Protein AF-A0A7R9GYC9-F1 (afdb_monomer)

Secondary structure (DSSP, 8-state):
-EEE-SSS-SEEEEEEEEE-TTS-EEEEEEEEETTEEEEE-TTS-EEETTEEE-HHHHHHHHHH-SSEEEEEETTEEEEEETTT-EEEEEETT--EEEEE-GGGTTSEEETT---SS-TTTTTB-TTSPBPSSHHHHHHHT--TTS-S-----PPPHHHHHHHHHHHHHHHHHHHHHHHHHGGGSSSSS-----------------S-S--PPPTTGGGGGTS-HHHHHHHHHHHHHHHHTTT--HHHHHHHHHHHHHHHHHHH-TT---TTHHHHTT-----STT-EEEEEE-BSS--BTTSTTSSSSS-B-TT--EEEEEPPTT-EEETTEEE-GGG---EEEEEETTTEEE-TT--EEE----SEEEEEEE--TTS--S-EEEEEEEEETTEEEEEEEEEEEEEETTEEEEEEE-TTSSSEEEEETTEEE-SS-EE-SS-EEEEETTTEEEEEETTTTEEEEEESSS--EEEEE-HHHHTT-EESTT---SS-GGGS-B-TTS-B-S-HHHHHHHTB-TTT-TT----PPPPPPP-PPPTTT-GGGGGG-TTTTTTTTTTS--HHHHHHHHHHHHH-SSHHHHHHHHHHHHHHHHHHTT-------SSSS---PPTT-EEEEEE-SSPPBTTTHHHHHH-GGG--SPPEEEEEPPTTEEEETTEEEEGGGSS-SSTT---TT-EEEEETTEEEEEETTEEEEEE--PPPS-----TTEEEEEPTT-TTSSS--EEEEE----------PPP-PPP---TT-EEEEEE-TTS-EEEEEE-

Structure (mmCIF, N/CA/C/O backbone):
data_AF-A0A7R9GYC9-F1
#
_entry.id   AF-A0A7R9GYC9-F1
#
loop_
_atom_site.group_PDB
_atom_site.id
_atom_site.type_symbol
_atom_site.label_atom_id
_atom_site.label_alt_id
_atom_site.label_comp_id
_atom_site.label_asym_id
_atom_site.label_entity_id
_atom_site.label_seq_id
_atom_site.pdbx_PDB_ins_code
_atom_site.Cartn_x
_atom_site.Cartn_y
_atom_site.Cartn_z
_atom_site.occupancy
_atom_site.B_iso_or_equiv
_atom_site.auth_seq_id
_atom_site.auth_comp_id
_atom_site.auth_asym_id
_atom_site.auth_atom_id
_atom_site.pdbx_PDB_model_num
ATOM 1 N N . MET A 1 1 ? 24.662 10.497 -23.580 1.00 52.69 1 MET A N 1
ATOM 2 C CA . MET A 1 1 ? 23.808 11.694 -23.560 1.00 52.69 1 MET A CA 1
ATOM 3 C C . MET A 1 1 ? 22.972 11.672 -24.830 1.00 52.69 1 MET A C 1
ATOM 5 O O . MET A 1 1 ? 23.549 11.382 -25.875 1.00 52.69 1 MET A O 1
ATOM 9 N N . LEU A 1 2 ? 21.662 11.881 -24.716 1.00 57.03 2 LEU A N 1
ATOM 10 C CA . LEU A 1 2 ? 20.733 12.228 -25.799 1.00 57.03 2 LEU A CA 1
ATOM 11 C C . LEU A 1 2 ? 19.949 13.454 -25.318 1.00 57.03 2 LEU A C 1
ATOM 13 O O . LEU A 1 2 ? 19.486 13.425 -24.178 1.00 57.03 2 LEU A O 1
ATOM 17 N N . GLY A 1 3 ? 19.818 14.507 -26.117 1.00 61.22 3 GLY A N 1
ATOM 18 C CA . GLY A 1 3 ? 19.151 15.739 -25.688 1.00 61.22 3 GLY A CA 1
ATOM 19 C C . GLY A 1 3 ? 18.503 16.520 -26.825 1.00 61.22 3 GLY A C 1
ATOM 20 O O . GLY A 1 3 ? 18.559 16.127 -27.990 1.00 61.22 3 GLY A O 1
ATOM 21 N N . SER A 1 4 ? 17.833 17.611 -26.452 1.00 56.78 4 SER A N 1
ATOM 22 C CA . SER A 1 4 ? 17.274 18.597 -27.383 1.00 56.78 4 SER A CA 1
ATOM 23 C C . SER A 1 4 ? 18.350 19.563 -27.887 1.00 56.78 4 SER A C 1
ATOM 25 O O . SER A 1 4 ? 19.132 20.088 -27.097 1.00 56.78 4 SER A O 1
ATOM 27 N N . GLN A 1 5 ? 18.313 19.895 -29.180 1.00 54.06 5 GLN A N 1
ATOM 28 C CA . GLN A 1 5 ? 19.261 20.818 -29.830 1.00 54.06 5 GLN A CA 1
ATOM 29 C C . GLN A 1 5 ? 19.091 22.319 -29.456 1.00 54.06 5 GLN A C 1
ATOM 31 O O . GLN A 1 5 ? 19.761 23.183 -30.025 1.00 54.06 5 GLN A O 1
ATOM 36 N N . SER A 1 6 ? 18.174 22.684 -28.550 1.00 51.25 6 SER A N 1
ATOM 37 C CA . SER A 1 6 ? 17.847 24.089 -28.226 1.00 51.25 6 SER A CA 1
ATOM 38 C C . SER A 1 6 ? 18.833 24.755 -27.242 1.00 51.25 6 SER A C 1
ATOM 40 O O . SER A 1 6 ? 19.450 24.098 -26.409 1.00 51.25 6 SER A O 1
ATOM 42 N N . ARG A 1 7 ? 18.950 26.101 -27.280 1.00 40.53 7 ARG A N 1
ATOM 43 C CA . ARG A 1 7 ? 19.832 26.910 -26.390 1.00 40.53 7 ARG A CA 1
ATOM 44 C C . ARG A 1 7 ? 19.485 26.808 -24.898 1.00 40.53 7 ARG A C 1
ATOM 46 O O . ARG A 1 7 ? 20.306 27.163 -24.053 1.00 40.53 7 ARG A O 1
ATOM 53 N N . HIS A 1 8 ? 18.280 26.355 -24.578 1.00 54.12 8 HIS A N 1
ATOM 54 C CA . HIS A 1 8 ? 17.899 25.828 -23.272 1.00 54.12 8 HIS A CA 1
ATOM 55 C C . HIS A 1 8 ? 17.440 24.407 -23.550 1.00 54.12 8 HIS A C 1
ATOM 57 O O . HIS A 1 8 ? 16.541 24.244 -24.367 1.00 54.12 8 HIS A O 1
ATOM 63 N N . ILE A 1 9 ? 18.104 23.408 -22.972 1.00 63.16 9 ILE A N 1
ATOM 64 C CA . ILE A 1 9 ? 17.821 21.991 -23.219 1.00 63.16 9 ILE A CA 1
ATOM 65 C C . ILE A 1 9 ? 16.615 21.617 -22.338 1.00 63.16 9 ILE A C 1
ATOM 67 O O . ILE A 1 9 ? 16.816 21.436 -21.140 1.00 63.16 9 ILE A O 1
ATOM 71 N N . PRO A 1 10 ? 15.374 21.538 -22.869 1.00 73.75 10 PRO A N 1
ATOM 72 C CA . PRO A 1 10 ? 14.190 21.213 -22.068 1.00 73.75 10 PRO A CA 1
ATOM 73 C C . PRO A 1 10 ? 14.205 19.778 -21.536 1.00 73.75 10 PRO A C 1
ATOM 75 O O . PRO A 1 10 ? 13.532 19.481 -20.560 1.00 73.75 10 PRO A O 1
ATOM 78 N N . TYR A 1 11 ? 14.952 18.874 -22.172 1.00 79.19 11 TYR A N 1
ATOM 79 C CA . TYR A 1 11 ? 15.104 17.501 -21.710 1.00 79.19 11 TYR A CA 1
ATOM 80 C C . TYR A 1 11 ? 16.426 16.896 -22.181 1.00 79.19 11 TYR A C 1
ATOM 82 O O . TYR A 1 11 ? 16.935 17.219 -23.262 1.00 79.19 11 TYR A O 1
ATOM 90 N N . TYR A 1 12 ? 16.962 15.975 -21.386 1.00 78.56 12 TYR A N 1
ATOM 91 C CA . TYR A 1 12 ? 18.080 15.124 -21.770 1.00 78.56 12 TYR A CA 1
ATOM 92 C C . TYR A 1 12 ? 18.062 13.798 -21.003 1.00 78.56 12 TYR A C 1
ATOM 94 O O . TYR A 1 12 ? 17.568 13.691 -19.886 1.00 78.56 12 TYR A O 1
ATOM 102 N N . SER A 1 13 ? 18.653 12.771 -21.605 1.00 73.62 13 SER A N 1
ATOM 103 C CA . SER A 1 13 ? 18.930 11.480 -20.978 1.00 73.62 13 SER A CA 1
ATOM 104 C C . SER A 1 13 ? 20.438 11.245 -20.918 1.00 73.62 13 SER A C 1
ATOM 106 O O . SER A 1 13 ? 21.148 11.289 -21.932 1.00 73.62 13 SER A O 1
ATOM 108 N N . LEU A 1 14 ? 20.956 10.984 -19.722 1.00 77.38 14 LEU A N 1
ATOM 109 C CA . LEU A 1 14 ? 22.371 10.784 -19.444 1.00 77.38 14 LEU A CA 1
ATOM 110 C C . LEU A 1 14 ? 22.598 9.413 -18.807 1.00 77.38 14 LEU A C 1
ATOM 112 O O . LEU A 1 14 ? 22.143 9.139 -17.705 1.00 77.38 14 LEU A O 1
ATOM 116 N N . VAL A 1 15 ? 23.388 8.567 -19.466 1.00 74.44 15 VAL A N 1
ATOM 117 C CA . VAL A 1 15 ? 23.933 7.364 -18.825 1.00 74.44 15 VAL A CA 1
ATOM 118 C C . VAL A 1 15 ? 25.112 7.793 -17.957 1.00 74.44 15 VAL A C 1
ATOM 120 O O . VAL A 1 15 ? 26.124 8.256 -18.492 1.00 74.44 15 VAL A O 1
ATOM 123 N N . LYS A 1 16 ? 25.000 7.631 -16.638 1.00 72.38 16 LYS A N 1
ATOM 124 C CA . LYS A 1 16 ? 26.090 7.887 -15.694 1.00 72.38 16 LYS A CA 1
ATOM 125 C C . LYS A 1 16 ? 26.728 6.569 -15.277 1.00 72.38 16 LYS A C 1
ATOM 127 O O . LYS A 1 16 ? 26.047 5.584 -15.007 1.00 72.38 16 LYS A O 1
ATOM 132 N N . LYS A 1 17 ? 28.061 6.552 -15.263 1.00 68.94 17 LYS A N 1
ATOM 133 C CA . LYS A 1 17 ? 28.872 5.428 -14.787 1.00 68.94 17 LYS A CA 1
ATOM 134 C C . LYS A 1 17 ? 29.631 5.894 -13.553 1.00 68.94 17 LYS A C 1
ATOM 136 O O . LYS A 1 17 ? 30.437 6.815 -13.655 1.00 68.94 17 LYS A O 1
ATOM 141 N N . ASN A 1 18 ? 29.358 5.287 -12.406 1.00 64.31 18 ASN A N 1
ATOM 142 C CA . ASN A 1 18 ? 30.105 5.510 -11.177 1.00 64.31 18 ASN A CA 1
ATOM 143 C C . ASN A 1 18 ? 30.989 4.291 -10.912 1.00 64.31 18 ASN A C 1
ATOM 145 O O . ASN A 1 18 ? 30.492 3.229 -10.547 1.00 64.31 18 ASN A O 1
ATOM 149 N N . CYS A 1 19 ? 32.286 4.436 -11.164 1.00 59.25 19 CYS A N 1
ATOM 150 C CA . CYS A 1 19 ? 33.248 3.347 -11.088 1.00 59.25 19 CYS A CA 1
ATOM 151 C C . CYS A 1 19 ? 34.153 3.532 -9.874 1.00 59.25 19 CYS A C 1
ATOM 153 O O . CYS A 1 19 ? 34.868 4.527 -9.772 1.00 59.25 19 CYS A O 1
ATOM 155 N N . SER A 1 20 ? 34.142 2.557 -8.967 1.00 52.31 20 SER A N 1
ATOM 156 C CA . SER A 1 20 ? 35.115 2.496 -7.876 1.00 52.31 20 SER A CA 1
ATOM 157 C C . SER A 1 20 ? 36.435 1.947 -8.415 1.00 52.31 20 SER A C 1
ATOM 159 O O . SER A 1 20 ? 36.419 0.977 -9.167 1.00 52.31 20 SER A O 1
ATOM 161 N N . LEU A 1 21 ? 37.574 2.499 -7.983 1.00 48.66 21 LEU A N 1
ATOM 162 C CA . LEU A 1 21 ? 38.920 2.120 -8.453 1.00 48.66 21 LEU A CA 1
ATOM 163 C C . LEU A 1 21 ? 39.282 0.629 -8.276 1.00 48.66 21 LEU A C 1
ATOM 165 O O . LEU A 1 21 ? 40.315 0.206 -8.785 1.00 48.66 21 LEU A O 1
ATOM 169 N N . LEU A 1 22 ? 38.478 -0.165 -7.554 1.00 47.56 22 LEU A N 1
ATOM 170 C CA . LEU A 1 22 ? 38.828 -1.539 -7.193 1.00 47.56 22 LEU A CA 1
ATOM 171 C C . LEU A 1 22 ? 37.726 -2.608 -7.319 1.00 47.56 22 LEU A C 1
ATOM 173 O O . LEU A 1 22 ? 38.092 -3.771 -7.190 1.00 47.56 22 LEU A O 1
ATOM 177 N N . VAL A 1 23 ? 36.428 -2.313 -7.534 1.00 51.84 23 VAL A N 1
ATOM 178 C CA . VAL A 1 23 ? 35.402 -3.389 -7.400 1.00 51.84 23 VAL A CA 1
ATOM 179 C C . VAL A 1 23 ? 34.173 -3.329 -8.330 1.00 51.84 23 VAL A C 1
ATOM 181 O O . VAL A 1 23 ? 33.713 -4.391 -8.730 1.00 51.84 23 VAL A O 1
ATOM 184 N N . SER A 1 24 ? 33.623 -2.181 -8.745 1.00 53.41 24 SER A N 1
ATOM 185 C CA . SER A 1 24 ? 32.467 -2.185 -9.672 1.00 53.41 24 SER A CA 1
ATOM 186 C C . SER A 1 24 ? 32.178 -0.820 -10.308 1.00 53.41 24 SER A C 1
ATOM 188 O O . SER A 1 24 ? 32.440 0.230 -9.713 1.00 53.41 24 SER A O 1
ATOM 190 N N . CYS A 1 25 ? 31.625 -0.844 -11.529 1.00 57.72 25 CYS A N 1
ATOM 191 C CA . CYS A 1 25 ? 31.004 0.307 -12.191 1.00 57.72 25 CYS A CA 1
ATOM 192 C C . CYS A 1 25 ? 29.480 0.209 -12.077 1.00 57.72 25 CYS A C 1
ATOM 194 O O . CYS A 1 25 ? 28.860 -0.558 -12.814 1.00 57.72 25 CYS A O 1
ATOM 196 N N . ASN A 1 26 ? 28.870 1.035 -11.231 1.00 64.62 26 ASN A N 1
ATOM 197 C CA . ASN A 1 26 ? 27.419 1.187 -11.194 1.00 64.62 26 ASN A CA 1
ATOM 198 C C . ASN A 1 26 ? 26.992 2.087 -12.358 1.00 64.62 26 ASN A C 1
ATOM 200 O O . ASN A 1 26 ? 27.431 3.236 -12.466 1.00 64.62 26 ASN A O 1
ATOM 204 N N . LYS A 1 27 ? 26.171 1.553 -13.262 1.00 77.69 27 LYS A N 1
ATOM 205 C CA . LYS A 1 27 ? 25.577 2.304 -14.374 1.00 77.69 27 LYS A CA 1
ATOM 206 C C . LYS A 1 27 ? 24.158 2.666 -13.982 1.00 77.69 27 LYS A C 1
ATOM 208 O O . LYS A 1 27 ? 23.444 1.786 -13.544 1.00 77.69 27 LYS A O 1
ATOM 213 N N . TYR A 1 28 ? 23.737 3.900 -14.176 1.00 84.38 28 TYR A N 1
ATOM 214 C CA . TYR A 1 28 ? 22.339 4.282 -14.004 1.00 84.38 28 TYR A CA 1
ATOM 215 C C . TYR A 1 28 ? 21.974 5.336 -15.041 1.00 84.38 28 TYR A C 1
ATOM 217 O O . TYR A 1 28 ? 22.850 5.996 -15.619 1.00 84.38 28 TYR A O 1
ATOM 225 N N . LEU A 1 29 ? 20.686 5.441 -15.342 1.00 89.50 29 LEU A N 1
ATOM 226 C CA . LEU A 1 29 ? 20.177 6.342 -16.365 1.00 89.50 29 LEU A CA 1
ATOM 227 C C . LEU A 1 29 ? 19.494 7.524 -15.690 1.00 89.50 29 LEU A C 1
ATOM 229 O O . LEU A 1 29 ? 18.466 7.351 -15.050 1.00 89.50 29 LEU A O 1
ATOM 233 N N . LEU A 1 30 ? 20.064 8.718 -15.837 1.00 89.06 30 LEU A N 1
ATOM 234 C CA . LEU A 1 30 ? 19.393 9.949 -15.445 1.00 89.06 30 LEU A CA 1
ATOM 235 C C . LEU A 1 30 ? 18.550 10.435 -16.612 1.00 89.06 30 LEU A C 1
ATOM 237 O O . LEU A 1 30 ? 19.068 10.637 -17.713 1.00 89.06 30 LEU A O 1
ATOM 241 N N . VAL A 1 31 ? 17.271 10.649 -16.358 1.00 90.56 31 VAL A N 1
ATOM 242 C CA . VAL A 1 31 ? 16.339 11.266 -17.289 1.00 90.56 31 VAL A CA 1
ATOM 243 C C . VAL A 1 31 ? 15.890 12.580 -16.677 1.00 90.56 31 VAL A C 1
ATOM 245 O O . VAL A 1 31 ? 15.301 12.595 -15.600 1.00 90.56 31 VAL A O 1
ATOM 248 N N . THR A 1 32 ? 16.193 13.683 -17.349 1.00 87.56 32 THR A N 1
ATOM 249 C CA . THR A 1 32 ? 15.804 15.020 -16.908 1.00 87.56 32 THR A CA 1
ATOM 250 C C . THR A 1 32 ? 14.854 15.622 -17.931 1.00 87.56 32 THR A C 1
ATOM 252 O O . THR A 1 32 ? 15.171 15.657 -19.122 1.00 87.56 32 THR A O 1
ATOM 255 N N . GLN A 1 33 ? 13.708 16.112 -17.465 1.00 88.12 33 GLN A N 1
ATOM 256 C CA . GLN A 1 33 ? 12.806 16.969 -18.229 1.00 88.12 33 GLN A CA 1
ATOM 257 C C . GLN A 1 33 ? 12.439 18.185 -17.375 1.00 88.12 33 GLN A C 1
ATOM 259 O O . GLN A 1 33 ? 12.081 18.045 -16.208 1.00 88.12 33 GLN A O 1
ATOM 264 N N . ASP A 1 34 ? 12.570 19.379 -17.942 1.00 86.38 34 ASP A N 1
ATOM 265 C CA . ASP A 1 34 ? 12.423 20.654 -17.245 1.00 86.38 34 ASP A CA 1
ATOM 266 C C . ASP A 1 34 ? 13.310 20.721 -15.979 1.00 86.38 34 ASP A C 1
ATOM 268 O O . ASP A 1 34 ? 14.538 20.697 -16.087 1.00 86.38 34 ASP A O 1
ATOM 272 N N . SER A 1 35 ? 12.718 20.798 -14.783 1.00 84.06 35 SER A N 1
ATOM 273 C CA . SER A 1 35 ? 13.422 20.744 -13.489 1.00 84.06 35 SER A CA 1
ATOM 274 C C . SER A 1 35 ? 13.416 19.358 -12.837 1.00 84.06 35 SER A C 1
ATOM 276 O O . SER A 1 35 ? 14.059 19.161 -11.806 1.00 84.06 35 SER A O 1
ATOM 278 N N . THR A 1 36 ? 12.704 18.399 -13.421 1.00 86.31 36 THR A N 1
ATOM 279 C CA . THR A 1 36 ? 12.471 17.077 -12.843 1.00 86.31 36 THR A CA 1
ATOM 280 C C . THR A 1 36 ? 13.549 16.111 -13.309 1.00 86.31 36 THR A C 1
ATOM 282 O O . THR A 1 36 ? 13.788 15.965 -14.507 1.00 86.31 36 THR A O 1
ATOM 285 N N . THR A 1 37 ? 14.211 15.439 -12.366 1.00 88.81 37 THR A N 1
ATOM 286 C CA . THR A 1 37 ? 15.227 14.420 -12.661 1.00 88.81 37 THR A CA 1
ATOM 287 C C . THR A 1 37 ? 14.847 13.093 -12.028 1.00 88.81 37 THR A C 1
ATOM 289 O O . THR A 1 37 ? 14.583 13.017 -10.831 1.00 88.81 37 THR A O 1
ATOM 292 N N . VAL A 1 38 ? 14.865 12.053 -12.853 1.00 91.31 38 VAL A N 1
ATOM 293 C CA . VAL A 1 38 ? 14.566 10.671 -12.499 1.00 91.31 38 VAL A CA 1
ATOM 294 C C . VAL A 1 38 ? 15.822 9.829 -12.721 1.00 91.31 38 VAL A C 1
ATOM 296 O O . VAL A 1 38 ? 16.445 9.908 -13.779 1.00 91.31 38 VAL A O 1
ATOM 299 N N . GLU A 1 39 ? 16.205 9.014 -11.744 1.00 91.94 39 GLU A N 1
ATOM 300 C CA . GLU A 1 39 ? 17.342 8.097 -11.829 1.00 91.94 39 GLU A CA 1
ATOM 301 C C . GLU A 1 39 ? 16.848 6.649 -11.910 1.00 91.94 39 GLU A C 1
ATOM 303 O O . GLU A 1 39 ? 16.305 6.113 -10.951 1.00 91.94 39 GLU A O 1
ATOM 308 N N . LEU A 1 40 ? 17.047 5.990 -13.049 1.00 92.25 40 LEU A N 1
ATOM 309 C CA . LEU A 1 40 ? 16.714 4.577 -13.218 1.00 92.25 40 LEU A CA 1
ATOM 310 C C . LEU A 1 40 ? 17.942 3.720 -12.885 1.00 92.25 40 LEU A C 1
ATOM 312 O O . LEU A 1 40 ? 18.964 3.805 -13.584 1.00 92.25 40 LEU A O 1
ATOM 316 N N . HIS A 1 41 ? 17.843 2.889 -11.847 1.00 90.94 41 HIS A N 1
ATOM 317 C CA . HIS A 1 41 ? 18.938 2.035 -11.381 1.00 90.94 41 HIS A CA 1
ATOM 318 C C . HIS A 1 41 ? 18.775 0.572 -11.856 1.00 90.94 41 HIS A C 1
ATOM 320 O O . HIS A 1 41 ? 17.651 0.085 -11.988 1.00 90.94 41 HIS A O 1
ATOM 326 N N . PRO A 1 42 ? 19.872 -0.171 -12.120 1.00 88.06 42 PRO A N 1
ATOM 327 C CA . PRO A 1 42 ? 19.813 -1.581 -12.531 1.00 88.06 42 PRO A CA 1
ATOM 328 C C . PRO A 1 42 ? 19.326 -2.543 -11.442 1.00 88.06 42 PRO A C 1
ATOM 330 O O . PRO A 1 42 ? 18.943 -3.665 -11.739 1.00 88.06 42 PRO A O 1
ATOM 333 N N . ASP A 1 43 ? 19.307 -2.133 -10.177 1.00 88.75 43 ASP A N 1
ATOM 334 C CA . ASP A 1 43 ? 18.641 -2.897 -9.113 1.00 88.75 43 ASP A CA 1
ATOM 335 C C . ASP A 1 43 ? 17.105 -2.757 -9.157 1.00 88.75 43 ASP A C 1
ATOM 337 O O . ASP A 1 43 ? 16.413 -3.228 -8.257 1.00 88.75 43 ASP A O 1
ATOM 341 N N . LEU A 1 44 ? 16.580 -2.138 -10.224 1.00 89.75 44 LEU A N 1
ATOM 342 C CA . LEU A 1 44 ? 15.170 -1.847 -10.470 1.00 89.75 44 LEU A CA 1
ATOM 343 C C . LEU A 1 44 ? 14.570 -0.839 -9.479 1.00 89.75 44 LEU A C 1
ATOM 345 O O . LEU A 1 44 ? 13.348 -0.727 -9.390 1.00 89.75 44 LEU A O 1
ATOM 349 N N . SER A 1 45 ? 15.414 -0.079 -8.772 1.00 91.38 45 SER A N 1
ATOM 350 C CA . SER A 1 45 ? 14.984 1.052 -7.952 1.00 91.38 45 SER A CA 1
ATOM 351 C C . SER A 1 45 ? 14.941 2.363 -8.742 1.00 91.38 45 SER A C 1
ATOM 353 O O . SER A 1 45 ? 15.664 2.567 -9.726 1.00 91.38 45 SER A O 1
ATOM 355 N N . LEU A 1 46 ? 14.082 3.274 -8.289 1.00 92.12 46 LEU A N 1
ATOM 356 C CA . LEU A 1 46 ? 13.926 4.609 -8.853 1.00 92.12 46 LEU A CA 1
ATOM 357 C C . LEU A 1 46 ? 14.486 5.652 -7.887 1.00 92.12 46 LEU A C 1
ATOM 359 O O . LEU A 1 46 ? 14.006 5.773 -6.765 1.00 92.12 46 LEU A O 1
ATOM 363 N N . GLY A 1 47 ? 15.475 6.426 -8.319 1.00 91.50 47 GLY A N 1
ATOM 364 C CA . GLY A 1 47 ? 15.878 7.645 -7.628 1.00 91.50 47 GLY A CA 1
ATOM 365 C C . GLY A 1 47 ? 15.000 8.811 -8.075 1.00 91.50 47 GLY A C 1
ATOM 366 O O . GLY A 1 47 ? 14.946 9.119 -9.265 1.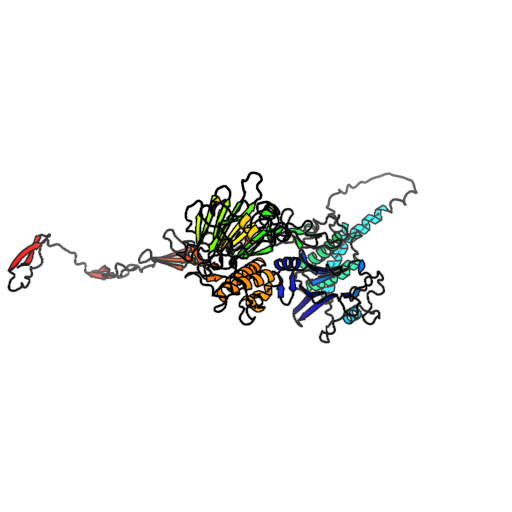00 91.50 47 GLY A O 1
ATOM 367 N N . PHE A 1 48 ? 14.310 9.461 -7.145 1.00 90.94 48 PHE A N 1
ATOM 368 C CA . PHE A 1 48 ? 13.439 10.597 -7.441 1.00 90.94 48 PHE A CA 1
ATOM 369 C C . PHE A 1 48 ? 13.422 11.571 -6.258 1.00 90.94 48 PHE A C 1
ATOM 371 O O . PHE A 1 48 ? 13.318 11.152 -5.107 1.00 90.94 48 PHE A O 1
ATOM 378 N N . GLU A 1 49 ? 13.615 12.865 -6.528 1.00 85.25 49 GLU A N 1
ATOM 379 C CA . GLU A 1 49 ? 13.676 13.931 -5.506 1.00 85.25 49 GLU A CA 1
ATOM 380 C C . GLU A 1 49 ? 14.616 13.641 -4.315 1.00 85.25 49 GLU A C 1
ATOM 382 O O . GLU A 1 49 ? 14.338 13.973 -3.166 1.00 85.25 49 GLU A O 1
ATOM 387 N N . GLY A 1 50 ? 15.757 12.995 -4.577 1.00 82.94 50 GLY A N 1
ATOM 388 C CA . GLY A 1 50 ? 16.750 12.655 -3.548 1.00 82.94 50 GLY A CA 1
ATOM 389 C C . GLY A 1 50 ? 16.419 11.417 -2.704 1.00 82.94 50 GLY A C 1
ATOM 390 O O . GLY A 1 50 ? 17.198 11.067 -1.819 1.00 82.94 50 GLY A O 1
ATOM 391 N N . ASN A 1 51 ? 15.313 10.729 -2.995 1.00 87.00 51 ASN A N 1
ATOM 392 C CA . ASN A 1 51 ? 14.906 9.478 -2.361 1.00 87.00 51 ASN A CA 1
ATOM 393 C C . ASN A 1 51 ? 15.047 8.289 -3.322 1.00 87.00 51 ASN A C 1
ATOM 395 O O . ASN A 1 51 ? 15.091 8.463 -4.538 1.00 87.00 51 ASN A O 1
ATOM 399 N N . HIS A 1 52 ? 15.103 7.077 -2.765 1.00 89.44 52 HIS A N 1
ATOM 400 C CA . HIS A 1 52 ? 15.097 5.820 -3.516 1.00 89.44 52 HIS A CA 1
ATOM 401 C C . HIS A 1 52 ? 13.788 5.074 -3.266 1.00 89.44 52 HIS A C 1
ATOM 403 O O . HIS A 1 52 ? 13.426 4.842 -2.111 1.00 89.44 52 HIS A O 1
ATOM 409 N N . TYR A 1 53 ? 13.127 4.668 -4.345 1.00 90.81 53 TYR A N 1
ATOM 410 C CA . TYR A 1 53 ? 11.826 4.013 -4.332 1.00 90.81 53 TYR A CA 1
ATOM 411 C C . TYR A 1 53 ? 11.913 2.599 -4.895 1.00 90.81 53 TYR A C 1
ATOM 413 O O . TYR A 1 53 ? 12.638 2.323 -5.856 1.00 90.81 53 TYR A O 1
ATOM 421 N N . SER A 1 54 ? 11.161 1.705 -4.265 1.00 86.44 54 SER A N 1
ATOM 422 C CA . SER A 1 54 ? 11.010 0.311 -4.665 1.00 86.44 54 SER A CA 1
ATOM 423 C C . SER A 1 54 ? 10.056 0.158 -5.851 1.00 86.44 54 SER A C 1
ATOM 425 O O . SER A 1 54 ? 9.321 1.074 -6.213 1.00 86.44 54 SER A O 1
ATOM 427 N N . VAL A 1 55 ? 10.028 -1.043 -6.424 1.00 76.25 55 VAL A N 1
ATOM 428 C CA . VAL A 1 55 ? 9.166 -1.403 -7.555 1.00 76.25 55 VAL A CA 1
ATOM 429 C C . VAL A 1 55 ? 7.684 -1.099 -7.308 1.00 76.25 55 VAL A C 1
ATOM 431 O O . VAL A 1 55 ? 7.027 -0.579 -8.206 1.00 76.25 55 VAL A O 1
ATOM 434 N N . SER A 1 56 ? 7.155 -1.383 -6.113 1.00 75.31 56 SER A N 1
ATOM 435 C CA . SER A 1 56 ? 5.743 -1.118 -5.798 1.00 75.31 56 SER A CA 1
ATOM 436 C C . SER A 1 56 ? 5.427 0.376 -5.687 1.00 75.31 56 SER A C 1
ATOM 438 O O . SER A 1 56 ? 4.323 0.804 -6.013 1.00 75.31 56 SER A O 1
ATOM 440 N N . GLN A 1 57 ? 6.411 1.190 -5.301 1.00 85.81 57 GLN A N 1
ATOM 441 C CA . GLN A 1 57 ? 6.272 2.643 -5.170 1.00 85.81 57 GLN A CA 1
ATOM 442 C C . GLN A 1 57 ? 6.341 3.369 -6.514 1.00 85.81 57 GLN A C 1
ATOM 444 O O . GLN A 1 57 ? 5.687 4.395 -6.688 1.00 85.81 57 GLN A O 1
ATOM 449 N N . ILE A 1 58 ? 7.086 2.826 -7.483 1.00 84.69 58 ILE A N 1
ATOM 450 C CA . ILE A 1 58 ? 7.232 3.401 -8.831 1.00 84.69 58 ILE A CA 1
ATOM 451 C C . ILE A 1 58 ? 5.872 3.641 -9.488 1.00 84.69 58 ILE A C 1
ATOM 453 O O . ILE A 1 58 ? 5.659 4.686 -10.097 1.00 84.69 58 ILE A O 1
ATOM 457 N N . GLN A 1 59 ? 4.947 2.691 -9.344 1.00 77.38 59 GLN A N 1
ATOM 458 C CA . GLN A 1 59 ? 3.644 2.774 -9.996 1.00 77.38 59 GLN A CA 1
ATOM 459 C C . GLN A 1 59 ? 2.773 3.895 -9.415 1.00 77.38 59 GLN A C 1
ATOM 461 O O . GLN A 1 59 ? 2.056 4.540 -10.172 1.00 77.38 59 GLN A O 1
ATOM 466 N N . ARG A 1 60 ? 2.912 4.188 -8.113 1.00 80.44 60 ARG A N 1
ATOM 467 C CA . ARG A 1 60 ? 2.265 5.341 -7.465 1.00 80.44 60 ARG A CA 1
ATOM 468 C C . ARG A 1 60 ? 2.865 6.659 -7.939 1.00 80.44 60 ARG A C 1
ATOM 470 O O . ARG A 1 60 ? 2.132 7.542 -8.349 1.00 80.44 60 ARG A O 1
ATOM 477 N N . ILE A 1 61 ? 4.195 6.771 -8.002 1.00 84.62 61 ILE A N 1
ATOM 478 C CA . ILE A 1 61 ? 4.838 7.967 -8.588 1.00 84.62 61 ILE A CA 1
ATOM 479 C C . ILE A 1 61 ? 4.325 8.184 -10.014 1.00 84.62 61 ILE A C 1
ATOM 481 O O . ILE A 1 61 ? 4.019 9.296 -10.411 1.00 84.62 61 ILE A O 1
ATOM 485 N N . SER A 1 62 ? 4.182 7.118 -10.794 1.00 81.56 62 SER A N 1
ATOM 486 C CA . SER A 1 62 ? 3.675 7.233 -12.156 1.00 81.56 62 SER A CA 1
ATOM 487 C C . SER A 1 62 ? 2.209 7.672 -12.257 1.00 81.56 62 SER A C 1
ATOM 489 O O . SER A 1 62 ? 1.831 8.132 -13.331 1.00 81.56 62 SER A O 1
ATOM 491 N N . SER A 1 63 ? 1.383 7.487 -11.222 1.00 75.75 63 SER A N 1
ATOM 492 C CA . SER A 1 63 ? -0.014 7.944 -11.214 1.00 75.75 63 SER A CA 1
ATOM 493 C C . SER A 1 63 ? -0.168 9.375 -10.703 1.00 75.75 63 SER A C 1
ATOM 495 O O . SER A 1 63 ? -1.088 10.060 -11.129 1.00 75.75 63 SER A O 1
ATOM 497 N N . GLU A 1 64 ? 0.734 9.834 -9.831 1.00 81.12 64 GLU A N 1
ATOM 498 C CA . GLU A 1 64 ? 0.687 11.190 -9.262 1.00 81.12 64 GLU A CA 1
ATOM 499 C C . GLU A 1 64 ? 1.187 12.281 -10.233 1.00 81.12 64 GLU A C 1
ATOM 501 O O . GLU A 1 64 ? 0.907 13.462 -10.036 1.00 81.12 64 GLU A O 1
ATOM 506 N N . TYR A 1 65 ? 1.932 11.923 -11.288 1.00 84.56 65 TYR A N 1
ATOM 507 C CA . TYR A 1 65 ? 2.543 12.884 -12.214 1.00 84.56 65 TYR A CA 1
ATOM 508 C C . TYR A 1 65 ? 2.030 12.704 -13.649 1.00 84.56 65 TYR A C 1
ATOM 510 O O . TYR A 1 65 ? 2.254 11.680 -14.282 1.00 84.56 65 TYR A O 1
ATOM 518 N N . GLU A 1 66 ? 1.417 13.745 -14.219 1.00 83.69 66 GLU A N 1
ATOM 519 C CA . GLU A 1 66 ? 0.845 13.690 -15.578 1.00 83.69 66 GLU A CA 1
ATOM 520 C C . GLU A 1 66 ? 1.894 13.803 -16.707 1.00 83.69 66 GLU A C 1
ATOM 522 O O . GLU A 1 66 ? 1.671 13.370 -17.838 1.00 83.69 66 GLU A O 1
ATOM 527 N N . ASP A 1 67 ? 3.057 14.403 -16.431 1.00 87.75 67 ASP A N 1
ATOM 528 C CA . ASP A 1 67 ? 4.058 14.724 -17.461 1.00 87.75 67 ASP A CA 1
ATOM 529 C C . ASP A 1 67 ? 4.899 13.521 -17.917 1.00 87.75 67 ASP A C 1
ATOM 531 O O . ASP A 1 67 ? 5.519 13.554 -18.991 1.00 87.75 67 ASP A O 1
ATOM 535 N N . PHE A 1 68 ? 4.982 12.480 -17.090 1.00 89.94 68 PHE A N 1
ATOM 536 C CA . PHE A 1 68 ? 5.753 11.274 -17.365 1.00 89.94 68 PHE A CA 1
ATOM 537 C C . PHE A 1 68 ? 5.220 10.078 -16.590 1.00 89.94 68 PHE A C 1
ATOM 539 O O . PHE A 1 68 ? 4.651 10.227 -15.518 1.00 89.94 68 PHE A O 1
ATOM 546 N N . SER A 1 69 ? 5.529 8.890 -17.092 1.00 88.94 69 SER A N 1
ATOM 547 C CA . SER A 1 69 ? 5.313 7.637 -16.383 1.00 88.94 69 SER A CA 1
ATOM 548 C C . SER A 1 69 ? 6.613 6.865 -16.218 1.00 88.94 69 SER A C 1
ATOM 550 O O . SER A 1 69 ? 7.535 6.947 -17.038 1.00 88.94 69 SER A O 1
ATOM 552 N N . VAL A 1 70 ? 6.686 6.098 -15.132 1.00 90.81 70 VAL A N 1
ATOM 553 C CA . VAL A 1 70 ? 7.752 5.123 -14.897 1.00 90.81 70 VAL A CA 1
ATOM 554 C C . VAL A 1 70 ? 7.109 3.799 -14.538 1.00 90.81 70 VAL A C 1
ATOM 556 O O . VAL A 1 70 ? 6.246 3.729 -13.674 1.00 90.81 70 VAL A O 1
ATOM 559 N N . SER A 1 71 ? 7.528 2.732 -15.202 1.00 89.31 71 SER A N 1
ATOM 560 C CA . SER A 1 71 ? 7.015 1.386 -14.977 1.00 89.31 71 SER A CA 1
ATOM 561 C C . SER A 1 71 ? 8.156 0.396 -14.821 1.00 89.31 71 SER A C 1
ATOM 563 O O . SER A 1 71 ? 9.147 0.435 -15.555 1.00 89.31 71 SER A O 1
ATOM 565 N N . LYS A 1 72 ? 8.000 -0.534 -13.878 1.00 90.12 72 LYS A N 1
ATOM 566 C CA . LYS A 1 72 ? 8.832 -1.734 -13.800 1.00 90.12 72 LYS A CA 1
ATOM 567 C C . LYS A 1 72 ? 8.171 -2.833 -14.617 1.00 90.12 72 LYS A C 1
ATOM 569 O O . LYS A 1 72 ? 7.030 -3.198 -14.366 1.00 90.12 72 LYS A O 1
ATOM 574 N N . LEU A 1 73 ? 8.903 -3.361 -15.587 1.00 90.56 73 LEU A N 1
ATOM 575 C CA . LEU A 1 73 ? 8.429 -4.343 -16.553 1.00 90.56 73 LEU A CA 1
ATOM 576 C C . LEU A 1 73 ? 9.425 -5.491 -16.626 1.00 90.56 73 LEU A C 1
ATOM 578 O O . LEU A 1 73 ? 10.485 -5.360 -17.249 1.00 90.56 73 LEU A O 1
ATOM 582 N N . GLY A 1 74 ? 9.089 -6.608 -15.981 1.00 89.75 74 GLY A N 1
ATOM 583 C CA . GLY A 1 74 ? 9.997 -7.744 -15.859 1.00 89.75 74 GLY A CA 1
ATOM 584 C C . GLY A 1 74 ? 11.316 -7.313 -15.217 1.00 89.75 74 GLY A C 1
ATOM 585 O O . GLY A 1 74 ? 11.320 -6.778 -14.108 1.00 89.75 74 GLY A O 1
ATOM 586 N N . ASP A 1 75 ? 12.416 -7.485 -15.947 1.00 89.75 75 ASP A N 1
ATOM 587 C CA . ASP A 1 75 ? 13.772 -7.159 -15.490 1.00 89.75 75 ASP A CA 1
ATOM 588 C C . ASP A 1 75 ? 14.233 -5.771 -15.971 1.00 89.75 75 ASP A C 1
ATOM 590 O O . ASP A 1 75 ? 15.403 -5.562 -16.308 1.00 89.75 75 ASP A O 1
ATOM 594 N N . SER A 1 76 ? 13.310 -4.819 -16.127 1.00 92.00 76 SER A N 1
ATOM 595 C CA . SER A 1 76 ? 13.613 -3.487 -16.656 1.00 92.00 76 SER A CA 1
ATOM 596 C C . SER A 1 76 ? 12.773 -2.379 -16.033 1.00 92.00 76 SER A C 1
ATOM 598 O O . SER A 1 76 ? 11.612 -2.583 -15.695 1.00 92.00 76 SER A O 1
ATOM 600 N N . LEU A 1 77 ? 13.346 -1.178 -15.978 1.00 92.81 77 LEU A N 1
ATOM 601 C CA . LEU A 1 77 ? 12.617 0.070 -15.775 1.00 92.81 77 LEU A CA 1
ATOM 602 C C . LEU A 1 77 ? 12.384 0.750 -17.123 1.00 92.81 77 LEU A C 1
ATOM 604 O O . LEU A 1 77 ? 13.281 0.784 -17.971 1.00 92.81 77 LEU A O 1
ATOM 608 N N . TYR A 1 78 ? 11.188 1.291 -17.309 1.00 92.19 78 TYR A N 1
ATOM 609 C CA . TYR A 1 78 ? 10.752 2.005 -18.501 1.00 92.19 78 TYR A CA 1
ATOM 610 C C . TYR A 1 78 ? 10.198 3.369 -18.093 1.00 92.19 78 TYR A C 1
ATOM 612 O O . TYR A 1 78 ? 9.277 3.444 -17.291 1.00 92.19 78 TYR A O 1
ATOM 620 N N . PHE A 1 79 ? 10.790 4.431 -18.624 1.00 92.31 79 PHE A N 1
ATOM 621 C CA . PHE A 1 79 ? 10.361 5.816 -18.477 1.00 92.31 79 PHE A CA 1
ATOM 622 C C . PHE A 1 79 ? 9.758 6.288 -19.799 1.00 92.31 79 PHE A C 1
ATOM 624 O O . PHE A 1 79 ? 10.376 6.091 -20.850 1.00 92.31 79 PHE A O 1
ATOM 631 N N . GLU A 1 80 ? 8.629 6.984 -19.745 1.00 90.44 80 GLU A N 1
ATOM 632 C CA . GLU A 1 80 ? 7.991 7.611 -20.900 1.00 90.44 80 GLU A CA 1
ATOM 633 C C . GLU A 1 80 ? 7.609 9.059 -20.592 1.00 90.44 80 GLU A C 1
ATOM 635 O O . GLU A 1 80 ? 6.936 9.343 -19.607 1.00 90.44 80 GLU A O 1
ATOM 640 N N . SER A 1 81 ? 8.043 9.990 -21.444 1.00 90.75 81 SER A N 1
ATOM 641 C CA . SER A 1 81 ? 7.638 11.395 -21.362 1.00 90.75 81 SER A CA 1
ATOM 642 C C . SER A 1 81 ? 6.387 11.620 -22.205 1.00 90.75 81 SER A C 1
ATOM 644 O O . SER A 1 81 ? 6.451 11.581 -23.440 1.00 90.75 81 SER A O 1
ATOM 646 N N . HIS A 1 82 ? 5.273 11.937 -21.546 1.00 87.69 82 HIS A N 1
ATOM 647 C CA . HIS A 1 82 ? 4.021 12.311 -22.209 1.00 87.69 82 HIS A CA 1
ATOM 648 C C . HIS A 1 82 ? 4.115 13.712 -22.829 1.00 87.69 82 HIS A C 1
ATOM 650 O O . HIS A 1 82 ? 3.537 13.975 -23.885 1.00 87.69 82 HIS A O 1
ATOM 656 N N . ARG A 1 83 ? 4.930 14.591 -22.229 1.00 88.19 83 ARG A N 1
ATOM 657 C CA . ARG A 1 83 ? 5.158 15.964 -22.697 1.00 88.19 83 ARG A CA 1
ATOM 658 C C . ARG A 1 83 ? 6.013 16.042 -23.963 1.00 88.19 83 ARG A C 1
ATOM 660 O O . ARG A 1 83 ? 5.666 16.753 -24.906 1.00 88.19 83 ARG A O 1
ATOM 667 N N . TYR A 1 84 ? 7.141 15.331 -23.998 1.00 88.88 84 TYR A N 1
ATOM 668 C CA . TYR A 1 84 ? 8.145 15.488 -25.058 1.00 88.88 84 TYR A CA 1
ATOM 669 C C . TYR A 1 84 ? 8.164 14.338 -26.077 1.00 88.88 84 TYR A C 1
ATOM 671 O O . TYR A 1 84 ? 8.692 14.517 -27.175 1.00 88.88 84 TYR A O 1
ATOM 679 N N . GLY A 1 85 ? 7.546 13.188 -25.782 1.00 87.06 85 GLY A N 1
ATOM 680 C CA . GLY A 1 85 ? 7.459 12.061 -26.718 1.00 87.06 85 GLY A CA 1
ATOM 681 C C . GLY A 1 85 ? 8.787 11.326 -26.914 1.00 87.06 85 GLY A C 1
ATOM 682 O O . GLY A 1 85 ? 9.184 11.035 -28.045 1.00 87.06 85 GLY A O 1
ATOM 683 N N . PHE A 1 86 ? 9.486 11.047 -25.816 1.00 89.62 86 PHE A N 1
ATOM 684 C CA . PHE A 1 86 ? 10.649 10.163 -25.783 1.00 89.62 86 PHE A CA 1
ATOM 685 C C . PHE A 1 86 ? 10.505 9.157 -24.642 1.00 89.62 86 PHE A C 1
ATOM 687 O O . PHE A 1 86 ? 9.785 9.402 -23.676 1.00 89.62 86 PHE A O 1
ATOM 694 N N . TRP A 1 87 ? 11.214 8.039 -24.746 1.00 90.44 87 TRP A N 1
ATOM 695 C CA . TRP A 1 87 ? 11.228 7.002 -23.724 1.00 90.44 87 TRP A CA 1
ATOM 696 C C . TRP A 1 87 ? 12.641 6.499 -23.476 1.00 90.44 87 TRP A C 1
ATOM 698 O O . TRP A 1 87 ? 13.521 6.553 -24.343 1.00 90.44 87 TRP A O 1
ATOM 708 N N . ALA A 1 88 ? 12.853 5.977 -22.279 1.00 91.81 88 ALA A N 1
ATOM 709 C CA . ALA A 1 88 ? 14.125 5.441 -21.850 1.00 91.81 88 ALA A CA 1
ATOM 710 C C . ALA A 1 88 ? 13.899 4.140 -21.077 1.00 91.81 88 ALA A C 1
ATOM 712 O O . ALA A 1 88 ? 13.033 4.055 -20.217 1.00 91.81 88 ALA A O 1
ATOM 713 N N . LYS A 1 89 ? 14.675 3.108 -21.391 1.00 90.69 89 LYS A N 1
ATOM 714 C CA . LYS A 1 89 ? 14.606 1.792 -20.759 1.00 90.69 89 LYS A CA 1
ATOM 715 C C . LYS A 1 89 ? 15.979 1.428 -20.218 1.00 90.69 89 LYS A C 1
ATOM 717 O O . LYS A 1 89 ? 16.951 1.542 -20.963 1.00 90.69 89 LYS A O 1
ATOM 722 N N . ILE A 1 90 ? 16.059 0.930 -18.989 1.00 90.62 90 ILE A N 1
ATOM 723 C CA . ILE A 1 90 ? 17.265 0.293 -18.443 1.00 90.62 90 ILE A CA 1
ATOM 724 C C . ILE A 1 90 ? 16.912 -1.101 -17.919 1.00 90.62 90 ILE A C 1
ATOM 726 O O . ILE A 1 90 ? 15.861 -1.275 -17.309 1.00 90.62 90 ILE A O 1
ATOM 730 N N . ASP A 1 91 ? 17.748 -2.099 -18.199 1.00 88.06 91 ASP A N 1
ATOM 731 C CA . ASP A 1 91 ? 17.590 -3.448 -17.643 1.00 88.06 91 ASP A CA 1
ATOM 732 C C . ASP A 1 91 ? 18.449 -3.673 -16.390 1.00 88.06 91 ASP A C 1
ATOM 734 O O . ASP A 1 91 ? 19.290 -2.843 -16.028 1.00 88.06 91 ASP A O 1
ATOM 738 N N . SER A 1 92 ? 18.266 -4.826 -15.745 1.00 85.19 92 SER A N 1
ATOM 739 C CA . SER A 1 92 ? 18.983 -5.190 -14.518 1.00 85.19 92 SER A CA 1
ATOM 740 C C . SER A 1 92 ? 20.505 -5.341 -14.662 1.00 85.19 92 SER A C 1
ATOM 742 O O . SER A 1 92 ? 21.235 -5.424 -13.677 1.00 85.19 92 SER A O 1
ATOM 744 N N . GLN A 1 93 ? 21.019 -5.327 -15.894 1.00 77.25 93 GLN A N 1
ATOM 745 C CA . GLN A 1 93 ? 22.452 -5.370 -16.207 1.00 77.25 93 GLN A CA 1
ATOM 746 C C . GLN A 1 93 ? 23.014 -3.971 -16.511 1.00 77.25 93 GLN A C 1
ATOM 748 O O . GLN A 1 93 ? 24.209 -3.804 -16.790 1.00 77.25 93 GLN A O 1
ATOM 753 N N . GLY A 1 94 ? 22.155 -2.950 -16.493 1.00 78.81 94 GLY A N 1
ATOM 754 C CA . GLY A 1 94 ? 22.490 -1.576 -16.827 1.00 78.81 94 GLY A CA 1
ATOM 755 C C . GLY A 1 94 ? 22.607 -1.315 -18.329 1.00 78.81 94 GLY A C 1
ATOM 756 O O . GLY A 1 94 ? 23.276 -0.351 -18.721 1.00 78.81 94 GLY A O 1
ATOM 757 N N . ASN A 1 95 ? 22.004 -2.149 -19.183 1.00 80.00 95 ASN A N 1
ATOM 758 C CA . ASN A 1 95 ? 21.877 -1.839 -20.604 1.00 80.00 95 ASN A CA 1
ATOM 759 C C . ASN A 1 95 ? 20.740 -0.836 -20.790 1.00 80.00 95 ASN A C 1
ATOM 761 O O . ASN A 1 95 ? 19.595 -1.101 -20.427 1.00 80.00 95 ASN A O 1
ATOM 765 N N . ALA A 1 96 ? 21.058 0.310 -21.390 1.00 85.06 96 ALA A N 1
ATOM 766 C CA . ALA A 1 96 ? 20.088 1.358 -21.663 1.00 85.06 96 ALA A CA 1
ATOM 767 C C . ALA A 1 96 ? 19.669 1.358 -23.139 1.00 85.06 96 ALA A C 1
ATOM 769 O O . ALA A 1 96 ? 20.510 1.268 -24.038 1.00 85.06 96 ALA A O 1
ATOM 770 N N . LYS A 1 97 ? 18.370 1.514 -23.394 1.00 86.12 97 LYS A N 1
ATOM 771 C CA . LYS A 1 97 ? 17.797 1.823 -24.708 1.00 86.12 97 LYS A CA 1
ATOM 772 C C . LYS A 1 97 ? 17.018 3.124 -24.593 1.00 86.12 97 LYS A C 1
ATOM 774 O O . LYS A 1 97 ? 16.315 3.332 -23.614 1.00 86.12 97 LYS A O 1
ATOM 779 N N . ILE A 1 98 ? 17.152 3.992 -25.583 1.00 88.12 98 ILE A N 1
ATOM 780 C CA . ILE A 1 98 ? 16.436 5.264 -25.637 1.00 88.12 98 ILE A CA 1
ATOM 781 C C . ILE A 1 98 ? 15.763 5.326 -27.000 1.00 88.12 98 ILE A C 1
ATOM 783 O O . ILE A 1 98 ? 16.378 4.954 -28.005 1.00 88.12 98 ILE A O 1
ATOM 787 N N . GLY A 1 99 ? 14.517 5.773 -27.030 1.00 86.94 99 GLY A N 1
ATOM 788 C CA . GLY A 1 99 ? 13.791 6.009 -28.264 1.00 86.94 99 GLY A CA 1
ATOM 789 C C . GLY A 1 99 ? 13.046 7.328 -28.225 1.00 86.94 99 GLY A C 1
ATOM 790 O O . GLY A 1 99 ? 12.776 7.896 -27.171 1.00 86.94 99 GLY A O 1
ATOM 791 N N . VAL A 1 100 ? 12.756 7.828 -29.416 1.00 88.38 100 VAL A N 1
ATOM 792 C CA . VAL A 1 100 ? 12.095 9.109 -29.639 1.00 88.38 100 VAL A CA 1
ATOM 793 C C . VAL A 1 100 ? 11.007 8.915 -30.681 1.00 88.38 100 VAL A C 1
ATOM 795 O O . VAL A 1 100 ? 11.145 8.089 -31.588 1.00 88.38 100 VAL A O 1
ATOM 798 N N . ASP A 1 101 ? 9.922 9.664 -30.545 1.00 86.44 101 ASP A N 1
ATOM 799 C CA . ASP A 1 101 ? 8.865 9.723 -31.547 1.00 86.44 101 ASP A CA 1
ATOM 800 C C . ASP A 1 101 ? 9.438 10.232 -32.887 1.00 86.44 101 ASP A C 1
ATOM 802 O O . ASP A 1 101 ? 10.330 11.085 -32.927 1.00 86.44 101 ASP A O 1
ATOM 806 N N . GLY A 1 102 ? 8.915 9.726 -34.007 1.00 84.94 102 GLY A N 1
ATOM 807 C CA . GLY A 1 102 ? 9.295 10.149 -35.356 1.00 84.94 102 GLY A CA 1
ATOM 808 C C . GLY A 1 102 ? 9.193 11.663 -35.571 1.00 84.94 102 GLY A C 1
ATOM 809 O O . GLY A 1 102 ? 9.964 12.220 -36.354 1.00 84.94 102 GLY A O 1
ATOM 810 N N . LYS A 1 103 ? 8.314 12.352 -34.827 1.00 86.19 103 LYS A N 1
ATOM 811 C CA . LYS A 1 103 ? 8.208 13.823 -34.842 1.00 86.19 103 LYS A CA 1
ATOM 812 C C . LYS A 1 103 ? 9.495 14.545 -34.415 1.00 86.19 103 LYS A C 1
ATOM 814 O O . LYS A 1 103 ? 9.709 15.683 -34.820 1.00 86.19 103 LYS A O 1
ATOM 819 N N . LEU A 1 104 ? 10.360 13.889 -33.638 1.00 86.00 104 LEU A N 1
ATOM 820 C CA . LEU A 1 104 ? 11.648 14.423 -33.183 1.00 86.00 104 LEU A CA 1
ATOM 821 C C . LEU A 1 104 ? 12.796 14.153 -34.173 1.00 86.00 104 LEU A C 1
ATOM 823 O O . LEU A 1 104 ? 13.950 14.462 -33.878 1.00 86.00 104 LEU A O 1
ATOM 827 N N . SER A 1 105 ? 12.504 13.611 -35.362 1.00 88.25 105 SER A N 1
ATOM 828 C CA . SER A 1 105 ? 13.496 13.390 -36.420 1.00 88.25 105 SER A CA 1
ATOM 829 C C . SER A 1 105 ? 14.290 14.664 -36.719 1.00 88.25 105 SER A C 1
ATOM 831 O O . SER A 1 105 ? 13.714 15.694 -37.067 1.00 88.25 105 SER A O 1
ATOM 833 N N . GLY A 1 106 ? 15.617 14.596 -36.594 1.00 85.12 106 GLY A N 1
ATOM 834 C CA . GLY A 1 106 ? 16.534 15.721 -36.803 1.00 85.12 106 GLY A CA 1
ATOM 835 C C . GLY A 1 106 ? 16.568 16.778 -35.691 1.00 85.12 106 GLY A C 1
ATOM 836 O O . GLY A 1 106 ? 17.308 17.746 -35.837 1.00 85.12 106 GLY A O 1
ATOM 837 N N . HIS A 1 107 ? 15.809 16.608 -34.603 1.00 86.69 107 HIS A N 1
ATOM 838 C CA . HIS A 1 107 ? 15.715 17.561 -33.484 1.00 86.69 107 HIS A CA 1
ATOM 839 C C . HIS A 1 107 ? 16.436 17.087 -32.214 1.00 86.69 107 HIS A C 1
ATOM 841 O O . HIS A 1 107 ? 16.350 17.735 -31.169 1.00 86.69 107 HIS A O 1
ATOM 847 N N . VAL A 1 108 ? 17.142 15.961 -32.303 1.00 88.94 108 VAL A N 1
ATOM 848 C CA . VAL A 1 108 ? 17.893 15.352 -31.202 1.00 88.94 108 VAL A CA 1
ATOM 849 C C . VAL A 1 108 ? 19.375 15.332 -31.527 1.00 88.94 108 VAL A C 1
ATOM 851 O O . VAL A 1 108 ? 19.754 15.370 -32.698 1.00 88.94 108 VAL A O 1
ATOM 854 N N . ASP A 1 109 ? 20.217 15.282 -30.507 1.00 88.50 109 ASP A N 1
ATOM 855 C CA . ASP A 1 109 ? 21.657 15.110 -30.649 1.00 88.50 109 ASP A CA 1
ATOM 856 C C . ASP A 1 109 ? 22.251 14.292 -29.492 1.00 88.50 109 ASP A C 1
ATOM 858 O O . ASP A 1 109 ? 21.638 14.098 -28.438 1.00 88.50 109 ASP A O 1
ATOM 862 N N . GLY A 1 110 ? 23.451 13.749 -29.709 1.00 87.31 110 GLY A N 1
ATOM 863 C CA . GLY A 1 110 ? 24.184 13.002 -28.694 1.00 87.31 110 GLY A CA 1
ATOM 864 C C . GLY A 1 110 ? 24.823 11.716 -29.206 1.00 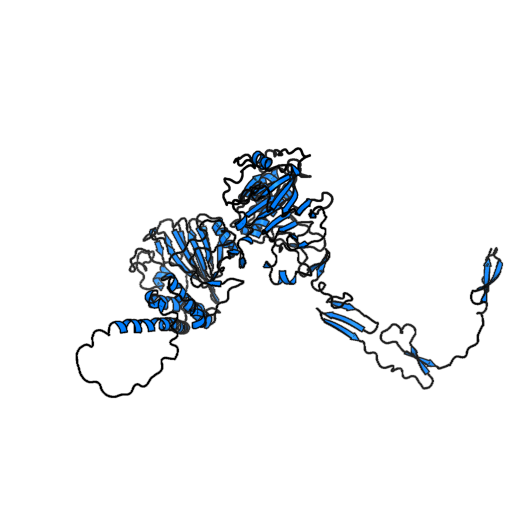87.31 110 GLY A C 1
ATOM 865 O O . GLY A 1 110 ? 25.093 11.538 -30.392 1.00 87.31 110 GLY A O 1
ATOM 866 N N . LEU A 1 111 ? 25.051 10.774 -28.287 1.00 87.25 111 LEU A N 1
ATOM 867 C CA . LEU A 1 111 ? 25.712 9.495 -28.586 1.00 87.25 111 LEU A CA 1
ATOM 868 C C . LEU A 1 111 ? 24.876 8.561 -29.474 1.00 87.25 111 LEU A C 1
ATOM 870 O O . LEU A 1 111 ? 25.423 7.605 -30.021 1.00 87.25 111 LEU A O 1
ATOM 874 N N . CYS A 1 112 ? 23.574 8.823 -29.611 1.00 87.00 112 CYS A N 1
ATOM 875 C CA . CYS A 1 112 ? 22.685 8.081 -30.506 1.00 87.00 112 CYS A CA 1
ATOM 876 C C . CYS A 1 112 ? 22.541 8.739 -31.892 1.00 87.00 112 CYS A C 1
ATOM 878 O O . CYS A 1 112 ? 21.708 8.288 -32.675 1.00 87.00 112 CYS A O 1
ATOM 880 N N . GLY A 1 113 ? 23.337 9.771 -32.198 1.00 87.56 113 GLY A N 1
ATOM 881 C CA . GLY A 1 113 ? 23.263 10.513 -33.458 1.00 87.56 113 GLY A CA 1
ATOM 882 C C . GLY A 1 113 ? 22.118 11.530 -33.487 1.00 87.56 113 GLY A C 1
ATOM 883 O O . GLY A 1 113 ? 21.600 11.921 -32.440 1.00 87.56 113 GLY A O 1
ATOM 884 N N . PHE A 1 114 ? 21.727 11.960 -34.693 1.00 86.94 114 PHE A N 1
ATOM 885 C CA . PHE A 1 114 ? 20.734 13.034 -34.892 1.00 86.94 114 PHE A CA 1
ATOM 886 C C . PHE A 1 114 ? 19.336 12.557 -35.285 1.00 86.94 114 PHE A C 1
ATOM 888 O O . PHE A 1 114 ? 18.429 13.372 -35.463 1.00 86.94 114 PHE A O 1
ATOM 895 N N . PHE A 1 115 ? 19.160 11.248 -35.484 1.00 88.62 115 PHE A N 1
ATOM 896 C CA . PHE A 1 115 ? 17.889 10.656 -35.906 1.00 88.62 115 PHE A CA 1
ATOM 897 C C . PHE A 1 115 ? 17.292 11.351 -37.150 1.00 88.62 115 PHE A C 1
ATOM 899 O O . PHE A 1 115 ? 16.132 11.738 -37.182 1.00 88.62 115 PHE A O 1
ATOM 906 N N . ASN A 1 116 ? 18.105 11.556 -38.187 1.00 88.62 116 ASN A N 1
ATOM 907 C CA . ASN A 1 116 ? 17.718 12.256 -39.423 1.00 88.62 116 ASN A CA 1
ATOM 908 C C . ASN A 1 116 ? 17.765 11.345 -40.675 1.00 88.62 116 ASN A C 1
ATOM 910 O O . ASN A 1 116 ? 17.668 11.818 -41.809 1.00 88.62 116 ASN A O 1
ATOM 914 N N . GLY A 1 117 ? 17.972 10.037 -40.472 1.00 86.44 117 GLY A N 1
ATOM 915 C CA . GLY A 1 117 ? 18.112 9.032 -41.530 1.00 86.44 117 GLY A CA 1
ATOM 916 C C . GLY A 1 117 ? 19.483 8.984 -42.220 1.00 86.44 117 GLY A C 1
ATOM 917 O O . GLY A 1 117 ? 19.638 8.240 -43.190 1.00 86.44 117 GLY A O 1
ATOM 918 N N . ARG A 1 118 ? 20.487 9.746 -41.759 1.00 87.69 118 ARG A N 1
ATOM 919 C CA . ARG A 1 118 ? 21.816 9.835 -42.384 1.00 87.69 118 ARG A CA 1
ATOM 920 C C . ARG A 1 118 ? 22.909 9.235 -41.498 1.00 87.69 118 ARG A C 1
ATOM 922 O O . ARG A 1 118 ? 23.607 9.934 -40.786 1.00 87.69 118 ARG A O 1
ATOM 929 N N . ALA A 1 119 ? 23.213 7.953 -41.694 1.00 85.31 119 ALA A N 1
ATOM 930 C CA . ALA A 1 119 ? 24.255 7.257 -40.921 1.00 85.31 119 ALA A CA 1
ATOM 931 C C . ALA A 1 119 ? 25.675 7.883 -40.971 1.00 85.31 119 ALA A C 1
ATOM 933 O O . ALA A 1 119 ? 26.552 7.515 -40.191 1.00 85.31 119 ALA A O 1
ATOM 934 N N . GLY A 1 120 ? 25.938 8.793 -41.917 1.00 85.50 120 GLY A N 1
ATOM 935 C CA . GLY A 1 120 ? 27.230 9.463 -42.071 1.00 85.50 120 GLY A CA 1
ATOM 936 C C . GLY A 1 120 ? 27.505 10.580 -41.058 1.00 85.50 120 GLY A C 1
ATOM 937 O O . GLY A 1 120 ? 28.673 10.931 -40.878 1.00 85.50 120 GLY A O 1
ATOM 938 N N . ASP A 1 121 ? 26.476 11.134 -40.410 1.00 87.56 121 ASP A N 1
ATOM 939 C CA . ASP A 1 121 ? 26.610 12.202 -39.407 1.00 87.56 121 ASP A CA 1
ATOM 940 C C . ASP A 1 121 ? 26.356 11.728 -37.964 1.00 87.56 121 ASP A C 1
ATOM 942 O O . ASP A 1 121 ? 26.694 12.437 -37.024 1.00 87.56 121 ASP A O 1
ATOM 946 N N . ASP A 1 122 ? 25.945 10.474 -37.757 1.00 86.12 122 ASP A N 1
ATOM 947 C CA . ASP A 1 122 ? 25.688 9.903 -36.423 1.00 86.12 122 ASP A CA 1
ATOM 948 C C . ASP A 1 122 ? 26.904 9.895 -35.470 1.00 86.12 122 ASP A C 1
ATOM 950 O O . ASP A 1 122 ? 26.755 9.664 -34.272 1.00 86.12 122 ASP A O 1
ATOM 954 N N . LYS A 1 123 ? 28.122 10.135 -35.980 1.00 88.88 123 LYS A N 1
ATOM 955 C CA . LYS A 1 123 ? 29.359 10.269 -35.182 1.00 88.88 123 LYS A CA 1
ATOM 956 C C . LYS A 1 123 ? 29.892 11.706 -35.116 1.00 88.88 123 LYS A C 1
ATOM 958 O O . LYS A 1 123 ? 31.096 11.910 -34.911 1.00 88.88 123 LYS A O 1
ATOM 963 N N . GLN A 1 124 ? 29.039 12.702 -35.333 1.00 90.06 124 GLN A N 1
ATOM 964 C CA . GLN A 1 124 ? 29.398 14.113 -35.214 1.00 90.06 124 GLN A CA 1
ATOM 965 C C . GLN A 1 124 ? 29.485 14.533 -33.742 1.00 90.06 124 GLN A C 1
ATOM 967 O O . GLN A 1 124 ? 28.616 14.241 -32.924 1.00 90.06 124 GLN A O 1
ATOM 972 N N . LYS A 1 125 ? 30.569 15.217 -33.393 1.00 89.06 125 LYS A N 1
ATOM 973 C CA . LYS A 1 125 ? 30.820 15.744 -32.049 1.00 89.06 125 LYS A CA 1
ATOM 974 C C . LYS A 1 125 ? 30.026 17.042 -31.814 1.00 89.06 125 LYS A C 1
ATOM 976 O O . LYS A 1 125 ? 29.625 17.673 -32.795 1.00 89.06 125 LYS A O 1
ATOM 981 N N . PRO A 1 126 ? 29.898 17.520 -30.559 1.00 85.50 126 PRO A N 1
ATOM 982 C CA . PRO A 1 126 ? 29.221 18.790 -30.257 1.00 85.50 126 PRO A CA 1
ATOM 983 C C . PRO A 1 126 ? 29.835 20.014 -30.956 1.00 85.50 126 PRO A C 1
ATOM 985 O O . PRO A 1 126 ? 29.154 21.001 -31.206 1.00 85.50 126 PRO A O 1
ATOM 988 N N . ASP A 1 127 ? 31.125 19.948 -31.305 1.00 86.50 127 ASP A N 1
ATOM 989 C CA . ASP A 1 127 ? 31.835 20.994 -32.057 1.00 86.50 127 ASP A CA 1
ATOM 990 C C . ASP A 1 127 ? 31.520 21.006 -33.568 1.00 86.50 127 ASP A C 1
ATOM 992 O O . ASP A 1 127 ? 32.086 21.802 -34.319 1.00 86.50 127 ASP A O 1
ATOM 996 N N . GLY A 1 128 ? 30.645 20.108 -34.029 1.00 85.00 128 GLY A N 1
ATOM 997 C CA . GLY A 1 128 ? 30.224 19.988 -35.418 1.00 85.00 128 GLY A CA 1
ATOM 998 C C . GLY A 1 128 ? 31.150 19.152 -36.307 1.00 85.00 128 GLY A C 1
ATOM 999 O O . GLY A 1 128 ? 30.850 18.990 -37.489 1.00 85.00 128 GLY A O 1
ATOM 1000 N N . SER A 1 129 ? 32.247 18.588 -35.794 1.00 90.62 129 SER A N 1
ATOM 1001 C CA . SER A 1 129 ? 33.164 17.749 -36.582 1.00 90.62 129 SER A CA 1
ATOM 1002 C C . SER A 1 129 ? 32.944 16.247 -36.363 1.00 90.62 129 SER A C 1
ATOM 1004 O O . SER A 1 129 ? 32.605 15.808 -35.268 1.00 90.62 129 SER A O 1
ATOM 1006 N N . ASN A 1 130 ? 33.175 15.423 -37.392 1.00 88.69 130 ASN A N 1
ATOM 1007 C CA . ASN A 1 130 ? 33.014 13.968 -37.282 1.00 88.69 130 ASN A CA 1
ATOM 1008 C C . ASN A 1 130 ? 34.195 13.305 -36.564 1.00 88.69 130 ASN A C 1
ATOM 1010 O O . ASN A 1 130 ? 35.365 13.513 -36.904 1.00 88.69 130 ASN A O 1
ATOM 1014 N N . ALA A 1 131 ? 33.888 12.448 -35.593 1.00 87.44 131 ALA A N 1
ATOM 1015 C CA . ALA A 1 131 ? 34.887 11.671 -34.880 1.00 87.44 131 ALA A CA 1
ATOM 1016 C C . ALA A 1 131 ? 35.459 10.537 -35.748 1.00 87.44 131 ALA A C 1
ATOM 1018 O O . ALA A 1 131 ? 34.738 9.819 -36.440 1.00 87.44 131 ALA A O 1
ATOM 1019 N N . ARG A 1 132 ? 36.781 10.330 -35.666 1.00 85.44 132 ARG A N 1
ATOM 1020 C CA . ARG A 1 132 ? 37.482 9.247 -36.386 1.00 85.44 132 ARG A CA 1
ATOM 1021 C C . ARG A 1 132 ? 37.403 7.893 -35.680 1.00 85.44 132 ARG A C 1
ATOM 1023 O O . ARG A 1 132 ? 37.552 6.860 -36.322 1.00 85.44 132 ARG A O 1
ATOM 1030 N N . THR A 1 133 ? 37.208 7.894 -34.362 1.00 81.62 133 THR A N 1
ATOM 1031 C CA . THR A 1 133 ? 37.139 6.687 -33.528 1.00 81.62 133 THR A CA 1
ATOM 1032 C C . THR A 1 133 ? 35.955 6.776 -32.574 1.00 81.62 133 THR A C 1
ATOM 1034 O O . THR A 1 133 ? 35.571 7.870 -32.159 1.00 81.62 133 THR A O 1
ATOM 1037 N N . SER A 1 134 ? 35.393 5.626 -32.193 1.00 80.00 134 SER A N 1
ATOM 1038 C CA . SER A 1 134 ? 34.276 5.568 -31.238 1.00 80.00 134 SER A CA 1
ATOM 1039 C C . SER A 1 134 ? 34.660 6.094 -29.850 1.00 80.00 134 SER A C 1
ATOM 1041 O O . SER A 1 134 ? 33.823 6.675 -29.175 1.00 80.00 134 SER A O 1
ATOM 1043 N N . VAL A 1 135 ? 35.931 5.955 -29.448 1.00 79.19 135 VAL A N 1
ATOM 1044 C CA . VAL A 1 135 ? 36.444 6.505 -28.179 1.00 79.19 135 VAL A CA 1
ATOM 1045 C C . VAL A 1 135 ? 36.459 8.034 -28.210 1.00 79.19 135 VAL A C 1
ATOM 1047 O O . VAL A 1 135 ? 35.965 8.669 -27.287 1.00 79.19 135 VAL A O 1
ATOM 1050 N N . ASN A 1 136 ? 36.968 8.636 -29.291 1.00 83.06 136 ASN A N 1
ATOM 1051 C CA . ASN A 1 136 ? 36.962 10.093 -29.456 1.00 83.06 136 ASN A CA 1
ATOM 1052 C C . ASN A 1 136 ? 35.524 10.633 -29.486 1.00 83.06 136 ASN A C 1
ATOM 1054 O O . ASN A 1 136 ? 35.211 11.594 -28.790 1.00 83.06 136 ASN A O 1
ATOM 1058 N N . PHE A 1 137 ? 34.638 9.959 -30.226 1.00 86.88 137 PHE A N 1
ATOM 1059 C CA . PHE A 1 137 ? 33.216 10.289 -30.242 1.00 86.88 137 PHE A CA 1
ATOM 1060 C C . PHE A 1 137 ? 32.611 10.258 -28.832 1.00 86.88 137 PHE A C 1
ATOM 1062 O O . PHE A 1 137 ? 32.064 11.262 -28.386 1.00 86.88 137 PHE A O 1
ATOM 1069 N N . GLY A 1 138 ? 32.782 9.149 -28.105 1.00 81.56 138 GLY A N 1
ATOM 1070 C CA . GLY A 1 138 ? 32.282 8.979 -26.740 1.00 81.56 138 GLY A CA 1
ATOM 1071 C C . GLY A 1 138 ? 32.762 10.071 -25.784 1.00 81.56 138 GLY A C 1
ATOM 1072 O O . GLY A 1 138 ? 31.952 10.698 -25.106 1.00 81.56 138 GLY A O 1
ATOM 1073 N N . ASN A 1 139 ? 34.068 10.346 -25.789 1.00 80.75 139 ASN A N 1
ATOM 1074 C CA . ASN A 1 139 ? 34.682 11.343 -24.911 1.00 80.75 139 ASN A CA 1
ATOM 1075 C C . ASN A 1 139 ? 34.226 12.774 -25.229 1.00 80.75 139 ASN A C 1
ATOM 1077 O O . ASN A 1 139 ? 34.137 13.596 -24.323 1.00 80.75 139 ASN A O 1
ATOM 1081 N N . SER A 1 140 ? 33.914 13.080 -26.493 1.00 84.56 140 SER A N 1
ATOM 1082 C CA . SER A 1 140 ? 33.462 14.422 -26.888 1.00 84.56 140 SER A CA 1
ATOM 1083 C C . SER A 1 140 ? 32.093 14.816 -26.322 1.00 84.56 140 SER A C 1
ATOM 1085 O O . SER A 1 140 ? 31.792 16.001 -26.253 1.00 84.56 140 SER A O 1
ATOM 1087 N N . TRP A 1 141 ? 31.290 13.834 -25.900 1.00 82.38 141 TRP A N 1
ATOM 1088 C CA . TRP A 1 141 ? 29.956 14.013 -25.313 1.00 82.38 141 TRP A CA 1
ATOM 1089 C C . TRP A 1 141 ? 29.945 13.820 -23.784 1.00 82.38 141 TRP A C 1
ATOM 1091 O O . TRP A 1 141 ? 28.882 13.628 -23.187 1.00 82.38 141 TRP A O 1
ATOM 1101 N N . ALA A 1 142 ? 31.115 13.817 -23.137 1.00 77.44 142 ALA A N 1
ATOM 1102 C CA . ALA A 1 142 ? 31.222 13.739 -21.683 1.00 77.44 142 ALA A CA 1
ATOM 1103 C C . ALA A 1 142 ? 30.716 15.031 -21.010 1.00 77.44 142 ALA A C 1
ATOM 1105 O O . ALA A 1 142 ? 30.896 16.130 -21.534 1.00 77.44 142 ALA A O 1
ATOM 1106 N N . SER A 1 143 ? 30.091 14.904 -19.834 1.00 68.00 143 SER A N 1
ATOM 1107 C CA . SER A 1 143 ? 29.611 16.060 -19.063 1.00 68.00 143 SER A CA 1
ATOM 1108 C C . SER A 1 143 ? 30.780 16.846 -18.462 1.00 68.00 143 SER A C 1
ATOM 1110 O O . SER A 1 143 ? 31.715 16.260 -17.918 1.00 68.00 143 SER A O 1
ATOM 1112 N N . SER A 1 144 ? 30.694 18.178 -18.496 1.00 61.16 144 SER A N 1
ATOM 1113 C CA . SER A 1 144 ? 31.706 19.112 -17.978 1.00 61.16 144 SER A CA 1
ATOM 1114 C C . SER A 1 144 ? 31.910 19.055 -16.456 1.00 61.16 144 SER A C 1
ATOM 1116 O O . SER A 1 144 ? 32.853 19.655 -15.951 1.00 61.16 144 SER A O 1
ATOM 1118 N N . GLN A 1 145 ? 31.055 18.331 -15.723 1.00 56.72 145 GLN A N 1
ATOM 1119 C CA . GLN A 1 145 ? 31.119 18.166 -14.264 1.00 56.72 145 GLN A CA 1
ATOM 1120 C C . GLN A 1 145 ? 31.911 16.924 -13.792 1.00 56.72 145 GLN A C 1
ATOM 1122 O O . GLN A 1 145 ? 31.906 16.626 -12.598 1.00 56.72 145 GLN A O 1
ATOM 1127 N N . MET A 1 146 ? 32.575 16.171 -14.680 1.00 56.25 146 MET A N 1
ATOM 1128 C CA . MET A 1 146 ? 33.358 14.982 -14.295 1.00 56.25 146 MET A CA 1
ATOM 1129 C C . MET A 1 146 ? 34.856 15.294 -14.095 1.00 56.25 146 MET A C 1
ATOM 1131 O O . MET A 1 146 ? 35.418 16.065 -14.872 1.00 56.25 146 MET A O 1
ATOM 1135 N N . PRO A 1 147 ? 35.527 14.689 -13.090 1.00 51.03 147 PRO A N 1
ATOM 1136 C CA . PRO A 1 147 ? 36.971 14.833 -12.911 1.00 51.03 147 PRO A CA 1
ATOM 1137 C C . PRO A 1 147 ? 37.749 14.252 -14.106 1.00 51.03 147 PRO A C 1
ATOM 1139 O O . PRO A 1 147 ? 37.327 13.282 -14.734 1.00 51.03 147 PRO A O 1
ATOM 1142 N N . GLU A 1 148 ? 38.897 14.865 -14.398 1.00 50.78 148 GLU A N 1
ATOM 1143 C CA . GLU A 1 148 ? 39.626 14.858 -15.681 1.00 50.78 148 GLU A CA 1
ATOM 1144 C C . GLU A 1 148 ? 40.131 13.513 -16.242 1.00 50.78 148 GLU A C 1
ATOM 1146 O O . GLU A 1 148 ? 40.746 13.514 -17.307 1.00 50.78 148 GLU A O 1
ATOM 1151 N N . VAL A 1 149 ? 39.884 12.354 -15.625 1.00 52.81 149 VAL A N 1
ATOM 1152 C CA . VAL A 1 149 ? 40.366 11.076 -16.182 1.00 52.81 149 VAL A CA 1
ATOM 1153 C C . VAL A 1 149 ? 39.362 9.947 -15.950 1.00 52.81 149 VAL A C 1
ATOM 1155 O O . VAL A 1 149 ? 39.348 9.309 -14.903 1.00 52.81 149 VAL A O 1
ATOM 1158 N N . CYS A 1 150 ? 38.544 9.657 -16.963 1.00 54.81 150 CYS A N 1
ATOM 1159 C CA . CYS A 1 150 ? 37.910 8.346 -17.105 1.00 54.81 150 CYS A CA 1
ATOM 1160 C C . CYS A 1 150 ? 38.770 7.512 -18.064 1.00 54.81 150 CYS A C 1
ATOM 1162 O O . CYS A 1 150 ? 38.781 7.773 -19.268 1.00 54.81 150 CYS A O 1
ATOM 1164 N N . GLU A 1 151 ? 39.503 6.519 -17.556 1.00 55.62 151 GLU A N 1
ATOM 1165 C CA . GLU A 1 151 ? 40.137 5.529 -18.429 1.00 55.62 151 GLU A CA 1
ATOM 1166 C C . GLU A 1 151 ? 39.060 4.643 -19.067 1.00 55.62 151 GLU A C 1
ATOM 1168 O O . GLU A 1 151 ? 38.108 4.209 -18.413 1.00 55.62 151 GLU A O 1
ATOM 1173 N N . ALA A 1 152 ? 39.190 4.377 -20.368 1.00 55.41 152 ALA A N 1
ATOM 1174 C CA . ALA A 1 152 ? 38.303 3.449 -21.050 1.00 55.41 152 ALA A CA 1
ATOM 1175 C C . ALA A 1 152 ? 38.566 2.031 -20.522 1.00 55.41 152 ALA A C 1
ATOM 1177 O O . ALA A 1 152 ? 39.534 1.385 -20.924 1.00 55.41 152 ALA A O 1
ATOM 1178 N N . VAL A 1 153 ? 37.695 1.541 -19.638 1.00 59.47 153 VAL A N 1
ATOM 1179 C CA . VAL A 1 153 ? 37.702 0.136 -19.217 1.00 59.47 153 VAL A CA 1
ATOM 1180 C C . VAL A 1 153 ? 37.342 -0.704 -20.438 1.00 59.47 153 VAL A C 1
ATOM 1182 O O . VAL A 1 153 ? 36.203 -0.702 -20.907 1.00 59.47 153 VAL A O 1
ATOM 1185 N N . THR A 1 154 ? 38.346 -1.362 -21.009 1.00 64.50 154 THR A N 1
ATOM 1186 C CA . THR A 1 154 ? 38.173 -2.292 -22.125 1.00 64.50 154 THR A CA 1
ATOM 1187 C C . THR A 1 154 ? 38.211 -3.707 -21.572 1.00 64.50 154 THR A C 1
ATOM 1189 O O . THR A 1 154 ? 39.142 -4.058 -20.850 1.00 64.50 154 THR A O 1
ATOM 1192 N N . CYS A 1 155 ? 37.197 -4.512 -21.906 1.00 70.12 155 CYS A N 1
ATOM 1193 C CA . CYS A 1 155 ? 37.127 -5.920 -21.508 1.00 70.12 155 CYS A CA 1
ATOM 1194 C C . CYS A 1 155 ? 38.460 -6.615 -21.857 1.00 70.12 155 CYS A C 1
ATOM 1196 O O . CYS A 1 155 ? 38.884 -6.524 -23.017 1.00 70.12 155 CYS A O 1
ATOM 1198 N N . PRO A 1 156 ? 39.142 -7.292 -20.916 1.00 81.38 156 PRO A N 1
ATOM 1199 C CA . PRO A 1 156 ? 40.391 -7.990 -21.179 1.00 81.38 156 PRO A CA 1
ATOM 1200 C C . PRO A 1 156 ? 40.263 -8.957 -22.359 1.00 81.38 156 PRO A C 1
ATOM 1202 O O . PRO A 1 156 ? 39.284 -9.692 -22.475 1.00 81.38 156 PRO A O 1
ATOM 1205 N N . VAL A 1 157 ? 41.285 -9.019 -23.218 1.00 81.50 157 VAL A N 1
ATOM 1206 C CA . VAL A 1 157 ? 41.261 -9.807 -24.472 1.00 81.50 157 VAL A CA 1
ATOM 1207 C C . VAL A 1 157 ? 40.867 -11.275 -24.247 1.00 81.50 157 VAL A C 1
ATOM 1209 O O . VAL A 1 157 ? 40.135 -11.862 -25.039 1.00 81.50 157 VAL A O 1
ATOM 1212 N N . HIS A 1 158 ? 41.316 -11.881 -23.146 1.00 81.25 158 HIS A N 1
ATOM 1213 C CA . HIS A 1 158 ? 40.981 -13.269 -22.827 1.00 81.25 158 HIS A CA 1
ATOM 1214 C C . HIS A 1 158 ? 39.496 -13.464 -22.456 1.00 81.25 158 HIS A C 1
ATOM 1216 O O . HIS A 1 158 ? 38.943 -14.523 -22.747 1.00 81.25 158 HIS A O 1
ATOM 1222 N N . ILE A 1 159 ? 38.843 -12.454 -21.867 1.00 84.00 159 ILE A N 1
ATOM 1223 C CA . ILE A 1 159 ? 37.398 -12.445 -21.589 1.00 84.00 159 ILE A CA 1
ATOM 1224 C C . ILE A 1 159 ? 36.623 -12.165 -22.881 1.00 84.00 159 ILE A C 1
ATOM 1226 O O . ILE A 1 159 ? 35.662 -12.876 -23.170 1.00 84.00 159 ILE A O 1
ATOM 1230 N N . GLN A 1 160 ? 37.098 -11.238 -23.724 1.00 82.88 160 GLN A N 1
ATOM 1231 C CA . GLN A 1 160 ? 36.514 -10.989 -25.051 1.00 82.88 160 GLN A CA 1
ATOM 1232 C C . GLN A 1 160 ? 36.475 -12.255 -25.913 1.00 82.88 160 GLN A C 1
ATOM 1234 O O . GLN A 1 160 ? 35.467 -12.522 -26.562 1.00 82.88 160 GLN A O 1
ATOM 1239 N N . ASN A 1 161 ? 37.536 -13.068 -25.895 1.00 85.06 161 ASN A N 1
ATOM 1240 C CA . ASN A 1 161 ? 37.573 -14.329 -26.638 1.00 85.06 161 ASN A CA 1
ATOM 1241 C C . ASN A 1 161 ? 36.536 -15.344 -26.127 1.00 85.06 161 ASN A C 1
ATOM 1243 O O . ASN A 1 161 ? 35.894 -16.014 -26.935 1.00 85.06 161 ASN A O 1
ATOM 1247 N N . LYS A 1 162 ? 36.329 -15.433 -24.805 1.00 85.62 162 LYS A N 1
ATOM 1248 C CA . LYS A 1 162 ? 35.279 -16.283 -24.213 1.00 85.62 162 LYS A CA 1
ATOM 1249 C C . LYS A 1 162 ? 33.879 -15.793 -24.591 1.00 85.62 162 LYS A C 1
ATOM 1251 O O . LYS A 1 162 ? 33.046 -16.592 -25.015 1.00 85.62 162 LYS A O 1
ATOM 1256 N N . ALA A 1 163 ? 33.641 -14.486 -24.494 1.00 85.56 163 ALA A N 1
ATOM 1257 C CA . ALA A 1 163 ? 32.391 -13.859 -24.915 1.00 85.56 163 ALA A CA 1
ATOM 1258 C C . ALA A 1 163 ? 32.114 -14.101 -26.410 1.00 85.56 163 ALA A C 1
ATOM 1260 O O . ALA A 1 163 ? 31.013 -14.498 -26.789 1.00 85.56 163 ALA A O 1
ATOM 1261 N N . LEU A 1 164 ? 33.133 -13.956 -27.263 1.00 85.69 164 LEU A N 1
ATOM 1262 C CA . LEU A 1 164 ? 33.047 -14.259 -28.690 1.00 85.69 164 LEU A CA 1
ATOM 1263 C C . LEU A 1 164 ? 32.675 -15.723 -28.942 1.00 85.69 164 LEU A C 1
ATOM 1265 O O . LEU A 1 164 ? 31.825 -15.988 -29.791 1.00 85.69 164 LEU A O 1
ATOM 1269 N N . GLU A 1 165 ? 33.261 -16.671 -28.206 1.00 85.00 165 GLU A N 1
ATOM 1270 C CA . GLU A 1 165 ? 32.912 -18.088 -28.327 1.00 85.00 165 GLU A CA 1
ATOM 1271 C C . GLU A 1 165 ? 31.420 -18.316 -28.031 1.00 85.00 165 GLU A C 1
ATOM 1273 O O . GLU A 1 165 ? 30.722 -18.930 -28.842 1.00 85.00 165 GLU A O 1
ATOM 1278 N N . MET A 1 166 ? 30.903 -17.759 -26.932 1.00 84.50 166 MET A N 1
ATOM 1279 C CA . MET A 1 166 ? 29.482 -17.849 -26.568 1.00 84.50 166 MET A CA 1
ATOM 1280 C C . MET A 1 166 ? 28.569 -17.247 -27.641 1.00 84.50 166 MET A C 1
ATOM 1282 O O . MET A 1 166 ? 27.664 -17.917 -28.139 1.00 84.50 166 MET A O 1
ATOM 1286 N N . CYS A 1 167 ? 28.846 -16.014 -28.060 1.00 84.88 167 CYS A N 1
ATOM 1287 C CA . CYS A 1 167 ? 28.054 -15.301 -29.061 1.00 84.88 167 CYS A CA 1
ATOM 1288 C C . CYS A 1 167 ? 28.107 -15.979 -30.440 1.00 84.88 167 CYS A C 1
ATOM 1290 O O . CYS A 1 167 ? 27.121 -16.004 -31.183 1.00 84.88 167 CYS A O 1
ATOM 1292 N N . SER A 1 168 ? 29.240 -16.595 -30.788 1.00 81.56 168 SER A N 1
ATOM 1293 C CA . SER A 1 168 ? 29.393 -17.339 -32.040 1.00 81.56 168 SER A CA 1
ATOM 1294 C C . SER A 1 168 ? 28.558 -18.626 -32.082 1.00 81.56 168 SER A C 1
ATOM 1296 O O . SER A 1 168 ? 28.092 -19.005 -33.160 1.00 81.56 168 SER A O 1
ATOM 1298 N N . LYS A 1 169 ? 28.287 -19.261 -30.930 1.00 76.00 169 LYS A N 1
ATOM 1299 C CA . LYS A 1 169 ? 27.379 -20.419 -30.837 1.00 76.00 169 LYS A CA 1
ATOM 1300 C C . LYS A 1 169 ? 25.941 -20.022 -31.175 1.00 76.00 169 LYS A C 1
ATOM 1302 O O . LYS A 1 169 ? 25.296 -20.726 -31.948 1.00 76.00 169 LYS A O 1
ATOM 1307 N N . VAL A 1 170 ? 25.483 -18.848 -30.724 1.00 73.44 170 VAL A N 1
ATOM 1308 C CA . VAL A 1 170 ? 24.178 -18.277 -31.125 1.00 73.44 170 VAL A CA 1
ATOM 1309 C C . VAL A 1 170 ? 24.114 -18.099 -32.646 1.00 73.44 170 VAL A C 1
ATOM 1311 O O . VAL A 1 170 ? 23.162 -18.525 -33.296 1.00 73.44 170 VAL A O 1
ATOM 1314 N N . ARG A 1 171 ? 25.183 -17.570 -33.258 1.00 73.75 171 ARG A N 1
ATOM 1315 C CA . ARG A 1 171 ? 25.295 -17.481 -34.724 1.00 73.75 171 ARG A CA 1
ATOM 1316 C C . ARG A 1 171 ? 25.224 -18.854 -35.405 1.00 73.75 171 ARG A C 1
ATOM 1318 O O . ARG A 1 171 ? 24.567 -18.973 -36.440 1.00 73.75 171 ARG A O 1
ATOM 1325 N N . ALA A 1 172 ? 25.872 -19.884 -34.864 1.00 69.12 172 ALA A N 1
ATOM 1326 C CA . ALA A 1 172 ? 25.838 -21.241 -35.419 1.00 69.12 172 ALA A CA 1
ATOM 1327 C C . ALA A 1 172 ? 24.444 -21.900 -35.333 1.00 69.12 172 ALA A C 1
ATOM 1329 O O . ALA A 1 172 ? 24.101 -22.730 -36.182 1.00 69.12 172 ALA A O 1
ATOM 1330 N N . GLU A 1 173 ? 23.613 -21.508 -34.364 1.00 67.94 173 GLU A N 1
ATOM 1331 C CA . GLU A 1 173 ? 22.204 -21.917 -34.296 1.00 67.94 173 GLU A CA 1
ATOM 1332 C C . GLU A 1 173 ? 21.364 -21.344 -35.452 1.00 67.94 173 GLU A C 1
ATOM 1334 O O . GLU A 1 173 ? 20.458 -22.007 -35.956 1.00 67.94 173 GLU A O 1
ATOM 1339 N N . ILE A 1 174 ? 21.725 -20.159 -35.951 1.00 66.00 174 ILE A N 1
ATOM 1340 C CA . ILE A 1 174 ? 20.977 -19.420 -36.981 1.00 66.00 174 ILE A CA 1
ATOM 1341 C C . ILE A 1 174 ? 21.448 -19.763 -38.410 1.00 66.00 174 ILE A C 1
ATOM 1343 O O . ILE A 1 174 ? 20.649 -19.845 -39.344 1.00 66.00 174 ILE A O 1
ATOM 1347 N N . GLN A 1 175 ? 22.755 -19.966 -38.625 1.00 57.94 175 GLN A N 1
ATOM 1348 C CA . GLN A 1 175 ? 23.348 -20.043 -39.976 1.00 57.94 175 GLN A CA 1
ATOM 1349 C C . GLN A 1 175 ? 23.063 -21.342 -40.752 1.00 57.94 175 GLN A C 1
ATOM 1351 O O . GLN A 1 175 ? 23.235 -21.365 -41.970 1.00 57.94 175 GLN A O 1
ATOM 1356 N N . ILE A 1 176 ? 22.571 -22.406 -40.110 1.00 51.97 176 ILE A N 1
ATOM 1357 C CA . ILE A 1 176 ? 22.259 -23.673 -40.805 1.00 51.97 176 ILE A CA 1
ATOM 1358 C C . ILE A 1 176 ? 21.006 -23.544 -41.700 1.00 51.97 176 ILE A C 1
ATOM 1360 O O . ILE A 1 176 ? 20.859 -24.282 -42.675 1.00 51.97 176 ILE A O 1
ATOM 1364 N N . TRP A 1 177 ? 20.146 -22.543 -41.469 1.00 38.31 177 TRP A N 1
ATOM 1365 C CA . TRP A 1 177 ? 18.951 -22.312 -42.291 1.00 38.31 177 TRP A CA 1
ATOM 1366 C C . TRP A 1 177 ? 19.252 -21.618 -43.632 1.00 38.31 177 TRP A C 1
ATOM 1368 O O . TRP A 1 177 ? 18.652 -21.964 -44.653 1.00 38.31 177 TRP A O 1
ATOM 1378 N N . LYS A 1 178 ? 20.264 -20.733 -43.692 1.00 38.66 178 LYS A N 1
ATOM 1379 C CA . LYS A 1 178 ? 20.695 -20.097 -44.958 1.00 38.66 178 LYS A CA 1
ATOM 1380 C C . LYS A 1 178 ? 21.185 -21.116 -45.998 1.00 38.66 178 LYS A C 1
ATOM 1382 O O . LYS A 1 178 ? 21.060 -20.870 -47.195 1.00 38.66 178 LYS A O 1
ATOM 1387 N N . ALA A 1 179 ? 21.678 -22.277 -45.559 1.00 40.31 179 ALA A N 1
ATOM 1388 C CA . ALA A 1 179 ? 22.082 -23.369 -46.445 1.00 40.31 179 ALA A CA 1
ATOM 1389 C C . ALA A 1 179 ? 20.895 -24.188 -46.998 1.00 40.31 179 ALA A C 1
ATOM 1391 O O . ALA A 1 179 ? 21.012 -24.753 -48.081 1.00 40.31 179 ALA A O 1
ATOM 1392 N N . ARG A 1 180 ? 19.741 -24.231 -46.307 1.00 40.53 180 ARG A N 1
ATOM 1393 C CA . ARG A 1 180 ? 18.543 -24.971 -46.760 1.00 40.53 180 ARG A CA 1
ATOM 1394 C C . ARG A 1 180 ? 17.680 -24.176 -47.749 1.00 40.53 180 ARG A C 1
ATOM 1396 O O . ARG A 1 180 ? 17.134 -24.774 -48.671 1.00 40.53 180 ARG A O 1
ATOM 1403 N N . VAL A 1 181 ? 17.615 -22.846 -47.637 1.00 37.69 181 VAL A N 1
ATOM 1404 C CA . VAL A 1 181 ? 16.829 -22.003 -48.569 1.00 37.69 181 VAL A CA 1
ATOM 1405 C C . VAL A 1 181 ? 17.443 -21.964 -49.977 1.00 37.69 181 VAL A C 1
ATOM 1407 O O . VAL A 1 181 ? 16.717 -21.981 -50.970 1.00 37.69 181 VAL A O 1
ATOM 1410 N N . ASN A 1 182 ? 18.773 -22.033 -50.087 1.00 32.69 182 ASN A N 1
ATOM 1411 C CA . ASN A 1 182 ? 19.474 -21.997 -51.377 1.00 32.69 182 ASN A CA 1
ATOM 1412 C C . ASN A 1 182 ? 19.432 -23.313 -52.182 1.00 32.69 182 ASN A C 1
ATOM 1414 O O . ASN A 1 182 ? 19.839 -23.327 -53.341 1.00 32.69 182 ASN A O 1
ATOM 1418 N N . ILE A 1 183 ? 18.905 -24.407 -51.619 1.00 37.25 183 ILE A N 1
ATOM 1419 C CA . ILE A 1 183 ? 18.772 -25.690 -52.335 1.00 37.25 183 ILE A CA 1
ATOM 1420 C C . ILE A 1 183 ? 17.489 -25.738 -53.192 1.00 37.25 183 ILE A C 1
ATOM 1422 O O . ILE A 1 183 ? 17.397 -26.539 -54.118 1.00 37.25 183 ILE A O 1
ATOM 1426 N N . SER A 1 184 ? 16.533 -24.825 -52.987 1.00 34.91 184 SER A N 1
ATOM 1427 C CA . SER A 1 184 ? 15.305 -24.753 -53.803 1.00 34.91 184 SER A CA 1
ATOM 1428 C C . SER A 1 184 ? 15.462 -24.015 -55.146 1.00 34.91 184 SER A C 1
ATOM 1430 O O . SER A 1 184 ? 14.571 -24.087 -55.988 1.00 34.91 184 SER A O 1
ATOM 1432 N N . VAL A 1 185 ? 16.605 -23.361 -55.394 1.00 34.69 185 VAL A N 1
ATOM 1433 C CA . VAL A 1 185 ? 16.863 -22.576 -56.626 1.00 34.69 185 VAL A CA 1
ATOM 1434 C C . VAL A 1 185 ? 17.761 -23.327 -57.630 1.00 34.69 185 VAL A C 1
ATOM 1436 O O . VAL A 1 185 ? 17.895 -22.924 -58.780 1.00 34.69 185 VAL A O 1
ATOM 1439 N N . TRP A 1 186 ? 18.314 -24.485 -57.248 1.00 30.36 186 TRP A N 1
ATOM 1440 C CA . TRP A 1 186 ? 19.137 -25.349 -58.115 1.00 30.36 186 TRP A CA 1
ATOM 1441 C C . TRP A 1 186 ? 18.383 -26.578 -58.662 1.00 30.36 186 TRP A C 1
ATOM 1443 O O . TRP A 1 186 ? 18.991 -27.497 -59.202 1.00 30.36 186 TRP A O 1
ATOM 1453 N N . GLY A 1 187 ? 17.049 -26.595 -58.561 1.00 30.92 187 GLY A N 1
ATOM 1454 C CA . GLY A 1 187 ? 16.189 -27.634 -59.147 1.00 30.92 187 GLY A CA 1
ATOM 1455 C C . GLY A 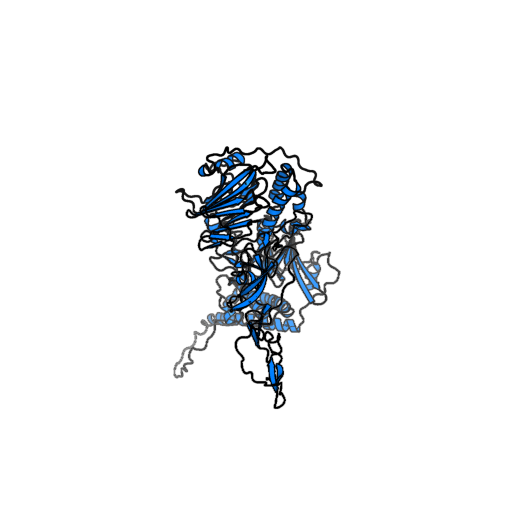1 187 ? 15.845 -27.433 -60.630 1.00 30.92 187 GLY A C 1
ATOM 1456 O O . GLY A 1 187 ? 15.210 -28.300 -61.222 1.00 30.92 187 GLY A O 1
ATOM 1457 N N . SER A 1 188 ? 16.261 -26.320 -61.246 1.00 34.97 188 SER A N 1
ATOM 1458 C CA . SER A 1 188 ? 15.783 -25.915 -62.582 1.00 34.97 188 SER A CA 1
ATOM 1459 C C . SER A 1 188 ? 16.841 -25.952 -63.694 1.00 34.97 188 SER A C 1
ATOM 1461 O O . SER A 1 188 ? 16.576 -25.451 -64.782 1.00 34.97 188 SER A O 1
ATOM 1463 N N . PHE A 1 189 ? 18.028 -26.533 -63.463 1.00 31.08 189 PHE A N 1
ATOM 1464 C CA . PHE A 1 189 ? 19.133 -26.499 -64.443 1.00 31.08 189 PHE A CA 1
ATOM 1465 C C . PHE A 1 189 ? 19.650 -27.852 -64.955 1.00 31.08 189 PHE A C 1
ATOM 1467 O O . PHE A 1 189 ? 20.520 -27.867 -65.821 1.00 31.08 189 PHE A O 1
ATOM 1474 N N . PHE A 1 190 ? 19.088 -28.987 -64.534 1.00 29.56 190 PHE A N 1
ATOM 1475 C CA . PHE A 1 190 ? 19.442 -30.296 -65.103 1.00 29.56 190 PHE A CA 1
ATOM 1476 C C . PHE A 1 190 ? 18.256 -30.917 -65.832 1.00 29.56 190 PHE A C 1
ATOM 1478 O O . PHE A 1 190 ? 17.568 -31.790 -65.318 1.00 29.56 190 PHE A O 1
ATOM 1485 N N . ASN A 1 191 ? 18.026 -30.442 -67.055 1.00 31.17 191 ASN A N 1
ATOM 1486 C CA . ASN A 1 191 ? 17.041 -31.014 -67.966 1.00 31.17 191 ASN A CA 1
ATOM 1487 C C . ASN A 1 191 ? 17.611 -31.148 -69.387 1.00 31.17 191 ASN A C 1
ATOM 1489 O O . ASN A 1 191 ? 16.974 -30.734 -70.343 1.00 31.17 191 ASN A O 1
ATOM 1493 N N . VAL A 1 192 ? 18.827 -31.689 -69.546 1.00 32.31 192 VAL A N 1
ATOM 1494 C CA . VAL A 1 192 ? 19.355 -32.112 -70.860 1.00 32.31 192 VAL A CA 1
ATOM 1495 C C . VAL A 1 192 ? 20.360 -33.260 -70.678 1.00 32.31 192 VAL A C 1
ATOM 1497 O O . VAL A 1 192 ? 21.525 -33.012 -70.392 1.00 32.31 192 VAL A O 1
ATOM 1500 N N . LEU A 1 193 ? 19.893 -34.508 -70.813 1.00 28.64 193 LEU A N 1
ATOM 1501 C CA . LEU A 1 193 ? 20.524 -35.648 -71.519 1.00 28.64 193 LEU A CA 1
ATOM 1502 C C . LEU A 1 193 ? 19.944 -36.986 -71.024 1.00 28.64 193 LEU A C 1
ATOM 1504 O O . LEU A 1 193 ? 19.831 -37.251 -69.833 1.00 28.64 193 LEU A O 1
ATOM 1508 N N . HIS A 1 194 ? 19.536 -37.808 -71.988 1.00 26.69 194 HIS A N 1
ATOM 1509 C CA . HIS A 1 194 ? 18.856 -39.092 -71.831 1.00 26.69 194 HIS A CA 1
ATOM 1510 C C . HIS A 1 194 ? 19.841 -40.280 -71.822 1.00 26.69 194 HIS A C 1
ATOM 1512 O O . HIS A 1 194 ? 20.777 -40.293 -72.618 1.00 26.69 194 HIS A O 1
ATOM 1518 N N . MET A 1 195 ? 19.465 -41.314 -71.046 1.00 23.92 195 MET A N 1
ATOM 1519 C CA . MET A 1 195 ? 19.839 -42.753 -71.070 1.00 23.92 195 MET A CA 1
ATOM 1520 C C . MET A 1 195 ? 20.953 -43.274 -70.130 1.00 23.92 195 MET A C 1
ATOM 1522 O O . MET A 1 195 ? 21.960 -42.598 -69.951 1.00 23.92 195 MET A O 1
ATOM 1526 N N . PRO A 1 196 ? 20.886 -44.555 -69.680 1.00 29.09 196 PRO A N 1
ATOM 1527 C CA . PRO A 1 196 ? 19.712 -45.355 -69.300 1.00 29.09 196 PRO A CA 1
ATOM 1528 C C . PRO A 1 196 ? 19.837 -46.006 -67.901 1.00 29.09 196 PRO A C 1
ATOM 1530 O O . PRO A 1 196 ? 20.918 -46.309 -67.401 1.00 29.09 196 PRO A O 1
ATOM 1533 N N . SER A 1 197 ? 18.685 -46.275 -67.291 1.00 31.45 197 SER A N 1
ATOM 1534 C CA . SER A 1 197 ? 18.528 -47.011 -66.036 1.00 31.45 197 SER A CA 1
ATOM 1535 C C . SER A 1 197 ? 18.832 -48.501 -66.217 1.00 31.45 197 SER A C 1
ATOM 1537 O O . SER A 1 197 ? 18.180 -49.130 -67.044 1.00 31.45 197 SER A O 1
ATOM 1539 N N . CYS A 1 198 ? 19.733 -49.073 -65.406 1.00 23.88 198 CYS A N 1
ATOM 1540 C CA . CYS A 1 198 ? 19.534 -50.383 -64.768 1.00 23.88 198 CYS A CA 1
ATOM 1541 C C . CYS A 1 198 ? 20.663 -50.763 -63.787 1.00 23.88 198 CYS A C 1
ATOM 1543 O O . CYS A 1 198 ? 21.831 -50.791 -64.157 1.00 23.88 198 CYS A O 1
ATOM 1545 N N . LEU A 1 199 ? 20.217 -51.190 -62.594 1.00 25.12 199 LEU A N 1
ATOM 1546 C CA . LEU A 1 199 ? 20.847 -52.061 -61.581 1.00 25.12 199 LEU A CA 1
ATOM 1547 C C . LEU A 1 199 ? 21.413 -51.424 -60.290 1.00 25.12 199 LEU A C 1
ATOM 1549 O O . LEU A 1 199 ? 22.599 -51.158 -60.172 1.00 25.12 199 LEU A O 1
ATOM 1553 N N . PHE A 1 200 ? 20.488 -51.283 -59.319 1.00 25.12 200 PHE A N 1
ATOM 1554 C CA . PHE A 1 200 ? 20.537 -51.727 -57.905 1.00 25.12 200 PHE A CA 1
ATOM 1555 C C . PHE A 1 200 ? 21.822 -51.439 -57.091 1.00 25.12 200 PHE A C 1
ATOM 1557 O O . PHE A 1 200 ? 22.894 -51.937 -57.395 1.00 25.12 200 PHE A O 1
ATOM 1564 N N . ASN A 1 201 ? 21.753 -50.760 -55.940 1.00 23.81 201 ASN A N 1
ATOM 1565 C CA . ASN A 1 201 ? 21.022 -51.266 -54.777 1.00 23.81 201 ASN A CA 1
ATOM 1566 C C . ASN A 1 201 ? 20.562 -50.136 -53.835 1.00 23.81 201 ASN A C 1
ATOM 1568 O O . ASN A 1 201 ? 21.357 -49.307 -53.391 1.00 23.81 201 ASN A O 1
ATOM 1572 N N . VAL A 1 202 ? 19.268 -50.141 -53.514 1.00 32.16 202 VAL A N 1
ATOM 1573 C CA . VAL A 1 202 ? 18.639 -49.284 -52.507 1.00 32.16 202 VAL A CA 1
ATOM 1574 C C . VAL A 1 202 ? 19.030 -49.822 -51.133 1.00 32.16 202 VAL A C 1
ATOM 1576 O O . VAL A 1 202 ? 18.402 -50.730 -50.597 1.00 32.16 202 VAL A O 1
ATOM 1579 N N . GLY A 1 203 ? 20.089 -49.257 -50.559 1.00 24.83 203 GLY A N 1
ATOM 1580 C CA . GLY A 1 203 ? 20.298 -49.307 -49.121 1.00 24.83 203 GLY A CA 1
ATOM 1581 C C . GLY A 1 203 ? 19.306 -48.357 -48.462 1.00 24.83 203 GLY A C 1
ATOM 1582 O O . GLY A 1 203 ? 19.523 -47.148 -48.459 1.00 24.83 203 GLY A O 1
ATOM 1583 N N . ASN A 1 204 ? 18.211 -48.906 -47.935 1.00 29.77 204 ASN A N 1
ATOM 1584 C CA . ASN A 1 204 ? 17.334 -48.244 -46.972 1.00 29.77 204 ASN A CA 1
ATOM 1585 C C . ASN A 1 204 ? 18.174 -47.741 -45.785 1.00 29.77 204 ASN A C 1
ATOM 1587 O O . ASN A 1 204 ? 18.342 -48.454 -44.799 1.00 29.77 204 ASN A O 1
ATOM 1591 N N . TYR A 1 205 ? 18.686 -46.511 -45.857 1.00 28.08 205 TYR A N 1
ATOM 1592 C CA . TYR A 1 205 ? 19.023 -45.770 -44.651 1.00 28.08 205 TYR A CA 1
ATOM 1593 C C . TYR A 1 205 ? 17.740 -45.114 -44.163 1.00 28.08 205 TYR A C 1
ATOM 1595 O O . TYR A 1 205 ? 17.275 -44.091 -44.665 1.00 28.08 205 TYR A O 1
ATOM 1603 N N . SER A 1 206 ? 17.134 -45.809 -43.210 1.00 28.55 206 SER A N 1
ATOM 1604 C CA . SER A 1 206 ? 16.078 -45.337 -42.337 1.00 28.55 206 SER A CA 1
ATOM 1605 C C . SER A 1 206 ? 16.232 -43.849 -42.004 1.00 28.55 206 SER A C 1
ATOM 1607 O O . SER A 1 206 ? 17.177 -43.442 -41.327 1.00 28.55 206 SER A O 1
ATOM 1609 N N . ARG A 1 207 ? 15.233 -43.057 -42.408 1.00 39.16 207 ARG A N 1
ATOM 1610 C CA . ARG A 1 207 ? 14.772 -41.886 -41.654 1.00 39.16 207 ARG A CA 1
ATOM 1611 C C . ARG A 1 207 ? 14.574 -42.315 -40.198 1.00 39.16 207 ARG A C 1
ATOM 1613 O O . ARG A 1 207 ? 13.557 -42.926 -39.900 1.00 39.16 207 ARG A O 1
ATOM 1620 N N . SER A 1 208 ? 15.534 -42.036 -39.321 1.00 32.41 208 SER A N 1
ATOM 1621 C CA . SER A 1 208 ? 15.306 -41.819 -37.886 1.00 32.41 208 SER A CA 1
ATOM 1622 C C . SER A 1 208 ? 16.630 -41.585 -37.153 1.00 32.41 208 SER A C 1
ATOM 1624 O O . SER A 1 208 ? 17.252 -42.532 -36.682 1.00 32.41 208 SER A O 1
ATOM 1626 N N . SER A 1 209 ? 16.997 -40.316 -36.972 1.00 31.12 209 SER A N 1
ATOM 1627 C CA . SER A 1 209 ? 17.612 -39.836 -35.726 1.00 31.12 209 SER A CA 1
ATOM 1628 C C . SER A 1 209 ? 17.591 -38.302 -35.684 1.00 31.12 209 SER A C 1
ATOM 1630 O O . SER A 1 209 ? 18.549 -37.655 -36.083 1.00 31.12 209 SER A O 1
ATOM 1632 N N . ARG A 1 210 ? 16.466 -37.744 -35.214 1.00 35.78 210 ARG A N 1
ATOM 1633 C CA . ARG A 1 210 ? 16.339 -36.427 -34.554 1.00 35.78 210 ARG A CA 1
ATOM 1634 C C . ARG A 1 210 ? 17.207 -35.283 -35.115 1.00 35.78 210 ARG A C 1
ATOM 1636 O O . ARG A 1 210 ? 18.119 -34.821 -34.434 1.00 35.78 210 ARG A O 1
ATOM 1643 N N . ASP A 1 211 ? 16.832 -34.720 -36.259 1.00 40.34 211 ASP A N 1
ATOM 1644 C CA . ASP A 1 211 ? 17.049 -33.281 -36.449 1.00 40.34 211 ASP A CA 1
ATOM 1645 C C . ASP A 1 211 ? 16.080 -32.584 -35.477 1.00 40.34 211 ASP A C 1
ATOM 1647 O O . ASP A 1 211 ? 14.902 -32.421 -35.788 1.00 40.34 211 ASP A O 1
ATOM 1651 N N . ARG A 1 212 ? 16.524 -32.256 -34.252 1.00 51.12 212 ARG A N 1
ATOM 1652 C CA . ARG A 1 212 ? 15.813 -31.249 -33.446 1.00 51.12 212 ARG A CA 1
ATOM 1653 C C . ARG A 1 212 ? 15.845 -29.974 -34.284 1.00 51.12 212 ARG A C 1
ATOM 1655 O O . ARG A 1 212 ? 16.934 -29.487 -34.589 1.00 51.12 212 ARG A O 1
ATOM 1662 N N . GLU A 1 213 ? 14.689 -29.477 -34.714 1.00 58.25 213 GLU A N 1
ATOM 1663 C CA . GLU A 1 213 ? 14.619 -28.145 -35.310 1.00 58.25 213 GLU A CA 1
ATOM 1664 C C . GLU A 1 213 ? 15.288 -27.164 -34.350 1.00 58.25 213 GLU A C 1
ATOM 1666 O O . GLU A 1 213 ? 14.930 -27.088 -33.176 1.00 58.25 213 GLU A O 1
ATOM 1671 N N . LYS A 1 214 ? 16.324 -26.470 -34.831 1.00 71.88 214 LYS A N 1
ATOM 1672 C CA . LYS A 1 214 ? 17.066 -25.518 -34.011 1.00 71.88 214 LYS A CA 1
ATOM 1673 C C . LYS A 1 214 ? 16.123 -24.384 -33.612 1.00 71.88 214 LYS A C 1
ATOM 1675 O O . LYS A 1 214 ? 15.618 -23.706 -34.517 1.00 71.88 214 LYS A O 1
ATOM 1680 N N . PRO A 1 215 ? 15.910 -24.134 -32.310 1.00 75.50 215 PRO A N 1
ATOM 1681 C CA . PRO A 1 215 ? 14.816 -23.287 -31.839 1.00 75.50 215 PRO A CA 1
ATOM 1682 C C . PRO A 1 215 ? 14.951 -21.841 -32.333 1.00 75.50 215 PRO A C 1
ATOM 1684 O O . PRO A 1 215 ? 13.955 -21.194 -32.620 1.00 75.50 215 PRO A O 1
ATOM 1687 N N . LEU A 1 216 ? 16.181 -21.357 -32.536 1.00 82.94 216 LEU A N 1
ATOM 1688 C CA . LEU A 1 216 ? 16.466 -19.974 -32.942 1.00 82.94 216 LEU A CA 1
ATOM 1689 C C . LEU A 1 216 ? 16.538 -19.757 -34.463 1.00 82.94 216 LEU A C 1
ATOM 1691 O O . LEU A 1 216 ? 16.735 -18.631 -34.921 1.00 82.94 216 LEU A O 1
ATOM 1695 N N . SER A 1 217 ? 16.397 -20.811 -35.271 1.00 78.12 217 SER A N 1
ATOM 1696 C CA . SER A 1 217 ? 16.568 -20.719 -36.731 1.00 78.12 217 SER A CA 1
ATOM 1697 C C . SER A 1 217 ? 15.532 -19.814 -37.412 1.00 78.12 217 SER A C 1
ATOM 1699 O O . SER A 1 217 ? 15.842 -19.168 -38.414 1.00 78.12 217 SER A O 1
ATOM 1701 N N . GLN A 1 218 ? 14.340 -19.696 -36.823 1.00 81.00 218 GLN A N 1
ATOM 1702 C CA . GLN A 1 218 ? 13.246 -18.849 -37.305 1.00 81.00 218 GLN A CA 1
ATOM 1703 C C . GLN A 1 218 ? 13.574 -17.343 -37.239 1.00 81.00 218 GLN A C 1
ATOM 1705 O O . GLN A 1 218 ? 12.983 -16.545 -37.960 1.00 81.00 218 GLN A O 1
ATOM 1710 N N . CYS A 1 219 ? 14.568 -16.946 -36.438 1.00 83.81 219 CYS A N 1
ATOM 1711 C CA . CYS A 1 219 ? 14.981 -15.553 -36.254 1.00 83.81 219 CYS A CA 1
ATOM 1712 C C . CYS A 1 219 ? 15.943 -15.028 -37.331 1.00 83.81 219 CYS A C 1
ATOM 1714 O O . CYS A 1 219 ? 16.310 -13.851 -37.312 1.00 83.81 219 CYS A O 1
ATOM 1716 N N . ALA A 1 220 ? 16.369 -15.877 -38.274 1.00 75.75 220 ALA A N 1
ATOM 1717 C CA . ALA A 1 220 ? 17.418 -15.557 -39.244 1.00 75.75 220 ALA A CA 1
ATOM 1718 C C . ALA A 1 220 ? 17.107 -14.350 -40.150 1.00 75.75 220 ALA A C 1
ATOM 1720 O O . ALA A 1 220 ? 18.037 -13.699 -40.628 1.00 75.75 220 ALA A O 1
ATOM 1721 N N . SER A 1 221 ? 15.825 -14.071 -40.404 1.00 74.88 221 SER A N 1
ATOM 1722 C CA . SER A 1 221 ? 15.356 -12.921 -41.190 1.00 74.88 221 SER A CA 1
ATOM 1723 C C . SER A 1 221 ? 15.001 -11.695 -40.347 1.00 74.88 221 SER A C 1
ATOM 1725 O O . SER A 1 221 ? 14.836 -10.619 -40.911 1.00 74.88 221 SER A O 1
ATOM 1727 N N . SER A 1 222 ? 14.871 -11.853 -39.027 1.00 80.69 222 SER A N 1
ATOM 1728 C CA . SER A 1 222 ? 14.385 -10.805 -38.120 1.00 80.69 222 SER A CA 1
ATOM 1729 C C . SER A 1 222 ? 15.509 -10.060 -37.402 1.00 80.69 222 SER A C 1
ATOM 1731 O O . SER A 1 222 ? 15.319 -8.916 -37.014 1.00 80.69 222 SER A O 1
ATOM 1733 N N . VAL A 1 223 ? 16.688 -10.673 -37.242 1.00 80.75 223 VAL A N 1
ATOM 1734 C CA . VAL A 1 223 ? 17.817 -10.077 -36.508 1.00 80.75 223 VAL A CA 1
ATOM 1735 C C . VAL A 1 223 ? 19.029 -9.894 -37.420 1.00 80.75 223 VAL A C 1
ATOM 1737 O O . VAL A 1 223 ? 19.457 -10.822 -38.115 1.00 80.75 223 VAL A O 1
ATOM 1740 N N . ASN A 1 224 ? 19.647 -8.708 -37.389 1.00 81.25 224 ASN A N 1
ATOM 1741 C CA . ASN A 1 224 ? 20.942 -8.497 -38.035 1.00 81.25 224 ASN A CA 1
ATOM 1742 C C . ASN A 1 224 ? 22.048 -9.145 -37.188 1.00 81.25 224 ASN A C 1
ATOM 1744 O O . ASN A 1 224 ? 22.511 -8.579 -36.201 1.00 81.25 224 ASN A O 1
ATOM 1748 N N . VAL A 1 225 ? 22.486 -10.334 -37.606 1.00 76.50 225 VAL A N 1
ATOM 1749 C CA . VAL A 1 225 ? 23.452 -11.163 -36.867 1.00 76.50 225 VAL A CA 1
ATOM 1750 C C . VAL A 1 225 ? 24.779 -10.446 -36.588 1.00 76.50 225 VAL A C 1
ATOM 1752 O O . VAL A 1 225 ? 25.369 -10.677 -35.538 1.00 76.50 225 VAL A O 1
ATOM 1755 N N . GLU A 1 226 ? 25.268 -9.585 -37.487 1.00 77.44 226 GLU A N 1
ATOM 1756 C CA . GLU A 1 226 ? 26.534 -8.871 -37.252 1.00 77.44 226 GLU A CA 1
ATOM 1757 C C . GLU A 1 226 ? 26.380 -7.782 -36.192 1.00 77.44 226 GLU A C 1
ATOM 1759 O O . GLU A 1 226 ? 27.209 -7.690 -35.286 1.00 77.44 226 GLU A O 1
ATOM 1764 N N . ARG A 1 227 ? 25.280 -7.020 -36.246 1.00 79.31 227 ARG A N 1
ATOM 1765 C CA . ARG A 1 227 ? 24.941 -6.030 -35.215 1.00 79.31 227 ARG A CA 1
ATOM 1766 C C . ARG A 1 227 ? 24.742 -6.697 -33.853 1.00 79.31 227 ARG A C 1
ATOM 1768 O O . ARG A 1 227 ? 25.285 -6.220 -32.857 1.00 79.31 227 ARG A O 1
ATOM 1775 N N . PHE A 1 228 ? 24.018 -7.816 -33.830 1.00 81.94 228 PHE A N 1
ATOM 1776 C CA . PHE A 1 228 ? 23.806 -8.609 -32.624 1.00 81.94 228 PHE A CA 1
ATOM 1777 C C . PHE A 1 228 ? 25.131 -9.112 -32.039 1.00 81.94 228 PHE A C 1
ATOM 1779 O O . PHE A 1 228 ? 25.356 -8.968 -30.845 1.00 81.94 228 PHE A O 1
ATOM 1786 N N . LEU A 1 229 ? 26.037 -9.660 -32.859 1.00 81.75 229 LEU A N 1
ATOM 1787 C CA . LEU A 1 229 ? 27.316 -10.191 -32.377 1.00 81.75 229 LEU A CA 1
ATOM 1788 C C . LEU A 1 229 ? 28.160 -9.134 -31.661 1.00 81.75 229 LEU A C 1
ATOM 1790 O O . LEU A 1 229 ? 28.722 -9.431 -30.610 1.00 81.75 229 LEU A O 1
ATOM 1794 N N . SER A 1 230 ? 28.238 -7.914 -32.200 1.00 78.88 230 SER A N 1
ATOM 1795 C CA . SER A 1 230 ? 28.972 -6.827 -31.543 1.00 78.88 230 SER A CA 1
ATOM 1796 C C . SER A 1 230 ? 28.393 -6.503 -30.163 1.00 78.88 230 SER A C 1
ATOM 1798 O O . SER A 1 230 ? 29.148 -6.407 -29.199 1.00 78.88 230 SER A O 1
ATOM 1800 N N . HIS A 1 231 ? 27.064 -6.407 -30.051 1.00 80.19 231 HIS A N 1
ATOM 1801 C CA . HIS A 1 231 ? 26.390 -6.136 -28.778 1.00 80.19 231 HIS A CA 1
ATOM 1802 C C . HIS A 1 231 ? 26.473 -7.318 -27.795 1.00 80.19 231 HIS A C 1
ATOM 1804 O O . HIS A 1 231 ? 26.683 -7.130 -26.597 1.00 80.19 231 HIS A O 1
ATOM 1810 N N . CYS A 1 232 ? 26.366 -8.546 -28.301 1.00 84.31 232 CYS A N 1
ATOM 1811 C CA . CYS A 1 232 ? 26.477 -9.772 -27.521 1.00 84.31 232 CYS A CA 1
ATOM 1812 C C . CYS A 1 232 ? 27.855 -9.889 -26.861 1.00 84.31 232 CYS A C 1
ATOM 1814 O O . CYS A 1 232 ? 27.935 -10.198 -25.676 1.00 84.31 232 CYS A O 1
ATOM 1816 N N . ILE A 1 233 ? 28.944 -9.608 -27.589 1.00 84.62 233 ILE A N 1
ATOM 1817 C CA . ILE A 1 233 ? 30.303 -9.691 -27.031 1.00 84.62 233 ILE A CA 1
ATOM 1818 C C . ILE A 1 233 ? 30.473 -8.684 -25.893 1.00 84.62 233 ILE A C 1
ATOM 1820 O O . ILE A 1 233 ? 30.998 -9.041 -24.843 1.00 84.62 233 ILE A O 1
ATOM 1824 N N . GLU A 1 234 ? 30.005 -7.449 -26.081 1.00 79.50 234 GLU A N 1
ATOM 1825 C CA . GLU A 1 234 ? 30.111 -6.389 -25.075 1.00 79.50 234 GLU A CA 1
ATOM 1826 C C . GLU A 1 234 ? 29.315 -6.718 -23.800 1.00 79.50 234 GLU A C 1
ATOM 1828 O O . GLU A 1 234 ? 29.857 -6.648 -22.696 1.00 79.50 234 GLU A O 1
ATOM 1833 N N . THR A 1 235 ? 28.056 -7.138 -23.947 1.00 79.81 235 THR A N 1
ATOM 1834 C CA . THR A 1 235 ? 27.179 -7.499 -22.816 1.00 79.81 235 THR A CA 1
ATOM 1835 C C . THR A 1 235 ? 27.655 -8.756 -22.088 1.00 79.81 235 THR A C 1
ATOM 1837 O O . THR A 1 235 ? 27.694 -8.786 -20.859 1.00 79.81 235 THR A O 1
ATOM 1840 N N . THR A 1 236 ? 28.108 -9.770 -22.828 1.00 85.69 236 THR A N 1
ATOM 1841 C CA . THR A 1 236 ? 28.653 -11.009 -22.254 1.00 85.69 236 THR A CA 1
ATOM 1842 C C . THR A 1 236 ? 29.980 -10.758 -21.538 1.00 85.69 236 THR A C 1
ATOM 1844 O O . THR A 1 236 ? 30.215 -11.332 -20.480 1.00 85.69 236 THR A O 1
ATOM 1847 N N . CYS A 1 237 ? 30.835 -9.874 -22.066 1.00 84.06 237 CYS A N 1
ATOM 1848 C CA . CYS A 1 237 ? 32.042 -9.415 -21.374 1.00 84.06 237 CYS A CA 1
ATOM 1849 C C . CYS A 1 237 ? 31.707 -8.823 -20.003 1.00 84.06 237 CYS A C 1
ATOM 1851 O O . CYS A 1 237 ? 32.261 -9.265 -19.003 1.00 84.06 237 CYS A O 1
ATOM 1853 N N . ALA A 1 238 ? 30.765 -7.875 -19.960 1.00 78.94 238 ALA A N 1
ATOM 1854 C CA . ALA A 1 238 ? 30.351 -7.242 -18.711 1.00 78.94 238 ALA A CA 1
ATOM 1855 C C . ALA A 1 238 ? 29.770 -8.259 -17.711 1.00 78.94 238 ALA A C 1
ATOM 1857 O O . ALA A 1 238 ? 30.039 -8.164 -16.518 1.00 78.94 238 ALA A O 1
ATOM 1858 N N . CYS A 1 239 ? 29.024 -9.257 -18.195 1.00 83.69 239 CYS A N 1
ATOM 1859 C CA . CYS A 1 239 ? 28.522 -10.347 -17.363 1.00 83.69 239 CYS A CA 1
ATOM 1860 C C . CYS A 1 239 ? 29.658 -11.211 -16.786 1.00 83.69 239 CYS A C 1
ATOM 1862 O O . CYS A 1 239 ? 29.673 -11.481 -15.590 1.00 83.69 239 CYS A O 1
ATOM 1864 N N . LEU A 1 240 ? 30.646 -11.590 -17.602 1.00 84.62 240 LEU A N 1
ATOM 1865 C CA . LEU A 1 240 ? 31.783 -12.415 -17.173 1.00 84.62 240 LEU A CA 1
ATOM 1866 C C . LEU A 1 240 ? 32.743 -11.698 -16.210 1.00 84.62 240 LEU A C 1
ATOM 1868 O O . LEU A 1 240 ? 33.504 -12.362 -15.511 1.00 84.62 240 LEU A O 1
ATOM 1872 N N . GLU A 1 241 ? 32.745 -10.365 -16.206 1.00 81.25 241 GLU A N 1
ATOM 1873 C CA . GLU A 1 241 ? 33.480 -9.547 -15.233 1.00 81.25 241 GLU A CA 1
ATOM 1874 C C . GLU A 1 241 ? 32.703 -9.335 -13.923 1.00 81.25 241 GLU A C 1
ATOM 1876 O O . GLU A 1 241 ? 33.262 -8.823 -12.954 1.00 81.25 241 GLU A O 1
ATOM 1881 N N . SER A 1 242 ? 31.428 -9.728 -13.879 1.00 76.56 242 SER A N 1
ATOM 1882 C CA . SER A 1 242 ? 30.604 -9.703 -12.671 1.00 76.56 242 SER A CA 1
ATOM 1883 C C . SER A 1 242 ? 30.728 -11.013 -11.875 1.00 76.56 242 SER A C 1
ATOM 1885 O O . SER A 1 242 ? 31.439 -11.935 -12.267 1.00 76.56 242 SER A O 1
ATOM 1887 N N . ASN A 1 243 ? 29.994 -11.132 -10.767 1.00 77.75 243 ASN A N 1
ATOM 1888 C CA . ASN A 1 243 ? 29.917 -12.376 -9.989 1.00 77.75 243 ASN A CA 1
ATOM 1889 C C . ASN A 1 243 ? 29.062 -13.481 -10.655 1.00 77.75 243 ASN A C 1
ATOM 1891 O O . ASN A 1 243 ? 28.799 -14.499 -10.016 1.00 77.75 243 ASN A O 1
ATOM 1895 N N . ALA A 1 244 ? 28.619 -13.297 -11.904 1.00 82.50 244 ALA A N 1
ATOM 1896 C CA . ALA A 1 244 ? 27.815 -14.269 -12.638 1.00 82.50 244 ALA A CA 1
ATOM 1897 C C . ALA A 1 244 ? 28.636 -15.468 -13.148 1.00 82.50 244 ALA A C 1
ATOM 1899 O O . ALA A 1 244 ? 29.818 -15.378 -13.492 1.00 82.50 244 ALA A O 1
ATOM 1900 N N . THR A 1 245 ? 27.981 -16.618 -13.236 1.00 88.25 245 THR A N 1
ATOM 1901 C CA . THR A 1 245 ? 28.539 -17.848 -13.789 1.00 88.25 245 THR A CA 1
ATOM 1902 C C . THR A 1 245 ? 28.578 -17.819 -15.317 1.00 88.25 245 THR A C 1
ATOM 1904 O O . THR A 1 245 ? 27.845 -17.099 -15.997 1.00 88.25 245 THR A O 1
ATOM 1907 N N . GLN A 1 246 ? 29.419 -18.681 -15.890 1.00 86.69 246 GLN A N 1
ATOM 1908 C CA . GLN A 1 246 ? 29.539 -18.824 -17.338 1.00 86.69 246 GLN A CA 1
ATOM 1909 C C . GLN A 1 246 ? 28.204 -19.206 -18.015 1.00 86.69 246 GLN A C 1
ATOM 1911 O O . GLN A 1 246 ? 27.931 -18.762 -19.133 1.00 86.69 246 GLN A O 1
ATOM 1916 N N . GLU A 1 247 ? 27.380 -20.016 -17.344 1.00 87.81 247 GLU A N 1
ATOM 1917 C CA . GLU A 1 247 ? 26.075 -20.455 -17.849 1.00 87.81 247 GLU A CA 1
ATOM 1918 C C . GLU A 1 247 ? 25.020 -19.347 -17.774 1.00 87.81 247 GLU A C 1
ATOM 1920 O O . GLU A 1 247 ? 24.282 -19.155 -18.739 1.00 87.81 247 GLU A O 1
ATOM 1925 N N . GLU A 1 248 ? 25.002 -18.554 -16.699 1.00 88.75 248 GLU A N 1
ATOM 1926 C CA . GLU A 1 248 ? 24.130 -17.375 -16.587 1.00 88.75 248 GLU A CA 1
ATOM 1927 C C . GLU A 1 248 ? 24.398 -16.393 -17.731 1.00 88.75 248 GLU A C 1
ATOM 1929 O O . GLU A 1 248 ? 23.478 -16.037 -18.470 1.00 88.75 248 GLU A O 1
ATOM 1934 N N . CYS A 1 249 ? 25.670 -16.059 -17.978 1.00 88.31 249 CYS A N 1
ATOM 1935 C CA . CYS A 1 249 ? 26.047 -15.174 -19.080 1.00 88.31 249 CYS A CA 1
ATOM 1936 C C . CYS A 1 249 ? 25.680 -15.749 -20.457 1.00 88.31 249 CYS A C 1
ATOM 1938 O O . CYS A 1 249 ? 25.251 -15.011 -21.349 1.00 88.31 249 CYS A O 1
ATOM 1940 N N . ARG A 1 250 ? 25.797 -17.071 -20.645 1.00 88.75 250 ARG A N 1
ATOM 1941 C CA . ARG A 1 250 ? 25.371 -17.741 -21.884 1.00 88.75 250 ARG A CA 1
ATOM 1942 C C . ARG A 1 250 ? 23.860 -17.621 -22.088 1.00 88.75 250 ARG A C 1
ATOM 1944 O O . ARG A 1 250 ? 23.418 -17.289 -23.189 1.00 88.75 250 ARG A O 1
ATOM 1951 N N . CYS A 1 251 ? 23.070 -17.906 -21.059 1.00 89.94 251 CYS A N 1
ATOM 1952 C CA . CYS A 1 251 ? 21.613 -17.862 -21.136 1.00 89.94 251 CYS A CA 1
ATOM 1953 C C . CYS A 1 251 ? 21.079 -16.441 -21.314 1.00 89.94 251 CYS A C 1
ATOM 1955 O O . CYS A 1 251 ? 20.126 -16.230 -22.063 1.00 89.94 251 CYS A O 1
ATOM 1957 N N . GLN A 1 252 ? 21.748 -15.462 -20.720 1.00 87.94 252 GLN A N 1
ATOM 1958 C CA . GLN A 1 252 ? 21.483 -14.042 -20.912 1.00 87.94 252 GLN A CA 1
ATOM 1959 C C . GLN A 1 252 ? 21.758 -13.587 -22.353 1.00 87.94 252 GLN A C 1
ATOM 1961 O O . GLN A 1 252 ? 20.927 -12.916 -22.964 1.00 87.94 252 GLN A O 1
ATOM 1966 N N . ALA A 1 253 ? 22.878 -14.008 -22.948 1.00 87.62 253 ALA A N 1
ATOM 1967 C CA . ALA A 1 253 ? 23.175 -13.723 -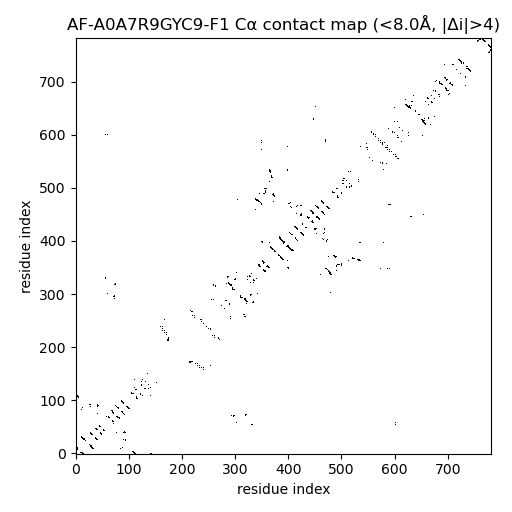24.352 1.00 87.62 253 ALA A CA 1
ATOM 1968 C C . ALA A 1 253 ? 22.122 -14.321 -25.308 1.00 87.62 253 ALA A C 1
ATOM 1970 O O . ALA A 1 253 ? 21.735 -13.685 -26.292 1.00 87.62 253 ALA A O 1
ATOM 1971 N N . LEU A 1 254 ? 21.630 -15.529 -25.009 1.00 88.44 254 LEU A N 1
ATOM 1972 C CA . LEU A 1 254 ? 20.546 -16.172 -25.758 1.00 88.44 254 LEU A CA 1
ATOM 1973 C C . LEU A 1 254 ? 19.213 -15.428 -25.595 1.00 88.44 254 LEU A C 1
ATOM 1975 O O . LEU A 1 254 ? 18.530 -15.194 -26.591 1.00 88.44 254 LEU A O 1
ATOM 1979 N N . LEU A 1 255 ? 18.874 -14.996 -24.378 1.00 88.94 255 LEU A N 1
ATOM 1980 C CA . LEU A 1 255 ? 17.682 -14.192 -24.101 1.00 88.94 255 LEU A CA 1
ATOM 1981 C C . LEU A 1 255 ? 17.699 -12.860 -24.867 1.00 88.94 255 LEU A C 1
ATOM 1983 O O . LEU A 1 255 ? 16.701 -12.483 -25.481 1.00 88.94 255 LEU A O 1
ATOM 1987 N N . ASN A 1 256 ? 18.843 -12.173 -24.911 1.00 86.69 256 ASN A N 1
ATOM 1988 C CA . ASN A 1 256 ? 19.004 -10.936 -25.683 1.00 86.69 256 ASN A CA 1
ATOM 1989 C C . ASN A 1 256 ? 18.734 -11.156 -27.183 1.00 86.69 256 ASN A C 1
ATOM 1991 O O . ASN A 1 256 ? 18.130 -10.311 -27.840 1.00 86.69 256 ASN A O 1
ATOM 1995 N N . PHE A 1 257 ? 19.121 -12.314 -27.725 1.00 87.12 257 PHE A N 1
ATOM 1996 C CA . PHE A 1 257 ? 18.814 -12.672 -29.110 1.00 87.12 257 PHE A CA 1
ATOM 1997 C C . PHE A 1 257 ? 17.320 -12.958 -29.330 1.00 87.12 257 PHE A C 1
ATOM 1999 O O . PHE A 1 257 ? 16.721 -12.472 -30.291 1.00 87.12 257 PHE A O 1
ATOM 2006 N N . VAL A 1 258 ? 16.718 -13.754 -28.441 1.00 89.25 258 VAL A N 1
ATOM 2007 C CA . VAL A 1 258 ? 15.294 -14.133 -28.477 1.00 89.25 258 VAL A CA 1
ATOM 2008 C C . VAL A 1 258 ? 14.401 -12.895 -28.395 1.00 89.25 258 VAL A C 1
ATOM 2010 O O . VAL A 1 258 ? 13.499 -12.731 -29.216 1.00 89.25 258 VAL A O 1
ATOM 2013 N N . THR A 1 259 ? 14.700 -11.986 -27.466 1.00 88.44 259 THR A N 1
ATOM 2014 C CA . THR A 1 259 ? 13.966 -10.727 -27.280 1.00 88.44 259 THR A CA 1
ATOM 2015 C C . THR A 1 259 ? 14.068 -9.815 -28.503 1.00 88.44 259 THR A C 1
ATOM 2017 O O . THR A 1 259 ? 13.054 -9.284 -28.945 1.00 88.44 259 THR A O 1
ATOM 2020 N N . GLU A 1 260 ? 15.250 -9.661 -29.115 1.00 85.75 260 GLU A N 1
ATOM 2021 C CA . GLU A 1 260 ? 15.418 -8.872 -30.349 1.00 85.75 260 GLU A CA 1
ATOM 2022 C C . GLU A 1 260 ? 14.644 -9.482 -31.533 1.00 85.75 260 GLU A C 1
ATOM 2024 O O . GLU A 1 260 ? 14.019 -8.772 -32.329 1.00 85.75 260 GLU A O 1
ATOM 2029 N N . CYS A 1 261 ? 14.627 -10.813 -31.619 1.00 87.88 261 CYS A N 1
ATOM 2030 C CA . CYS A 1 261 ? 13.869 -11.543 -32.626 1.00 87.88 261 CYS A CA 1
ATOM 2031 C C . CYS A 1 261 ? 12.354 -11.333 -32.487 1.00 87.88 261 CYS A C 1
ATOM 2033 O O . CYS A 1 261 ? 11.698 -10.967 -33.467 1.00 87.88 261 CYS A O 1
ATOM 2035 N N . GLN A 1 262 ? 11.807 -11.515 -31.282 1.00 88.50 262 GLN A N 1
ATOM 2036 C CA . GLN A 1 262 ? 10.371 -11.380 -31.013 1.00 88.50 262 GLN A CA 1
ATOM 2037 C C . GLN A 1 262 ? 9.888 -9.926 -31.025 1.00 88.50 262 GLN A C 1
ATOM 2039 O O . GLN A 1 262 ? 8.735 -9.677 -31.386 1.00 88.50 262 GLN A O 1
ATOM 2044 N N . ALA A 1 263 ? 10.767 -8.966 -30.713 1.00 85.38 263 ALA A N 1
ATOM 2045 C CA . ALA A 1 263 ? 10.489 -7.539 -30.878 1.00 85.38 263 ALA A CA 1
ATOM 2046 C C . ALA A 1 263 ? 10.212 -7.189 -32.347 1.00 85.38 263 ALA A C 1
ATOM 2048 O O . ALA A 1 263 ? 9.365 -6.344 -32.627 1.00 85.38 263 ALA A O 1
ATOM 2049 N N . THR A 1 264 ? 10.902 -7.860 -33.277 1.00 84.81 264 THR A N 1
ATOM 2050 C CA . THR A 1 264 ? 10.809 -7.593 -34.720 1.00 84.81 264 THR A CA 1
ATOM 2051 C C . THR A 1 264 ? 9.727 -8.427 -35.409 1.00 84.81 264 THR A C 1
ATOM 2053 O O . THR A 1 264 ? 9.016 -7.924 -36.276 1.00 84.81 264 THR A O 1
ATOM 2056 N N . ASN A 1 265 ? 9.590 -9.711 -35.057 1.00 84.12 265 ASN A N 1
ATOM 2057 C CA . ASN A 1 265 ? 8.568 -10.592 -35.620 1.00 84.12 265 ASN A CA 1
ATOM 2058 C C . ASN A 1 265 ? 7.853 -11.374 -34.519 1.00 84.12 265 ASN A C 1
ATOM 2060 O O . ASN A 1 265 ? 8.389 -12.303 -33.919 1.00 84.12 265 ASN A O 1
ATOM 2064 N N . GLN A 1 266 ? 6.596 -11.004 -34.318 1.00 76.50 266 GLN A N 1
ATOM 2065 C CA . GLN A 1 266 ? 5.784 -11.443 -33.195 1.00 76.50 266 GLN A CA 1
ATOM 2066 C C . GLN A 1 266 ? 5.188 -12.843 -33.364 1.00 76.50 266 GLN A C 1
ATOM 2068 O O . GLN A 1 266 ? 4.754 -13.431 -32.382 1.00 76.50 266 GLN A O 1
ATOM 2073 N N . ASN A 1 267 ? 5.171 -13.373 -34.588 1.00 82.12 267 ASN A N 1
ATOM 2074 C CA . ASN A 1 267 ? 4.557 -14.666 -34.893 1.00 82.12 267 ASN A CA 1
ATOM 2075 C C . ASN A 1 267 ? 5.527 -15.842 -34.702 1.00 82.12 267 ASN A C 1
ATOM 2077 O O . ASN A 1 267 ? 5.173 -16.982 -34.993 1.00 82.12 267 ASN A O 1
ATOM 2081 N N . ILE A 1 268 ? 6.763 -15.569 -34.269 1.00 85.00 268 ILE A N 1
ATOM 2082 C CA . ILE A 1 268 ? 7.775 -16.600 -34.060 1.00 85.00 268 ILE A CA 1
ATOM 2083 C C . ILE A 1 268 ? 7.586 -17.212 -32.671 1.00 85.00 268 ILE A C 1
ATOM 2085 O O . ILE A 1 268 ? 7.828 -16.563 -31.649 1.00 85.00 268 ILE A O 1
ATOM 2089 N N . ASP A 1 269 ? 7.204 -18.488 -32.649 1.00 83.44 269 ASP A N 1
ATOM 2090 C CA . ASP A 1 269 ? 7.166 -19.283 -31.428 1.00 83.44 269 ASP A CA 1
ATOM 2091 C C . ASP A 1 269 ? 8.577 -19.750 -31.057 1.00 83.44 269 ASP A C 1
ATOM 2093 O O . ASP A 1 269 ? 9.208 -20.543 -31.763 1.00 83.44 269 ASP A O 1
ATOM 2097 N N . LEU A 1 270 ? 9.065 -19.238 -29.928 1.00 85.62 270 LEU A N 1
ATOM 2098 C CA . LEU A 1 270 ? 10.337 -19.622 -29.327 1.00 85.62 270 LEU A CA 1
ATOM 2099 C C . LEU A 1 270 ? 10.147 -20.306 -27.971 1.00 85.62 270 LEU A C 1
ATOM 2101 O O . LEU A 1 270 ? 11.139 -20.617 -27.333 1.00 85.62 270 LEU A O 1
ATOM 2105 N N . SER A 1 271 ? 8.922 -20.602 -27.532 1.00 80.31 271 SER A N 1
ATOM 2106 C CA . SER A 1 271 ? 8.597 -21.070 -26.168 1.00 80.31 271 SER A CA 1
ATOM 2107 C C . SER A 1 271 ? 9.457 -22.233 -25.639 1.00 80.31 271 SER A C 1
ATOM 2109 O O . SER A 1 271 ? 9.696 -22.342 -24.438 1.00 80.31 271 SER A O 1
ATOM 2111 N N . SER A 1 272 ? 9.983 -23.089 -26.519 1.00 83.75 272 SER A N 1
ATOM 2112 C CA . SER A 1 272 ? 10.814 -24.241 -26.144 1.00 83.75 272 SER A CA 1
ATOM 2113 C C . SER A 1 272 ? 12.327 -23.974 -26.082 1.00 83.75 272 SER A C 1
ATOM 2115 O O . SER A 1 272 ? 13.078 -24.877 -25.700 1.00 83.75 272 SER A O 1
ATOM 2117 N N . TRP A 1 273 ? 12.810 -22.772 -26.431 1.00 88.56 273 TRP A N 1
ATOM 2118 C CA . TRP A 1 273 ? 14.249 -22.485 -26.546 1.00 88.56 273 TRP A CA 1
ATOM 2119 C C . TRP A 1 273 ? 15.001 -22.732 -25.231 1.00 88.56 273 TRP A C 1
ATOM 2121 O O . TRP A 1 273 ? 16.083 -23.318 -25.256 1.00 88.56 273 TRP A O 1
ATOM 2131 N N . ARG A 1 274 ? 14.397 -22.376 -24.086 1.00 89.56 274 ARG A N 1
ATOM 2132 C CA . ARG A 1 274 ? 14.982 -22.576 -22.750 1.00 89.56 274 ARG A CA 1
ATOM 2133 C C . ARG A 1 274 ? 15.196 -24.042 -22.405 1.00 89.56 274 ARG A C 1
ATOM 2135 O O . ARG A 1 274 ? 16.236 -24.391 -21.862 1.00 89.56 274 ARG A O 1
ATOM 2142 N N . VAL A 1 275 ? 14.244 -24.905 -22.754 1.00 88.56 275 VAL A N 1
ATOM 2143 C CA . VAL A 1 275 ? 14.338 -26.354 -22.508 1.00 88.56 275 VAL A CA 1
ATOM 2144 C C . VAL A 1 275 ? 15.358 -26.993 -23.447 1.00 88.56 275 VAL A C 1
ATOM 2146 O O . VAL A 1 275 ? 16.113 -27.880 -23.059 1.00 88.56 275 VAL A O 1
ATOM 2149 N N . GLN A 1 276 ? 15.393 -26.553 -24.705 1.00 87.31 276 GLN A N 1
ATOM 2150 C CA . GLN A 1 276 ? 16.290 -27.126 -25.705 1.00 87.31 276 GLN A CA 1
ATOM 2151 C C . GLN A 1 276 ? 17.754 -26.708 -25.521 1.00 87.31 276 GLN A C 1
ATOM 2153 O O . GLN A 1 276 ? 18.640 -27.496 -25.854 1.00 87.31 276 GLN A O 1
ATOM 2158 N N . LEU A 1 277 ? 17.991 -25.492 -25.018 1.00 86.56 277 LEU A N 1
ATOM 2159 C CA . LEU A 1 277 ? 19.317 -24.894 -24.825 1.00 86.56 277 LEU A CA 1
ATOM 2160 C C . LEU A 1 277 ? 19.741 -24.815 -23.349 1.00 86.56 277 LEU A C 1
ATOM 2162 O O . LEU A 1 277 ? 20.720 -24.132 -23.054 1.00 86.56 277 LEU A O 1
ATOM 2166 N N . ASP A 1 278 ? 19.027 -25.506 -22.458 1.00 89.31 278 ASP A N 1
ATOM 2167 C CA . ASP A 1 278 ? 19.321 -25.625 -21.024 1.00 89.31 278 ASP A CA 1
ATOM 2168 C C . ASP A 1 278 ? 19.540 -24.264 -20.340 1.00 89.31 278 ASP A C 1
ATOM 2170 O O . ASP A 1 278 ? 20.634 -23.925 -19.898 1.00 89.31 278 ASP A O 1
ATOM 2174 N N . CYS A 1 279 ? 18.492 -23.438 -20.356 1.00 90.69 279 CYS A N 1
ATOM 2175 C CA . CYS A 1 279 ? 18.458 -22.104 -19.752 1.00 90.69 279 CYS A CA 1
ATOM 2176 C C . CYS A 1 279 ? 17.225 -21.936 -18.851 1.00 90.69 279 CYS A C 1
ATOM 2178 O O . CYS A 1 279 ? 16.323 -21.154 -19.192 1.00 90.69 279 CYS A O 1
ATOM 2180 N N . PRO A 1 280 ? 17.147 -22.696 -17.740 1.00 90.94 280 PRO A N 1
ATOM 2181 C CA . PRO A 1 280 ? 16.025 -22.623 -16.813 1.00 90.94 280 PRO A CA 1
ATOM 2182 C C . PRO A 1 280 ? 15.917 -21.230 -16.186 1.00 90.94 280 PRO A C 1
ATOM 2184 O O . PRO A 1 280 ? 16.906 -20.516 -16.034 1.00 90.94 280 PRO A O 1
ATOM 2187 N N . VAL A 1 281 ? 14.697 -20.855 -15.817 1.00 90.38 281 VAL A N 1
ATOM 2188 C CA . VAL A 1 281 ? 14.382 -19.611 -15.106 1.00 90.38 281 VAL A CA 1
ATOM 2189 C C . VAL A 1 281 ? 13.489 -19.925 -13.926 1.00 90.38 281 VAL A C 1
ATOM 2191 O O . VAL A 1 281 ? 12.693 -20.862 -13.973 1.00 90.38 281 VAL A O 1
ATOM 2194 N N . SER A 1 282 ? 13.631 -19.126 -12.878 1.00 90.38 282 SER A N 1
ATOM 2195 C CA . SER A 1 282 ? 12.791 -19.181 -11.692 1.00 90.38 282 SER A CA 1
ATOM 2196 C C . SER A 1 282 ? 12.208 -17.799 -11.473 1.00 90.38 282 SER A C 1
ATOM 2198 O O . SER A 1 282 ? 12.944 -16.814 -11.508 1.00 90.38 282 SER A O 1
ATOM 2200 N N . CYS A 1 283 ? 10.903 -17.736 -11.244 1.00 90.56 283 CYS A N 1
ATOM 2201 C CA . CYS A 1 283 ? 10.222 -16.507 -10.876 1.00 90.56 283 CYS A CA 1
ATOM 2202 C C . CYS A 1 283 ? 9.866 -16.538 -9.387 1.00 90.56 283 CYS A C 1
ATOM 2204 O O . CYS A 1 283 ? 9.570 -17.614 -8.861 1.00 90.56 283 CYS A O 1
ATOM 2206 N N . PRO A 1 284 ? 9.917 -15.389 -8.692 1.00 87.88 284 PRO A N 1
ATOM 2207 C CA . PRO A 1 284 ? 9.442 -15.305 -7.319 1.00 87.88 284 PRO A CA 1
ATOM 2208 C C . PRO A 1 284 ? 7.925 -15.530 -7.263 1.00 87.88 284 PRO A C 1
ATOM 2210 O O . PRO A 1 284 ? 7.205 -15.198 -8.205 1.00 87.88 284 PRO A O 1
ATOM 2213 N N . GLY A 1 285 ? 7.438 -16.087 -6.153 1.00 86.06 285 GLY A N 1
ATOM 2214 C CA . GLY A 1 285 ? 6.008 -16.294 -5.920 1.00 86.06 285 GLY A CA 1
ATOM 2215 C C . GLY A 1 285 ? 5.328 -17.134 -7.006 1.00 86.06 285 GLY A C 1
ATOM 2216 O O . GLY A 1 285 ? 5.799 -18.208 -7.373 1.00 86.06 285 GLY A O 1
ATOM 2217 N N . ASN A 1 286 ? 4.196 -16.639 -7.505 1.00 89.94 286 ASN A N 1
ATOM 2218 C CA . ASN A 1 286 ? 3.371 -17.272 -8.537 1.00 89.94 286 ASN A CA 1
ATOM 2219 C C . ASN A 1 286 ? 3.509 -16.614 -9.923 1.00 89.94 286 ASN A C 1
ATOM 2221 O O . ASN A 1 286 ? 2.618 -16.752 -10.764 1.00 89.94 286 ASN A O 1
ATOM 2225 N N . LEU A 1 287 ? 4.608 -15.895 -10.165 1.00 92.56 287 LEU A N 1
ATOM 2226 C CA . LEU A 1 287 ? 4.871 -15.257 -11.450 1.00 92.56 287 LEU A CA 1
ATOM 2227 C C . LEU A 1 287 ? 5.349 -16.251 -12.511 1.00 92.56 287 LEU A C 1
ATOM 2229 O O . LEU A 1 287 ? 5.949 -17.283 -12.213 1.00 92.56 287 LEU A O 1
ATOM 2233 N N . VAL A 1 288 ? 5.125 -15.894 -13.774 1.00 92.62 288 VAL A N 1
ATOM 2234 C CA . VAL A 1 288 ? 5.533 -16.681 -14.939 1.00 92.62 288 VAL A CA 1
ATOM 2235 C C . VAL A 1 288 ? 6.483 -15.861 -15.801 1.00 92.62 288 VAL A C 1
ATOM 2237 O O . VAL A 1 288 ? 6.260 -14.677 -16.051 1.00 92.62 288 VAL A O 1
ATOM 2240 N N . PHE A 1 289 ? 7.559 -16.496 -16.263 1.00 92.25 289 PHE A N 1
ATOM 2241 C CA . PHE A 1 289 ? 8.539 -15.832 -17.112 1.00 92.25 289 PHE A CA 1
ATOM 2242 C C . PHE A 1 289 ? 7.969 -15.603 -18.518 1.00 92.25 289 PHE A C 1
ATOM 2244 O O . PHE A 1 289 ? 7.541 -16.550 -19.181 1.00 92.25 289 PHE A O 1
ATOM 2251 N N . ASN A 1 290 ? 8.019 -14.362 -18.995 1.00 91.19 290 ASN A N 1
ATOM 2252 C CA . ASN A 1 290 ? 7.692 -13.976 -20.361 1.00 91.19 290 ASN A CA 1
ATOM 2253 C C . ASN A 1 290 ? 8.955 -13.456 -21.059 1.00 91.19 290 ASN A C 1
ATOM 2255 O O . ASN A 1 290 ? 9.661 -12.601 -20.532 1.00 91.19 290 ASN A O 1
ATOM 2259 N N . GLU A 1 291 ? 9.243 -13.964 -22.257 1.00 88.38 291 GLU A N 1
ATOM 2260 C CA . GLU A 1 291 ? 10.406 -13.541 -23.051 1.00 88.38 291 GLU A CA 1
ATOM 2261 C C . GLU A 1 291 ? 10.218 -12.164 -23.684 1.00 88.38 291 GLU A C 1
ATOM 2263 O O . GLU A 1 291 ? 11.176 -11.428 -23.906 1.00 88.38 291 GLU A O 1
ATOM 2268 N N . CYS A 1 292 ? 8.977 -11.823 -24.014 1.00 89.44 292 CYS A N 1
ATOM 2269 C CA . CYS A 1 292 ? 8.636 -10.578 -24.671 1.00 89.44 292 CYS A CA 1
ATOM 2270 C C . CYS A 1 292 ? 7.251 -10.136 -24.214 1.00 89.44 292 CYS A C 1
ATOM 2272 O O . CYS A 1 292 ? 6.260 -10.258 -24.940 1.00 89.44 292 CYS A O 1
ATOM 2274 N N . TYR A 1 293 ? 7.193 -9.588 -23.003 1.00 91.38 293 TYR A N 1
ATOM 2275 C CA . TYR A 1 293 ? 6.063 -8.766 -22.611 1.00 91.38 293 TYR A CA 1
ATOM 2276 C C . TYR A 1 293 ? 6.098 -7.455 -23.406 1.00 91.38 293 TYR A C 1
ATOM 2278 O O . TYR A 1 293 ? 7.174 -6.898 -23.635 1.00 91.38 293 TYR A O 1
ATOM 2286 N N . LYS A 1 294 ? 4.939 -6.997 -23.884 1.00 88.19 294 LYS A N 1
ATOM 2287 C CA . LYS A 1 294 ? 4.840 -5.912 -24.879 1.00 88.19 294 LYS A CA 1
ATOM 2288 C C . LYS A 1 294 ? 4.050 -4.704 -24.404 1.00 88.19 294 LYS A C 1
ATOM 2290 O O . LYS A 1 294 ? 3.887 -3.778 -25.183 1.00 88.19 294 LYS A O 1
ATOM 2295 N N . HIS A 1 295 ? 3.525 -4.706 -23.189 1.00 89.06 295 HIS A N 1
ATOM 2296 C CA . HIS A 1 295 ? 2.781 -3.555 -22.688 1.00 89.06 295 HIS A CA 1
ATOM 2297 C C . HIS A 1 295 ? 3.712 -2.604 -21.934 1.00 89.06 295 HIS A C 1
ATOM 2299 O O . HIS A 1 295 ? 4.736 -3.031 -21.400 1.00 89.06 295 HIS A O 1
ATOM 2305 N N . GLN A 1 296 ? 3.360 -1.319 -21.919 1.00 86.44 296 GLN A N 1
ATOM 2306 C CA . GLN A 1 296 ? 4.103 -0.261 -21.224 1.00 86.44 296 GLN A CA 1
ATOM 2307 C C . GLN A 1 296 ? 3.958 -0.324 -19.693 1.00 86.44 296 GLN A C 1
ATOM 2309 O O . GLN A 1 296 ? 4.744 0.293 -18.984 1.00 86.44 296 GLN A O 1
ATOM 2314 N N . CYS A 1 297 ? 3.004 -1.105 -19.183 1.00 86.81 297 CYS A N 1
ATOM 2315 C CA . CYS A 1 297 ? 2.872 -1.453 -17.768 1.00 86.81 297 CYS A CA 1
ATOM 2316 C C . CYS A 1 297 ? 2.235 -2.839 -17.589 1.00 86.81 297 CYS A C 1
ATOM 2318 O O . CYS A 1 297 ? 1.837 -3.488 -18.562 1.00 86.81 297 CYS A O 1
ATOM 2320 N N . GLU A 1 298 ? 2.127 -3.296 -16.342 1.00 87.56 298 GLU A N 1
ATOM 2321 C CA . GLU A 1 298 ? 1.312 -4.447 -15.945 1.00 87.56 298 GLU A CA 1
ATOM 2322 C C . GLU A 1 298 ? -0.032 -3.994 -15.365 1.00 87.56 298 GLU A C 1
ATOM 2324 O O . GLU A 1 298 ? -0.119 -2.960 -14.695 1.00 87.56 298 GLU A O 1
ATOM 2329 N N . ARG A 1 299 ? -1.082 -4.797 -15.586 1.00 88.38 299 ARG A N 1
ATOM 2330 C CA . ARG A 1 299 ? -2.328 -4.638 -14.830 1.00 88.38 299 ARG A CA 1
ATOM 2331 C C . ARG A 1 299 ? -2.061 -4.962 -13.361 1.00 88.38 299 ARG A C 1
ATOM 2333 O O . ARG A 1 299 ? -1.585 -6.052 -13.036 1.00 88.38 299 ARG A O 1
ATOM 2340 N N . SER A 1 300 ? -2.389 -4.026 -12.487 1.00 89.50 300 SER A N 1
ATOM 2341 C CA . SER A 1 300 ? -2.194 -4.094 -11.044 1.00 89.50 300 SER A CA 1
ATOM 2342 C C . SER A 1 300 ? -3.465 -3.675 -10.314 1.00 89.50 300 SER A C 1
ATOM 2344 O O . SER A 1 300 ? -4.387 -3.141 -10.928 1.00 89.50 300 SER A O 1
ATOM 2346 N N . CYS A 1 301 ? -3.509 -3.885 -8.998 1.00 89.25 301 CYS A N 1
ATOM 2347 C CA . CYS A 1 301 ? -4.599 -3.359 -8.176 1.00 89.25 301 CYS A CA 1
ATOM 2348 C C . CYS A 1 301 ? -4.745 -1.828 -8.261 1.00 89.25 301 CYS A C 1
ATOM 2350 O O . CYS A 1 301 ? -5.833 -1.337 -8.010 1.00 89.25 301 CYS A O 1
ATOM 2352 N N . ASP A 1 302 ? -3.694 -1.080 -8.613 1.00 84.25 302 ASP A N 1
ATOM 2353 C CA . ASP A 1 302 ? -3.746 0.388 -8.663 1.00 84.25 302 ASP A CA 1
ATOM 2354 C C . ASP A 1 302 ? -4.329 0.927 -9.988 1.00 84.25 302 ASP A C 1
ATOM 2356 O O . ASP A 1 302 ? -4.694 2.095 -10.062 1.00 84.25 302 ASP A O 1
ATOM 2360 N N . ASN A 1 303 ? -4.426 0.102 -11.043 1.00 84.31 303 ASN A N 1
ATOM 2361 C CA . ASN A 1 303 ? -4.905 0.526 -12.369 1.00 84.31 303 ASN A CA 1
ATOM 2362 C C . ASN A 1 303 ? -6.044 -0.346 -12.935 1.00 84.31 303 ASN A C 1
ATOM 2364 O O . ASN A 1 303 ? -6.293 -0.338 -14.143 1.00 84.31 303 ASN A O 1
ATOM 2368 N N . LEU A 1 304 ? -6.742 -1.097 -12.075 1.00 87.62 304 LEU A N 1
ATOM 2369 C CA . LEU A 1 304 ? -7.768 -2.073 -12.463 1.00 87.62 304 LEU A CA 1
ATOM 2370 C C . LEU A 1 304 ? -8.928 -1.487 -13.277 1.00 87.62 304 LEU A C 1
ATOM 2372 O O . LEU A 1 304 ? -9.478 -2.179 -14.136 1.00 87.62 304 LEU A O 1
ATOM 2376 N N . MET A 1 305 ? -9.307 -0.246 -12.986 1.00 84.75 305 MET A N 1
ATOM 2377 C CA . MET A 1 305 ? -10.504 0.401 -13.529 1.00 84.75 305 MET A CA 1
ATOM 2378 C C . MET A 1 305 ? -10.230 1.320 -14.720 1.00 84.75 305 MET A C 1
ATOM 2380 O O . MET A 1 305 ? -11.174 1.808 -15.337 1.00 84.75 305 MET A O 1
ATOM 2384 N N . ALA A 1 306 ? -8.964 1.539 -15.079 1.00 82.06 306 ALA A N 1
ATOM 2385 C CA . ALA A 1 306 ? -8.640 2.282 -16.290 1.00 82.06 306 ALA A CA 1
ATOM 2386 C C . ALA A 1 306 ? -9.095 1.497 -17.537 1.00 82.06 306 ALA A C 1
ATOM 2388 O O . ALA A 1 306 ? -9.000 0.268 -17.581 1.00 82.06 306 ALA A O 1
ATOM 2389 N N . GLU A 1 307 ? -9.586 2.194 -18.568 1.00 77.81 307 GLU A N 1
ATOM 2390 C CA . GLU A 1 307 ? -10.111 1.551 -19.786 1.00 77.81 307 GLU A CA 1
ATOM 2391 C C . GLU A 1 307 ? -9.018 0.817 -20.588 1.00 77.81 307 GLU A C 1
ATOM 2393 O O . GLU A 1 307 ? -9.220 -0.315 -21.035 1.00 77.81 307 GLU A O 1
ATOM 2398 N N . ASP A 1 308 ? -7.842 1.435 -20.727 1.00 79.75 308 ASP A N 1
ATOM 2399 C CA . ASP A 1 308 ? -6.636 0.836 -21.312 1.00 79.75 308 ASP A CA 1
ATOM 2400 C C . ASP A 1 308 ? -5.413 1.204 -20.457 1.00 79.75 308 ASP A C 1
ATOM 2402 O O . ASP A 1 308 ? -4.655 2.107 -20.813 1.00 79.75 308 ASP A O 1
ATOM 2406 N N . PRO A 1 309 ? -5.226 0.554 -19.289 1.00 76.81 309 PRO A N 1
ATOM 2407 C CA . PRO A 1 309 ? -4.184 0.950 -18.348 1.00 76.81 309 PRO A CA 1
ATOM 2408 C C . PRO A 1 309 ? -2.793 0.787 -18.946 1.00 76.81 309 PRO A C 1
ATOM 2410 O O . PRO A 1 309 ? -1.893 1.538 -18.599 1.00 76.81 309 PRO A O 1
ATOM 2413 N N . CYS A 1 310 ? -2.615 -0.217 -19.810 1.00 84.50 310 CYS A N 1
ATOM 2414 C CA . CYS A 1 310 ? -1.312 -0.670 -20.267 1.00 84.50 310 CYS A CA 1
ATOM 2415 C C . CYS A 1 310 ? -1.306 -0.857 -21.785 1.00 84.50 310 CYS A C 1
ATOM 2417 O O . CYS A 1 310 ? -1.423 -1.990 -22.270 1.00 84.50 310 CYS A O 1
ATOM 2419 N N . PRO A 1 311 ? -1.128 0.233 -22.549 1.00 85.69 311 PRO A N 1
ATOM 2420 C CA . PRO A 1 311 ? -1.051 0.166 -23.999 1.00 85.69 311 PRO A CA 1
ATOM 2421 C C . PRO A 1 311 ? 0.182 -0.624 -24.461 1.00 85.69 311 PRO A C 1
ATOM 2423 O O . PRO A 1 311 ? 1.166 -0.820 -23.737 1.00 85.69 311 PRO A O 1
ATOM 2426 N N . VAL A 1 312 ? 0.129 -1.114 -25.700 1.00 86.50 312 VAL A N 1
ATOM 2427 C CA . VAL A 1 312 ? 1.216 -1.893 -26.309 1.00 86.50 312 VAL A CA 1
ATOM 2428 C C . VAL A 1 312 ? 2.375 -0.971 -26.698 1.00 86.50 312 VAL A C 1
ATOM 2430 O O . VAL A 1 312 ? 2.191 -0.034 -27.467 1.00 86.50 312 VAL A O 1
ATOM 2433 N N . ALA A 1 313 ? 3.588 -1.292 -26.249 1.00 82.38 313 ALA A N 1
ATOM 2434 C CA . ALA A 1 313 ? 4.846 -0.695 -26.681 1.00 82.38 313 ALA A CA 1
ATOM 2435 C C . ALA A 1 313 ? 5.335 -1.357 -27.991 1.00 82.38 313 ALA A C 1
ATOM 2437 O O . ALA A 1 313 ? 5.853 -2.482 -27.971 1.00 82.38 313 ALA A O 1
ATOM 2438 N N . PRO A 1 314 ? 5.201 -0.709 -29.163 1.00 77.12 314 PRO A N 1
ATOM 2439 C CA . PRO A 1 314 ? 5.596 -1.319 -30.426 1.00 77.12 314 PRO A CA 1
ATOM 2440 C C . PRO A 1 314 ? 7.119 -1.494 -30.514 1.00 77.12 314 PRO A C 1
ATOM 2442 O O . PRO A 1 314 ? 7.883 -0.576 -30.228 1.00 77.12 314 PRO A O 1
ATOM 2445 N N . ASN A 1 315 ? 7.566 -2.658 -30.995 1.00 78.00 315 ASN A N 1
ATOM 2446 C CA . ASN A 1 315 ? 8.982 -3.005 -31.210 1.00 78.00 315 ASN A CA 1
ATOM 2447 C C . ASN A 1 315 ? 9.861 -3.009 -29.941 1.00 78.00 315 ASN A C 1
ATOM 2449 O O . ASN A 1 315 ? 11.091 -2.978 -30.043 1.00 78.00 315 ASN A O 1
ATOM 2453 N N . ILE A 1 316 ? 9.258 -3.073 -28.751 1.00 84.06 316 ILE A N 1
ATOM 2454 C CA . ILE A 1 316 ? 9.963 -3.214 -27.474 1.00 84.06 316 ILE A CA 1
ATOM 2455 C C . ILE A 1 316 ? 9.491 -4.503 -26.800 1.00 84.06 316 ILE A C 1
ATOM 2457 O O . ILE A 1 316 ? 8.299 -4.784 -26.735 1.00 84.06 316 ILE A O 1
ATOM 2461 N N . CYS A 1 317 ? 10.444 -5.290 -26.303 1.00 88.81 317 CYS A N 1
ATOM 2462 C CA . CYS A 1 317 ? 10.178 -6.451 -25.458 1.00 88.81 317 CYS A CA 1
ATOM 2463 C C . CYS A 1 317 ? 10.713 -6.193 -24.052 1.00 88.81 317 CYS A C 1
ATOM 2465 O O . CYS A 1 317 ? 11.836 -5.697 -23.884 1.00 88.81 317 CYS A O 1
ATOM 2467 N N . PHE A 1 318 ? 9.939 -6.601 -23.057 1.00 91.50 318 PHE A N 1
ATOM 2468 C CA . PHE A 1 318 ? 10.325 -6.645 -21.656 1.00 91.50 318 PHE A CA 1
ATOM 2469 C C . PHE A 1 318 ? 10.394 -8.115 -21.224 1.00 91.50 318 PHE A C 1
ATOM 2471 O O . PHE A 1 318 ? 9.353 -8.729 -20.996 1.00 91.50 318 PHE A O 1
ATOM 2478 N N . PRO A 1 319 ? 11.590 -8.729 -21.203 1.00 91.62 319 PRO A N 1
ATOM 2479 C CA . PRO A 1 319 ? 11.748 -10.050 -20.616 1.00 91.62 319 PRO A CA 1
ATOM 2480 C C . PRO A 1 319 ? 11.681 -9.962 -19.089 1.00 91.62 319 PRO A C 1
ATOM 2482 O O . PRO A 1 319 ? 12.131 -8.975 -18.503 1.00 91.62 319 PRO A O 1
ATOM 2485 N N . GLY A 1 320 ? 11.144 -10.995 -18.451 1.00 92.25 320 GLY A N 1
ATOM 2486 C CA . GLY A 1 320 ? 11.130 -11.118 -16.995 1.00 92.25 320 GLY A CA 1
ATOM 2487 C C . GLY A 1 320 ? 9.905 -11.863 -16.485 1.00 92.25 320 GLY A C 1
ATOM 2488 O O . GLY A 1 320 ? 9.219 -12.552 -17.237 1.00 92.25 320 GLY A O 1
ATOM 2489 N N . CYS A 1 321 ? 9.637 -11.733 -15.192 1.00 92.44 321 CYS A N 1
ATOM 2490 C CA . CYS A 1 321 ? 8.519 -12.388 -14.521 1.00 92.44 321 CYS A CA 1
ATOM 2491 C C . CYS A 1 321 ? 7.289 -11.473 -14.480 1.00 92.44 321 CYS A C 1
ATOM 2493 O O . CYS A 1 321 ? 7.394 -10.346 -14.001 1.00 92.44 321 CYS A O 1
ATOM 2495 N N . PHE A 1 322 ? 6.140 -11.989 -14.928 1.00 93.06 322 PHE A N 1
ATOM 2496 C CA . PHE A 1 322 ? 4.855 -11.279 -15.002 1.00 93.06 322 PHE A CA 1
ATOM 2497 C C . PHE A 1 322 ? 3.726 -12.110 -14.387 1.00 93.06 322 PHE A C 1
ATOM 2499 O O . PHE A 1 322 ? 3.873 -13.323 -14.182 1.00 93.06 322 PHE A O 1
ATOM 2506 N N . CYS A 1 323 ? 2.582 -11.478 -14.124 1.00 93.69 323 CYS A N 1
ATOM 2507 C CA . CYS A 1 323 ? 1.400 -12.218 -13.693 1.00 93.69 323 CYS A CA 1
ATOM 2508 C C . CYS A 1 323 ? 0.805 -13.089 -14.811 1.00 93.69 323 CYS A C 1
ATOM 2510 O O . CYS A 1 323 ? 0.745 -12.659 -15.966 1.00 93.69 323 CYS A O 1
ATOM 2512 N N . PRO A 1 324 ? 0.363 -14.321 -14.489 1.00 93.50 324 PRO A N 1
ATOM 2513 C CA . PRO A 1 324 ? -0.351 -15.155 -15.446 1.00 93.50 324 PRO A CA 1
ATOM 2514 C C . PRO A 1 324 ? -1.723 -14.551 -15.775 1.00 93.50 324 PRO A C 1
ATOM 2516 O O . PRO A 1 324 ? -2.273 -13.753 -15.012 1.00 93.50 324 PRO A O 1
ATOM 2519 N N . GLU A 1 325 ? -2.297 -14.968 -16.904 1.00 90.25 325 GLU A N 1
ATOM 2520 C CA . GLU A 1 325 ? -3.629 -14.520 -17.318 1.00 90.25 325 GLU A CA 1
ATOM 2521 C C . GLU A 1 325 ? -4.682 -14.764 -16.223 1.00 90.25 325 GLU A C 1
ATOM 2523 O O . GLU A 1 325 ? -4.717 -15.817 -15.583 1.00 90.25 325 GLU A O 1
ATOM 2528 N N . GLY A 1 326 ? -5.557 -13.776 -16.018 1.00 90.88 326 GLY A N 1
ATOM 2529 C CA . GLY A 1 326 ? -6.616 -13.810 -15.005 1.00 90.88 326 GLY A CA 1
ATOM 2530 C C . GLY A 1 326 ? -6.206 -13.313 -13.613 1.00 90.88 326 GLY A C 1
ATOM 2531 O O . GLY A 1 326 ? -7.087 -13.123 -12.775 1.00 90.88 326 GLY A O 1
ATOM 2532 N N . LEU A 1 327 ? -4.915 -13.061 -13.368 1.00 94.88 327 LEU A N 1
ATOM 2533 C CA . LEU A 1 327 ? -4.417 -12.422 -12.145 1.00 94.88 327 LEU A CA 1
ATOM 2534 C C . LEU A 1 327 ? -3.887 -11.012 -12.432 1.00 94.88 327 LEU A C 1
ATOM 2536 O O . LEU A 1 327 ? -3.586 -10.665 -13.573 1.00 94.88 327 LEU A O 1
ATOM 2540 N N . VAL A 1 328 ? -3.758 -10.210 -11.377 1.00 92.94 328 VAL A N 1
ATOM 2541 C CA . VAL A 1 328 ? -3.196 -8.854 -11.432 1.00 92.94 328 VAL A CA 1
ATOM 2542 C C . VAL A 1 328 ? -2.098 -8.672 -10.394 1.00 92.94 328 VAL A C 1
ATOM 2544 O O . VAL A 1 328 ? -2.055 -9.373 -9.380 1.00 92.94 328 VAL A O 1
ATOM 2547 N N . ARG A 1 329 ? -1.187 -7.738 -10.663 1.00 89.62 329 ARG A N 1
ATOM 2548 C CA . ARG A 1 329 ? -0.038 -7.444 -9.805 1.00 89.62 329 ARG A CA 1
ATOM 2549 C C . ARG A 1 329 ? -0.481 -6.723 -8.522 1.00 89.62 329 ARG A C 1
ATOM 2551 O O . ARG A 1 329 ? -1.223 -5.744 -8.581 1.00 89.62 329 ARG A O 1
ATOM 2558 N N . LYS A 1 330 ? 0.009 -7.169 -7.364 1.00 86.62 330 LYS A N 1
ATOM 2559 C CA . LYS A 1 330 ? -0.097 -6.465 -6.073 1.00 86.62 330 LYS A CA 1
ATOM 2560 C C . LYS A 1 330 ? 1.239 -6.589 -5.346 1.00 86.62 330 LYS A C 1
ATOM 2562 O O . LYS A 1 330 ? 1.570 -7.656 -4.829 1.00 86.62 330 LYS A O 1
ATOM 2567 N N . GLY A 1 331 ? 2.035 -5.520 -5.368 1.00 80.75 331 GLY A N 1
ATOM 2568 C CA . GLY A 1 331 ? 3.430 -5.572 -4.930 1.00 80.75 331 GLY A CA 1
ATOM 2569 C C . GLY A 1 331 ? 4.218 -6.624 -5.719 1.00 80.75 331 GLY A C 1
ATOM 2570 O O . GLY A 1 331 ? 4.273 -6.580 -6.948 1.00 80.75 331 GLY A O 1
ATOM 2571 N N . GLU A 1 332 ? 4.790 -7.604 -5.019 1.00 78.50 332 GLU A N 1
ATOM 2572 C CA . GLU A 1 332 ? 5.566 -8.694 -5.625 1.00 78.50 332 GLU A CA 1
ATOM 2573 C C . GLU A 1 332 ? 4.760 -9.967 -5.934 1.00 78.50 332 GLU A C 1
ATOM 2575 O O . GLU A 1 332 ? 5.326 -10.935 -6.442 1.00 78.50 332 GLU A O 1
ATOM 2580 N N . LEU A 1 333 ? 3.447 -9.970 -5.692 1.00 85.19 333 LEU A N 1
ATOM 2581 C CA . LEU A 1 333 ? 2.571 -11.130 -5.872 1.00 85.19 333 LEU A CA 1
ATOM 2582 C C . LEU A 1 333 ? 1.553 -10.917 -6.997 1.00 85.19 333 LEU A C 1
ATOM 2584 O O . LEU A 1 333 ? 1.280 -9.787 -7.413 1.00 85.19 333 LEU A O 1
ATOM 2588 N N . CYS A 1 334 ? 0.970 -12.019 -7.467 1.00 92.06 334 CYS A N 1
ATOM 2589 C CA . CYS A 1 334 ? -0.193 -11.999 -8.346 1.00 92.06 334 CYS A CA 1
ATOM 2590 C C . CYS A 1 334 ? -1.428 -12.456 -7.579 1.00 92.06 334 CYS A C 1
ATOM 2592 O O . CYS A 1 334 ? -1.465 -13.574 -7.063 1.00 92.06 334 CYS A O 1
ATOM 2594 N N . VAL A 1 335 ? -2.431 -11.589 -7.526 1.00 92.62 335 VAL A N 1
ATOM 2595 C CA . VAL A 1 335 ? -3.671 -11.786 -6.771 1.00 92.62 335 VAL A CA 1
ATOM 2596 C C . VAL A 1 335 ? -4.863 -11.816 -7.712 1.00 92.62 335 VAL A C 1
ATOM 2598 O O . VAL A 1 335 ? -4.776 -11.401 -8.875 1.00 92.62 335 VAL A O 1
ATOM 2601 N N . LYS A 1 336 ? -5.999 -12.317 -7.228 1.00 94.31 336 LYS A N 1
ATOM 2602 C CA . LYS A 1 336 ? -7.239 -12.213 -8.002 1.00 94.31 336 LYS A CA 1
ATOM 2603 C C . LYS A 1 336 ? -7.718 -10.758 -7.991 1.00 94.31 336 LYS A C 1
ATOM 2605 O O . LYS A 1 336 ? -7.616 -10.115 -6.950 1.00 94.31 336 LYS A O 1
ATOM 2610 N N . PRO A 1 337 ? -8.337 -10.251 -9.072 1.00 94.19 337 PRO A N 1
ATOM 2611 C CA . PRO A 1 337 ? -8.877 -8.888 -9.095 1.00 94.19 337 PRO A CA 1
ATOM 2612 C C . PRO A 1 337 ? -9.829 -8.565 -7.933 1.00 94.19 337 PRO A C 1
ATOM 2614 O O . PRO A 1 337 ? -9.826 -7.454 -7.426 1.00 94.19 337 PRO A O 1
ATOM 2617 N N . VAL A 1 338 ? -10.605 -9.544 -7.455 1.00 93.19 338 VAL A N 1
ATOM 2618 C CA . VAL A 1 338 ? -11.502 -9.381 -6.294 1.00 93.19 338 VAL A CA 1
ATOM 2619 C C . VAL A 1 338 ? -10.768 -9.134 -4.966 1.00 93.19 338 VAL A C 1
ATOM 2621 O O . VAL A 1 338 ? -11.355 -8.603 -4.034 1.00 93.19 338 VAL A O 1
ATOM 2624 N N . GLU A 1 339 ? -9.489 -9.499 -4.859 1.00 92.62 339 GLU A N 1
ATOM 2625 C CA . GLU A 1 339 ? -8.650 -9.285 -3.666 1.00 92.62 339 GLU A CA 1
ATOM 2626 C C . GLU A 1 339 ? -7.971 -7.896 -3.675 1.00 92.62 339 GLU A C 1
ATOM 2628 O O . GLU A 1 339 ? -7.332 -7.488 -2.694 1.00 92.62 339 GLU A O 1
ATOM 2633 N N . CYS A 1 340 ? -8.100 -7.151 -4.778 1.00 92.31 340 CYS A N 1
ATOM 2634 C CA . CYS A 1 340 ? -7.730 -5.746 -4.857 1.00 92.31 340 CYS A CA 1
ATOM 2635 C C . CYS A 1 340 ? -8.844 -4.932 -4.209 1.00 92.31 340 CYS A C 1
ATOM 2637 O O . CYS A 1 340 ? -9.870 -4.707 -4.826 1.00 92.31 340 CYS A O 1
ATOM 2639 N N . ARG A 1 341 ? -8.668 -4.549 -2.942 1.00 94.31 341 ARG A N 1
ATOM 2640 C CA . ARG A 1 341 ? -9.579 -3.665 -2.194 1.00 94.31 341 ARG A CA 1
ATOM 2641 C C . ARG A 1 341 ? -9.145 -2.210 -2.410 1.00 94.31 341 ARG A C 1
ATOM 2643 O O . ARG A 1 341 ? -8.687 -1.546 -1.483 1.00 94.31 341 ARG A O 1
ATOM 2650 N N . ASP A 1 342 ? -9.136 -1.810 -3.673 1.00 92.50 342 ASP A N 1
ATOM 2651 C CA . ASP A 1 342 ? -8.479 -0.625 -4.231 1.00 92.50 342 ASP A CA 1
ATOM 2652 C C . ASP A 1 342 ? -9.326 0.655 -4.164 1.00 92.50 342 ASP A C 1
ATOM 2654 O O . ASP A 1 342 ? -8.761 1.745 -4.148 1.00 92.50 342 ASP A O 1
ATOM 2658 N N . CYS A 1 343 ? -10.647 0.547 -4.004 1.00 95.12 343 CYS A N 1
ATOM 2659 C CA . CYS A 1 343 ? -11.489 1.682 -3.623 1.00 95.12 343 CYS A CA 1
ATOM 2660 C C . CYS A 1 343 ? -11.347 1.928 -2.119 1.00 95.12 343 CYS A C 1
ATOM 2662 O O . CYS A 1 343 ? -11.783 1.091 -1.318 1.00 95.12 343 CYS A O 1
ATOM 2664 N N . ILE A 1 344 ? -10.775 3.066 -1.716 1.00 95.75 344 ILE A N 1
ATOM 2665 C CA . ILE A 1 344 ? -10.509 3.348 -0.300 1.00 95.75 344 ILE A CA 1
ATOM 2666 C C . ILE A 1 344 ? -11.111 4.680 0.131 1.00 95.75 344 ILE A C 1
ATOM 2668 O O . ILE A 1 344 ? -10.701 5.736 -0.342 1.00 95.75 344 ILE A O 1
ATOM 2672 N N . CYS A 1 345 ? -12.047 4.601 1.073 1.00 97.38 345 CYS A N 1
ATOM 2673 C CA . CYS A 1 345 ? -12.679 5.743 1.716 1.00 97.38 345 CYS A CA 1
ATOM 2674 C C . CYS A 1 345 ? -12.161 5.873 3.148 1.00 97.38 345 CYS A C 1
ATOM 2676 O O . CYS A 1 345 ? -12.144 4.893 3.903 1.00 97.38 345 CYS A O 1
ATOM 2678 N N . ASP A 1 346 ? -11.758 7.079 3.528 1.00 95.75 346 ASP A N 1
ATOM 2679 C CA . ASP A 1 346 ? -11.211 7.384 4.845 1.00 95.75 346 ASP A CA 1
ATOM 2680 C C . ASP A 1 346 ? -12.104 8.419 5.539 1.00 95.75 346 ASP A C 1
ATOM 2682 O O . ASP A 1 346 ? -12.476 9.427 4.946 1.00 95.75 346 ASP A O 1
ATOM 2686 N N . GLY A 1 347 ? -12.420 8.193 6.812 1.00 94.81 347 GLY A N 1
ATOM 2687 C CA . GLY A 1 347 ? -12.955 9.220 7.704 1.00 94.81 347 GLY A CA 1
ATOM 2688 C C . GLY A 1 347 ? -11.997 9.433 8.868 1.00 94.81 347 GLY A C 1
ATOM 2689 O O . GLY A 1 347 ? -11.499 8.452 9.417 1.00 94.81 347 GLY A O 1
ATOM 2690 N N . PHE A 1 348 ? -11.690 10.673 9.240 1.00 90.81 348 PHE A N 1
ATOM 2691 C CA . PHE A 1 348 ? -10.746 11.009 10.320 1.00 90.81 348 PHE A CA 1
ATOM 2692 C C . PHE A 1 348 ? -10.935 12.457 10.796 1.00 90.81 348 PHE A C 1
ATOM 2694 O O . PHE A 1 348 ? -11.614 13.232 10.139 1.00 90.81 348 PHE A O 1
ATOM 2701 N N . GLY A 1 349 ? -10.328 12.845 11.921 1.00 77.31 349 GLY A N 1
ATOM 2702 C CA . GLY A 1 349 ? -10.366 14.248 12.368 1.00 77.31 349 GLY A CA 1
ATOM 2703 C C . GLY A 1 349 ? -11.751 14.711 12.842 1.00 77.31 349 GLY A C 1
ATOM 2704 O O . GLY A 1 349 ? -12.496 13.903 13.405 1.00 77.31 349 GLY A O 1
ATOM 2705 N N . ASP A 1 350 ? -12.078 15.992 12.623 1.00 71.62 350 ASP A N 1
ATOM 2706 C CA . ASP A 1 350 ? -13.340 16.629 13.039 1.00 71.62 350 ASP A CA 1
ATOM 2707 C C . ASP A 1 350 ? -14.313 16.884 11.861 1.00 71.62 350 ASP A C 1
ATOM 2709 O O . ASP A 1 350 ? -14.334 17.955 11.250 1.00 71.62 350 ASP A O 1
ATOM 2713 N N . PRO A 1 351 ? -15.240 15.947 11.618 1.00 77.06 351 PRO A N 1
ATOM 2714 C CA . PRO A 1 351 ? -14.993 14.788 10.777 1.00 77.06 351 PRO A CA 1
ATOM 2715 C C . PRO A 1 351 ? -14.692 15.194 9.319 1.00 77.06 351 PRO A C 1
ATOM 2717 O O . PRO A 1 351 ? -15.521 15.742 8.580 1.00 77.06 351 PRO A O 1
ATOM 2720 N N . GLN A 1 352 ? -13.490 14.841 8.893 1.00 90.12 352 GLN A N 1
ATOM 2721 C CA . GLN A 1 352 ? -13.050 14.872 7.513 1.00 90.12 352 GLN A CA 1
ATOM 2722 C C . GLN A 1 352 ? -13.347 13.539 6.829 1.00 90.12 352 GLN A C 1
ATOM 2724 O O . GLN A 1 352 ? -13.199 12.478 7.440 1.00 90.12 352 GLN A O 1
ATOM 2729 N N . TYR A 1 353 ? -13.697 13.600 5.548 1.00 94.06 353 TYR A N 1
ATOM 2730 C CA . TYR A 1 353 ? -13.856 12.446 4.677 1.00 94.06 353 TYR A CA 1
ATOM 2731 C C . TYR A 1 353 ? -12.988 12.598 3.428 1.00 94.06 353 TYR A C 1
ATOM 2733 O O . TYR A 1 353 ? -12.868 13.689 2.864 1.00 94.06 353 TYR A O 1
ATOM 2741 N N . LEU A 1 354 ? -12.437 11.473 2.986 1.00 95.38 354 LEU A N 1
ATOM 2742 C CA . LEU A 1 354 ? -11.932 11.249 1.638 1.00 95.38 354 LEU A CA 1
ATOM 2743 C C . LEU A 1 354 ? -12.784 10.140 1.022 1.00 95.38 354 LEU A C 1
ATOM 2745 O O . LEU A 1 354 ? -12.816 9.029 1.560 1.00 95.38 354 LEU A O 1
ATOM 2749 N N . SER A 1 355 ? -13.499 10.452 -0.061 1.00 96.75 355 SER A N 1
ATOM 2750 C CA . SER A 1 355 ? -14.309 9.475 -0.807 1.00 96.75 355 SER A CA 1
ATOM 2751 C C . SER A 1 355 ? -13.437 8.375 -1.432 1.00 96.75 355 SER A C 1
ATOM 2753 O O . SER A 1 355 ? -12.205 8.441 -1.398 1.00 96.75 355 SER A O 1
ATOM 2755 N N . PHE A 1 356 ? -14.068 7.367 -2.043 1.00 96.75 356 PHE A N 1
ATOM 2756 C CA . PHE A 1 356 ? -13.358 6.349 -2.822 1.00 96.75 356 PHE A CA 1
ATOM 2757 C C . PHE A 1 356 ? -12.524 6.949 -3.960 1.00 96.75 356 PHE A C 1
ATOM 2759 O O . PHE A 1 356 ? -11.420 6.468 -4.207 1.00 96.75 356 PHE A O 1
ATOM 2766 N N . ASP A 1 357 ? -13.006 8.034 -4.568 1.00 94.25 357 ASP A N 1
ATOM 2767 C CA . ASP A 1 357 ? -12.330 8.750 -5.656 1.00 94.25 357 ASP A CA 1
ATOM 2768 C C . ASP A 1 357 ? -11.413 9.876 -5.135 1.00 94.25 357 ASP A C 1
ATOM 2770 O O . ASP A 1 357 ? -10.840 10.651 -5.900 1.00 94.25 357 ASP A O 1
ATOM 2774 N N . ARG A 1 358 ? -11.201 9.914 -3.809 1.00 92.81 358 ARG A N 1
ATOM 2775 C CA . ARG A 1 358 ? -10.323 10.836 -3.066 1.00 92.81 358 ARG A CA 1
ATOM 2776 C C . ARG A 1 358 ? -10.800 12.291 -3.010 1.00 92.81 358 ARG A C 1
ATOM 2778 O O . ARG A 1 358 ? -10.014 13.172 -2.666 1.00 92.81 358 ARG A O 1
ATOM 2785 N N . SER A 1 359 ? -12.087 12.552 -3.237 1.00 93.81 359 SER A N 1
ATOM 2786 C CA . SER A 1 359 ? -12.686 13.867 -2.977 1.00 93.81 359 SER A CA 1
ATOM 2787 C C . SER A 1 359 ? -12.655 14.195 -1.487 1.00 93.81 359 SER A C 1
ATOM 2789 O O . SER A 1 359 ? -13.180 13.443 -0.662 1.00 93.81 359 SER A O 1
ATOM 2791 N N . ASN A 1 360 ? -12.068 15.344 -1.146 1.00 93.25 360 ASN A N 1
ATOM 2792 C CA . ASN A 1 360 ? -11.924 15.820 0.227 1.00 93.25 360 ASN A CA 1
ATOM 2793 C C . ASN A 1 360 ? -13.123 16.676 0.659 1.00 93.25 360 ASN A C 1
ATOM 2795 O O . ASN A 1 360 ? -13.402 17.699 0.033 1.00 93.25 360 ASN A O 1
ATOM 2799 N N . PHE A 1 361 ? -13.818 16.303 1.740 1.00 91.94 361 PHE A N 1
ATOM 2800 C CA . PHE A 1 361 ? -14.925 17.105 2.277 1.00 91.94 361 PHE A CA 1
ATOM 2801 C C . PHE A 1 361 ? -15.158 16.939 3.779 1.00 91.94 361 PHE A C 1
ATOM 2803 O O . PHE A 1 361 ? -14.919 15.890 4.371 1.00 91.94 361 PHE A O 1
ATOM 2810 N N . THR A 1 362 ? -15.700 17.989 4.390 1.00 90.12 362 THR A N 1
ATOM 2811 C CA . THR A 1 362 ? -16.060 18.015 5.811 1.00 90.12 362 THR A CA 1
ATOM 2812 C C . THR A 1 362 ? -17.576 17.933 5.960 1.00 90.12 362 THR A C 1
ATOM 2814 O O . THR A 1 362 ? -18.312 18.639 5.262 1.00 90.12 362 THR A O 1
ATOM 2817 N N . PHE A 1 363 ? -18.054 17.092 6.883 1.00 91.00 363 PHE A N 1
ATOM 2818 C CA . PHE A 1 363 ? -19.487 16.950 7.165 1.00 91.00 363 PHE A CA 1
ATOM 2819 C C . PHE A 1 363 ? -19.774 16.705 8.655 1.00 91.00 363 PHE A C 1
ATOM 2821 O O . PHE A 1 363 ? -19.743 15.572 9.137 1.00 91.00 363 PHE A O 1
ATOM 2828 N N . ASN A 1 364 ? -20.134 17.767 9.381 1.00 87.94 364 ASN A N 1
ATOM 2829 C CA . ASN A 1 364 ? -20.358 17.769 10.836 1.00 87.94 364 ASN A CA 1
ATOM 2830 C C . ASN A 1 364 ? -21.747 17.248 11.265 1.00 87.94 364 ASN A C 1
ATOM 2832 O O . ASN A 1 364 ? -22.438 17.856 12.088 1.00 87.94 364 ASN A O 1
ATOM 2836 N N . GLY A 1 365 ? -22.202 16.136 10.690 1.00 89.81 365 GLY A N 1
ATOM 2837 C CA . GLY A 1 365 ? -23.470 15.509 11.060 1.00 89.81 365 GLY A CA 1
ATOM 2838 C C . GLY A 1 365 ? -23.390 14.769 12.400 1.00 89.81 365 GLY A C 1
ATOM 2839 O O . GLY A 1 365 ? -22.438 14.043 12.645 1.00 89.81 365 GLY A O 1
ATOM 2840 N N . ASN A 1 366 ? -24.420 14.865 13.248 1.00 90.81 366 ASN A N 1
ATOM 2841 C CA . ASN A 1 366 ? -24.455 14.288 14.609 1.00 90.81 366 ASN A CA 1
ATOM 2842 C C . ASN A 1 366 ? -25.370 13.047 14.764 1.00 90.81 366 ASN A C 1
ATOM 2844 O O . ASN A 1 366 ? -25.916 12.806 15.842 1.00 90.81 366 ASN A O 1
ATOM 2848 N N . CYS A 1 367 ? -25.575 12.302 13.678 1.00 93.44 367 CYS A N 1
ATOM 2849 C CA . CYS A 1 367 ? -26.488 11.161 13.594 1.00 93.44 367 CYS A CA 1
ATOM 2850 C C . CYS A 1 367 ? -25.804 9.949 12.941 1.00 93.44 367 CYS A C 1
ATOM 2852 O O . CYS A 1 367 ? -24.580 9.913 12.794 1.00 93.44 367 CYS A O 1
ATOM 2854 N N . THR A 1 368 ? -26.592 8.932 12.581 1.00 95.62 368 THR A N 1
ATOM 2855 C CA . THR A 1 368 ? -26.110 7.766 11.834 1.00 95.62 368 THR A CA 1
ATOM 2856 C C . THR A 1 368 ? -26.309 7.966 10.335 1.00 95.62 368 THR A C 1
ATOM 2858 O O . THR A 1 368 ? -27.422 8.250 9.888 1.00 95.62 368 THR A O 1
ATOM 2861 N N . TYR A 1 369 ? -25.245 7.776 9.560 1.00 96.56 369 TYR A N 1
ATOM 2862 C CA . TYR A 1 369 ? -25.230 7.969 8.111 1.00 96.56 369 TYR A CA 1
ATOM 2863 C C . TYR A 1 369 ? -24.736 6.717 7.391 1.00 96.56 369 TYR A C 1
ATOM 2865 O O . TYR A 1 369 ? -23.952 5.937 7.938 1.00 96.56 369 TYR A O 1
ATOM 2873 N N . ILE A 1 370 ? -25.182 6.540 6.149 1.00 97.62 370 ILE A N 1
ATOM 2874 C CA . ILE A 1 370 ? -24.668 5.508 5.247 1.00 97.62 370 ILE A CA 1
ATOM 2875 C C . ILE A 1 370 ? -23.322 5.989 4.708 1.00 97.62 370 ILE A C 1
ATOM 2877 O O . ILE A 1 370 ? -23.271 6.872 3.853 1.00 97.62 370 ILE A O 1
ATOM 2881 N N . ALA A 1 371 ? -22.229 5.407 5.201 1.00 97.75 371 ALA A N 1
ATOM 2882 C CA . ALA A 1 371 ? -20.902 5.708 4.680 1.00 97.75 371 ALA A CA 1
ATOM 2883 C C . ALA A 1 371 ? -20.722 5.092 3.290 1.00 97.75 371 ALA A C 1
ATOM 2885 O O . ALA A 1 371 ? -20.392 5.800 2.346 1.00 97.75 371 ALA A O 1
ATOM 2886 N N . ALA A 1 372 ? -21.004 3.796 3.152 1.00 98.25 372 ALA A N 1
ATOM 2887 C CA . ALA A 1 372 ? -20.937 3.092 1.876 1.00 98.25 372 ALA A CA 1
ATOM 2888 C C . ALA A 1 372 ? -21.889 1.891 1.858 1.00 98.25 372 ALA A C 1
ATOM 2890 O O . ALA A 1 372 ? -22.036 1.199 2.867 1.00 98.25 372 ALA A O 1
ATOM 2891 N N . ARG A 1 373 ? -22.497 1.616 0.707 1.00 97.12 373 ARG A N 1
ATOM 2892 C CA . ARG A 1 373 ? -23.208 0.367 0.391 1.00 97.12 373 ARG A CA 1
ATOM 2893 C C . ARG A 1 373 ? -23.194 0.118 -1.114 1.00 97.12 373 ARG A C 1
ATOM 2895 O O . ARG A 1 373 ? -22.912 1.040 -1.877 1.00 97.12 373 ARG A O 1
ATOM 2902 N N . ASP A 1 374 ? -23.516 -1.092 -1.547 1.00 96.38 374 ASP A N 1
ATOM 2903 C CA . ASP A 1 374 ? -23.746 -1.391 -2.962 1.00 96.38 374 ASP A CA 1
ATOM 2904 C C . ASP A 1 374 ? -25.088 -0.827 -3.463 1.00 96.38 374 ASP A C 1
ATOM 2906 O O . ASP A 1 374 ? -26.051 -0.684 -2.706 1.00 96.38 374 ASP A O 1
ATOM 2910 N N . ILE A 1 375 ? -25.171 -0.524 -4.759 1.00 94.56 375 ILE A N 1
ATOM 2911 C CA . ILE A 1 375 ? -26.421 -0.132 -5.415 1.00 94.56 375 ILE A CA 1
ATOM 2912 C C . ILE A 1 375 ? -27.266 -1.386 -5.668 1.00 94.56 375 ILE A C 1
ATOM 2914 O O . ILE A 1 375 ? -26.942 -2.204 -6.531 1.00 94.56 375 ILE A O 1
ATOM 2918 N N . SER A 1 376 ? -28.409 -1.486 -4.984 1.00 92.00 376 SER A N 1
ATOM 2919 C CA . SER A 1 376 ? -29.343 -2.607 -5.129 1.00 92.00 376 SER A CA 1
ATOM 2920 C C . SER A 1 376 ? -30.714 -2.166 -5.658 1.00 92.00 376 SER A C 1
ATOM 2922 O O . SER A 1 376 ? -31.433 -1.433 -4.973 1.00 92.00 376 SER A O 1
ATOM 2924 N N . PRO A 1 377 ? -31.155 -2.655 -6.836 1.00 86.12 377 PRO A N 1
ATOM 2925 C CA . PRO A 1 377 ? -32.478 -2.341 -7.383 1.00 86.12 377 PRO A CA 1
ATOM 2926 C C . PRO A 1 377 ? -33.650 -2.861 -6.539 1.00 86.12 377 PRO A C 1
ATOM 2928 O O . PRO A 1 377 ? -34.756 -2.330 -6.627 1.00 86.12 377 PRO A O 1
ATOM 2931 N N . ILE A 1 378 ? -33.425 -3.924 -5.762 1.00 89.12 378 ILE A N 1
ATOM 2932 C CA . ILE A 1 378 ? -34.446 -4.585 -4.933 1.00 89.12 378 ILE A CA 1
ATOM 2933 C C . ILE A 1 378 ? -34.375 -4.165 -3.457 1.00 89.12 378 ILE A C 1
ATOM 2935 O O . ILE A 1 378 ? -35.235 -4.559 -2.673 1.00 89.12 378 ILE A O 1
ATOM 2939 N N . GLY A 1 379 ? -33.385 -3.344 -3.083 1.00 84.19 379 GLY A N 1
ATOM 2940 C CA . GLY A 1 379 ? -33.153 -2.891 -1.707 1.00 84.19 379 GLY A CA 1
ATOM 2941 C C . GLY A 1 379 ? -32.480 -3.926 -0.798 1.00 84.19 379 GLY A C 1
ATOM 2942 O O . GLY A 1 379 ? -32.384 -3.704 0.409 1.00 84.19 379 GLY A O 1
ATOM 2943 N N . GLU A 1 380 ? -32.028 -5.050 -1.359 1.00 90.06 380 GLU A N 1
ATOM 2944 C CA . GLU A 1 380 ? -31.192 -6.045 -0.682 1.00 90.06 380 GLU A CA 1
ATOM 2945 C C . GLU A 1 380 ? -29.733 -5.775 -1.034 1.00 90.06 380 GLU A C 1
ATOM 2947 O O . GLU A 1 380 ? -29.341 -5.927 -2.188 1.00 90.06 380 GLU A O 1
ATOM 2952 N N . HIS A 1 381 ? -28.964 -5.328 -0.049 1.00 94.19 381 HIS A N 1
ATOM 2953 C CA . HIS A 1 381 ? -27.575 -4.922 -0.222 1.00 94.19 381 HIS A CA 1
ATOM 2954 C C . HIS A 1 381 ? -26.632 -6.072 0.138 1.00 94.19 381 HIS A C 1
ATOM 2956 O O . HIS A 1 381 ? -26.799 -6.688 1.198 1.00 94.19 381 HIS A O 1
ATOM 2962 N N . ASP A 1 382 ? -25.629 -6.316 -0.704 1.00 94.12 382 ASP A N 1
ATOM 2963 C CA . ASP A 1 382 ? -24.518 -7.223 -0.404 1.00 94.12 382 ASP A CA 1
ATOM 2964 C C . ASP A 1 382 ? -23.741 -6.732 0.823 1.00 94.12 382 ASP A C 1
ATOM 2966 O O . ASP A 1 382 ? -23.330 -7.537 1.661 1.00 94.12 382 ASP A O 1
ATOM 2970 N N . PHE A 1 383 ? -23.571 -5.416 0.978 1.00 96.81 383 PHE A N 1
ATOM 2971 C CA . PHE A 1 383 ? -22.953 -4.833 2.162 1.00 96.81 383 PHE A CA 1
ATOM 2972 C C . PHE A 1 383 ? -23.488 -3.442 2.485 1.00 96.81 383 PHE A C 1
ATOM 2974 O O . PHE A 1 383 ? -23.847 -2.659 1.611 1.00 96.81 383 PHE A O 1
ATOM 2981 N N . GLN A 1 384 ? -23.475 -3.091 3.769 1.00 97.62 384 GLN A N 1
ATOM 2982 C CA . GLN A 1 384 ? -23.707 -1.720 4.219 1.00 97.62 384 GLN A CA 1
ATOM 2983 C C . GLN A 1 384 ? -22.738 -1.374 5.345 1.00 97.62 384 GLN A C 1
ATOM 2985 O O . GLN A 1 384 ? -22.559 -2.153 6.284 1.00 97.62 384 GLN A O 1
ATOM 2990 N N . VAL A 1 385 ? -22.150 -0.184 5.272 1.00 98.50 385 VAL A N 1
ATOM 2991 C CA . VAL A 1 385 ? -21.322 0.403 6.323 1.00 98.50 385 VAL A CA 1
ATOM 2992 C C . VAL A 1 385 ? -21.975 1.692 6.799 1.00 98.50 385 VAL A C 1
ATOM 2994 O O . VAL A 1 385 ? -22.155 2.638 6.031 1.00 98.50 385 VAL A O 1
ATOM 2997 N N . LEU A 1 386 ? -22.331 1.725 8.079 1.00 98.19 386 LEU A N 1
ATOM 2998 C CA . LEU A 1 386 ? -22.931 2.880 8.736 1.00 98.19 386 LEU A CA 1
ATOM 2999 C C . LEU A 1 386 ? -21.932 3.507 9.702 1.00 98.19 386 LEU A C 1
ATOM 3001 O O . LEU A 1 386 ? -21.243 2.794 10.438 1.00 98.19 386 LEU A O 1
ATOM 3005 N N . VAL A 1 387 ? -21.913 4.834 9.754 1.00 97.06 387 VAL A N 1
ATOM 3006 C CA . VAL A 1 387 ? -21.099 5.606 10.698 1.00 97.06 387 VAL A CA 1
ATOM 3007 C C . VAL A 1 387 ? -22.011 6.426 11.594 1.00 97.06 387 VAL A C 1
ATOM 3009 O O . VAL A 1 387 ? -22.889 7.145 11.115 1.00 97.06 387 VAL A O 1
ATOM 3012 N N . LYS A 1 388 ? -21.841 6.280 12.909 1.00 95.06 388 LYS A N 1
ATOM 3013 C CA . LYS A 1 388 ? -22.546 7.083 13.907 1.00 95.06 388 LYS A CA 1
ATOM 3014 C C . LYS A 1 388 ? -21.615 8.164 14.413 1.00 95.06 388 LYS A C 1
ATOM 3016 O O . LYS A 1 388 ? -20.622 7.860 15.073 1.00 95.06 388 LYS A O 1
ATOM 3021 N N . ASN A 1 389 ? -21.991 9.409 14.173 1.00 93.00 389 ASN A N 1
ATOM 3022 C CA . ASN A 1 389 ? -21.256 10.574 14.633 1.00 93.00 389 ASN A CA 1
ATOM 3023 C C . ASN A 1 389 ? -21.990 11.220 15.804 1.00 93.00 389 ASN A C 1
ATOM 3025 O O . ASN A 1 389 ? -23.216 11.291 15.822 1.00 93.00 389 ASN A O 1
ATOM 3029 N N . THR A 1 390 ? -21.243 11.702 16.791 1.00 89.81 390 THR A N 1
ATOM 3030 C CA . THR A 1 390 ? -21.786 12.421 17.953 1.00 89.81 390 THR A CA 1
ATOM 3031 C C . THR A 1 390 ? -20.908 13.617 18.280 1.00 89.81 390 THR A C 1
ATOM 3033 O O . THR A 1 390 ? -19.800 13.724 17.764 1.00 89.81 390 THR A O 1
ATOM 3036 N N . HIS A 1 391 ? -21.369 14.526 19.139 1.00 87.94 391 HIS A N 1
ATOM 3037 C CA . HIS A 1 391 ? -20.530 15.635 19.594 1.00 87.94 391 HIS A CA 1
ATOM 3038 C C . HIS A 1 391 ? -19.243 15.119 20.242 1.00 87.94 391 HIS A C 1
ATOM 3040 O O . HIS A 1 391 ? -19.282 14.275 21.144 1.00 87.94 391 HIS A O 1
ATOM 3046 N N . CYS A 1 392 ? -18.103 15.664 19.826 1.00 84.94 392 CYS A N 1
ATOM 3047 C CA . CYS A 1 392 ? -16.839 15.343 20.467 1.00 84.94 392 CYS A CA 1
ATOM 3048 C C . CYS A 1 392 ? -16.870 15.811 21.931 1.00 84.94 392 CYS A C 1
ATOM 3050 O O . CYS A 1 392 ? -17.194 16.958 22.242 1.00 84.94 392 CYS A O 1
ATOM 3052 N N . ARG A 1 393 ? -16.487 14.932 22.865 1.00 79.44 393 ARG A N 1
ATOM 3053 C CA . ARG A 1 393 ? -16.566 15.200 24.317 1.00 79.44 393 ARG A CA 1
ATOM 3054 C C . ARG A 1 393 ? -15.789 16.448 24.759 1.00 79.44 393 ARG A C 1
ATOM 3056 O O . ARG A 1 393 ? -16.174 17.091 25.733 1.00 79.44 393 ARG A O 1
ATOM 3063 N N . HIS A 1 394 ? -14.682 16.750 24.085 1.00 76.56 394 HIS A N 1
ATOM 3064 C CA . HIS A 1 394 ? -13.783 17.859 24.416 1.00 76.56 394 HIS A CA 1
ATOM 3065 C C . HIS A 1 394 ? -13.841 19.019 23.405 1.00 76.56 394 HIS A C 1
ATOM 3067 O O . HIS A 1 394 ? -13.236 20.057 23.659 1.00 76.56 394 HIS A O 1
ATOM 3073 N N . GLU A 1 395 ? -14.592 18.855 22.313 1.00 77.19 395 GLU A N 1
ATOM 3074 C CA . GLU A 1 395 ? -14.699 19.770 21.164 1.00 77.19 395 GLU A CA 1
ATOM 3075 C C . GLU A 1 395 ? -16.183 19.843 20.739 1.00 77.19 395 GLU A C 1
ATOM 3077 O O . GLU A 1 395 ? -16.584 19.269 19.733 1.00 77.19 395 GLU A O 1
ATOM 3082 N N . PRO A 1 396 ? -17.067 20.476 21.535 1.00 69.88 396 PRO A N 1
ATOM 3083 C CA . PRO A 1 396 ? -18.520 20.363 21.350 1.00 69.88 396 PRO A CA 1
ATOM 3084 C C . PRO A 1 396 ? -19.048 20.982 20.042 1.00 69.88 396 PRO A C 1
ATOM 3086 O O . PRO A 1 396 ? -20.178 20.688 19.648 1.00 69.88 396 PRO A O 1
ATOM 3089 N N . THR A 1 397 ? -18.248 21.829 19.386 1.00 76.81 397 THR A N 1
ATOM 3090 C CA . THR A 1 397 ? -18.510 22.420 18.062 1.00 76.81 397 THR A CA 1
ATOM 3091 C C . THR A 1 397 ? -18.131 21.501 16.897 1.00 76.81 397 THR A C 1
ATOM 3093 O O . THR A 1 397 ? -18.311 21.895 15.751 1.00 76.81 397 THR A O 1
ATOM 3096 N N . SER A 1 398 ? -17.651 20.291 17.186 1.00 84.19 398 SER A N 1
ATOM 3097 C CA . SER A 1 398 ? -17.250 19.280 16.208 1.00 84.19 398 SER A CA 1
ATOM 3098 C C . SER A 1 398 ? -17.961 17.951 16.475 1.00 84.19 398 SER A C 1
ATOM 3100 O O . SER A 1 398 ? -18.443 17.684 17.587 1.00 84.19 398 SER A O 1
ATOM 3102 N N . THR A 1 399 ? -18.011 17.087 15.461 1.00 88.94 399 THR A N 1
ATOM 3103 C CA . THR A 1 399 ? -18.510 15.713 15.610 1.00 88.94 399 THR A CA 1
ATOM 3104 C C . THR A 1 399 ? -17.413 14.675 15.429 1.00 88.94 399 THR A C 1
ATOM 3106 O O . THR A 1 399 ? -16.604 14.771 14.517 1.00 88.94 399 THR A O 1
ATOM 3109 N N . CYS A 1 400 ? -17.448 13.644 16.267 1.00 89.94 400 CYS A N 1
ATOM 3110 C CA . CYS A 1 400 ? -16.521 12.526 16.276 1.00 89.94 400 CYS A CA 1
ATOM 3111 C C . CYS A 1 400 ? -17.281 11.234 15.972 1.00 89.94 400 CYS A C 1
ATOM 3113 O O . CYS A 1 400 ? -18.371 11.006 16.515 1.00 89.94 400 CYS A O 1
ATOM 3115 N N . THR A 1 401 ? -16.678 10.352 15.177 1.00 93.56 401 THR A N 1
ATOM 3116 C CA . THR A 1 401 ? -17.202 9.002 14.947 1.00 93.56 401 THR A CA 1
ATOM 3117 C C . THR A 1 401 ? -17.233 8.237 16.270 1.00 93.56 401 THR A C 1
ATOM 3119 O O . THR A 1 401 ? -16.191 7.985 16.879 1.00 93.56 401 THR A O 1
ATOM 3122 N N . GLU A 1 402 ? -18.424 7.861 16.731 1.00 92.94 402 GLU A N 1
ATOM 3123 C CA . GLU A 1 402 ? -18.668 7.080 17.949 1.00 92.94 402 GLU A CA 1
ATOM 3124 C C . GLU A 1 402 ? -18.718 5.575 17.663 1.00 92.94 402 GLU A C 1
ATOM 3126 O O . GLU A 1 402 ? -18.277 4.769 18.491 1.00 92.94 402 GLU A O 1
ATOM 3131 N N . ALA A 1 403 ? -19.275 5.192 16.512 1.00 95.38 403 ALA A N 1
ATOM 3132 C CA . ALA A 1 403 ? -19.428 3.795 16.139 1.00 95.38 403 ALA A CA 1
ATOM 3133 C C . ALA A 1 403 ? -19.411 3.581 14.624 1.00 95.38 403 ALA A C 1
ATOM 3135 O O . ALA A 1 403 ? -19.869 4.426 13.855 1.00 95.38 403 ALA A O 1
ATOM 3136 N N . VAL A 1 404 ? -18.945 2.400 14.227 1.00 97.94 404 VAL A N 1
ATOM 3137 C CA . VAL A 1 404 ? -18.977 1.881 12.859 1.00 97.94 404 VAL A CA 1
ATOM 3138 C C . VAL A 1 404 ? -19.765 0.575 12.869 1.00 97.94 404 VAL A C 1
ATOM 3140 O O . VAL A 1 404 ? -19.543 -0.287 13.720 1.00 97.94 404 VAL A O 1
ATOM 3143 N N . THR A 1 405 ? -20.712 0.433 11.945 1.00 98.38 405 THR A N 1
ATOM 3144 C CA . THR A 1 405 ? -21.552 -0.765 11.823 1.00 98.38 405 THR A CA 1
ATOM 3145 C C . THR A 1 405 ? -21.406 -1.362 10.436 1.00 98.38 405 THR A C 1
ATOM 3147 O O . THR A 1 405 ? -21.635 -0.661 9.457 1.00 98.38 405 THR A O 1
ATOM 3150 N N . VAL A 1 406 ? -21.066 -2.645 10.356 1.00 98.50 406 VAL A N 1
ATOM 3151 C CA . VAL A 1 406 ? -20.981 -3.412 9.108 1.00 98.50 406 VAL A CA 1
ATOM 3152 C C . VAL A 1 406 ? -22.131 -4.411 9.070 1.00 98.50 406 VAL A C 1
ATOM 3154 O O . VAL A 1 406 ? -22.349 -5.139 10.039 1.00 98.50 406 VAL A O 1
ATOM 3157 N N . ILE A 1 407 ? -22.874 -4.436 7.965 1.00 97.44 407 ILE A N 1
ATOM 3158 C CA . ILE A 1 407 ? -24.022 -5.321 7.755 1.00 97.44 407 ILE A CA 1
ATOM 3159 C C . ILE A 1 407 ? -23.781 -6.142 6.486 1.00 97.44 407 ILE A C 1
ATOM 3161 O O . ILE A 1 407 ? -23.536 -5.563 5.428 1.00 97.44 407 ILE A O 1
ATOM 3165 N N . HIS A 1 408 ? -23.869 -7.469 6.591 1.00 96.31 408 HIS A N 1
ATOM 3166 C CA . HIS A 1 408 ? -23.702 -8.413 5.478 1.00 96.31 408 HIS A CA 1
ATOM 3167 C C . HIS A 1 408 ? -24.542 -9.675 5.721 1.00 96.31 408 HIS A C 1
ATOM 3169 O O . HIS A 1 408 ? -24.501 -10.223 6.818 1.00 96.31 408 HIS A O 1
ATOM 3175 N N . GLU A 1 409 ? -25.317 -10.126 4.727 1.00 92.19 409 GLU A N 1
ATOM 3176 C CA . GLU A 1 409 ? -26.151 -11.350 4.798 1.00 92.19 409 GLU A CA 1
ATOM 3177 C C . GLU A 1 409 ? -27.029 -11.460 6.072 1.00 92.19 409 GLU A C 1
ATOM 3179 O O . GLU A 1 409 ? -27.295 -12.541 6.589 1.00 92.19 409 GLU A O 1
ATOM 3184 N N . GLY A 1 410 ? -27.504 -10.323 6.597 1.00 90.38 410 GLY A N 1
ATOM 3185 C CA . GLY A 1 410 ? -28.325 -10.260 7.815 1.00 90.38 410 GLY A CA 1
ATOM 3186 C C . GLY A 1 410 ? -27.540 -10.261 9.133 1.00 90.38 410 GLY A C 1
ATOM 3187 O O . GLY A 1 410 ? -28.136 -9.983 10.174 1.00 90.38 410 GLY A O 1
ATOM 3188 N N . HIS A 1 411 ? -26.225 -10.483 9.095 1.00 95.88 411 HIS A N 1
ATOM 3189 C CA . HIS A 1 411 ? -25.336 -10.304 10.239 1.00 95.88 411 HIS A CA 1
ATOM 3190 C C . HIS A 1 411 ? -24.979 -8.830 10.438 1.00 95.88 411 HIS A C 1
ATOM 3192 O O . HIS A 1 411 ? -24.809 -8.077 9.476 1.00 95.88 411 HIS A O 1
ATOM 3198 N N . THR A 1 412 ? -24.854 -8.411 11.696 1.00 97.38 412 THR A N 1
ATOM 3199 C CA . THR A 1 412 ? -24.503 -7.041 12.090 1.00 97.38 412 THR A CA 1
ATOM 3200 C C . THR A 1 412 ? -23.292 -7.045 13.014 1.00 97.38 412 THR A C 1
ATOM 3202 O O . THR A 1 412 ? -23.358 -7.544 14.138 1.00 97.38 412 THR A O 1
ATOM 3205 N N . ILE A 1 413 ? -22.202 -6.419 12.570 1.00 98.31 413 ILE A N 1
ATOM 3206 C CA . ILE A 1 413 ? -21.011 -6.150 13.374 1.00 98.31 413 ILE A CA 1
ATOM 3207 C C . ILE A 1 413 ? -21.037 -4.679 13.769 1.00 98.31 413 ILE A C 1
ATOM 3209 O O . ILE A 1 413 ? -20.846 -3.802 12.931 1.00 98.31 413 ILE A O 1
ATOM 3213 N N . HIS A 1 414 ? -21.277 -4.393 15.043 1.00 97.62 414 HIS A N 1
ATOM 3214 C CA . HIS A 1 414 ? -21.330 -3.034 15.570 1.00 97.62 414 HIS A CA 1
ATOM 3215 C C . HIS A 1 414 ? -20.137 -2.778 16.492 1.00 97.62 414 HIS A C 1
ATOM 3217 O O . HIS A 1 414 ? -20.053 -3.351 17.579 1.00 97.62 414 HIS A O 1
ATOM 3223 N N . ILE A 1 415 ? -19.222 -1.910 16.062 1.00 97.38 415 ILE A N 1
ATOM 3224 C CA . ILE A 1 415 ? -18.029 -1.521 16.817 1.00 97.38 415 ILE A CA 1
ATOM 3225 C C . ILE A 1 415 ? -18.237 -0.102 17.328 1.00 97.38 415 ILE A C 1
ATOM 3227 O O . ILE A 1 415 ? -18.428 0.822 16.544 1.00 97.38 415 ILE A O 1
ATOM 3231 N N . ARG A 1 416 ? -18.178 0.089 18.645 1.00 94.62 416 ARG A N 1
ATOM 3232 C CA . ARG A 1 416 ? -18.406 1.392 19.279 1.00 94.62 416 ARG A CA 1
ATOM 3233 C C . ARG A 1 416 ? -17.362 1.711 20.328 1.00 94.62 416 ARG A C 1
ATOM 3235 O O . ARG A 1 416 ? -16.790 0.816 20.949 1.00 94.62 416 ARG A O 1
ATOM 3242 N N . ARG A 1 417 ? -17.167 2.995 20.603 1.00 92.25 417 ARG A N 1
ATOM 3243 C CA . ARG A 1 417 ? -16.367 3.434 21.750 1.00 92.25 417 ARG A CA 1
ATOM 3244 C C . ARG A 1 417 ? -17.107 3.135 23.045 1.00 92.25 417 ARG A C 1
ATOM 3246 O O . ARG A 1 417 ? -18.285 3.452 23.192 1.00 92.25 417 ARG A O 1
ATOM 3253 N N . ASN A 1 418 ? -16.405 2.575 24.021 1.00 88.12 418 ASN A N 1
ATOM 3254 C CA . ASN A 1 418 ? -16.933 2.483 25.372 1.00 88.12 418 ASN A CA 1
ATOM 3255 C C . ASN A 1 418 ? -16.546 3.746 26.150 1.00 88.12 418 ASN A C 1
ATOM 3257 O O . ASN A 1 418 ? -15.389 3.943 26.476 1.00 88.12 418 ASN A O 1
ATOM 3261 N N . HIS A 1 419 ? -17.503 4.602 26.505 1.00 79.38 419 HIS A N 1
ATOM 3262 C CA . HIS A 1 419 ? -17.206 5.869 27.200 1.00 79.38 419 HIS A CA 1
ATOM 3263 C C . HIS A 1 419 ? -16.588 5.711 28.598 1.00 79.38 419 HIS A C 1
ATOM 3265 O O . HIS A 1 419 ? -16.009 6.662 29.128 1.00 79.38 419 HIS A O 1
ATOM 3271 N N . ASN A 1 420 ? -16.697 4.520 29.193 1.00 84.00 420 ASN A N 1
ATOM 3272 C CA . ASN A 1 420 ? -16.158 4.214 30.517 1.00 84.00 420 ASN A CA 1
ATOM 3273 C C . ASN A 1 420 ? -14.735 3.636 30.464 1.00 84.00 420 ASN A C 1
ATOM 3275 O O . ASN A 1 420 ? -14.061 3.591 31.491 1.00 84.00 420 ASN A O 1
ATOM 3279 N N . THR A 1 421 ? -14.267 3.185 29.297 1.00 82.25 421 THR A N 1
ATOM 3280 C CA . THR A 1 421 ? -12.963 2.522 29.135 1.00 82.25 421 THR A CA 1
ATOM 3281 C C . THR A 1 421 ? -12.241 3.044 27.900 1.00 82.25 421 THR A C 1
ATOM 3283 O O . THR A 1 421 ? -12.878 3.365 26.914 1.00 82.25 421 THR A O 1
ATOM 3286 N N . THR A 1 422 ? -10.911 3.043 27.856 1.00 83.56 422 THR A N 1
ATOM 3287 C CA . THR A 1 422 ? -10.174 3.397 26.625 1.00 83.56 422 THR A CA 1
ATOM 3288 C C . THR A 1 422 ? -10.138 2.240 25.618 1.00 83.56 422 THR A C 1
ATOM 3290 O O . THR A 1 422 ? -9.062 1.827 25.197 1.00 83.56 422 THR A O 1
ATOM 3293 N N . LYS A 1 423 ? -11.299 1.639 25.332 1.00 88.81 423 LYS A N 1
ATOM 3294 C CA . LYS A 1 423 ? -11.454 0.451 24.485 1.00 88.81 423 LYS A CA 1
ATOM 3295 C C . LYS A 1 423 ? -12.677 0.568 23.578 1.00 88.81 423 LYS A C 1
ATOM 3297 O O . LYS A 1 423 ? -13.695 1.165 23.939 1.00 88.81 423 LYS A O 1
ATOM 3302 N N . LEU A 1 424 ? -12.567 -0.054 22.417 1.00 92.56 424 LEU A N 1
ATOM 3303 C CA . LEU A 1 424 ? -13.656 -0.393 21.523 1.00 92.56 424 LEU A CA 1
ATOM 3304 C C . LEU A 1 424 ? -14.402 -1.612 22.071 1.00 92.56 424 LEU A C 1
ATOM 3306 O O . LEU A 1 424 ? -13.801 -2.548 22.597 1.00 92.56 424 LEU A O 1
ATOM 3310 N N . GLN A 1 425 ? -15.723 -1.575 21.955 1.00 93.81 425 GLN A N 1
ATOM 3311 C CA . GLN A 1 425 ? -16.615 -2.690 22.231 1.00 93.81 425 GLN A CA 1
ATOM 3312 C C . GLN A 1 425 ? -17.211 -3.163 20.912 1.00 93.81 425 GLN A C 1
ATOM 3314 O O . GLN A 1 425 ? -17.763 -2.349 20.168 1.00 93.81 425 GLN A O 1
ATOM 3319 N N . THR A 1 426 ? -17.161 -4.471 20.674 1.00 96.19 426 THR A N 1
ATOM 3320 C CA . THR A 1 426 ? -17.774 -5.090 19.498 1.00 96.19 426 THR A CA 1
ATOM 3321 C C . THR A 1 426 ? -18.987 -5.904 19.896 1.00 96.19 426 THR A C 1
ATOM 3323 O O . THR A 1 426 ? -18.939 -6.688 20.843 1.00 96.19 426 THR A O 1
ATOM 3326 N N . LEU A 1 427 ? -20.066 -5.717 19.147 1.00 96.75 427 LEU A N 1
ATOM 3327 C CA . LEU A 1 427 ? -21.292 -6.493 19.222 1.00 96.75 427 LEU A CA 1
ATOM 3328 C C . LEU A 1 427 ? -21.477 -7.209 17.881 1.00 96.75 427 LEU A C 1
ATOM 3330 O O . LEU A 1 427 ? -21.677 -6.550 16.863 1.00 96.75 427 LEU A O 1
ATOM 3334 N N . LEU A 1 428 ? -21.413 -8.538 17.890 1.00 97.12 428 LEU A N 1
ATOM 3335 C CA . LEU A 1 428 ? -21.760 -9.391 16.757 1.00 97.12 428 LEU A CA 1
ATOM 3336 C C . LEU A 1 428 ? -23.182 -9.911 16.974 1.00 97.12 428 LEU A C 1
ATOM 3338 O O . LEU A 1 428 ? -23.433 -10.636 17.933 1.00 97.12 428 LEU A O 1
ATOM 3342 N N . ASP A 1 429 ? -24.125 -9.475 16.141 1.00 96.62 429 ASP A N 1
ATOM 3343 C CA . ASP A 1 429 ? -25.554 -9.810 16.255 1.00 96.62 429 ASP A CA 1
ATOM 3344 C C . ASP A 1 429 ? -26.141 -9.523 17.652 1.00 96.62 429 ASP A C 1
ATOM 3346 O O . ASP A 1 429 ? -27.009 -10.226 18.169 1.00 96.62 429 ASP A O 1
ATOM 3350 N N . GLY A 1 430 ? -25.642 -8.459 18.290 1.00 95.19 430 GLY A N 1
ATOM 3351 C CA . GLY A 1 430 ? -26.036 -8.047 19.640 1.00 95.19 430 GLY A CA 1
ATOM 3352 C C . GLY A 1 430 ? -25.317 -8.777 20.781 1.00 95.19 430 GLY A C 1
ATOM 3353 O O . GLY A 1 430 ? -25.574 -8.461 21.943 1.00 95.19 430 GLY A O 1
ATOM 3354 N N . ILE A 1 431 ? -24.404 -9.704 20.482 1.00 96.19 431 ILE A N 1
ATOM 3355 C CA . ILE A 1 431 ? -23.589 -10.434 21.461 1.00 96.19 431 ILE A CA 1
ATOM 3356 C C . ILE A 1 431 ? -22.202 -9.791 21.554 1.00 96.19 431 ILE A C 1
ATOM 3358 O O . ILE A 1 431 ? -21.582 -9.494 20.537 1.00 96.19 431 ILE A O 1
ATOM 3362 N N . ASN A 1 432 ? -21.702 -9.565 22.773 1.00 94.75 432 ASN A N 1
ATOM 3363 C CA . ASN A 1 432 ? -20.363 -9.002 22.973 1.00 94.75 432 ASN A CA 1
ATOM 3364 C C . ASN A 1 432 ? -19.270 -9.967 22.498 1.00 94.75 432 ASN A C 1
ATOM 3366 O O . ASN A 1 432 ? -19.327 -11.161 22.791 1.00 94.75 432 ASN A O 1
ATOM 3370 N N . VAL A 1 433 ? -18.254 -9.417 21.833 1.00 94.00 433 VAL A N 1
ATOM 3371 C CA . VAL A 1 433 ? -17.017 -10.125 21.485 1.00 94.00 433 VAL A CA 1
ATOM 3372 C C . VAL A 1 433 ? -15.873 -9.564 22.324 1.00 94.00 433 VAL A C 1
ATOM 3374 O O . VAL A 1 433 ? -15.490 -8.400 22.169 1.00 94.00 433 VAL A O 1
ATOM 3377 N N . ASP A 1 434 ? -15.323 -10.408 23.193 1.00 87.75 434 ASP A N 1
ATOM 3378 C CA . ASP A 1 434 ? -14.275 -10.030 24.149 1.00 87.75 434 ASP A CA 1
ATOM 3379 C C . ASP A 1 434 ? -12.899 -10.648 23.816 1.00 87.75 434 ASP A C 1
ATOM 3381 O O . ASP A 1 434 ? -11.893 -10.256 24.410 1.00 87.75 434 ASP A O 1
ATOM 3385 N N . GLU A 1 435 ? -12.832 -11.564 22.842 1.00 87.88 435 GLU A N 1
ATOM 3386 C CA . GLU A 1 435 ? -11.611 -12.264 22.416 1.00 87.88 435 GLU A CA 1
ATOM 3387 C C . GLU A 1 435 ? -11.316 -12.033 20.927 1.00 87.88 435 GLU A C 1
ATOM 3389 O O . GLU A 1 435 ? -12.216 -12.074 20.087 1.00 87.88 435 GLU A O 1
ATOM 3394 N N . TYR A 1 436 ? -10.040 -11.787 20.613 1.00 89.81 436 TYR A N 1
ATOM 3395 C CA . TYR A 1 436 ? -9.538 -11.471 19.273 1.00 89.81 436 TYR A CA 1
ATOM 3396 C C . TYR A 1 436 ? -8.203 -12.205 19.039 1.00 89.81 436 TYR A C 1
ATOM 3398 O O . TYR A 1 436 ? -7.420 -12.331 19.988 1.00 89.81 436 TYR A O 1
ATOM 3406 N N . PRO A 1 437 ? -7.900 -12.653 17.806 1.00 93.12 437 PRO A N 1
ATOM 3407 C CA . PRO A 1 437 ? -8.739 -12.570 16.609 1.00 93.12 437 PRO A CA 1
ATOM 3408 C C . PRO A 1 437 ? -9.924 -13.551 16.642 1.00 93.12 437 PRO A C 1
ATOM 3410 O O . PRO A 1 437 ? -9.794 -14.676 17.112 1.00 93.12 437 PRO A O 1
ATOM 3413 N N . LEU A 1 438 ? -11.066 -13.141 16.089 1.00 94.12 438 LEU A N 1
ATOM 3414 C CA . LEU A 1 438 ? -12.217 -14.003 15.813 1.00 94.12 438 LEU A CA 1
ATOM 3415 C C . LEU A 1 438 ? -12.240 -14.310 14.312 1.00 94.12 438 LEU A C 1
ATOM 3417 O O . LEU A 1 438 ? -12.417 -13.408 13.494 1.00 94.12 438 LEU A O 1
ATOM 3421 N N . VAL A 1 439 ? -12.054 -15.579 13.948 1.00 93.38 439 VAL A N 1
ATOM 3422 C CA . VAL A 1 439 ? -12.000 -16.031 12.549 1.00 93.38 439 VAL A CA 1
ATOM 3423 C C . VAL A 1 439 ? -13.064 -17.099 12.309 1.00 93.38 439 VAL A C 1
ATOM 3425 O O . VAL A 1 439 ? -13.186 -18.053 13.073 1.00 93.38 439 VAL A O 1
ATOM 3428 N N . SER A 1 440 ? -13.836 -16.929 11.241 1.00 93.94 440 SER A N 1
ATOM 3429 C CA . SER A 1 440 ? -14.872 -17.845 10.756 1.00 93.94 440 SER A CA 1
ATOM 3430 C C . SER A 1 440 ? -14.915 -17.816 9.224 1.00 93.94 440 SER A C 1
ATOM 3432 O O . SER A 1 440 ? -14.264 -16.974 8.606 1.00 93.94 440 SER A O 1
ATOM 3434 N N . ASP A 1 441 ? -15.715 -18.685 8.605 1.00 92.88 441 ASP A N 1
ATOM 3435 C CA . ASP A 1 441 ? -15.809 -18.781 7.139 1.00 92.88 441 ASP A CA 1
ATOM 3436 C C . ASP A 1 441 ? -16.279 -17.480 6.456 1.00 92.88 441 ASP A C 1
ATOM 3438 O O . ASP A 1 441 ? -15.933 -17.223 5.303 1.00 92.88 441 ASP A O 1
ATOM 3442 N N . TRP A 1 442 ? -17.072 -16.655 7.148 1.00 94.69 442 TRP A N 1
ATOM 3443 C CA . TRP A 1 442 ? -17.669 -15.433 6.590 1.00 94.69 442 TRP A CA 1
ATOM 3444 C C . TRP A 1 442 ? -17.120 -14.136 7.204 1.00 94.69 442 TRP A C 1
ATOM 3446 O O . TRP A 1 442 ? -17.280 -13.070 6.609 1.00 94.69 442 TRP A O 1
ATOM 3456 N N . LEU A 1 443 ? -16.465 -14.211 8.368 1.00 96.69 443 LEU A N 1
ATOM 3457 C CA . LEU A 1 443 ? -15.987 -13.055 9.127 1.00 96.69 443 LEU A CA 1
ATOM 3458 C C . LEU A 1 443 ? -14.596 -13.303 9.695 1.00 96.69 443 LEU A C 1
ATOM 3460 O O . LEU A 1 443 ? -14.367 -14.290 10.399 1.00 96.69 443 LEU A O 1
ATOM 3464 N N . ARG A 1 444 ? -13.722 -12.319 9.504 1.00 96.56 444 ARG A N 1
ATOM 3465 C CA . ARG A 1 444 ? -12.506 -12.132 10.285 1.00 96.56 444 ARG A CA 1
ATOM 3466 C C . ARG A 1 444 ? -12.572 -10.799 11.024 1.00 96.56 444 ARG A C 1
ATOM 3468 O O . ARG A 1 444 ? -12.777 -9.756 10.412 1.00 96.56 444 ARG A O 1
ATOM 3475 N N . LEU A 1 445 ? -12.376 -10.840 12.334 1.00 96.12 445 LEU A N 1
ATOM 3476 C CA . LEU A 1 445 ? -12.345 -9.682 13.217 1.00 96.12 445 LEU A CA 1
ATOM 3477 C C . LEU A 1 445 ? -11.046 -9.723 14.030 1.00 96.12 445 LEU A C 1
ATOM 3479 O O . LEU A 1 445 ? -10.822 -10.648 14.806 1.00 96.12 445 LEU A O 1
ATOM 3483 N N . ASP A 1 446 ? -10.175 -8.742 13.829 1.00 93.88 446 ASP A N 1
ATOM 3484 C CA . ASP A 1 446 ? -8.810 -8.725 14.375 1.00 93.88 446 ASP A CA 1
ATOM 3485 C C . ASP A 1 446 ? -8.408 -7.298 14.781 1.00 93.88 446 ASP A C 1
ATOM 3487 O O . ASP A 1 446 ? -9.028 -6.312 14.372 1.00 93.88 446 ASP A O 1
ATOM 3491 N N . GLY A 1 447 ? -7.345 -7.189 15.565 1.00 86.44 447 GLY A N 1
ATOM 3492 C CA . GLY A 1 447 ? -6.784 -5.946 16.071 1.00 86.44 447 GLY A CA 1
ATOM 3493 C C . GLY A 1 447 ? -6.774 -5.878 17.594 1.00 86.44 447 GLY A C 1
ATOM 3494 O O . GLY A 1 447 ? -7.145 -6.819 18.295 1.00 86.44 447 GLY A O 1
ATOM 3495 N N . SER A 1 448 ? -6.337 -4.731 18.109 1.00 83.19 448 SER A N 1
ATOM 3496 C CA . SER A 1 448 ? -6.244 -4.475 19.544 1.00 83.19 448 SER A CA 1
ATOM 3497 C C . SER A 1 448 ? -7.396 -3.571 19.987 1.00 83.19 448 SER A C 1
ATOM 3499 O O . SER A 1 448 ? -7.431 -2.411 19.568 1.00 83.19 448 SER A O 1
ATOM 3501 N N . PRO A 1 449 ? -8.326 -4.026 20.851 1.00 78.00 449 PRO A N 1
ATOM 3502 C CA . PRO A 1 449 ? -9.514 -3.254 21.220 1.00 78.00 449 PRO A CA 1
ATOM 3503 C C . PRO A 1 449 ? -9.238 -1.859 21.792 1.00 78.00 449 PRO A C 1
ATOM 3505 O O . PRO A 1 449 ? -10.096 -0.991 21.717 1.00 78.00 449 PRO A O 1
ATOM 3508 N N . ASP A 1 450 ? -8.071 -1.602 22.377 1.00 83.12 450 ASP A N 1
ATOM 3509 C CA . ASP A 1 450 ? -7.688 -0.267 22.852 1.00 83.12 450 ASP A CA 1
ATOM 3510 C C . ASP A 1 450 ? -7.259 0.696 21.742 1.00 83.12 450 ASP A C 1
ATOM 3512 O O . ASP A 1 450 ? -7.273 1.905 21.969 1.00 83.12 450 ASP A O 1
ATOM 3516 N N . LYS A 1 451 ? -6.895 0.182 20.562 1.00 85.94 451 LYS A N 1
ATOM 3517 C CA . LYS A 1 451 ? -6.331 0.961 19.454 1.00 85.94 451 LYS A CA 1
ATOM 3518 C C . LYS A 1 451 ? -7.147 0.889 18.173 1.00 85.94 451 LYS A C 1
ATOM 3520 O O . LYS A 1 451 ? -7.499 1.933 17.632 1.00 85.94 451 LYS A O 1
ATOM 3525 N N . LYS A 1 452 ? -7.430 -0.314 17.678 1.00 91.38 452 LYS A N 1
ATOM 3526 C CA . LYS A 1 452 ? -8.023 -0.544 16.358 1.00 91.38 452 LYS A CA 1
ATOM 3527 C C . LYS A 1 452 ? -8.715 -1.899 16.311 1.00 91.38 452 LYS A C 1
ATOM 3529 O O . LYS A 1 452 ? -8.157 -2.888 16.775 1.00 91.38 452 LYS A O 1
ATOM 3534 N N . LEU A 1 453 ? -9.866 -1.955 15.653 1.00 94.50 453 LEU A N 1
ATOM 3535 C CA . LEU A 1 453 ? -10.471 -3.208 15.207 1.00 94.50 453 LEU A CA 1
ATOM 3536 C C . LEU A 1 453 ? -10.693 -3.182 13.698 1.00 94.50 453 LEU A C 1
ATOM 3538 O O . LEU A 1 453 ? -11.046 -2.145 13.138 1.00 94.50 453 LEU A O 1
ATOM 3542 N N . THR A 1 454 ? -10.472 -4.325 13.056 1.00 96.75 454 THR A N 1
ATOM 3543 C CA . THR A 1 454 ? -10.619 -4.523 11.613 1.00 96.75 454 THR A CA 1
ATOM 3544 C C . THR A 1 454 ? -11.580 -5.671 11.355 1.00 96.75 454 THR A C 1
ATOM 3546 O O . THR A 1 454 ? -11.377 -6.773 11.858 1.00 96.75 454 THR A O 1
ATOM 3549 N N . VAL A 1 455 ? -12.608 -5.403 10.559 1.00 98.06 455 VAL A N 1
ATOM 3550 C CA . VAL A 1 455 ? -13.564 -6.372 10.023 1.00 98.06 455 VAL A CA 1
ATOM 3551 C C . VAL A 1 455 ? -13.150 -6.692 8.597 1.00 98.06 455 VAL A C 1
ATOM 3553 O O . VAL A 1 455 ? -12.988 -5.777 7.797 1.00 98.06 455 VAL A O 1
ATOM 3556 N N . LEU A 1 456 ? -13.023 -7.969 8.266 1.00 97.94 456 LEU A N 1
ATOM 3557 C CA . LEU A 1 456 ? -12.905 -8.457 6.899 1.00 97.94 456 LEU A CA 1
ATOM 3558 C C . LEU A 1 456 ? -14.029 -9.458 6.637 1.00 97.94 456 LEU A C 1
ATOM 3560 O O . LEU A 1 456 ? -14.198 -10.411 7.398 1.00 97.94 456 LEU A O 1
ATOM 3564 N N . VAL A 1 457 ? -14.764 -9.249 5.545 1.00 97.50 457 VAL A N 1
ATOM 3565 C CA . VAL A 1 457 ? -15.746 -10.199 5.007 1.00 97.50 457 VAL A CA 1
ATOM 3566 C C . VAL A 1 457 ? -15.109 -10.913 3.805 1.00 97.50 457 VAL A C 1
ATOM 3568 O O . VAL A 1 457 ? -15.105 -10.348 2.707 1.00 97.50 457 VAL A O 1
ATOM 3571 N N . PRO A 1 458 ? -14.546 -12.131 3.956 1.00 94.75 458 PRO A N 1
ATOM 3572 C CA . PRO A 1 458 ? -13.689 -12.737 2.930 1.00 94.75 458 PRO A CA 1
ATOM 3573 C C . PRO A 1 458 ? -14.401 -13.023 1.603 1.00 94.75 458 PRO A C 1
ATOM 3575 O O . PRO A 1 458 ? -13.797 -12.909 0.539 1.00 94.75 458 PRO A O 1
ATOM 3578 N N . LYS A 1 459 ? -15.698 -13.353 1.635 1.00 93.06 459 LYS A N 1
ATOM 3579 C CA . LYS A 1 459 ? -16.480 -13.712 0.438 1.00 93.06 459 LYS A CA 1
ATOM 3580 C C . LYS A 1 459 ? -16.598 -12.566 -0.573 1.00 93.06 459 LYS A C 1
ATOM 3582 O O . LYS A 1 459 ? -16.557 -12.810 -1.775 1.00 93.06 459 LYS A O 1
ATOM 3587 N N . ILE A 1 460 ? -16.737 -11.337 -0.077 1.00 94.75 460 ILE A N 1
ATOM 3588 C CA . ILE A 1 460 ? -16.895 -10.120 -0.890 1.00 94.75 460 ILE A CA 1
ATOM 3589 C C . ILE A 1 460 ? -15.700 -9.164 -0.774 1.00 94.75 460 ILE A C 1
ATOM 3591 O O . ILE A 1 460 ? -15.720 -8.089 -1.364 1.00 94.75 460 ILE A O 1
ATOM 3595 N N . GLN A 1 461 ? -14.663 -9.568 -0.029 1.00 96.31 461 GLN A N 1
ATOM 3596 C CA . GLN A 1 461 ? -13.394 -8.857 0.146 1.00 96.31 461 GLN A CA 1
ATOM 3597 C C . GLN A 1 461 ? -13.546 -7.410 0.645 1.00 96.31 461 GLN A C 1
ATOM 3599 O O . GLN A 1 461 ? -12.778 -6.533 0.264 1.00 96.31 461 GLN A O 1
ATOM 3604 N N . ILE A 1 462 ? -14.511 -7.155 1.532 1.00 97.44 462 ILE A N 1
ATOM 3605 C CA . ILE A 1 462 ? -14.696 -5.834 2.148 1.00 97.44 462 ILE A CA 1
ATOM 3606 C C . ILE A 1 462 ? -13.958 -5.779 3.476 1.00 97.44 462 ILE A C 1
ATOM 3608 O O . ILE A 1 462 ? -14.170 -6.632 4.339 1.00 97.44 462 ILE A O 1
ATOM 3612 N N . GLU A 1 463 ? -13.115 -4.761 3.638 1.00 98.06 463 GLU A N 1
ATOM 3613 C CA . GLU A 1 463 ? -12.353 -4.506 4.858 1.00 98.06 463 GLU A CA 1
ATOM 3614 C C . GLU A 1 463 ? -12.774 -3.166 5.470 1.00 98.06 463 GLU A C 1
ATOM 3616 O O . GLU A 1 463 ? -12.734 -2.132 4.804 1.00 98.06 463 GLU A O 1
ATOM 3621 N N . VAL A 1 464 ? -13.147 -3.170 6.750 1.00 98.38 464 VAL A N 1
ATOM 3622 C CA . VAL A 1 464 ? -13.514 -1.965 7.501 1.00 98.38 464 VAL A CA 1
ATOM 3623 C C . VAL A 1 464 ? -12.689 -1.891 8.777 1.00 98.38 464 VAL A C 1
ATOM 3625 O O . VAL A 1 464 ? -12.764 -2.776 9.625 1.00 98.38 464 VAL A O 1
ATOM 3628 N N . SER A 1 465 ? -11.902 -0.830 8.930 1.00 96.62 465 SER A N 1
ATOM 3629 C CA . SER A 1 465 ? -11.116 -0.558 10.139 1.00 96.62 465 SER A CA 1
ATOM 3630 C C . SER A 1 465 ? -11.724 0.593 10.931 1.00 96.62 465 SER A C 1
ATOM 3632 O O . SER A 1 465 ? -12.119 1.589 10.332 1.00 96.62 465 SER A O 1
ATOM 3634 N N . TYR A 1 466 ? -11.732 0.504 12.262 1.00 96.06 466 TYR A N 1
ATOM 3635 C CA . TYR A 1 466 ? -12.101 1.606 13.157 1.00 96.06 466 TYR A CA 1
ATOM 3636 C C . TYR A 1 466 ? -11.017 1.836 14.216 1.00 96.06 466 TYR A C 1
ATOM 3638 O O . TYR A 1 466 ? -10.589 0.893 14.885 1.00 96.06 466 TYR A O 1
ATOM 3646 N N . PHE A 1 467 ? -10.576 3.087 14.353 1.00 93.06 467 PHE A N 1
ATOM 3647 C CA . PHE A 1 467 ? -9.439 3.515 15.165 1.00 93.06 467 PHE A CA 1
ATOM 3648 C C . PHE A 1 467 ? -9.901 4.347 16.368 1.00 93.06 467 PHE A C 1
ATOM 3650 O O . PHE A 1 467 ? -10.668 5.308 16.254 1.00 93.06 467 PHE A O 1
ATOM 3657 N N . TYR A 1 468 ? -9.414 3.989 17.556 1.00 90.06 468 TYR A N 1
ATOM 3658 C CA . TYR A 1 468 ? -9.829 4.612 18.809 1.00 90.06 468 TYR A CA 1
ATOM 3659 C C . TYR A 1 468 ? -9.192 5.996 19.029 1.00 90.06 468 TYR A C 1
ATOM 3661 O O . TYR A 1 468 ? -9.879 6.915 19.470 1.00 90.06 468 TYR A O 1
ATOM 3669 N N . ASP A 1 469 ? -7.906 6.201 18.753 1.00 84.62 469 ASP A N 1
ATOM 3670 C CA . ASP A 1 469 ? -7.222 7.434 19.188 1.00 84.62 469 ASP A CA 1
ATOM 3671 C C . ASP A 1 469 ? -7.581 8.678 18.341 1.00 84.62 469 ASP A C 1
ATOM 3673 O O . ASP A 1 469 ? -7.664 9.780 18.885 1.00 84.62 469 ASP A O 1
ATOM 3677 N N . ASN A 1 470 ? -7.868 8.516 17.044 1.00 87.12 470 ASN A N 1
ATOM 3678 C CA . ASN A 1 470 ? -8.168 9.611 16.103 1.00 87.12 470 ASN A CA 1
ATOM 3679 C C . ASN A 1 470 ? -9.598 9.601 15.535 1.00 87.12 470 ASN A C 1
ATOM 3681 O O . ASN A 1 470 ? -9.871 10.345 14.596 1.00 87.12 470 ASN A O 1
ATOM 3685 N N . PHE A 1 471 ? -10.492 8.770 16.085 1.00 89.81 471 PHE A N 1
ATOM 3686 C CA . PHE A 1 471 ? -11.879 8.598 15.616 1.00 89.81 471 PHE A CA 1
ATOM 3687 C C . PHE A 1 471 ? -11.992 8.168 14.145 1.00 89.81 471 PHE A C 1
ATOM 3689 O O . PHE A 1 471 ? -13.062 8.300 13.545 1.00 89.81 471 PHE A O 1
ATOM 3696 N N . ALA A 1 472 ? -10.902 7.659 13.566 1.00 94.19 472 ALA A N 1
ATOM 3697 C CA . ALA A 1 472 ? -10.847 7.371 12.150 1.00 94.19 472 ALA A CA 1
ATOM 3698 C C . ALA A 1 472 ? -11.510 6.038 11.812 1.00 94.19 472 ALA A C 1
ATOM 3700 O O . ALA A 1 472 ? -11.481 5.090 12.599 1.00 94.19 472 ALA A O 1
ATOM 3701 N N . PHE A 1 473 ? -12.041 5.937 10.604 1.00 96.38 473 PHE A N 1
ATOM 3702 C CA . PHE A 1 473 ? -12.425 4.676 9.993 1.00 96.38 473 PHE A CA 1
ATOM 3703 C C . PHE A 1 473 ? -11.886 4.603 8.566 1.00 96.38 473 PHE A C 1
ATOM 3705 O O . PHE A 1 473 ? -11.640 5.626 7.932 1.00 96.38 473 PHE A O 1
ATOM 3712 N N . VAL A 1 474 ? -11.690 3.386 8.070 1.00 97.38 474 VAL A N 1
ATOM 3713 C CA . VAL A 1 474 ? -11.261 3.139 6.690 1.00 97.38 474 VAL A CA 1
ATOM 3714 C C . VAL A 1 474 ? -12.127 2.038 6.113 1.00 97.38 474 VAL A C 1
ATOM 3716 O O . VAL A 1 474 ? -12.248 0.984 6.736 1.00 97.38 474 VAL A O 1
ATOM 3719 N N . ILE A 1 475 ? -12.714 2.281 4.946 1.00 98.31 475 ILE A N 1
ATOM 3720 C CA . ILE A 1 475 ? -13.522 1.317 4.198 1.00 98.31 475 ILE A CA 1
ATOM 3721 C C . ILE A 1 475 ? -12.770 0.998 2.913 1.00 98.31 475 ILE A C 1
ATOM 3723 O O . ILE A 1 475 ? -12.469 1.904 2.138 1.00 98.31 475 ILE A O 1
ATOM 3727 N N . ARG A 1 476 ? -12.482 -0.283 2.685 1.00 97.81 476 ARG A N 1
ATOM 3728 C CA . ARG A 1 476 ? -11.888 -0.775 1.442 1.00 97.81 476 ARG A CA 1
ATOM 3729 C C . ARG A 1 476 ? -12.839 -1.735 0.754 1.00 97.81 476 ARG A C 1
ATOM 3731 O O . ARG A 1 476 ? -13.252 -2.728 1.360 1.00 97.81 476 ARG A O 1
ATOM 3738 N N . VAL A 1 477 ? -13.150 -1.454 -0.506 1.00 97.25 477 VAL A N 1
ATOM 3739 C CA . VAL A 1 477 ? -13.996 -2.311 -1.345 1.00 97.25 477 VAL A CA 1
ATOM 3740 C C . VAL A 1 477 ? -13.288 -2.631 -2.661 1.00 97.25 477 VAL A C 1
ATOM 3742 O O . VAL A 1 477 ? -12.492 -1.821 -3.137 1.00 97.25 477 VAL A O 1
ATOM 3745 N N . PRO A 1 478 ? -13.526 -3.813 -3.249 1.00 96.56 478 PRO A N 1
ATOM 3746 C CA . PRO A 1 478 ? -12.904 -4.162 -4.514 1.00 96.56 478 PRO A CA 1
ATOM 3747 C C . PRO A 1 478 ? -13.598 -3.499 -5.700 1.00 96.56 478 PRO A C 1
ATOM 3749 O O . PRO A 1 478 ? -14.769 -3.787 -5.979 1.00 96.56 478 PRO A O 1
ATOM 3752 N N . SER A 1 479 ? -12.863 -2.671 -6.445 1.00 95.19 479 SER A N 1
ATOM 3753 C CA . SER A 1 479 ? -13.375 -1.976 -7.633 1.00 95.19 479 SER A CA 1
ATOM 3754 C C . SER A 1 479 ? -13.852 -2.955 -8.705 1.00 95.19 479 SER A C 1
ATOM 3756 O O . SER A 1 479 ? -14.871 -2.740 -9.357 1.00 95.19 479 SER A O 1
ATOM 3758 N N . HIS A 1 480 ? -13.197 -4.115 -8.805 1.00 93.88 480 HIS A N 1
ATOM 3759 C CA . HIS A 1 480 ? -13.582 -5.183 -9.721 1.00 93.88 480 HIS A CA 1
ATOM 3760 C C . HIS A 1 480 ? -15.047 -5.631 -9.553 1.00 93.88 480 HIS A C 1
ATOM 3762 O O . HIS A 1 480 ? -15.699 -6.004 -10.531 1.00 93.88 480 HIS A O 1
ATOM 3768 N N . LEU A 1 481 ? -15.572 -5.603 -8.323 1.00 94.44 481 LEU A N 1
ATOM 3769 C CA . LEU A 1 481 ? -16.972 -5.931 -8.047 1.00 94.44 481 LEU A CA 1
ATOM 3770 C C . LEU A 1 481 ? -17.852 -4.678 -8.024 1.00 94.44 481 LEU A C 1
ATOM 3772 O O . LEU A 1 481 ? -18.915 -4.666 -8.662 1.00 94.44 481 LEU A O 1
ATOM 3776 N N . TYR A 1 482 ? -17.396 -3.642 -7.315 1.00 95.69 482 TYR A N 1
ATOM 3777 C CA . TYR A 1 482 ? -18.222 -2.516 -6.878 1.00 95.69 482 TYR A CA 1
ATOM 3778 C C . TYR A 1 482 ? -17.896 -1.170 -7.539 1.00 95.69 482 TYR A C 1
ATOM 3780 O O . TYR A 1 482 ? -18.565 -0.188 -7.234 1.00 95.69 482 TYR A O 1
ATOM 3788 N N . GLY A 1 483 ? -16.929 -1.105 -8.454 1.00 95.12 483 GLY A N 1
ATOM 3789 C CA . GLY A 1 483 ? -16.575 0.126 -9.161 1.00 95.12 483 GLY A CA 1
ATOM 3790 C C . GLY A 1 483 ? -17.761 0.688 -9.951 1.00 95.12 483 GLY A C 1
ATOM 3791 O O . GLY A 1 483 ? -18.401 -0.034 -10.724 1.00 95.12 483 GLY A O 1
ATOM 3792 N N . GLY A 1 484 ? -18.104 1.951 -9.700 1.00 95.19 484 GLY A N 1
ATOM 3793 C CA . GLY A 1 484 ? -19.311 2.618 -10.204 1.00 95.19 484 GLY A CA 1
ATOM 3794 C C . GLY A 1 484 ? -20.635 2.051 -9.668 1.00 95.19 484 GLY A C 1
ATOM 3795 O O . GLY A 1 484 ? -21.699 2.368 -10.204 1.00 95.19 484 GLY A O 1
ATOM 3796 N N . LYS A 1 485 ? -20.595 1.175 -8.656 1.00 95.75 485 LYS A N 1
ATOM 3797 C CA . LYS A 1 485 ? -21.757 0.466 -8.087 1.00 95.75 485 LYS A CA 1
ATOM 3798 C C . LYS A 1 485 ? -21.873 0.625 -6.572 1.00 95.75 485 LYS A C 1
ATOM 3800 O O . LYS A 1 485 ? -22.618 -0.134 -5.952 1.00 95.75 485 LYS A O 1
ATOM 3805 N N . THR A 1 486 ? -21.166 1.579 -5.974 1.00 97.00 486 THR A N 1
ATOM 3806 C CA . THR A 1 486 ? -21.390 1.978 -4.581 1.00 97.00 486 THR A CA 1
ATOM 3807 C C . THR A 1 486 ? -22.175 3.278 -4.488 1.00 97.00 486 THR A C 1
ATOM 3809 O O . THR A 1 486 ? -22.275 4.046 -5.444 1.00 97.00 486 THR A O 1
ATOM 3812 N N . GLU A 1 487 ? -22.752 3.522 -3.320 1.00 96.69 487 GLU A N 1
ATOM 3813 C CA . GLU A 1 487 ? -23.387 4.785 -2.966 1.00 96.69 487 GLU A CA 1
ATOM 3814 C C . GLU A 1 487 ? -23.251 5.066 -1.458 1.00 96.69 487 GLU A C 1
ATOM 3816 O O . GLU A 1 487 ? -23.007 4.154 -0.662 1.00 96.69 487 GLU A O 1
ATOM 3821 N N . GLY A 1 488 ? -23.408 6.329 -1.054 1.00 97.12 488 GLY A N 1
ATOM 3822 C CA . GLY A 1 488 ? -23.203 6.788 0.323 1.00 97.12 488 GLY A CA 1
ATOM 3823 C C . GLY A 1 488 ? -22.297 8.016 0.395 1.00 97.12 488 GLY A C 1
ATOM 3824 O O . GLY A 1 488 ? -21.982 8.631 -0.624 1.00 97.12 488 GLY A O 1
ATOM 3825 N N . LEU A 1 489 ? -21.843 8.351 1.604 1.00 97.62 489 LEU A N 1
ATOM 3826 C CA . LEU A 1 489 ? -20.857 9.420 1.821 1.00 97.62 489 LEU A CA 1
ATOM 3827 C C . LEU A 1 489 ? -19.515 9.159 1.111 1.00 97.62 489 LEU A C 1
ATOM 3829 O O . LEU A 1 489 ? -18.811 10.105 0.785 1.00 97.62 489 LEU A O 1
ATOM 3833 N N . CYS A 1 490 ? -19.159 7.897 0.868 1.00 97.81 490 CYS A N 1
ATOM 3834 C CA . CYS A 1 490 ? -17.907 7.504 0.223 1.00 97.81 490 CYS A CA 1
ATOM 3835 C C . CYS A 1 490 ? -17.939 7.551 -1.314 1.00 97.81 490 CYS A C 1
ATOM 3837 O O . CYS A 1 490 ? -16.925 7.227 -1.925 1.00 97.81 490 CYS A O 1
ATOM 3839 N N . GLY A 1 491 ? -19.055 7.933 -1.943 1.00 96.69 491 GLY A N 1
ATOM 3840 C CA . GLY A 1 491 ? -19.144 8.018 -3.404 1.00 96.69 491 GLY A CA 1
ATOM 3841 C C . GLY A 1 491 ? -19.329 6.664 -4.099 1.00 96.69 491 GLY A C 1
ATOM 3842 O O . GLY A 1 491 ? -19.758 5.676 -3.486 1.00 96.69 491 GLY A O 1
ATOM 3843 N N . ASN A 1 492 ? -19.055 6.626 -5.405 1.00 95.50 492 ASN A N 1
ATOM 3844 C CA . ASN A 1 492 ? -19.394 5.493 -6.276 1.00 95.50 492 ASN A CA 1
ATOM 3845 C C . ASN A 1 492 ? -18.182 4.654 -6.748 1.00 95.50 492 ASN A C 1
ATOM 3847 O O . ASN A 1 492 ? -18.391 3.601 -7.355 1.00 95.50 492 ASN A O 1
ATOM 3851 N N . CYS A 1 493 ? -16.954 5.087 -6.439 1.00 95.38 493 CYS A N 1
ATOM 3852 C CA . CYS A 1 493 ? -15.699 4.468 -6.862 1.00 95.38 493 CYS A CA 1
ATOM 3853 C C . CYS A 1 493 ? -15.579 4.302 -8.387 1.00 95.38 493 CYS A C 1
ATOM 3855 O O . CYS A 1 493 ? -15.546 3.180 -8.909 1.00 95.38 493 CYS A O 1
ATOM 3857 N N . ASN A 1 494 ? -15.565 5.409 -9.123 1.00 92.62 494 ASN A N 1
ATOM 3858 C CA . ASN A 1 494 ? -15.419 5.432 -10.584 1.00 92.62 494 ASN A CA 1
ATOM 3859 C C . ASN A 1 494 ? -14.191 6.231 -11.072 1.00 92.62 494 ASN A C 1
ATOM 3861 O O . ASN A 1 494 ? -14.031 6.387 -12.282 1.00 92.62 494 ASN A O 1
ATOM 3865 N N . TYR A 1 495 ? -13.326 6.683 -10.161 1.00 89.19 495 TYR A N 1
ATOM 3866 C CA . TYR A 1 495 ? -12.181 7.577 -10.375 1.00 89.19 495 TYR A CA 1
ATOM 3867 C C . TYR A 1 495 ? -12.550 8.991 -10.861 1.00 89.19 495 TYR A C 1
ATOM 3869 O O . TYR A 1 495 ? -11.690 9.708 -11.374 1.00 89.19 495 TYR A O 1
ATOM 3877 N N . ASP A 1 496 ? -13.803 9.420 -10.687 1.00 92.75 496 ASP A N 1
ATOM 3878 C CA . ASP A 1 496 ? -14.299 10.750 -11.046 1.00 92.75 496 ASP A CA 1
ATOM 3879 C C . ASP A 1 496 ? -14.794 11.519 -9.812 1.00 92.75 496 ASP A C 1
ATOM 3881 O O . ASP A 1 496 ? -15.948 11.448 -9.396 1.00 92.75 496 ASP A O 1
ATOM 3885 N N . GLN A 1 497 ? -13.919 12.370 -9.278 1.00 93.50 497 GLN A N 1
ATOM 3886 C CA . GLN A 1 497 ? -14.227 13.246 -8.144 1.00 93.50 497 GLN A CA 1
ATOM 3887 C C . GLN A 1 497 ? -15.401 14.206 -8.399 1.00 93.50 497 GLN A C 1
ATOM 3889 O O . GLN A 1 497 ? -16.006 14.728 -7.460 1.00 93.50 497 GLN A O 1
ATOM 3894 N N . THR A 1 498 ? -15.738 14.489 -9.662 1.00 95.06 498 THR A N 1
ATOM 3895 C CA . THR A 1 498 ? -16.741 15.509 -9.994 1.00 95.06 498 THR A CA 1
ATOM 3896 C C . THR A 1 498 ? -18.173 15.061 -9.711 1.00 95.06 498 THR A C 1
ATOM 3898 O O . THR A 1 498 ? -19.074 15.908 -9.651 1.00 95.06 498 THR A O 1
ATOM 3901 N N . ASP A 1 499 ? -18.398 13.758 -9.503 1.00 95.00 499 ASP A N 1
ATOM 3902 C CA . ASP A 1 499 ? -19.724 13.190 -9.278 1.00 95.00 499 ASP A CA 1
ATOM 3903 C C . ASP A 1 499 ? -19.947 12.577 -7.883 1.00 95.00 499 ASP A C 1
ATOM 3905 O O . ASP A 1 499 ? -21.058 12.120 -7.588 1.00 95.00 499 ASP A O 1
ATOM 3909 N N . ASP A 1 500 ? -18.954 12.701 -6.996 1.00 94.75 500 ASP A N 1
ATOM 3910 C CA . ASP A 1 500 ? -18.959 12.158 -5.633 1.00 94.75 500 ASP A CA 1
ATOM 3911 C C . ASP A 1 500 ? -20.043 12.755 -4.729 1.00 94.75 500 ASP A C 1
ATOM 3913 O O . ASP A 1 500 ? -20.646 12.054 -3.913 1.00 94.75 500 ASP A O 1
ATOM 3917 N N . PHE A 1 501 ? -20.366 14.044 -4.880 1.00 96.19 501 PHE A N 1
ATOM 3918 C CA . PHE A 1 501 ? -21.386 14.710 -4.056 1.00 96.19 501 PHE A CA 1
ATOM 3919 C C . PHE A 1 501 ? -22.800 14.505 -4.610 1.00 96.19 501 PHE A C 1
ATOM 3921 O O . PHE A 1 501 ? -23.621 15.428 -4.714 1.00 96.19 501 PHE A O 1
ATOM 3928 N N . ARG A 1 502 ? -23.103 13.259 -4.978 1.00 96.00 502 ARG A N 1
ATOM 3929 C CA . ARG A 1 502 ? -24.434 12.820 -5.389 1.00 96.00 502 ARG A CA 1
ATOM 3930 C C . ARG A 1 502 ? -25.264 12.480 -4.157 1.00 96.00 502 ARG A C 1
ATOM 3932 O O . ARG A 1 502 ? -24.984 11.545 -3.419 1.00 96.00 502 ARG A O 1
ATOM 3939 N N . THR A 1 503 ? -26.321 13.250 -3.935 1.00 96.50 503 THR A N 1
ATOM 3940 C CA . THR A 1 503 ? -27.290 12.993 -2.860 1.00 96.50 503 THR A CA 1
ATOM 3941 C C . THR A 1 503 ? -27.998 11.646 -3.042 1.00 96.50 503 THR A C 1
ATOM 3943 O O . THR A 1 503 ? -28.125 11.167 -4.169 1.00 96.50 503 THR A O 1
ATOM 3946 N N . HIS A 1 504 ? -28.592 11.096 -1.976 1.00 93.31 504 HIS A N 1
ATOM 3947 C CA . HIS A 1 504 ? -29.438 9.887 -2.050 1.00 93.31 504 HIS A CA 1
ATOM 3948 C C . HIS A 1 504 ? -30.591 10.011 -3.077 1.00 93.31 504 HIS A C 1
ATOM 3950 O O . HIS A 1 504 ? -31.099 9.022 -3.595 1.00 93.31 504 HIS A O 1
ATOM 3956 N N . GLY A 1 505 ? -31.033 11.234 -3.398 1.00 90.94 505 GLY A N 1
ATOM 3957 C CA . GLY A 1 505 ? -32.035 11.493 -4.442 1.00 90.94 505 GLY A CA 1
ATOM 3958 C C . GLY A 1 505 ? -31.487 11.514 -5.877 1.00 90.94 505 GLY A C 1
ATOM 3959 O O . GLY A 1 505 ? -32.241 11.812 -6.801 1.00 90.94 505 GLY A O 1
ATOM 3960 N N . GLY A 1 506 ? -30.188 11.272 -6.069 1.00 92.19 506 GLY A N 1
ATOM 3961 C CA . GLY A 1 506 ? -29.499 11.295 -7.362 1.00 92.19 506 GLY A CA 1
ATOM 3962 C C . GLY A 1 506 ? -29.069 12.684 -7.849 1.00 92.19 506 GLY A C 1
ATOM 3963 O O . GLY A 1 506 ? -28.516 12.798 -8.939 1.00 92.19 506 GLY A O 1
ATOM 3964 N N . GLN A 1 507 ? -29.307 13.753 -7.080 1.00 95.56 507 GLN A N 1
ATOM 3965 C CA . GLN A 1 507 ? -28.900 15.115 -7.456 1.00 95.56 507 GLN A CA 1
ATOM 3966 C C . GLN A 1 507 ? -27.466 15.408 -7.018 1.00 95.56 507 GLN A C 1
ATOM 3968 O O . GLN A 1 507 ? -27.132 15.165 -5.858 1.00 95.56 507 GLN A O 1
ATOM 3973 N N . LEU A 1 508 ? -26.668 16.003 -7.905 1.00 96.62 508 LEU A N 1
ATOM 3974 C CA . LEU A 1 508 ? -25.355 16.560 -7.572 1.00 96.62 508 LEU A CA 1
ATOM 3975 C C . LEU A 1 508 ? -25.497 17.893 -6.827 1.00 96.62 508 LEU A C 1
ATOM 3977 O O . LEU A 1 508 ? -26.391 18.694 -7.119 1.00 96.62 508 LEU A O 1
ATOM 3981 N N . THR A 1 509 ? -24.617 18.131 -5.859 1.00 95.75 509 THR A N 1
ATOM 3982 C CA . THR A 1 509 ? -24.570 19.361 -5.060 1.00 95.75 509 THR A CA 1
ATOM 3983 C C . THR A 1 509 ? -23.128 19.704 -4.697 1.00 95.75 509 THR A C 1
ATOM 3985 O O . THR A 1 509 ? -22.292 18.820 -4.617 1.00 95.75 509 THR A O 1
ATOM 3988 N N . ASN A 1 510 ? -22.830 20.979 -4.458 1.00 93.25 510 ASN A N 1
ATOM 3989 C CA . ASN A 1 510 ? -21.556 21.423 -3.874 1.00 93.25 510 ASN A CA 1
ATOM 3990 C C . ASN A 1 510 ? -21.674 21.746 -2.371 1.00 93.25 510 ASN A C 1
ATOM 3992 O O . ASN A 1 510 ? -20.677 22.022 -1.715 1.00 93.25 510 ASN A O 1
ATOM 3996 N N . ASP A 1 511 ? -22.898 21.743 -1.844 1.00 94.19 511 ASP A N 1
ATOM 3997 C CA . ASP A 1 511 ? -23.198 21.896 -0.423 1.00 94.19 511 ASP A CA 1
ATOM 3998 C C . ASP A 1 511 ? -23.006 20.545 0.286 1.00 94.19 511 ASP A C 1
ATOM 4000 O O . ASP A 1 511 ? -23.801 19.615 0.086 1.00 94.19 511 ASP A O 1
ATOM 4004 N N . THR A 1 512 ? -21.933 20.443 1.077 1.00 93.00 512 THR A N 1
ATOM 4005 C CA . THR A 1 512 ? -21.533 19.221 1.791 1.00 93.00 512 THR A CA 1
ATOM 4006 C C . THR A 1 512 ? -22.521 18.840 2.890 1.00 93.00 512 THR A C 1
ATOM 4008 O O . THR A 1 512 ? -22.730 17.651 3.128 1.00 93.00 512 THR A O 1
ATOM 4011 N N . ASP A 1 513 ? -23.208 19.809 3.499 1.00 92.38 513 ASP A N 1
ATOM 4012 C CA . ASP A 1 513 ? -24.242 19.555 4.503 1.00 92.38 513 ASP A CA 1
ATOM 4013 C C . ASP A 1 513 ? -25.500 18.985 3.848 1.00 92.38 513 ASP A C 1
ATOM 4015 O O . ASP A 1 513 ? -26.062 17.994 4.323 1.00 92.38 513 ASP A O 1
ATOM 4019 N N . LYS A 1 514 ? -25.924 19.553 2.711 1.00 94.38 514 LYS A N 1
ATOM 4020 C CA . LYS A 1 514 ? -27.030 19.000 1.915 1.00 94.38 514 LYS A CA 1
ATOM 4021 C C . LYS A 1 514 ? -26.708 17.588 1.423 1.00 94.38 514 LYS A C 1
ATOM 4023 O O . LYS A 1 514 ? -27.586 16.722 1.448 1.00 94.38 514 LYS A O 1
ATOM 4028 N N . PHE A 1 515 ? -25.476 17.361 0.966 1.00 96.38 5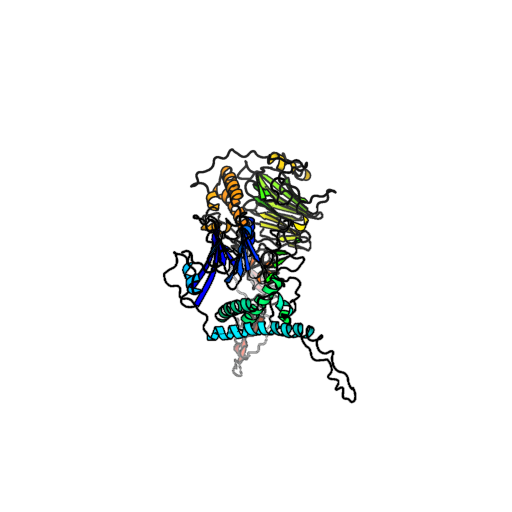15 PHE A N 1
ATOM 4029 C CA . PHE A 1 515 ? -24.995 16.041 0.567 1.00 96.38 515 PHE A CA 1
ATOM 4030 C C . PHE A 1 515 ? -25.055 15.055 1.736 1.00 96.38 515 PHE A C 1
ATOM 4032 O O . PHE A 1 515 ? -25.777 14.058 1.652 1.00 96.38 515 PHE A O 1
ATOM 4039 N N . GLY A 1 516 ? -24.383 15.360 2.846 1.00 94.56 516 GLY A N 1
ATOM 4040 C CA . GLY A 1 516 ? -24.267 14.452 3.980 1.00 94.56 516 GLY A CA 1
ATOM 4041 C C . GLY A 1 516 ? -25.606 14.145 4.650 1.00 94.56 516 GLY A C 1
ATOM 4042 O O . GLY A 1 516 ? -25.919 12.985 4.918 1.00 94.56 516 GLY A O 1
ATOM 4043 N N . MET A 1 517 ? -26.469 15.153 4.815 1.00 94.12 517 MET A N 1
ATOM 4044 C CA . MET A 1 517 ? -27.811 14.965 5.382 1.00 94.12 517 MET A CA 1
ATOM 4045 C C . MET A 1 517 ? -28.730 14.115 4.503 1.00 94.12 517 MET A C 1
ATOM 4047 O O . MET A 1 517 ? -29.670 13.507 5.015 1.00 94.12 517 MET A O 1
ATOM 4051 N N . SER A 1 518 ? -28.477 14.042 3.192 1.00 96.00 518 SER A N 1
ATOM 4052 C CA . SER A 1 518 ? -29.254 13.171 2.304 1.00 96.00 518 SER A CA 1
ATOM 4053 C C . SER A 1 518 ? -28.993 11.680 2.548 1.00 96.00 518 SER A C 1
ATOM 4055 O O . SER A 1 518 ? -29.852 10.864 2.227 1.00 96.00 518 SER A O 1
ATOM 4057 N N . TRP A 1 519 ? -27.856 11.338 3.164 1.00 96.06 519 TRP A N 1
ATOM 4058 C CA . TRP A 1 519 ? -27.429 9.971 3.484 1.00 96.06 519 TRP A CA 1
ATOM 4059 C C . TRP A 1 519 ? -27.741 9.552 4.928 1.00 96.06 519 TRP A C 1
ATOM 4061 O O . TRP A 1 519 ? -27.182 8.578 5.436 1.00 96.06 519 TRP A O 1
ATOM 4071 N N . LEU A 1 520 ? -28.632 10.281 5.606 1.00 95.06 520 LEU A N 1
ATOM 4072 C CA . LEU A 1 520 ? -29.123 9.928 6.936 1.00 95.06 520 LEU A CA 1
ATOM 4073 C C . LEU A 1 520 ? -29.815 8.559 6.907 1.00 95.06 520 LEU A C 1
ATOM 4075 O O . LEU A 1 520 ? -30.688 8.331 6.073 1.00 95.06 520 LEU A O 1
ATOM 4079 N N . GLU A 1 521 ? -29.493 7.684 7.862 1.00 93.56 521 GLU A N 1
ATOM 4080 C CA . GLU A 1 521 ? -30.177 6.402 8.045 1.00 93.56 521 GLU A CA 1
ATOM 4081 C C . GLU A 1 521 ? -31.252 6.527 9.147 1.00 93.56 521 GLU A C 1
ATOM 4083 O O . GLU A 1 521 ? -30.949 6.473 10.349 1.00 93.56 521 GLU A O 1
ATOM 4088 N N . PRO A 1 522 ? -32.543 6.678 8.787 1.00 83.88 522 PRO A N 1
ATOM 4089 C CA . PRO A 1 522 ? -33.571 7.031 9.755 1.00 83.88 522 PRO A CA 1
ATOM 4090 C C . PRO A 1 522 ? -33.826 5.929 10.777 1.00 83.88 522 PRO A C 1
ATOM 4092 O O . PRO A 1 522 ? -34.258 6.235 11.886 1.00 83.88 522 PRO A O 1
ATOM 4095 N N . LYS A 1 523 ? -33.588 4.647 10.448 1.00 83.69 523 LYS A N 1
ATOM 4096 C CA . LYS A 1 523 ? -33.842 3.535 11.380 1.00 83.69 523 LYS A CA 1
ATOM 4097 C C . LYS A 1 523 ? -32.987 3.633 12.637 1.00 83.69 523 LYS A C 1
ATOM 4099 O O . LYS A 1 523 ? -33.482 3.291 13.711 1.00 83.69 523 LYS A O 1
ATOM 4104 N N . PHE A 1 524 ? -31.761 4.127 12.499 1.00 79.69 524 PHE A N 1
ATOM 4105 C CA . PHE A 1 524 ? -30.798 4.250 13.589 1.00 79.69 524 PHE A CA 1
ATOM 4106 C C . PHE A 1 524 ? -30.833 5.629 14.271 1.00 79.69 524 PHE A C 1
ATOM 4108 O O . PHE A 1 524 ? -30.343 5.748 15.391 1.00 79.69 524 PHE A O 1
ATOM 4115 N N . SER A 1 525 ? -31.512 6.619 13.674 1.00 81.31 525 SER A N 1
ATOM 4116 C CA . SER A 1 525 ? -31.643 7.986 14.214 1.00 81.31 525 SER A CA 1
ATOM 4117 C C . SER A 1 525 ? -33.077 8.407 14.585 1.00 81.31 525 SER A C 1
ATOM 4119 O O . SER A 1 525 ? -33.350 9.587 14.778 1.00 81.31 525 SER A O 1
ATOM 4121 N N . LYS A 1 526 ? -34.016 7.460 14.764 1.00 67.12 526 LYS A N 1
ATOM 4122 C CA . LYS A 1 526 ? -35.451 7.734 15.047 1.00 67.12 526 LYS A CA 1
ATOM 4123 C C . LYS A 1 526 ? -35.749 8.654 16.245 1.00 67.12 526 LYS A C 1
ATOM 4125 O O . LYS A 1 526 ? -36.865 9.157 16.338 1.00 67.12 526 LYS A O 1
ATOM 4130 N N . HIS A 1 527 ? -34.804 8.838 17.166 1.00 71.56 527 HIS A N 1
ATOM 4131 C CA . HIS A 1 527 ? -34.974 9.643 18.383 1.00 71.56 527 HIS A CA 1
ATOM 4132 C C . HIS A 1 527 ? -33.943 10.776 18.504 1.00 71.56 527 HIS A C 1
ATOM 4134 O O . HIS A 1 527 ? -33.799 11.356 19.578 1.00 71.56 527 HIS A O 1
ATOM 4140 N N . GLU A 1 528 ? -33.211 11.072 17.431 1.00 79.81 528 GLU A N 1
ATOM 4141 C CA . GLU A 1 528 ? -32.131 12.057 17.416 1.00 79.81 528 GLU A CA 1
ATOM 4142 C C . GLU A 1 528 ? -32.547 13.284 16.594 1.00 79.81 528 GLU A C 1
ATOM 4144 O O . GLU A 1 528 ? -33.194 13.171 15.552 1.00 79.81 528 GLU A O 1
ATOM 4149 N N . THR A 1 529 ? -32.183 14.477 17.067 1.00 81.38 529 THR A N 1
ATOM 4150 C CA . THR A 1 529 ? -32.325 15.710 16.284 1.00 81.38 529 THR A CA 1
ATOM 4151 C C . THR A 1 529 ? -31.072 15.872 15.432 1.00 81.38 529 THR A C 1
ATOM 4153 O O . THR A 1 529 ? -30.029 16.292 15.938 1.00 81.38 529 THR A O 1
ATOM 4156 N N . CYS A 1 530 ? -31.182 15.525 14.151 1.00 84.56 530 CYS A N 1
ATOM 4157 C CA . CYS A 1 530 ? -30.062 15.544 13.215 1.00 84.56 530 CYS A CA 1
ATOM 4158 C C . CYS A 1 530 ? -29.893 16.931 12.599 1.00 84.56 530 CYS A C 1
ATOM 4160 O O . CYS A 1 530 ? -30.718 17.353 11.785 1.00 84.56 530 CYS A O 1
ATOM 4162 N N . VAL A 1 531 ? -28.843 17.645 12.999 1.00 81.44 531 VAL A N 1
ATOM 4163 C CA . VAL A 1 531 ? -28.504 18.969 12.463 1.00 81.44 531 VAL A CA 1
ATOM 4164 C C . VAL A 1 531 ? -26.988 19.036 12.295 1.00 81.44 531 VAL A C 1
ATOM 4166 O O . VAL A 1 531 ? -26.282 18.759 13.268 1.00 81.44 531 VAL A O 1
ATOM 4169 N N . PRO A 1 532 ? -26.478 19.402 11.105 1.00 78.69 532 PRO A N 1
ATOM 4170 C CA . PRO A 1 532 ? -25.058 19.666 10.929 1.00 78.69 532 PRO A CA 1
ATOM 4171 C C . PRO A 1 532 ? -24.599 20.800 11.844 1.00 78.69 532 PRO A C 1
ATOM 4173 O O . PRO A 1 532 ? -25.280 21.824 11.974 1.00 78.69 532 PRO A O 1
ATOM 4176 N N . ILE A 1 533 ? -23.455 20.625 12.499 1.00 76.25 533 ILE A N 1
ATOM 4177 C CA . ILE A 1 533 ? -22.865 21.689 13.311 1.00 76.25 533 ILE A CA 1
ATOM 4178 C C . ILE A 1 533 ? -22.131 22.651 12.382 1.00 76.25 533 ILE A C 1
ATOM 4180 O O . ILE A 1 533 ? -21.227 22.249 11.655 1.00 76.25 533 ILE A O 1
ATOM 4184 N N . LEU A 1 534 ? -22.498 23.931 12.436 1.00 75.31 534 LEU A N 1
ATOM 4185 C CA . LEU A 1 534 ? -21.755 24.987 11.755 1.00 75.31 534 LEU A CA 1
ATOM 4186 C C . LEU A 1 534 ? -20.395 25.172 12.449 1.00 75.31 534 LEU A C 1
ATOM 4188 O O . LEU A 1 534 ? -20.382 25.540 13.630 1.00 75.31 534 LEU A O 1
ATOM 4192 N N . PRO A 1 535 ? -19.270 24.931 11.751 1.00 68.31 535 PRO A N 1
ATOM 4193 C CA . PRO A 1 535 ? -17.951 25.164 12.319 1.00 68.31 535 PRO A CA 1
ATOM 4194 C C . PRO A 1 535 ? -17.729 26.661 12.565 1.00 68.31 535 PRO A C 1
ATOM 4196 O O . PRO A 1 535 ? -18.344 27.520 11.924 1.00 68.31 535 PRO A O 1
ATOM 4199 N N . LEU A 1 536 ? -16.853 26.983 13.517 1.00 70.06 536 LEU A N 1
ATOM 4200 C CA . LEU A 1 536 ? -16.467 28.368 13.780 1.00 70.06 536 LEU A CA 1
ATOM 4201 C C . LEU A 1 536 ? -15.634 28.911 12.609 1.00 70.06 536 LEU A C 1
ATOM 4203 O O . LEU A 1 536 ? -14.908 28.165 11.951 1.00 70.06 536 LEU A O 1
ATOM 4207 N N . GLU A 1 537 ? -15.716 30.221 12.354 1.00 72.12 537 GLU A N 1
ATOM 4208 C CA . GLU A 1 537 ? -14.821 30.868 11.390 1.00 72.12 537 GLU A CA 1
ATOM 4209 C C . GLU A 1 537 ? -13.365 30.681 11.827 1.00 72.12 537 GLU A C 1
ATOM 4211 O O . GLU A 1 537 ? -12.978 31.054 12.938 1.00 72.12 537 GLU A O 1
ATOM 4216 N N . CYS A 1 538 ? -12.560 30.104 10.935 1.00 74.44 538 CYS A N 1
ATOM 4217 C CA . CYS A 1 538 ? -11.173 29.797 11.220 1.00 74.44 538 CYS A CA 1
ATOM 4218 C C . CYS A 1 538 ? -10.235 30.944 10.827 1.00 74.44 538 CYS A C 1
ATOM 4220 O O . CYS A 1 538 ? -10.257 31.421 9.692 1.00 74.44 538 CYS A O 1
ATOM 4222 N N . VAL A 1 539 ? -9.353 31.338 11.749 1.00 79.75 539 VAL A N 1
ATOM 4223 C CA . VAL A 1 539 ? -8.213 32.215 11.459 1.00 79.75 539 VAL A CA 1
ATOM 4224 C C . VAL A 1 539 ? -6.944 31.357 11.422 1.00 79.75 539 VAL A C 1
ATOM 4226 O O . VAL A 1 539 ? -6.619 30.748 12.445 1.00 79.75 539 VAL A O 1
ATOM 4229 N N . PRO A 1 540 ? -6.214 31.309 10.290 1.00 78.31 540 PRO A N 1
ATOM 4230 C CA . PRO A 1 540 ? -4.977 30.544 10.188 1.00 78.31 540 PRO A CA 1
ATOM 4231 C C . PRO A 1 540 ? -3.959 30.961 11.250 1.00 78.31 540 PRO A C 1
ATOM 4233 O O . PRO A 1 540 ? -3.786 32.149 11.537 1.00 78.31 540 PRO A O 1
ATOM 4236 N N . LEU A 1 541 ? -3.271 29.976 11.821 1.00 84.31 541 LEU A N 1
ATOM 4237 C CA . LEU A 1 541 ? -2.195 30.226 12.772 1.00 84.31 541 LEU A CA 1
ATOM 4238 C C . LEU A 1 541 ? -0.923 30.706 12.054 1.00 84.31 541 LEU A C 1
ATOM 4240 O O . LEU A 1 541 ? -0.700 30.354 10.894 1.00 84.31 541 LEU A O 1
ATOM 4244 N N . PRO A 1 542 ? -0.059 31.480 12.734 1.00 86.25 542 PRO A N 1
ATOM 4245 C CA . PRO A 1 542 ? 1.299 31.729 12.263 1.00 86.25 542 PRO A CA 1
ATOM 4246 C C . PRO A 1 542 ? 2.061 30.408 12.023 1.00 86.25 542 PRO A C 1
ATOM 4248 O O . PRO A 1 542 ? 1.900 29.479 12.819 1.00 86.25 542 PRO A O 1
ATOM 4251 N N . PRO A 1 543 ? 2.917 30.304 10.984 1.00 84.25 543 PRO A N 1
ATOM 4252 C CA . PRO A 1 543 ? 3.619 29.055 10.658 1.00 84.25 543 PRO A CA 1
ATOM 4253 C C . PRO A 1 543 ? 4.480 28.476 11.792 1.00 84.25 543 PRO A C 1
ATOM 4255 O O . PRO A 1 543 ? 4.665 27.269 11.877 1.00 84.25 543 PRO A O 1
ATOM 4258 N N . ASP A 1 544 ? 5.018 29.320 12.671 1.00 84.75 544 ASP A N 1
ATOM 4259 C CA . ASP A 1 544 ? 5.823 28.922 13.829 1.00 84.75 544 ASP A CA 1
ATOM 4260 C C . ASP A 1 544 ? 4.997 28.315 14.975 1.00 84.75 544 ASP A C 1
ATOM 4262 O O . ASP A 1 544 ? 5.534 27.574 15.802 1.00 84.75 544 ASP A O 1
ATOM 4266 N N . GLU A 1 545 ? 3.691 28.581 15.002 1.00 86.38 545 GLU A N 1
ATOM 4267 C CA . GLU A 1 545 ? 2.745 28.030 15.975 1.00 86.38 545 GLU A CA 1
ATOM 4268 C C . GLU A 1 545 ? 1.850 26.926 15.395 1.00 86.38 545 GLU A C 1
ATOM 4270 O O . GLU A 1 545 ? 1.113 26.286 16.150 1.00 86.38 545 GLU A O 1
ATOM 4275 N N . ASP A 1 546 ? 1.891 26.709 14.079 1.00 91.38 546 ASP A N 1
ATOM 4276 C CA . ASP A 1 546 ? 1.054 25.740 13.380 1.00 91.38 546 ASP A CA 1
ATOM 4277 C C . ASP A 1 546 ? 1.658 24.319 13.469 1.00 91.38 546 ASP A C 1
ATOM 4279 O O . ASP A 1 546 ? 2.665 24.010 12.821 1.00 91.38 546 ASP A O 1
ATOM 4283 N N . PRO A 1 547 ? 1.064 23.401 14.259 1.00 93.62 547 PRO A N 1
ATOM 4284 C CA . PRO A 1 547 ? 1.549 22.028 14.345 1.00 93.62 547 PRO A CA 1
ATOM 4285 C C . PRO A 1 547 ? 1.367 21.237 13.037 1.00 93.62 547 PRO A C 1
ATOM 4287 O O . PRO A 1 547 ? 2.014 20.198 12.895 1.00 93.62 547 PRO A O 1
ATOM 4290 N N . CYS A 1 548 ? 0.548 21.707 12.088 1.00 93.94 548 CYS A N 1
ATOM 4291 C CA . CYS A 1 548 ? 0.324 21.056 10.795 1.00 93.94 548 CYS A CA 1
ATOM 4292 C C . CYS A 1 548 ? 1.538 21.122 9.870 1.00 93.94 548 CYS A C 1
ATOM 4294 O O . CYS A 1 548 ? 1.733 20.220 9.058 1.00 93.94 548 CYS A O 1
ATOM 4296 N N . ILE A 1 549 ? 2.430 22.100 10.068 1.00 92.62 549 ILE A N 1
ATOM 4297 C CA . ILE A 1 549 ? 3.702 22.218 9.334 1.00 92.62 549 ILE A CA 1
ATOM 4298 C C . ILE A 1 549 ? 4.590 20.977 9.542 1.00 92.62 549 ILE A C 1
ATOM 4300 O O . ILE A 1 549 ? 5.477 20.703 8.740 1.00 92.62 549 ILE A O 1
ATOM 4304 N N . LYS A 1 550 ? 4.321 20.153 10.567 1.00 93.50 550 LYS A N 1
ATOM 4305 C CA . LYS A 1 550 ? 4.975 18.846 10.746 1.00 93.50 550 LYS A CA 1
ATOM 4306 C C . LYS A 1 550 ? 4.735 17.880 9.588 1.00 93.50 550 LYS A C 1
ATOM 4308 O O . LYS A 1 550 ? 5.585 17.022 9.390 1.00 93.50 550 LYS A O 1
ATOM 4313 N N . LEU A 1 551 ? 3.640 18.009 8.832 1.00 94.56 551 LEU A N 1
ATOM 4314 C CA . LEU A 1 551 ? 3.432 17.236 7.602 1.00 94.56 551 LEU A CA 1
ATOM 4315 C C . LEU A 1 551 ? 4.504 17.548 6.549 1.00 94.56 551 LEU A C 1
ATOM 4317 O O . LEU A 1 551 ? 4.862 16.670 5.777 1.00 94.56 551 LEU A O 1
ATOM 4321 N N . LEU A 1 552 ? 5.057 18.766 6.554 1.00 92.75 552 LEU A N 1
ATOM 4322 C CA . LEU A 1 552 ? 6.092 19.230 5.624 1.00 92.75 552 LEU A CA 1
ATOM 4323 C C . LEU A 1 552 ? 7.520 18.885 6.090 1.00 92.75 552 LEU A C 1
ATOM 4325 O O . LEU A 1 552 ? 8.489 19.247 5.426 1.00 92.75 552 LEU A O 1
ATOM 4329 N N . ASP A 1 553 ? 7.676 18.197 7.227 1.00 91.12 553 ASP A N 1
ATOM 4330 C CA . ASP A 1 553 ? 8.978 17.760 7.738 1.00 91.12 553 ASP A CA 1
ATOM 4331 C C . ASP A 1 553 ? 9.595 16.720 6.787 1.00 91.12 553 ASP A C 1
ATOM 4333 O O . ASP A 1 553 ? 9.161 15.565 6.726 1.00 91.12 553 ASP A O 1
ATOM 4337 N N . SER A 1 554 ? 10.633 17.131 6.054 1.00 87.50 554 SER A N 1
ATOM 4338 C CA . SER A 1 554 ? 11.318 16.286 5.075 1.00 87.50 554 SER A CA 1
ATOM 4339 C C . SER A 1 554 ? 11.976 15.052 5.698 1.00 87.50 554 SER A C 1
ATOM 4341 O O . SER A 1 554 ? 12.125 14.041 5.017 1.00 87.50 554 SER A O 1
ATOM 4343 N N . GLU A 1 555 ? 12.361 15.095 6.978 1.00 88.56 555 GLU A N 1
ATOM 4344 C CA . GLU A 1 555 ? 12.961 13.935 7.648 1.00 88.56 555 GLU A CA 1
ATOM 4345 C C . GLU A 1 555 ? 11.906 12.893 8.039 1.00 88.56 555 GLU A C 1
ATOM 4347 O O . GLU A 1 555 ? 12.168 11.693 7.958 1.00 88.56 555 GLU A O 1
ATOM 4352 N N . ARG A 1 556 ? 10.706 13.332 8.446 1.00 91.00 556 ARG A N 1
ATOM 4353 C CA . ARG A 1 556 ? 9.627 12.430 8.891 1.00 91.00 556 ARG A CA 1
ATOM 4354 C C . ARG A 1 556 ? 8.743 11.936 7.763 1.00 91.00 556 ARG A C 1
ATOM 4356 O O . ARG A 1 556 ? 8.394 10.764 7.749 1.00 91.00 556 ARG A O 1
ATOM 4363 N N . PHE A 1 557 ? 8.341 12.837 6.876 1.00 93.81 557 PHE A N 1
ATOM 4364 C CA . PHE A 1 557 ? 7.302 12.597 5.876 1.00 93.81 557 PHE A CA 1
ATOM 4365 C C . PHE A 1 557 ? 7.801 12.794 4.440 1.00 93.81 557 PHE A C 1
ATOM 4367 O O . PHE A 1 557 ? 7.113 12.384 3.510 1.00 93.81 557 PHE A O 1
ATOM 4374 N N . GLY A 1 558 ? 9.020 13.319 4.252 1.00 90.75 558 GLY A N 1
ATOM 4375 C CA . GLY A 1 558 ? 9.600 13.619 2.935 1.00 90.75 558 GLY A CA 1
ATOM 4376 C C . GLY A 1 558 ? 9.645 12.448 1.957 1.00 90.75 558 GLY A C 1
ATOM 4377 O O . GLY A 1 558 ? 9.460 12.636 0.762 1.00 90.75 558 GLY A O 1
ATOM 4378 N N . LYS A 1 559 ? 9.821 11.218 2.455 1.00 92.06 559 LYS A N 1
ATOM 4379 C CA . LYS A 1 559 ? 9.783 10.002 1.619 1.00 92.06 559 LYS A CA 1
ATOM 4380 C C . LYS A 1 559 ? 8.401 9.690 1.041 1.00 92.06 559 LYS A C 1
ATOM 4382 O O . LYS A 1 559 ? 8.301 8.870 0.141 1.00 92.06 559 LYS A O 1
ATOM 4387 N N . CYS A 1 560 ? 7.349 10.265 1.609 1.00 94.12 560 CYS A N 1
ATOM 4388 C CA . CYS A 1 560 ? 5.969 9.990 1.239 1.00 94.12 560 CYS A CA 1
ATOM 4389 C C . CYS A 1 560 ? 5.366 11.091 0.359 1.00 94.12 560 CYS A C 1
ATOM 4391 O O . CYS A 1 560 ? 4.463 10.791 -0.410 1.00 94.12 560 CYS A O 1
ATOM 4393 N N . HIS A 1 561 ? 5.882 12.330 0.418 1.00 92.50 561 HIS A N 1
ATOM 4394 C CA . HIS A 1 561 ? 5.355 13.455 -0.376 1.00 92.50 561 HIS A CA 1
ATOM 4395 C C . HIS A 1 561 ? 5.241 13.151 -1.881 1.00 92.50 561 HIS A C 1
ATOM 4397 O O . HIS A 1 561 ? 4.241 13.546 -2.465 1.00 92.50 561 HIS A O 1
ATOM 4403 N N . PRO A 1 562 ? 6.169 12.408 -2.522 1.00 89.88 562 PRO A N 1
ATOM 4404 C CA . PRO A 1 562 ? 6.028 12.088 -3.948 1.00 89.88 562 PRO A CA 1
ATOM 4405 C C . PRO A 1 562 ? 5.051 10.950 -4.271 1.00 89.88 562 PRO A C 1
ATOM 4407 O O . PRO A 1 562 ? 4.873 10.632 -5.443 1.00 89.88 562 PRO A O 1
ATOM 4410 N N . LEU A 1 563 ? 4.494 10.286 -3.253 1.00 90.75 563 LEU A N 1
ATOM 4411 C CA . LEU A 1 563 ? 3.618 9.115 -3.388 1.00 90.75 563 LEU A CA 1
ATOM 4412 C C . LEU A 1 563 ? 2.174 9.385 -2.968 1.00 90.75 563 LEU A C 1
ATOM 4414 O O . LEU A 1 563 ? 1.298 8.587 -3.296 1.00 90.75 563 LEU A O 1
ATOM 4418 N N . VAL A 1 564 ? 1.954 10.420 -2.158 1.00 91.81 564 VAL A N 1
ATOM 4419 C CA . VAL A 1 564 ? 0.659 10.760 -1.572 1.00 91.81 564 VAL A CA 1
ATOM 4420 C C . VAL A 1 564 ? 0.522 12.274 -1.575 1.00 91.81 564 VAL A C 1
ATOM 4422 O O . VAL A 1 564 ? 1.344 12.965 -0.967 1.00 91.81 564 VAL A O 1
ATOM 4425 N N . ASP A 1 565 ? -0.542 12.777 -2.198 1.00 90.12 565 ASP A N 1
ATOM 4426 C CA . ASP A 1 565 ? -0.891 14.192 -2.134 1.00 90.12 565 ASP A CA 1
ATOM 4427 C C . ASP A 1 565 ? -1.117 14.641 -0.677 1.00 90.12 565 ASP A C 1
ATOM 4429 O O . ASP A 1 565 ? -1.949 14.105 0.064 1.00 90.12 565 ASP A O 1
ATOM 4433 N N . ILE A 1 566 ? -0.332 15.631 -0.257 1.00 92.75 566 ILE A N 1
ATOM 4434 C CA . ILE A 1 566 ? -0.328 16.188 1.095 1.00 92.75 566 ILE A CA 1
ATOM 4435 C C . ILE A 1 566 ? -1.432 17.228 1.301 1.00 92.75 566 ILE A C 1
ATOM 4437 O O . ILE A 1 566 ? -1.847 17.451 2.443 1.00 92.75 566 ILE A O 1
ATOM 4441 N N . ASP A 1 567 ? -1.912 17.863 0.231 1.00 92.25 567 ASP A N 1
ATOM 4442 C CA . ASP A 1 567 ? -2.788 19.031 0.314 1.00 92.25 567 ASP A CA 1
ATOM 4443 C C . ASP A 1 567 ? -4.103 18.743 1.060 1.00 92.25 567 ASP A C 1
ATOM 4445 O O . ASP A 1 567 ? -4.446 19.526 1.959 1.00 92.25 567 ASP A O 1
ATOM 4449 N N . PRO A 1 568 ? -4.808 17.616 0.817 1.00 91.88 568 PRO A N 1
ATOM 4450 C CA . PRO A 1 568 ? -6.010 17.271 1.570 1.00 91.88 568 PRO A CA 1
ATOM 4451 C C . PRO A 1 568 ? -5.750 17.166 3.077 1.00 91.88 568 PRO A C 1
ATOM 4453 O O . PRO A 1 568 ? -6.536 17.661 3.882 1.00 91.88 568 PRO A O 1
ATOM 4456 N N . TYR A 1 569 ? -4.615 16.585 3.473 1.00 93.94 569 TYR A N 1
ATOM 4457 C CA . TYR A 1 569 ? -4.246 16.400 4.878 1.00 93.94 569 TYR A CA 1
ATOM 4458 C C . TYR A 1 569 ? -3.816 17.708 5.534 1.00 93.94 569 TYR A C 1
ATOM 4460 O O . TYR A 1 569 ? -4.157 17.958 6.690 1.00 93.94 569 TYR A O 1
ATOM 4468 N N . LEU A 1 570 ? -3.085 18.565 4.820 1.00 92.75 570 LEU A N 1
ATOM 4469 C CA . LEU A 1 570 ? -2.670 19.861 5.347 1.00 92.75 570 LEU A CA 1
ATOM 4470 C C . LEU A 1 570 ? -3.884 20.763 5.600 1.00 92.75 570 LEU A C 1
ATOM 4472 O O . LEU A 1 570 ? -3.999 21.336 6.686 1.00 92.75 570 LEU A O 1
ATOM 4476 N N . GLN A 1 571 ? -4.817 20.822 4.645 1.00 89.88 571 GLN A N 1
ATOM 4477 C CA . GLN A 1 571 ? -6.059 21.589 4.771 1.00 89.88 571 GLN A CA 1
ATOM 4478 C C . GLN A 1 571 ? -6.917 21.086 5.937 1.00 89.88 571 GLN A C 1
ATOM 4480 O O . GLN A 1 571 ? -7.351 21.879 6.776 1.00 89.88 571 GLN A O 1
ATOM 4485 N N . SER A 1 572 ? -7.105 19.769 6.044 1.00 90.12 572 SER A N 1
ATOM 4486 C CA . SER A 1 572 ? -7.878 19.170 7.136 1.00 90.12 572 SER A CA 1
ATOM 4487 C C . SER A 1 572 ? -7.206 19.346 8.494 1.00 90.12 572 SER A C 1
ATOM 4489 O O . SER A 1 572 ? -7.877 19.642 9.476 1.00 90.12 572 SER A O 1
ATOM 4491 N N . CYS A 1 573 ? -5.876 19.261 8.563 1.00 92.56 573 CYS A N 1
ATOM 4492 C CA . CYS A 1 573 ? -5.150 19.545 9.796 1.00 92.56 573 CYS A CA 1
ATOM 4493 C C . CYS A 1 573 ? -5.376 20.986 10.258 1.00 92.56 573 CYS A C 1
ATOM 4495 O O . CYS A 1 573 ? -5.681 21.212 11.429 1.00 92.56 573 CYS A O 1
ATOM 4497 N N . GLN A 1 574 ? -5.252 21.962 9.355 1.00 89.94 574 GLN A N 1
ATOM 4498 C CA . GLN A 1 574 ? -5.442 23.371 9.696 1.00 89.94 574 GLN A CA 1
ATOM 4499 C C . GLN A 1 574 ? -6.874 23.646 10.158 1.00 89.94 574 GLN A C 1
ATOM 4501 O O . GLN A 1 574 ? -7.069 24.398 11.114 1.00 89.94 574 GLN A O 1
ATOM 4506 N N . PHE A 1 575 ? -7.858 22.992 9.538 1.00 85.94 575 PHE A N 1
ATOM 4507 C CA . PHE A 1 575 ? -9.255 23.053 9.952 1.00 85.94 575 PHE A CA 1
ATOM 4508 C C . PHE A 1 575 ? -9.477 22.482 11.366 1.00 85.94 575 PHE A C 1
ATOM 4510 O O . PHE A 1 575 ? -10.037 23.172 12.225 1.00 85.94 575 PHE A O 1
ATOM 4517 N N . ASP A 1 576 ? -8.981 21.273 11.643 1.00 87.00 576 ASP A N 1
ATOM 4518 C CA . ASP A 1 576 ? -9.108 20.604 12.946 1.00 87.00 576 ASP A CA 1
ATOM 4519 C C . ASP A 1 576 ? -8.405 21.397 14.062 1.00 87.00 576 ASP A C 1
ATOM 4521 O O . ASP A 1 576 ? -8.947 21.620 15.147 1.00 87.00 576 ASP A O 1
ATOM 4525 N N . VAL A 1 577 ? -7.187 21.878 13.794 1.00 89.44 577 VAL A N 1
ATOM 4526 C CA . VAL A 1 577 ? -6.391 22.683 14.734 1.00 89.44 577 VAL A CA 1
ATOM 4527 C C . VAL A 1 577 ? -7.110 23.970 15.126 1.00 89.44 577 VAL A C 1
ATOM 4529 O O . VAL A 1 577 ? -6.988 24.420 16.267 1.00 89.44 577 VAL A O 1
ATOM 4532 N N . CYS A 1 578 ? -7.863 24.555 14.200 1.00 84.50 578 CYS A N 1
ATOM 4533 C CA . CYS A 1 578 ? -8.588 25.795 14.424 1.00 84.50 578 CYS A CA 1
ATOM 4534 C C . CYS A 1 578 ? -9.760 25.640 15.392 1.00 84.50 578 CYS A C 1
ATOM 4536 O O . CYS A 1 578 ? -10.035 26.532 16.196 1.00 84.50 578 CYS A O 1
ATOM 4538 N N . ASN A 1 579 ? -10.432 24.492 15.323 1.00 79.69 579 ASN A N 1
ATOM 4539 C CA . ASN A 1 579 ? -11.614 24.185 16.121 1.00 79.69 579 ASN A CA 1
ATOM 4540 C C . ASN A 1 579 ? -11.274 23.451 17.431 1.00 79.69 579 ASN A C 1
ATOM 4542 O O . ASN A 1 579 ? -12.160 23.213 18.255 1.00 79.69 579 ASN A O 1
ATOM 4546 N N . SER A 1 580 ? -9.993 23.146 17.669 1.00 83.88 580 SER A N 1
ATOM 4547 C CA . SER A 1 580 ? -9.545 22.400 18.842 1.00 83.88 580 SER A CA 1
ATOM 4548 C C . SER A 1 580 ? -8.887 23.277 19.916 1.00 83.88 580 SER A C 1
ATOM 4550 O O . SER A 1 580 ? -7.957 24.041 19.634 1.00 83.88 580 SER A O 1
ATOM 4552 N N . PRO A 1 581 ? -9.248 23.103 21.205 1.00 83.44 581 PRO A N 1
ATOM 4553 C CA . PRO A 1 581 ? -8.508 23.713 22.307 1.00 83.44 581 PRO A CA 1
ATOM 4554 C C . PRO A 1 581 ? -7.101 23.110 22.471 1.00 83.44 581 PRO A C 1
ATOM 4556 O O . PRO A 1 581 ? -6.229 23.737 23.073 1.00 83.44 581 PRO A O 1
ATOM 4559 N N . ASN A 1 582 ? -6.860 21.900 21.954 1.00 88.75 582 ASN A N 1
ATOM 4560 C CA . ASN A 1 582 ? -5.561 21.237 21.971 1.00 88.75 582 ASN A CA 1
ATOM 4561 C C . ASN A 1 582 ? -5.060 21.017 20.540 1.00 88.75 582 ASN A C 1
ATOM 4563 O O . ASN A 1 582 ? -5.094 19.908 20.007 1.00 88.75 582 ASN A O 1
ATOM 4567 N N . LYS A 1 583 ? -4.517 22.095 19.968 1.00 89.56 583 LYS A N 1
ATOM 4568 C CA . LYS A 1 583 ? -3.946 22.159 18.615 1.00 89.56 583 LYS A CA 1
ATOM 4569 C C . LYS A 1 583 ? -3.049 20.965 18.271 1.00 89.56 583 LYS A C 1
ATOM 4571 O O . 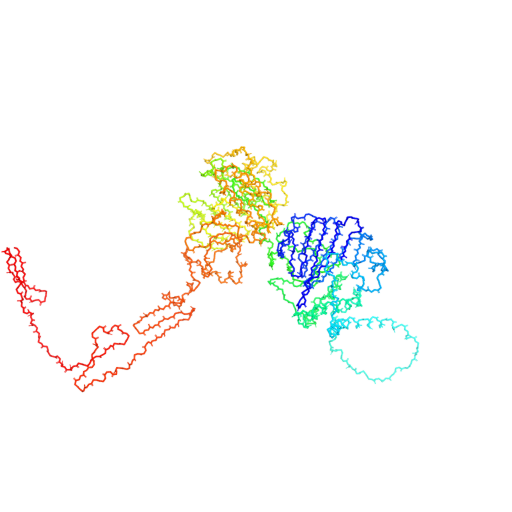LYS A 1 583 ? -3.185 20.364 17.214 1.00 89.56 583 LYS A O 1
ATOM 4576 N N . MET A 1 584 ? -2.143 20.578 19.172 1.00 91.75 584 MET A N 1
ATOM 4577 C CA . MET A 1 584 ? -1.233 19.458 18.910 1.00 91.75 584 MET A CA 1
ATOM 4578 C C . MET A 1 584 ? -1.977 18.120 18.842 1.00 91.75 584 MET A C 1
ATOM 4580 O O . MET A 1 584 ? -1.670 17.304 17.983 1.00 91.75 584 MET A O 1
ATOM 4584 N N . ALA A 1 585 ? -2.953 17.881 19.724 1.00 89.62 585 ALA A N 1
ATOM 4585 C CA . ALA A 1 585 ? -3.740 16.650 19.688 1.00 89.62 585 ALA A CA 1
ATOM 4586 C C . ALA A 1 585 ? -4.598 16.553 18.419 1.00 89.62 585 ALA A C 1
ATOM 4588 O O . ALA A 1 585 ? -4.666 15.471 17.844 1.00 89.62 585 ALA A O 1
ATOM 4589 N N . ALA A 1 586 ? -5.192 17.664 17.970 1.00 89.44 586 ALA A N 1
ATOM 4590 C CA . ALA A 1 586 ? -5.912 17.740 16.699 1.00 89.44 586 ALA A CA 1
ATOM 4591 C C . ALA A 1 586 ? -4.993 17.419 15.511 1.00 89.44 586 ALA A C 1
ATOM 4593 O O . ALA A 1 586 ? -5.262 16.483 14.763 1.00 89.44 586 ALA A O 1
ATOM 4594 N N . ALA A 1 587 ? -3.830 18.076 15.426 1.00 93.06 587 ALA A N 1
ATOM 4595 C CA . ALA A 1 587 ? -2.843 17.782 14.389 1.00 93.06 587 ALA A CA 1
ATOM 4596 C C . ALA A 1 587 ? -2.400 16.310 14.399 1.00 93.06 587 ALA A C 1
ATOM 4598 O O . ALA A 1 587 ? -2.290 15.695 13.344 1.00 93.06 587 ALA A O 1
ATOM 4599 N N . CYS A 1 588 ? -2.207 15.700 15.575 1.00 93.81 588 CYS A N 1
ATOM 4600 C CA . CYS A 1 588 ? -1.841 14.285 15.673 1.00 93.81 588 CYS A CA 1
ATOM 4601 C C . CYS A 1 588 ? -2.864 13.336 15.028 1.00 93.81 588 CYS A C 1
ATOM 4603 O O . CYS A 1 588 ? -2.446 12.294 14.523 1.00 93.81 588 CYS A O 1
ATOM 4605 N N . ARG A 1 589 ? -4.165 13.673 15.021 1.00 91.31 589 ARG A N 1
ATOM 4606 C CA . ARG A 1 589 ? -5.203 12.851 14.369 1.00 91.31 589 ARG A CA 1
ATOM 4607 C C . ARG A 1 589 ? -4.980 12.789 12.859 1.00 91.31 589 ARG A C 1
ATOM 4609 O O . ARG A 1 589 ? -5.066 11.708 12.278 1.00 91.31 589 ARG A O 1
ATOM 4616 N N . VAL A 1 590 ? -4.634 13.927 12.257 1.00 93.44 590 VAL A N 1
ATOM 4617 C CA . VAL A 1 590 ? -4.403 14.057 10.813 1.00 93.44 590 VAL A CA 1
ATOM 4618 C C . VAL A 1 590 ? -3.017 13.554 10.405 1.00 93.44 590 VAL A C 1
ATOM 4620 O O . VAL A 1 590 ? -2.900 12.850 9.406 1.00 93.44 590 VAL A O 1
ATOM 4623 N N . LEU A 1 591 ? -1.980 13.806 11.215 1.00 94.94 591 LEU A N 1
ATOM 4624 C CA . LEU A 1 591 ? -0.644 13.223 11.013 1.00 94.94 591 LEU A CA 1
ATOM 4625 C C . LEU A 1 591 ? -0.694 11.690 10.978 1.00 94.94 591 LEU A C 1
ATOM 4627 O O . LEU A 1 591 ? -0.024 11.065 10.161 1.00 94.94 591 LEU A O 1
ATOM 4631 N N . GLU A 1 592 ? -1.507 11.081 11.844 1.00 94.06 592 GLU A N 1
ATOM 4632 C CA . GLU A 1 592 ? -1.719 9.634 11.856 1.00 94.06 592 GLU A CA 1
ATOM 4633 C C . GLU A 1 592 ? -2.458 9.138 10.607 1.00 94.06 592 GLU A C 1
ATOM 4635 O O . GLU A 1 592 ? -2.106 8.087 10.074 1.00 94.06 592 GLU A O 1
ATOM 4640 N N . ALA A 1 593 ? -3.447 9.890 10.112 1.00 93.81 593 ALA A N 1
ATOM 4641 C CA . ALA A 1 593 ? -4.134 9.560 8.864 1.00 93.81 593 ALA A CA 1
ATOM 4642 C C . ALA A 1 593 ? -3.170 9.600 7.666 1.00 93.81 593 ALA A C 1
ATOM 4644 O O . ALA A 1 593 ? -3.123 8.643 6.897 1.00 93.81 593 ALA A O 1
ATOM 4645 N N . TYR A 1 594 ? -2.336 10.640 7.564 1.00 95.31 594 TYR A N 1
ATOM 4646 C CA . TYR A 1 594 ? -1.326 10.742 6.508 1.00 95.31 594 TYR A CA 1
ATOM 4647 C C . TYR A 1 594 ? -0.267 9.633 6.611 1.00 95.31 594 TYR A C 1
ATOM 4649 O O . TYR A 1 594 ? 0.045 8.974 5.626 1.00 95.31 594 TYR A O 1
ATOM 4657 N N . ALA A 1 595 ? 0.229 9.328 7.816 1.00 95.44 595 ALA A N 1
ATOM 4658 C CA . ALA A 1 595 ? 1.167 8.221 8.014 1.00 95.44 595 ALA A CA 1
ATOM 4659 C C . ALA A 1 595 ? 0.591 6.857 7.588 1.00 95.44 595 ALA A C 1
ATOM 4661 O O . ALA A 1 595 ? 1.326 6.005 7.085 1.00 95.44 595 ALA A O 1
ATOM 4662 N N . ARG A 1 596 ? -0.720 6.648 7.762 1.00 93.38 596 ARG A N 1
ATOM 4663 C CA . ARG A 1 596 ? -1.418 5.440 7.303 1.00 93.38 596 ARG A CA 1
ATOM 4664 C C . ARG A 1 596 ? -1.466 5.348 5.778 1.00 93.38 596 ARG A C 1
ATOM 4666 O O . ARG A 1 596 ? -1.322 4.250 5.244 1.00 93.38 596 ARG A O 1
ATOM 4673 N N . GLU A 1 597 ? -1.643 6.470 5.084 1.00 93.12 597 GLU A N 1
ATOM 4674 C CA . GLU A 1 597 ? -1.510 6.511 3.622 1.00 93.12 597 GLU A CA 1
ATOM 4675 C C . GLU A 1 597 ? -0.090 6.227 3.166 1.00 93.12 597 GLU A C 1
ATOM 4677 O O . GLU A 1 597 ? 0.115 5.461 2.232 1.00 93.12 597 GLU A O 1
ATOM 4682 N N . CYS A 1 598 ? 0.903 6.774 3.865 1.00 94.75 598 CYS A N 1
ATOM 4683 C CA . CYS A 1 598 ? 2.297 6.487 3.563 1.00 94.75 598 CYS A CA 1
ATOM 4684 C C . CYS A 1 598 ? 2.600 4.993 3.691 1.00 94.75 598 CYS A C 1
ATOM 4686 O O . CYS A 1 598 ? 3.207 4.414 2.794 1.00 94.75 598 CYS A O 1
ATOM 4688 N N . LEU A 1 599 ? 2.111 4.341 4.751 1.00 93.75 599 LEU A N 1
ATOM 4689 C CA . LEU A 1 599 ? 2.261 2.895 4.920 1.00 93.75 599 LEU A CA 1
ATOM 4690 C C . LEU A 1 599 ? 1.567 2.107 3.798 1.00 93.75 599 LEU A C 1
ATOM 4692 O O . LEU A 1 599 ? 2.104 1.109 3.333 1.00 93.75 599 LEU A O 1
ATOM 4696 N N . ARG A 1 600 ? 0.407 2.573 3.325 1.00 89.94 600 ARG A N 1
ATOM 4697 C CA . ARG A 1 600 ? -0.314 2.002 2.173 1.00 89.94 600 ARG A CA 1
ATOM 4698 C C . ARG A 1 600 ? 0.447 2.186 0.855 1.00 89.94 600 ARG A C 1
ATOM 4700 O O . ARG A 1 600 ? 0.320 1.362 -0.046 1.00 89.94 600 ARG A O 1
ATOM 4707 N N . ALA A 1 601 ? 1.254 3.237 0.760 1.00 89.88 601 ALA A N 1
ATOM 4708 C CA . ALA A 1 601 ? 2.227 3.453 -0.304 1.00 89.88 601 ALA A CA 1
ATOM 4709 C C . ALA A 1 601 ? 3.563 2.718 -0.062 1.00 89.88 601 ALA A C 1
ATOM 4711 O O . ALA A 1 601 ? 4.592 3.094 -0.624 1.00 89.88 601 ALA A O 1
ATOM 4712 N N . ASP A 1 602 ? 3.568 1.680 0.782 1.00 90.12 602 ASP A N 1
ATOM 4713 C CA . ASP A 1 602 ? 4.740 0.893 1.184 1.00 90.12 602 ASP A CA 1
ATOM 4714 C C . ASP A 1 602 ? 5.875 1.728 1.816 1.00 90.12 602 ASP A C 1
ATOM 4716 O O . ASP A 1 602 ? 7.041 1.324 1.833 1.00 90.12 602 ASP A O 1
ATOM 4720 N N . VAL A 1 603 ? 5.565 2.909 2.362 1.00 91.94 603 VAL A N 1
ATOM 4721 C CA . VAL A 1 603 ? 6.505 3.744 3.122 1.00 91.94 603 VAL A CA 1
ATOM 4722 C C . VAL A 1 603 ? 6.222 3.609 4.611 1.00 91.94 603 VAL A C 1
ATOM 4724 O O . VAL A 1 603 ? 5.364 4.280 5.184 1.00 91.94 603 VAL A O 1
ATOM 4727 N N . CYS A 1 604 ? 7.017 2.772 5.269 1.00 93.19 604 CYS A N 1
ATOM 4728 C CA . CYS A 1 604 ? 7.004 2.674 6.719 1.00 93.19 604 CYS A CA 1
ATOM 4729 C C . CYS A 1 604 ? 7.647 3.914 7.368 1.00 93.19 604 CYS A C 1
ATOM 4731 O O . CYS A 1 604 ? 8.860 4.118 7.264 1.00 93.19 604 CYS A O 1
ATOM 4733 N N . LEU A 1 605 ? 6.842 4.731 8.055 1.00 92.06 605 LEU A N 1
ATOM 4734 C CA . LEU A 1 605 ? 7.291 5.941 8.749 1.00 92.06 605 LEU A CA 1
ATOM 4735 C C . LEU A 1 605 ? 7.214 5.768 10.270 1.00 92.06 605 LEU A C 1
ATOM 4737 O O . LEU A 1 605 ? 6.124 5.731 10.835 1.00 92.06 605 LEU A O 1
ATOM 4741 N N . ASP A 1 606 ? 8.356 5.765 10.963 1.00 91.50 606 ASP A N 1
ATOM 4742 C CA . ASP A 1 606 ? 8.387 5.921 12.427 1.00 91.50 606 ASP A CA 1
ATOM 4743 C C . ASP A 1 606 ? 8.351 7.410 12.809 1.00 91.50 606 ASP A C 1
ATOM 4745 O O . ASP A 1 606 ? 9.321 8.017 13.262 1.00 91.50 606 ASP A O 1
ATOM 4749 N N . TRP A 1 607 ? 7.215 8.044 12.518 1.00 92.88 607 TRP A N 1
ATOM 4750 C CA . TRP A 1 607 ? 7.044 9.498 12.587 1.00 92.88 607 TRP A CA 1
ATOM 4751 C C . TRP A 1 607 ? 6.782 10.026 14.007 1.00 92.88 607 TRP A C 1
ATOM 4753 O O . TRP A 1 607 ? 6.819 11.243 14.233 1.00 92.88 607 TRP A O 1
ATOM 4763 N N . ARG A 1 608 ? 6.499 9.143 14.975 1.00 93.50 608 ARG A N 1
ATOM 4764 C CA . ARG A 1 608 ? 6.161 9.508 16.359 1.00 93.50 608 ARG A CA 1
ATOM 4765 C C . ARG A 1 608 ? 7.413 9.655 17.217 1.00 93.50 608 ARG A C 1
ATOM 4767 O O . ARG A 1 608 ? 8.446 9.043 16.988 1.00 93.50 608 ARG A O 1
ATOM 4774 N N . SER A 1 609 ? 7.336 10.479 18.257 1.00 91.19 609 SER A N 1
ATOM 4775 C CA . SER A 1 609 ? 8.400 10.585 19.258 1.00 91.19 609 SER A CA 1
ATOM 4776 C C . SER A 1 609 ? 7.845 10.968 20.628 1.00 91.19 609 SER A C 1
ATOM 4778 O O . SER A 1 609 ? 6.666 11.278 20.782 1.00 91.19 609 SER A O 1
ATOM 4780 N N . LYS A 1 610 ? 8.710 11.026 21.649 1.00 89.81 610 LYS A N 1
ATOM 4781 C CA . LYS A 1 610 ? 8.322 11.508 22.990 1.00 89.81 610 LYS A CA 1
ATOM 4782 C C . LYS A 1 610 ? 7.734 12.927 22.983 1.00 89.81 610 LYS A C 1
ATOM 4784 O O . LYS A 1 610 ? 6.996 13.272 23.900 1.00 89.81 610 LYS A O 1
ATOM 4789 N N . HIS A 1 611 ? 8.062 13.734 21.972 1.00 88.31 611 HIS A N 1
ATOM 4790 C CA . HIS A 1 611 ? 7.634 15.132 21.847 1.00 88.31 611 HIS A CA 1
ATOM 4791 C C . HIS A 1 611 ? 6.631 15.361 20.711 1.00 88.31 611 HIS A C 1
ATOM 4793 O O . HIS A 1 611 ? 6.017 16.423 20.647 1.00 88.31 611 HIS A O 1
ATOM 4799 N N . VAL A 1 612 ? 6.458 14.388 19.814 1.00 90.31 612 VAL A N 1
ATOM 4800 C CA . VAL A 1 612 ? 5.544 14.478 18.674 1.00 90.31 612 VAL A CA 1
ATOM 4801 C C . VAL A 1 612 ? 4.607 13.285 18.714 1.00 90.31 612 VAL A C 1
ATOM 4803 O O . VAL A 1 612 ? 5.018 12.167 18.421 1.00 90.31 612 VAL A O 1
ATOM 4806 N N . CYS A 1 613 ? 3.355 13.544 19.094 1.00 92.75 613 CYS A N 1
ATOM 4807 C CA . CYS A 1 613 ? 2.265 12.568 19.088 1.00 92.75 613 CYS A CA 1
ATOM 4808 C C . CYS A 1 613 ? 2.621 11.234 19.773 1.00 92.75 613 CYS A C 1
ATOM 4810 O O . CYS A 1 613 ? 2.541 10.183 19.131 1.00 92.75 613 CYS A O 1
ATOM 4812 N N . PRO A 1 614 ? 3.037 11.258 21.059 1.00 92.56 614 PRO A N 1
ATOM 4813 C CA . PRO A 1 614 ? 3.484 10.062 21.763 1.00 92.56 614 PRO A CA 1
ATOM 4814 C C . PRO A 1 614 ? 2.373 9.013 21.830 1.00 92.56 614 PRO A C 1
ATOM 4816 O O . PRO A 1 614 ? 1.246 9.313 22.224 1.00 92.56 614 PRO A O 1
ATOM 4819 N N . TYR A 1 615 ? 2.720 7.771 21.506 1.00 89.81 615 TYR A N 1
ATOM 4820 C CA . TYR A 1 615 ? 1.798 6.641 21.531 1.00 89.81 615 TYR A CA 1
ATOM 4821 C C . TYR A 1 615 ? 2.023 5.788 22.778 1.00 89.81 615 TYR A C 1
ATOM 4823 O O . TYR A 1 615 ? 3.163 5.507 23.152 1.00 89.81 615 TYR A O 1
ATOM 4831 N N . LYS A 1 616 ? 0.940 5.390 23.449 1.00 89.00 616 LYS A N 1
ATOM 4832 C CA . LYS A 1 616 ? 0.996 4.560 24.660 1.00 89.00 616 LYS A CA 1
ATOM 4833 C C . LYS A 1 616 ? 0.268 3.245 24.432 1.00 89.00 616 LYS A C 1
ATOM 4835 O O . LYS A 1 616 ? -0.913 3.269 24.088 1.00 89.00 616 LYS A O 1
ATOM 4840 N N . CYS A 1 617 ? 0.971 2.148 24.691 1.00 89.62 617 CYS A N 1
ATOM 4841 C CA . CYS A 1 617 ? 0.436 0.792 24.679 1.00 89.62 617 CYS A CA 1
ATOM 4842 C C . CYS A 1 617 ? 0.134 0.281 26.086 1.00 89.62 617 CYS A C 1
ATOM 4844 O O . CYS A 1 617 ? 0.660 0.798 27.078 1.00 89.62 617 CYS A O 1
ATOM 4846 N N . GLN A 1 618 ? -0.730 -0.731 26.167 1.00 87.12 618 GLN A N 1
ATOM 4847 C CA . GLN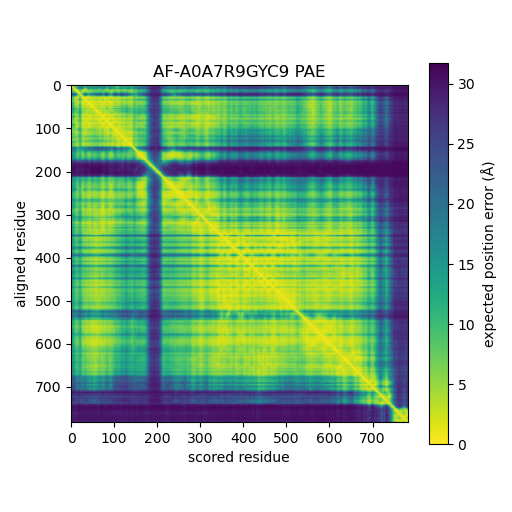 A 1 618 ? -0.975 -1.447 27.415 1.00 87.12 618 GLN A CA 1
ATOM 4848 C C . GLN A 1 618 ? 0.299 -2.148 27.909 1.00 87.12 618 GLN A C 1
ATOM 4850 O O . GLN A 1 618 ? 1.153 -2.516 27.100 1.00 87.12 618 GLN A O 1
ATOM 4855 N N . PRO A 1 619 ? 0.443 -2.354 29.233 1.00 88.88 619 PRO A N 1
ATOM 4856 C CA . PRO A 1 619 ? 1.567 -3.107 29.775 1.00 88.88 619 PRO A CA 1
ATOM 4857 C C . PRO A 1 619 ? 1.710 -4.474 29.093 1.00 88.88 619 PRO A C 1
ATOM 4859 O O . PRO A 1 619 ? 0.738 -5.218 28.999 1.00 88.88 619 PRO A O 1
ATOM 4862 N N . GLY A 1 620 ? 2.921 -4.793 28.635 1.00 89.00 620 GLY A N 1
ATOM 4863 C CA . GLY A 1 620 ? 3.220 -6.034 27.911 1.00 89.00 620 GLY A CA 1
ATOM 4864 C C . GLY A 1 620 ? 3.156 -5.927 26.385 1.00 89.00 620 GLY A C 1
ATOM 4865 O O . GLY A 1 620 ? 3.575 -6.868 25.725 1.00 89.00 620 GLY A O 1
ATOM 4866 N N . TYR A 1 621 ? 2.702 -4.797 25.835 1.00 91.62 621 TYR A N 1
ATOM 4867 C CA . TYR A 1 621 ? 2.667 -4.526 24.395 1.00 91.62 621 TYR A CA 1
ATOM 4868 C C . TYR A 1 621 ? 3.623 -3.387 24.024 1.00 91.62 621 TYR A C 1
ATOM 4870 O O . TYR A 1 621 ? 3.874 -2.478 24.821 1.00 91.62 621 TYR A O 1
ATOM 4878 N N . GLU A 1 622 ? 4.105 -3.401 22.785 1.00 91.69 622 GLU A N 1
ATOM 4879 C CA . GLU A 1 622 ? 4.981 -2.382 22.209 1.00 91.69 622 GLU A CA 1
ATOM 4880 C C . GLU A 1 622 ? 4.345 -1.741 20.976 1.00 91.69 622 GLU A C 1
ATOM 4882 O O . GLU A 1 622 ? 3.618 -2.380 20.213 1.00 91.69 622 GLU A O 1
ATOM 4887 N N . TYR A 1 623 ? 4.613 -0.447 20.795 1.00 91.38 623 TYR A N 1
ATOM 4888 C CA . TYR A 1 623 ? 4.177 0.272 19.607 1.00 91.38 623 TYR A CA 1
ATOM 4889 C C . TYR A 1 623 ? 5.007 -0.164 18.404 1.00 91.38 623 TYR A C 1
ATOM 4891 O O . TYR A 1 623 ? 6.237 -0.151 18.462 1.00 91.38 623 TYR A O 1
ATOM 4899 N N . GLN A 1 624 ? 4.331 -0.479 17.306 1.00 91.69 624 GLN A N 1
ATOM 4900 C CA . GLN A 1 624 ? 4.952 -0.685 16.005 1.00 91.69 624 GLN A CA 1
ATOM 4901 C C . GLN A 1 624 ? 4.290 0.260 15.005 1.00 91.69 624 GLN A C 1
ATOM 4903 O O . GLN A 1 624 ? 3.068 0.250 14.866 1.00 91.69 624 GLN A O 1
ATOM 4908 N N . ALA A 1 625 ? 5.091 1.066 14.303 1.00 91.94 625 ALA A N 1
ATOM 4909 C CA . ALA A 1 625 ? 4.590 2.025 13.316 1.00 91.94 625 ALA A CA 1
ATOM 4910 C C . ALA A 1 625 ? 4.013 1.351 12.057 1.00 91.94 625 ALA A C 1
ATOM 4912 O O . ALA A 1 625 ? 3.179 1.927 11.369 1.00 91.94 625 ALA A O 1
ATOM 4913 N N . CYS A 1 626 ? 4.460 0.130 11.760 1.00 91.69 626 CYS A N 1
ATOM 4914 C CA . CYS A 1 626 ? 4.165 -0.589 10.521 1.00 91.69 626 CYS A CA 1
ATOM 4915 C C . CYS A 1 626 ? 3.898 -2.061 10.838 1.00 91.69 626 CYS A C 1
ATOM 4917 O O . CYS A 1 626 ? 4.604 -2.954 10.373 1.00 91.69 626 CYS A O 1
ATOM 4919 N N . GLY A 1 627 ? 2.943 -2.305 11.736 1.00 90.31 627 GLY A N 1
ATOM 4920 C CA . GLY A 1 627 ? 2.587 -3.659 12.139 1.00 90.31 627 GLY A CA 1
ATOM 4921 C C . GLY A 1 627 ? 1.856 -4.408 11.027 1.00 90.31 627 GLY A C 1
ATOM 4922 O O . GLY A 1 627 ? 1.236 -3.802 10.150 1.00 90.31 627 GLY A O 1
ATOM 4923 N N . LEU A 1 628 ? 1.892 -5.740 11.100 1.00 89.12 628 LEU A N 1
ATOM 4924 C CA . LEU A 1 628 ? 1.329 -6.642 10.090 1.00 89.12 628 LEU A CA 1
ATOM 4925 C C . LEU A 1 628 ? -0.179 -6.432 9.849 1.00 89.12 628 LEU A C 1
ATOM 4927 O O . LEU A 1 628 ? -0.684 -6.803 8.800 1.00 89.12 628 LEU A O 1
ATOM 4931 N N . GLY A 1 629 ? -0.903 -5.847 10.809 1.00 88.88 629 GLY A N 1
ATOM 4932 C CA . GLY A 1 629 ? -2.360 -5.683 10.779 1.00 88.88 629 GLY A CA 1
ATOM 4933 C C . GLY A 1 629 ? -3.105 -6.869 11.396 1.00 88.88 629 GLY A C 1
ATOM 4934 O O . GLY A 1 629 ? -4.139 -6.674 12.033 1.00 88.88 629 GLY A O 1
ATOM 4935 N N . CYS A 1 630 ? -2.543 -8.075 11.282 1.00 91.31 630 CYS A N 1
ATOM 4936 C CA . CYS A 1 630 ? -2.996 -9.272 11.986 1.00 91.31 630 CYS A CA 1
ATOM 4937 C C . CYS A 1 630 ? -2.284 -9.456 13.330 1.00 91.31 630 CYS A C 1
ATOM 4939 O O . CYS A 1 630 ? -1.089 -9.182 13.461 1.00 91.31 630 CYS A O 1
ATOM 4941 N N . THR A 1 631 ? -3.003 -10.000 14.309 1.00 92.06 631 THR A N 1
ATOM 4942 C CA . THR A 1 631 ? -2.434 -10.354 15.613 1.00 92.06 631 THR A CA 1
ATOM 4943 C C . THR A 1 631 ? -1.738 -11.721 15.552 1.00 92.06 631 THR A C 1
ATOM 4945 O O . THR A 1 631 ? -2.380 -12.734 15.257 1.00 92.06 631 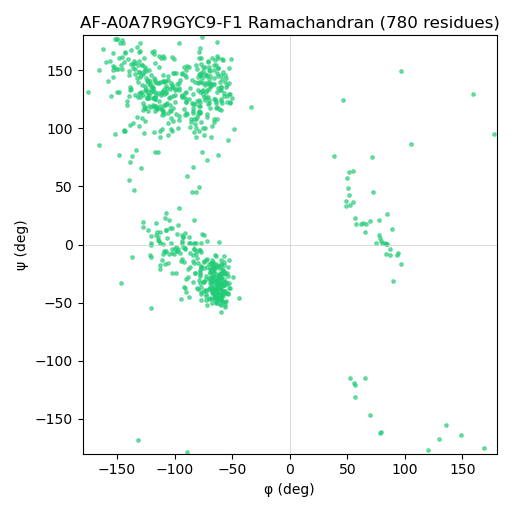THR A O 1
ATOM 4948 N N . GLU A 1 632 ? -0.435 -11.778 15.863 1.00 93.25 632 GLU A N 1
ATOM 4949 C CA . GLU A 1 632 ? 0.288 -13.050 16.017 1.00 93.25 632 GLU A CA 1
ATOM 4950 C C . GLU A 1 632 ? -0.170 -13.775 17.290 1.00 93.25 632 GLU A C 1
ATOM 4952 O O . GLU A 1 632 ? -0.024 -13.260 18.399 1.00 93.25 632 GLU A O 1
ATOM 4957 N N . THR A 1 633 ? -0.675 -14.995 17.140 1.00 93.38 633 THR A N 1
ATOM 4958 C CA . THR A 1 633 ? -1.052 -15.902 18.225 1.00 93.38 633 THR A CA 1
ATOM 4959 C C . THR A 1 633 ? -0.218 -17.175 18.163 1.00 93.38 633 THR A C 1
ATOM 4961 O O . THR A 1 633 ? 0.400 -17.492 17.145 1.00 93.38 633 THR A O 1
ATOM 4964 N N . CYS A 1 634 ? -0.242 -17.969 19.233 1.00 92.44 634 CYS A N 1
ATOM 4965 C CA . CYS A 1 634 ? 0.409 -19.282 19.239 1.00 92.44 634 CYS A CA 1
ATOM 4966 C C . CYS A 1 634 ? -0.063 -20.246 18.135 1.00 92.44 634 CYS A C 1
ATOM 4968 O O . CYS A 1 634 ? 0.635 -21.219 17.855 1.00 92.44 634 CYS A O 1
ATOM 4970 N N . GLU A 1 635 ? -1.216 -19.991 17.518 1.00 91.69 635 GLU A N 1
ATOM 4971 C CA . GLU A 1 635 ? -1.797 -20.833 16.470 1.00 91.69 635 GLU A CA 1
ATOM 4972 C C . GLU A 1 635 ? -1.351 -20.418 15.063 1.00 91.69 635 GLU A C 1
ATOM 4974 O O . GLU A 1 635 ? -1.261 -21.269 14.182 1.00 91.69 635 GLU A O 1
ATOM 4979 N N . ASN A 1 636 ? -1.053 -19.132 14.843 1.00 92.62 636 ASN A N 1
ATOM 4980 C CA . ASN A 1 636 ? -0.849 -18.578 13.500 1.00 92.62 636 ASN A CA 1
ATOM 4981 C C . ASN A 1 636 ? 0.542 -17.956 13.260 1.00 92.62 636 ASN A C 1
ATOM 4983 O O . ASN A 1 636 ? 0.890 -17.692 12.109 1.00 92.62 636 ASN A O 1
ATOM 4987 N N . TYR A 1 637 ? 1.366 -17.765 14.300 1.00 93.06 637 TYR A N 1
ATOM 4988 C CA . TYR A 1 637 ? 2.649 -17.060 14.169 1.00 93.06 637 TYR A CA 1
ATOM 4989 C C . TYR A 1 637 ? 3.626 -17.727 13.184 1.00 93.06 637 TYR A C 1
ATOM 4991 O O . TYR A 1 637 ? 4.391 -17.035 12.519 1.00 93.06 637 TYR A O 1
ATOM 4999 N N . GLU A 1 638 ? 3.609 -19.061 13.060 1.00 92.56 638 GLU A N 1
ATOM 5000 C CA . GLU A 1 638 ? 4.470 -19.785 12.108 1.00 92.56 638 GLU A CA 1
ATOM 5001 C C . GLU A 1 638 ? 4.119 -19.418 10.658 1.00 92.56 638 GLU A C 1
ATOM 5003 O O . GLU A 1 638 ? 5.019 -19.221 9.840 1.00 92.56 638 GLU A O 1
ATOM 5008 N N . ALA A 1 639 ? 2.827 -19.262 10.348 1.00 92.69 639 ALA A N 1
ATOM 5009 C CA . ALA A 1 639 ? 2.361 -18.856 9.025 1.00 92.69 639 ALA A CA 1
ATOM 5010 C C . ALA A 1 639 ? 2.766 -17.407 8.720 1.00 92.69 639 ALA A C 1
ATOM 5012 O O . ALA A 1 639 ? 3.429 -17.162 7.717 1.00 92.69 639 ALA A O 1
ATOM 5013 N N . TYR A 1 640 ? 2.484 -16.465 9.626 1.00 92.38 640 TYR A N 1
ATOM 5014 C CA . TYR A 1 640 ? 2.799 -15.048 9.399 1.00 92.38 640 TYR A CA 1
ATOM 5015 C C . TYR A 1 640 ? 4.298 -14.752 9.323 1.00 92.38 640 TYR A C 1
ATOM 5017 O O . TYR A 1 640 ? 4.720 -13.920 8.525 1.00 92.38 640 TYR A O 1
ATOM 5025 N N . ARG A 1 641 ? 5.127 -15.432 10.123 1.00 91.69 641 ARG A N 1
ATOM 5026 C CA . ARG A 1 641 ? 6.581 -15.206 10.107 1.00 91.69 641 ARG A CA 1
ATOM 5027 C C . ARG A 1 641 ? 7.286 -15.866 8.930 1.00 91.69 641 ARG A C 1
ATOM 5029 O O . ARG A 1 641 ? 8.359 -15.407 8.548 1.00 91.69 641 ARG A O 1
ATOM 5036 N N . SER A 1 642 ? 6.729 -16.951 8.389 1.00 91.12 642 SER A N 1
ATOM 5037 C CA . SER A 1 642 ? 7.259 -17.581 7.173 1.00 91.12 642 SER A CA 1
ATOM 5038 C C . SER A 1 642 ? 6.802 -16.851 5.914 1.00 91.12 642 SER A C 1
ATOM 5040 O O . SER A 1 642 ? 7.591 -16.693 4.985 1.00 91.12 642 SER A O 1
ATOM 5042 N N . ASP A 1 643 ? 5.564 -16.367 5.915 1.00 89.31 643 ASP A N 1
ATOM 5043 C CA . ASP A 1 643 ? 4.972 -15.608 4.827 1.00 89.31 643 ASP A CA 1
ATOM 5044 C C . ASP A 1 643 ? 4.057 -14.501 5.380 1.00 89.31 643 ASP A C 1
ATOM 5046 O O . ASP A 1 643 ? 2.883 -14.752 5.680 1.00 89.31 643 ASP A O 1
ATOM 5050 N N . PRO A 1 644 ? 4.551 -13.253 5.483 1.00 86.75 644 PRO A N 1
ATOM 5051 C CA . PRO A 1 644 ? 3.742 -12.118 5.925 1.00 86.75 644 PRO A CA 1
ATOM 5052 C C . PRO A 1 644 ? 2.496 -11.879 5.061 1.00 86.75 644 PRO A C 1
ATOM 5054 O O . PRO A 1 644 ? 1.516 -11.324 5.553 1.00 86.75 644 PRO A O 1
ATOM 5057 N N . SER A 1 645 ? 2.492 -12.326 3.797 1.00 83.88 645 SER A N 1
ATOM 5058 C CA . SER A 1 645 ? 1.338 -12.173 2.902 1.00 83.88 645 SER A CA 1
ATOM 5059 C C . SER A 1 645 ? 0.157 -13.078 3.264 1.00 83.88 645 SER A C 1
ATOM 5061 O O . SER A 1 645 ? -0.960 -12.840 2.811 1.00 83.88 645 SER A O 1
ATOM 5063 N N . SER A 1 646 ? 0.365 -14.061 4.149 1.00 87.94 646 SER A N 1
ATOM 5064 C CA . SER A 1 646 ? -0.722 -14.862 4.723 1.00 87.94 646 SER A CA 1
ATOM 5065 C C . SER A 1 646 ? -1.640 -14.058 5.658 1.00 87.94 646 SER A C 1
ATOM 5067 O O . SER A 1 646 ? -2.738 -14.510 5.991 1.00 87.94 646 SER A O 1
ATOM 5069 N N . CYS A 1 647 ? -1.238 -12.849 6.069 1.00 90.94 647 CYS A N 1
ATOM 5070 C CA . CYS A 1 647 ? -2.143 -11.890 6.690 1.00 90.94 647 CYS A CA 1
ATOM 5071 C C . CYS A 1 647 ? -2.974 -11.170 5.618 1.00 90.94 647 CYS A C 1
ATOM 5073 O O . CYS A 1 647 ? -2.473 -10.348 4.858 1.00 90.94 647 CYS A O 1
ATOM 5075 N N . GLU A 1 648 ? -4.279 -11.440 5.598 1.00 89.62 648 GLU A N 1
ATOM 5076 C CA . GLU A 1 648 ? -5.209 -10.808 4.653 1.00 89.62 648 GLU A CA 1
ATOM 5077 C C . GLU A 1 648 ? -5.606 -9.373 5.029 1.00 89.62 648 GLU A C 1
ATOM 5079 O O . GLU A 1 648 ? -6.363 -8.743 4.290 1.00 89.62 648 GLU A O 1
ATOM 5084 N N . LEU A 1 649 ? -5.177 -8.867 6.186 1.00 92.06 649 LEU A N 1
ATOM 5085 C CA . LEU A 1 649 ? -5.526 -7.530 6.660 1.00 92.06 649 LEU A CA 1
ATOM 5086 C C . LEU A 1 649 ? -4.462 -6.516 6.260 1.00 92.06 649 LEU A C 1
ATOM 5088 O O . LEU A 1 649 ? -3.273 -6.820 6.219 1.00 92.06 649 LEU A O 1
ATOM 5092 N N . SER A 1 650 ? -4.899 -5.287 6.002 1.00 90.94 650 SER A N 1
ATOM 5093 C CA . SER A 1 650 ? -3.982 -4.191 5.703 1.00 90.94 650 SER A CA 1
ATOM 5094 C C . SER A 1 650 ? -3.103 -3.850 6.913 1.00 90.94 650 SER A C 1
ATOM 5096 O O . SER A 1 650 ? -3.594 -3.756 8.046 1.00 90.94 650 SER A O 1
ATOM 5098 N N . GLN A 1 651 ? -1.817 -3.599 6.654 1.00 91.62 651 GLN A N 1
ATOM 5099 C CA . GLN A 1 651 ? -0.859 -3.137 7.659 1.00 91.62 651 GLN A CA 1
ATOM 5100 C C . GLN A 1 651 ? -1.318 -1.827 8.313 1.00 91.62 651 GLN A C 1
ATOM 5102 O O . GLN A 1 651 ? -1.978 -0.987 7.693 1.00 91.62 651 GLN A O 1
ATOM 5107 N N . SER A 1 652 ? -0.969 -1.643 9.584 1.00 90.44 652 SER A N 1
ATOM 5108 C CA . SER A 1 652 ? -1.264 -0.412 10.324 1.00 90.44 652 SER A CA 1
ATOM 5109 C C . SER A 1 652 ? -0.361 -0.240 11.540 1.00 90.44 652 SER A C 1
ATOM 5111 O O . SER A 1 652 ? 0.122 -1.227 12.109 1.00 90.44 652 SER A O 1
ATOM 5113 N N . ASP A 1 653 ? -0.200 1.003 11.997 1.00 90.25 653 ASP A N 1
ATOM 5114 C CA . ASP A 1 653 ? 0.386 1.267 13.307 1.00 90.25 653 ASP A CA 1
ATOM 5115 C C . ASP A 1 653 ? -0.506 0.706 14.428 1.00 90.25 653 ASP A C 1
ATOM 5117 O O . ASP A 1 653 ? -1.710 0.483 14.259 1.00 90.25 653 ASP A O 1
ATOM 5121 N N . GLY A 1 654 ? 0.096 0.390 15.572 1.00 89.44 654 GLY A N 1
ATOM 5122 C CA . GLY A 1 654 ? -0.649 -0.191 16.683 1.00 89.44 654 GLY A CA 1
ATOM 5123 C C . GLY A 1 654 ? 0.222 -0.742 17.798 1.00 89.44 654 GLY A C 1
ATOM 5124 O O . GLY A 1 654 ? 1.445 -0.603 17.793 1.00 89.44 654 GLY A O 1
ATOM 5125 N N . CYS A 1 655 ? -0.440 -1.360 18.773 1.00 90.00 655 CYS A N 1
ATOM 5126 C CA . CYS A 1 655 ? 0.198 -2.065 19.876 1.00 90.00 655 CYS A CA 1
ATOM 5127 C C . CYS A 1 655 ? 0.207 -3.562 19.594 1.00 90.00 655 CYS A C 1
ATOM 5129 O O . CYS A 1 655 ? -0.851 -4.164 19.425 1.00 90.00 655 CYS A O 1
ATOM 5131 N N . TYR A 1 656 ? 1.395 -4.153 19.583 1.00 90.75 656 TYR A N 1
ATOM 5132 C CA . TYR A 1 656 ? 1.605 -5.564 19.281 1.00 90.75 656 TYR A CA 1
ATOM 5133 C C . TYR A 1 656 ? 2.475 -6.204 20.359 1.00 90.75 656 TYR A C 1
ATOM 5135 O O . TYR A 1 656 ? 3.088 -5.510 21.175 1.00 90.75 656 TYR A O 1
ATOM 5143 N N . CYS A 1 657 ? 2.524 -7.535 20.382 1.00 92.56 657 CYS A N 1
ATOM 5144 C CA . CYS A 1 657 ? 3.452 -8.215 21.272 1.00 92.56 657 CYS A CA 1
ATOM 5145 C C . CYS A 1 657 ? 4.910 -7.871 20.910 1.00 92.56 657 CYS A C 1
ATOM 5147 O O . CYS A 1 657 ? 5.221 -7.697 19.728 1.00 92.56 657 CYS A O 1
ATOM 5149 N N . PRO A 1 658 ? 5.804 -7.763 21.910 1.00 93.50 658 PRO A N 1
ATOM 5150 C CA . PRO A 1 658 ? 7.222 -7.521 21.675 1.00 93.50 658 PRO A CA 1
ATOM 5151 C C . PRO A 1 658 ? 7.850 -8.597 20.787 1.00 93.50 658 PRO A C 1
ATOM 5153 O O . PRO A 1 658 ? 7.374 -9.734 20.719 1.00 93.50 658 PRO A O 1
ATOM 5156 N N . ASN A 1 659 ? 8.977 -8.261 20.160 1.00 91.44 659 ASN A N 1
ATOM 5157 C CA . ASN A 1 659 ? 9.721 -9.200 19.321 1.00 91.44 659 ASN A CA 1
ATOM 5158 C C . ASN A 1 659 ? 10.022 -10.517 20.062 1.00 91.44 659 ASN A C 1
ATOM 5160 O O . ASN A 1 659 ? 10.551 -10.514 21.17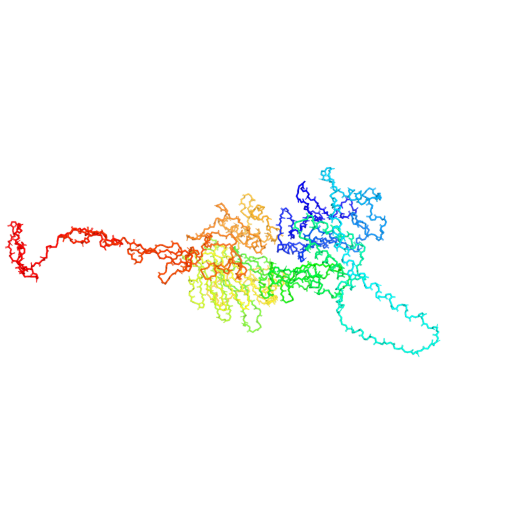3 1.00 91.44 659 ASN A O 1
ATOM 5164 N N . GLY A 1 660 ? 9.704 -11.648 19.425 1.00 91.06 660 GLY A N 1
ATOM 5165 C CA . GLY A 1 660 ? 9.872 -12.990 20.002 1.00 91.06 660 GLY A CA 1
ATOM 5166 C C . GLY A 1 660 ? 8.692 -13.483 20.849 1.00 91.06 660 GLY A C 1
ATOM 5167 O O . GLY A 1 660 ? 8.690 -14.644 21.254 1.00 91.06 660 GLY A O 1
ATOM 5168 N N . GLN A 1 661 ? 7.666 -12.656 21.063 1.00 94.69 661 GLN A N 1
ATOM 5169 C CA . GLN A 1 661 ? 6.446 -13.024 21.784 1.00 94.69 661 GLN A CA 1
ATOM 5170 C C . GLN A 1 661 ? 5.228 -13.063 20.859 1.00 94.69 661 GLN A C 1
ATOM 5172 O O . GLN A 1 661 ? 5.242 -12.492 19.773 1.00 94.69 661 GLN A O 1
ATOM 5177 N N . VAL A 1 662 ? 4.180 -13.759 21.290 1.00 94.56 662 VAL A N 1
ATOM 5178 C CA . VAL A 1 662 ? 2.893 -13.878 20.592 1.00 94.56 662 VAL A CA 1
ATOM 5179 C C . VAL A 1 662 ? 1.748 -13.824 21.598 1.00 94.56 662 VAL A C 1
ATOM 5181 O O . VAL A 1 662 ? 1.940 -14.082 22.789 1.00 94.56 662 VAL A O 1
ATOM 5184 N N . LEU A 1 663 ? 0.545 -13.499 21.135 1.00 92.56 663 LEU A N 1
ATOM 5185 C CA . LEU A 1 663 ? -0.634 -13.415 21.983 1.00 92.56 663 LEU A CA 1
ATOM 5186 C C . LEU A 1 663 ? -1.153 -14.813 22.356 1.00 92.56 663 LEU A C 1
ATOM 5188 O O . LEU A 1 663 ? -1.392 -15.663 21.494 1.00 92.56 663 LEU A O 1
ATOM 5192 N N . LYS A 1 664 ? -1.385 -15.037 23.652 1.00 91.19 664 LYS A N 1
ATOM 5193 C CA . LYS A 1 664 ? -2.088 -16.212 24.183 1.00 91.19 664 LYS A CA 1
ATOM 5194 C C . LYS A 1 664 ? -2.970 -15.780 25.352 1.00 91.19 664 LYS A C 1
ATOM 5196 O O . LYS A 1 664 ? -2.470 -15.247 26.338 1.00 91.19 664 LYS A O 1
ATOM 5201 N N . ASN A 1 665 ? -4.283 -15.996 25.246 1.00 87.25 665 ASN A N 1
ATOM 5202 C CA . ASN A 1 665 ? -5.272 -15.635 26.275 1.00 87.25 665 ASN A CA 1
ATOM 5203 C C . ASN A 1 665 ? -5.169 -14.164 26.744 1.00 87.25 665 ASN A C 1
ATOM 5205 O O . ASN A 1 665 ? -5.211 -13.877 27.940 1.00 87.25 665 ASN A O 1
ATOM 5209 N N . GLY A 1 666 ? -4.973 -13.229 25.807 1.00 85.19 666 GLY A N 1
ATOM 5210 C CA . GLY A 1 666 ? -4.899 -11.789 26.091 1.00 85.19 666 GLY A CA 1
ATOM 5211 C C . GLY A 1 666 ? -3.554 -11.279 26.629 1.00 85.19 666 GLY A C 1
ATOM 5212 O O . GLY A 1 666 ? -3.430 -10.084 26.906 1.00 85.19 666 GLY A O 1
ATOM 5213 N N . ILE A 1 667 ? -2.545 -12.146 26.771 1.00 90.44 667 ILE A N 1
ATOM 5214 C CA . ILE A 1 667 ? -1.217 -11.798 27.295 1.00 90.44 667 ILE A CA 1
ATOM 5215 C C . ILE A 1 667 ? -0.143 -12.200 26.278 1.00 90.44 667 ILE A C 1
ATOM 5217 O O . ILE A 1 667 ? -0.233 -13.257 25.652 1.00 90.44 667 ILE A O 1
ATOM 5221 N N . CYS A 1 668 ? 0.884 -11.366 26.120 1.00 93.62 668 CYS A N 1
ATOM 5222 C CA . CYS A 1 668 ? 2.052 -11.702 25.313 1.00 93.62 668 CYS A CA 1
ATOM 5223 C C . CYS A 1 668 ? 2.928 -12.722 26.046 1.00 93.62 668 CYS A C 1
ATOM 5225 O O . CYS A 1 668 ? 3.334 -12.514 27.192 1.00 93.62 668 CYS A O 1
ATOM 5227 N N . VAL A 1 669 ? 3.192 -13.847 25.388 1.00 93.94 669 VAL A N 1
ATOM 5228 C CA . VAL A 1 669 ? 4.038 -14.928 25.900 1.00 93.94 669 VAL A CA 1
ATOM 5229 C C . VAL A 1 669 ? 5.153 -15.222 24.910 1.00 93.94 669 VAL A C 1
ATOM 5231 O O . VAL A 1 669 ? 4.979 -15.061 23.704 1.00 93.94 669 VAL A O 1
ATOM 5234 N N . ASP A 1 670 ? 6.304 -15.667 25.408 1.00 93.38 670 ASP A N 1
ATOM 5235 C CA . ASP A 1 670 ? 7.386 -16.134 24.542 1.00 93.38 670 ASP A CA 1
ATOM 5236 C C . ASP A 1 670 ? 6.909 -17.301 23.666 1.00 93.38 670 ASP A C 1
ATOM 5238 O O . ASP A 1 670 ? 6.142 -18.156 24.119 1.00 93.38 670 ASP A O 1
ATOM 5242 N N . VAL A 1 671 ? 7.374 -17.348 22.418 1.00 91.62 671 VAL A N 1
ATOM 5243 C CA . VAL A 1 671 ? 7.013 -18.393 21.443 1.00 91.62 671 VAL A CA 1
ATOM 5244 C C . VAL A 1 671 ? 7.296 -19.803 21.979 1.00 91.62 671 VAL A C 1
ATOM 5246 O O . VAL A 1 671 ? 6.541 -20.739 21.708 1.00 91.62 671 VAL A O 1
ATOM 5249 N N . SER A 1 672 ? 8.326 -19.959 22.815 1.00 87.62 672 SER A N 1
ATOM 5250 C CA . SER A 1 672 ? 8.636 -21.213 23.517 1.00 87.62 672 SER A CA 1
ATOM 5251 C C . SER A 1 672 ? 7.510 -21.715 24.433 1.00 87.62 672 SER A C 1
ATOM 5253 O O . SER A 1 672 ? 7.485 -22.896 24.781 1.00 87.62 672 SER A O 1
ATOM 5255 N N . ARG A 1 673 ? 6.547 -20.855 24.795 1.00 89.69 673 ARG A N 1
ATOM 5256 C CA . ARG A 1 673 ? 5.381 -21.178 25.636 1.00 89.69 673 ARG A CA 1
ATOM 5257 C C . ARG A 1 673 ? 4.102 -21.475 24.848 1.00 89.69 673 ARG A C 1
ATOM 5259 O O . ARG A 1 673 ? 3.013 -21.591 25.425 1.00 89.69 673 ARG A O 1
ATOM 5266 N N . CYS A 1 674 ? 4.199 -21.604 23.527 1.00 88.94 674 CYS A N 1
ATOM 5267 C CA . CYS A 1 674 ? 3.051 -21.956 22.702 1.00 88.94 674 CYS A CA 1
ATOM 5268 C C . CYS A 1 674 ? 2.712 -23.441 22.770 1.00 88.94 674 CYS A C 1
ATOM 5270 O O . CYS A 1 674 ? 1.550 -23.777 23.008 1.00 88.94 674 CYS A O 1
ATOM 5272 N N . LYS A 1 675 ? 3.721 -24.306 22.628 1.00 85.88 675 LYS A N 1
ATOM 5273 C CA . LYS A 1 675 ? 3.576 -25.766 22.598 1.00 85.88 675 LYS A CA 1
ATOM 5274 C C . LYS A 1 675 ? 4.193 -26.371 23.871 1.00 85.88 675 LYS A C 1
ATOM 5276 O O . LYS A 1 675 ? 5.394 -26.192 24.071 1.00 85.88 675 LYS A O 1
ATOM 5281 N N . PRO A 1 676 ? 3.405 -27.030 24.742 1.00 87.00 676 PRO A N 1
ATOM 5282 C CA . PRO A 1 676 ? 3.947 -27.725 25.904 1.00 87.00 676 PRO A CA 1
ATOM 5283 C C . PRO A 1 676 ? 4.710 -28.991 25.481 1.00 87.00 676 PRO A C 1
ATOM 5285 O O . PRO A 1 676 ? 4.490 -29.538 24.399 1.00 87.00 676 PRO A O 1
ATOM 5288 N N . CYS A 1 677 ? 5.622 -29.440 26.335 1.00 85.94 677 CYS A N 1
ATOM 5289 C CA . CYS A 1 677 ? 6.476 -30.607 26.133 1.00 85.94 677 CYS A CA 1
ATOM 5290 C C . CYS A 1 677 ? 5.832 -31.908 26.620 1.00 85.94 677 CYS A C 1
ATOM 5292 O O . CYS A 1 677 ? 6.240 -32.990 26.201 1.00 85.94 677 CYS A O 1
ATOM 5294 N N . ASP A 1 678 ? 4.855 -31.798 27.516 1.00 83.25 678 ASP A N 1
ATOM 5295 C CA . ASP A 1 678 ? 4.102 -32.899 28.099 1.00 83.25 678 ASP A CA 1
ATOM 5296 C C . ASP A 1 678 ? 2.654 -32.485 28.414 1.00 83.25 678 ASP A C 1
ATOM 5298 O O . ASP A 1 678 ? 2.269 -31.320 28.273 1.00 83.25 678 ASP A O 1
ATOM 5302 N N . ASP A 1 679 ? 1.848 -33.464 28.829 1.00 84.25 679 ASP A N 1
ATOM 5303 C CA . ASP A 1 679 ? 0.437 -33.272 29.185 1.00 84.25 679 ASP A CA 1
ATOM 5304 C C . ASP A 1 679 ? 0.255 -32.483 30.498 1.00 84.25 679 ASP A C 1
ATOM 5306 O O . ASP A 1 679 ? -0.823 -31.944 30.751 1.00 84.25 679 ASP A O 1
ATOM 5310 N N . ASP A 1 680 ? 1.313 -32.377 31.312 1.00 84.31 680 ASP A N 1
ATOM 5311 C CA . ASP A 1 680 ? 1.332 -31.619 32.570 1.00 84.31 680 ASP A CA 1
ATOM 5312 C C . ASP A 1 680 ? 1.562 -30.109 32.348 1.00 84.31 680 ASP A C 1
ATOM 5314 O O . ASP A 1 680 ? 1.449 -29.311 33.282 1.00 84.31 680 ASP A O 1
ATOM 5318 N N . GLY A 1 681 ? 1.829 -29.693 31.104 1.00 85.38 681 GLY A N 1
ATOM 5319 C CA . GLY A 1 681 ? 1.921 -28.289 30.716 1.00 85.38 681 GLY A CA 1
ATOM 5320 C C . GLY A 1 681 ? 3.287 -27.651 30.964 1.00 85.38 681 GLY A C 1
ATOM 5321 O O . GLY A 1 681 ? 3.351 -26.432 31.134 1.00 85.38 681 GLY A O 1
ATOM 5322 N N . HIS A 1 682 ? 4.373 -28.428 30.971 1.00 88.06 682 HIS A N 1
ATOM 5323 C CA . HIS A 1 682 ? 5.730 -27.878 31.003 1.00 88.06 682 HIS A CA 1
ATOM 5324 C C . HIS A 1 682 ? 6.137 -27.346 29.625 1.00 88.06 682 HIS A C 1
ATOM 5326 O O . HIS A 1 682 ? 5.743 -27.883 28.592 1.00 88.06 682 HIS A O 1
ATOM 5332 N N . PHE A 1 683 ? 6.945 -26.293 29.585 1.00 88.62 683 PHE A N 1
ATOM 5333 C CA . PHE A 1 683 ? 7.373 -25.607 28.365 1.00 88.62 683 PHE A CA 1
ATOM 5334 C C . PHE A 1 683 ? 8.892 -25.644 28.194 1.00 88.62 683 PHE A C 1
ATOM 5336 O O . PHE A 1 683 ? 9.642 -25.943 29.122 1.00 88.62 683 PHE A O 1
ATOM 5343 N N . SER A 1 684 ? 9.370 -25.316 26.994 1.00 85.50 684 SER A N 1
ATOM 5344 C CA . SER A 1 684 ? 10.807 -25.240 26.727 1.00 85.50 684 SER A CA 1
ATOM 5345 C C . SER A 1 684 ? 11.494 -24.257 27.685 1.00 85.50 684 SER A C 1
ATOM 5347 O O . SER A 1 684 ? 11.095 -23.101 27.790 1.00 85.50 684 SER A O 1
ATOM 5349 N N . GLY A 1 685 ? 12.557 -24.712 28.350 1.00 85.00 685 GLY A N 1
ATOM 5350 C CA . GLY A 1 685 ? 13.259 -23.987 29.412 1.00 85.00 685 GLY A CA 1
ATOM 5351 C C . GLY A 1 685 ? 12.830 -24.383 30.828 1.00 85.00 685 GLY A C 1
ATOM 5352 O O . GLY A 1 685 ? 13.581 -24.125 31.770 1.00 85.00 685 GLY A O 1
ATOM 5353 N N . ASP A 1 686 ? 11.686 -25.054 30.993 1.00 90.56 686 ASP A N 1
ATOM 5354 C CA . ASP A 1 686 ? 11.237 -25.516 32.304 1.00 90.56 686 ASP A CA 1
ATOM 5355 C C . ASP A 1 686 ? 12.131 -26.656 32.817 1.00 90.56 686 ASP A C 1
ATOM 5357 O O . ASP A 1 686 ? 12.597 -27.522 32.068 1.00 90.56 686 ASP A O 1
ATOM 5361 N N . THR A 1 687 ? 12.371 -26.638 34.128 1.00 91.62 687 THR A N 1
ATOM 5362 C CA . THR A 1 687 ? 13.065 -27.688 34.879 1.00 91.62 687 THR A CA 1
ATOM 5363 C C . THR A 1 687 ? 12.226 -28.042 36.096 1.00 91.62 687 THR A C 1
ATOM 5365 O O . THR A 1 687 ? 11.862 -27.155 36.869 1.00 91.62 687 THR A O 1
ATOM 5368 N N . TRP A 1 688 ? 11.914 -29.322 36.273 1.00 92.69 688 TRP A N 1
ATOM 5369 C CA . TRP A 1 688 ? 11.062 -29.796 37.360 1.00 92.69 688 TRP A CA 1
ATOM 5370 C C . TRP A 1 688 ? 11.524 -31.146 37.898 1.00 92.69 688 TRP A C 1
ATOM 5372 O O . TRP A 1 688 ? 12.329 -31.851 37.288 1.00 92.69 688 TRP A O 1
ATOM 5382 N N . HIS A 1 689 ? 10.995 -31.502 39.067 1.00 91.19 689 HIS A N 1
ATOM 5383 C CA . HIS A 1 689 ? 11.360 -32.715 39.787 1.00 91.19 689 HIS A CA 1
ATOM 5384 C C . HIS A 1 689 ? 10.101 -33.527 40.114 1.00 91.19 689 HIS A C 1
ATOM 5386 O O . HIS A 1 689 ? 9.438 -33.227 41.109 1.00 91.19 689 HIS A O 1
ATOM 5392 N N . PRO A 1 690 ? 9.739 -34.533 39.291 1.00 86.88 690 PRO A N 1
ATOM 5393 C CA . PRO A 1 690 ? 8.581 -35.394 39.560 1.00 86.88 690 PRO A CA 1
ATOM 5394 C C . PRO A 1 690 ? 8.685 -36.155 40.890 1.00 86.88 690 PRO A C 1
ATOM 5396 O O . PRO A 1 690 ? 7.679 -36.473 41.519 1.00 86.88 690 PRO A O 1
ATOM 5399 N N . ASP A 1 691 ? 9.912 -36.445 41.320 1.00 87.62 691 ASP A N 1
ATOM 5400 C CA . ASP A 1 691 ? 10.250 -37.046 42.605 1.00 87.62 691 ASP A CA 1
ATOM 5401 C C . ASP A 1 691 ? 11.593 -36.478 43.101 1.00 87.62 691 ASP A C 1
ATOM 5403 O O . ASP A 1 691 ? 12.240 -35.692 42.408 1.00 87.62 691 ASP A O 1
ATOM 5407 N N . SER A 1 692 ? 12.031 -36.860 44.304 1.00 84.94 692 SER A N 1
ATOM 5408 C CA . SER A 1 692 ? 13.271 -36.339 44.893 1.00 84.94 692 SER A CA 1
ATOM 5409 C C . SER A 1 692 ? 14.540 -36.700 44.107 1.00 84.94 692 SER A C 1
ATOM 5411 O O . SER A 1 692 ? 15.552 -36.035 44.308 1.00 84.94 692 SER A O 1
ATOM 5413 N N . CYS A 1 693 ? 14.505 -37.706 43.224 1.00 88.12 693 CYS A N 1
ATOM 5414 C CA . CYS A 1 693 ? 15.648 -38.233 42.472 1.00 88.12 693 CYS A CA 1
ATOM 5415 C C . CYS A 1 693 ? 15.658 -37.912 40.979 1.00 88.12 693 CYS A C 1
ATOM 5417 O O . CYS A 1 693 ? 16.697 -38.087 40.335 1.00 88.12 693 CYS A O 1
ATOM 5419 N N . THR A 1 694 ? 14.532 -37.500 40.415 1.00 91.12 694 THR A N 1
ATOM 5420 C CA . THR A 1 694 ? 14.378 -37.287 38.980 1.00 91.12 694 THR A CA 1
ATOM 5421 C C . THR A 1 694 ? 14.396 -35.794 38.682 1.00 91.12 694 THR A C 1
ATOM 5423 O O . THR A 1 694 ? 13.618 -35.034 39.250 1.00 91.12 694 THR A O 1
ATOM 5426 N N . THR A 1 695 ? 15.262 -35.372 37.766 1.00 93.25 695 THR A N 1
ATOM 5427 C CA . THR A 1 695 ? 15.274 -34.007 37.227 1.00 93.25 695 THR A CA 1
ATOM 5428 C C . THR A 1 695 ? 14.857 -34.069 35.773 1.00 93.25 695 THR A C 1
ATOM 5430 O O . THR A 1 695 ? 15.542 -34.687 34.959 1.00 93.25 695 THR A O 1
ATOM 5433 N N . CYS A 1 696 ? 13.737 -33.443 35.448 1.00 92.69 696 CYS A N 1
ATOM 5434 C CA . CYS A 1 696 ? 13.253 -33.295 34.088 1.00 92.69 696 CYS A CA 1
ATOM 5435 C C . CYS A 1 696 ? 13.518 -31.874 33.596 1.00 92.69 696 CYS A C 1
ATOM 5437 O O . CYS A 1 696 ? 13.369 -30.906 34.336 1.00 92.69 696 CYS A O 1
ATOM 5439 N N . THR A 1 697 ? 13.935 -31.762 32.343 1.00 92.56 697 THR A N 1
ATOM 5440 C CA . THR A 1 697 ? 14.173 -30.504 31.637 1.00 92.56 697 THR A CA 1
ATOM 5441 C C . THR A 1 697 ? 13.508 -30.586 30.273 1.00 92.56 697 THR A C 1
ATOM 5443 O O . THR A 1 697 ? 13.529 -31.648 29.641 1.00 92.56 697 THR A O 1
ATOM 5446 N N . CYS A 1 698 ? 12.943 -29.477 29.799 1.00 88.44 698 CYS A N 1
ATOM 5447 C CA . CYS A 1 698 ? 12.478 -29.387 28.421 1.00 88.44 698 CYS A CA 1
ATOM 5448 C C . CYS A 1 698 ? 13.351 -28.447 27.584 1.00 88.44 698 CYS A C 1
ATOM 5450 O O . CYS A 1 698 ? 13.625 -27.314 27.977 1.00 88.44 698 CYS A O 1
ATOM 5452 N N . SER A 1 699 ? 13.759 -28.902 26.396 1.00 83.88 699 SER A N 1
ATOM 5453 C CA . SER A 1 699 ? 14.455 -28.087 25.397 1.00 83.88 699 SER A CA 1
ATOM 5454 C C . SER A 1 699 ? 13.753 -28.207 24.042 1.00 83.88 699 SER A C 1
ATOM 5456 O O . SER A 1 699 ? 13.787 -29.262 23.406 1.00 83.88 699 SER A O 1
ATOM 5458 N N . GLY A 1 700 ? 13.080 -27.140 23.602 1.00 77.56 700 GLY A N 1
ATOM 5459 C CA . GLY A 1 700 ? 12.201 -27.177 22.432 1.00 77.56 700 GLY A CA 1
ATOM 5460 C C . GLY A 1 700 ? 10.997 -28.088 22.681 1.00 77.56 700 GLY A C 1
ATOM 5461 O O . GLY A 1 700 ? 10.183 -27.805 23.550 1.00 77.56 700 GLY A O 1
ATOM 5462 N N . THR A 1 701 ? 10.901 -29.192 21.940 1.00 73.06 701 THR A N 1
ATOM 5463 C CA . THR A 1 701 ? 9.912 -30.266 22.166 1.00 73.06 701 THR A CA 1
ATOM 5464 C C . THR A 1 701 ? 10.515 -31.500 22.843 1.00 73.06 701 THR A C 1
ATOM 5466 O O . THR A 1 701 ? 9.827 -32.499 23.045 1.00 73.06 701 THR A O 1
ATOM 5469 N N . LEU A 1 702 ? 11.813 -31.475 23.167 1.00 81.31 702 LEU A N 1
ATOM 5470 C CA . LEU A 1 702 ? 12.512 -32.625 23.724 1.00 81.31 702 LEU A CA 1
ATOM 5471 C C . LEU A 1 702 ? 12.450 -32.608 25.253 1.00 81.31 702 LEU A C 1
ATOM 5473 O O . LEU A 1 702 ? 13.119 -31.802 25.903 1.00 81.31 702 LEU A O 1
ATOM 5477 N N . LEU A 1 703 ? 11.712 -33.567 25.808 1.00 87.94 703 LEU A N 1
ATOM 5478 C CA . LEU A 1 703 ? 11.716 -33.891 27.230 1.00 87.94 703 LEU A CA 1
ATOM 5479 C C . LEU A 1 703 ? 12.943 -34.744 27.584 1.00 87.94 703 LEU A C 1
ATOM 5481 O O . LEU A 1 703 ? 13.148 -35.822 27.019 1.00 87.94 703 LEU A O 1
ATOM 5485 N N . ARG A 1 704 ? 13.750 -34.290 28.547 1.00 91.38 704 ARG A N 1
ATOM 5486 C CA . ARG A 1 704 ? 14.870 -35.055 29.112 1.00 91.38 704 ARG A CA 1
ATOM 5487 C C . ARG A 1 704 ? 14.720 -35.188 30.616 1.00 91.38 704 ARG A C 1
ATOM 5489 O O . ARG A 1 704 ? 14.835 -34.195 31.325 1.00 91.38 704 ARG A O 1
ATOM 5496 N N . CYS A 1 705 ? 14.537 -36.417 31.089 1.00 91.44 705 CYS A N 1
ATOM 5497 C CA . CYS A 1 705 ? 14.507 -36.742 32.510 1.00 91.44 705 CYS A CA 1
ATOM 5498 C C . CYS A 1 705 ? 15.719 -37.592 32.891 1.00 91.44 705 CYS A C 1
ATOM 5500 O O . CYS A 1 705 ? 15.888 -38.708 32.396 1.00 91.44 705 CYS A O 1
ATOM 5502 N N . GLU A 1 706 ? 16.544 -37.074 33.793 1.00 91.75 706 GLU A N 1
ATOM 5503 C CA . GLU A 1 706 ? 17.698 -37.773 34.346 1.00 91.75 706 GLU A CA 1
ATOM 5504 C C . GLU A 1 706 ? 17.391 -38.228 35.771 1.00 91.75 706 GLU A C 1
ATOM 5506 O O . GLU A 1 706 ? 16.991 -37.440 36.631 1.00 91.75 706 GLU A O 1
ATOM 5511 N N . LYS A 1 707 ? 17.572 -39.529 36.020 1.00 90.19 707 LYS A N 1
ATOM 5512 C CA . LYS A 1 707 ? 17.467 -40.101 37.362 1.00 90.19 707 LYS A CA 1
ATOM 5513 C C . LYS A 1 707 ? 18.826 -40.078 38.033 1.00 90.19 707 LYS A C 1
ATOM 5515 O O . LYS A 1 707 ? 19.790 -40.646 37.521 1.00 90.19 707 LYS A O 1
ATOM 5520 N N . THR A 1 708 ? 18.875 -39.476 39.210 1.00 87.88 708 THR A N 1
ATOM 5521 C CA . THR A 1 708 ? 20.052 -39.495 40.072 1.00 87.88 708 THR A CA 1
ATOM 5522 C C . THR A 1 708 ? 20.319 -40.933 40.514 1.00 87.88 708 THR A C 1
ATOM 5524 O O . THR A 1 708 ? 19.492 -41.556 41.179 1.00 87.88 708 THR A O 1
ATOM 5527 N N . SER A 1 709 ? 21.475 -41.480 40.134 1.00 82.00 709 SER A N 1
ATOM 5528 C CA . SER A 1 709 ? 21.915 -42.792 40.610 1.00 82.00 709 SER A CA 1
ATOM 5529 C C . SER A 1 709 ? 22.529 -42.640 41.994 1.00 82.00 709 SER A C 1
ATOM 5531 O O . SER A 1 709 ? 23.628 -42.104 42.134 1.00 82.00 709 SER A O 1
ATOM 5533 N N . CYS A 1 710 ? 21.847 -43.144 43.018 1.00 77.00 710 CYS A N 1
ATOM 5534 C CA . CYS A 1 710 ? 22.442 -43.250 44.343 1.00 77.00 710 CYS A CA 1
ATOM 5535 C C . CYS A 1 710 ? 23.528 -44.337 44.359 1.00 77.00 710 CYS A C 1
ATOM 5537 O O . CYS A 1 710 ? 23.421 -45.325 43.622 1.00 77.00 710 CYS A O 1
ATOM 5539 N N . PRO A 1 711 ? 24.555 -44.199 45.214 1.00 74.88 711 PRO A N 1
ATOM 5540 C CA . PRO A 1 711 ? 25.432 -45.314 45.537 1.00 74.88 711 PRO A CA 1
ATOM 5541 C C . PRO A 1 711 ? 24.593 -46.521 45.993 1.00 74.88 711 PRO A C 1
ATOM 5543 O O . PRO A 1 711 ? 23.506 -46.328 46.560 1.00 74.88 711 PRO A O 1
ATOM 5546 N N . PRO A 1 712 ? 25.068 -47.764 45.799 1.00 65.94 712 PRO A N 1
ATOM 5547 C CA . PRO A 1 712 ? 24.497 -48.907 46.501 1.00 65.94 712 PRO A CA 1
ATOM 5548 C C . PRO A 1 712 ? 24.439 -48.605 48.008 1.00 65.94 712 PRO A C 1
ATOM 5550 O O . PRO A 1 712 ? 25.127 -47.708 48.495 1.00 65.94 712 PRO A O 1
ATOM 5553 N N . LYS A 1 713 ? 23.600 -49.322 48.770 1.00 62.72 713 LYS A N 1
ATOM 5554 C CA . LYS A 1 713 ? 23.576 -49.228 50.243 1.00 62.72 713 LYS A CA 1
ATOM 5555 C C . LYS A 1 713 ? 24.934 -49.678 50.810 1.00 62.72 713 LYS A C 1
ATOM 5557 O O . LYS A 1 713 ? 25.063 -50.782 51.321 1.00 62.72 713 LYS A O 1
ATOM 5562 N N . ASP A 1 714 ? 25.938 -48.817 50.720 1.00 56.19 714 ASP A N 1
ATOM 5563 C CA . ASP A 1 714 ? 27.348 -49.128 50.954 1.00 56.19 714 ASP A CA 1
ATOM 5564 C C . ASP A 1 714 ? 27.762 -48.864 52.397 1.00 56.19 714 ASP A C 1
ATOM 5566 O O . ASP A 1 714 ? 28.933 -49.004 52.750 1.00 56.19 714 ASP A O 1
ATOM 5570 N N . ARG A 1 715 ? 26.816 -48.521 53.282 1.00 63.12 715 ARG A N 1
ATOM 5571 C CA . ARG A 1 715 ? 27.122 -48.484 54.709 1.00 63.12 715 ARG A CA 1
ATOM 5572 C C . ARG A 1 715 ? 27.171 -49.917 55.244 1.00 63.12 715 ARG A C 1
ATOM 5574 O O . ARG A 1 715 ? 26.212 -50.413 55.830 1.00 63.12 715 ARG A O 1
ATOM 5581 N N . ILE A 1 716 ? 28.306 -50.575 54.997 1.00 70.12 716 ILE A N 1
ATOM 5582 C CA . ILE A 1 716 ? 28.696 -51.842 55.615 1.00 70.12 716 ILE A CA 1
ATOM 5583 C C . ILE A 1 716 ? 28.841 -51.568 57.114 1.00 70.12 716 ILE A C 1
ATOM 5585 O O . ILE A 1 716 ? 29.744 -50.854 57.546 1.00 70.12 716 ILE A O 1
ATOM 5589 N N . CYS A 1 717 ? 27.900 -52.084 57.895 1.00 70.31 717 CYS A N 1
ATOM 5590 C CA . CYS A 1 717 ? 27.933 -52.029 59.349 1.00 70.31 717 CYS A CA 1
ATOM 5591 C C . CYS A 1 717 ? 28.654 -53.272 59.900 1.00 70.31 717 CYS A C 1
ATOM 5593 O O . CYS A 1 717 ? 28.606 -54.337 59.284 1.00 70.31 717 CYS A O 1
ATOM 5595 N N . ASP A 1 718 ? 29.311 -53.153 61.057 1.00 73.69 718 ASP A N 1
ATOM 5596 C CA . ASP A 1 718 ? 29.888 -54.308 61.761 1.00 73.69 718 ASP A CA 1
ATOM 5597 C C . ASP A 1 718 ? 28.811 -55.355 62.108 1.00 73.69 718 ASP A C 1
ATOM 5599 O O . ASP A 1 718 ? 27.628 -55.029 62.192 1.00 73.69 718 ASP A O 1
ATOM 5603 N N . GLN A 1 719 ? 29.215 -56.611 62.357 1.00 72.38 719 GLN A N 1
ATOM 5604 C CA . GLN A 1 719 ? 28.334 -57.792 62.506 1.00 72.38 719 GLN A CA 1
ATOM 5605 C C . GLN A 1 719 ? 27.186 -57.663 63.539 1.00 72.38 719 GLN A C 1
ATOM 5607 O O . GLN A 1 719 ? 26.283 -58.497 63.542 1.00 72.38 719 GLN A O 1
ATOM 5612 N N . SER A 1 720 ? 27.199 -56.646 64.407 1.00 68.88 720 SER A N 1
ATOM 5613 C CA . SER A 1 720 ? 26.188 -56.370 65.441 1.00 68.88 720 SER A CA 1
ATOM 5614 C C . SER A 1 720 ? 25.325 -55.123 65.187 1.00 68.88 720 SER A C 1
ATOM 5616 O O . SER A 1 720 ? 24.460 -54.801 66.006 1.00 68.88 720 SER A O 1
ATOM 5618 N N . LEU A 1 721 ? 25.535 -54.411 64.077 1.00 77.25 721 LEU A N 1
ATOM 5619 C CA . LEU A 1 721 ? 24.847 -53.165 63.752 1.00 77.25 721 LEU A CA 1
ATOM 5620 C C . LEU A 1 721 ? 24.094 -53.283 62.420 1.00 77.25 721 LEU A C 1
ATOM 5622 O O . LEU A 1 721 ? 24.589 -53.837 61.443 1.00 77.25 721 LEU A O 1
ATOM 5626 N N . THR A 1 722 ? 22.904 -52.700 62.361 1.00 76.00 722 THR A N 1
ATOM 5627 C CA . THR A 1 722 ? 22.088 -52.575 61.152 1.00 76.00 722 THR A CA 1
ATOM 5628 C C . THR A 1 722 ? 22.037 -51.136 60.656 1.00 76.00 722 THR A C 1
ATOM 5630 O O . THR A 1 722 ? 21.886 -50.226 61.474 1.00 76.00 722 THR A O 1
ATOM 5633 N N . PRO A 1 723 ? 22.108 -50.903 59.335 1.00 77.88 723 PRO A N 1
ATOM 5634 C CA . PRO A 1 723 ? 21.923 -49.576 58.770 1.00 77.88 723 PRO A CA 1
ATOM 5635 C C . PRO A 1 723 ? 20.453 -49.152 58.891 1.00 77.88 723 PRO A C 1
ATOM 5637 O O . PRO A 1 723 ? 19.560 -49.800 58.348 1.00 77.88 723 PRO A O 1
ATOM 5640 N N . VAL A 1 724 ? 20.206 -48.042 59.578 1.00 80.88 724 VAL A N 1
ATOM 5641 C CA . VAL A 1 724 ? 18.904 -47.372 59.696 1.00 80.88 724 VAL A CA 1
ATOM 5642 C C . VAL A 1 724 ? 19.019 -45.975 59.097 1.00 80.88 724 VAL A C 1
ATOM 5644 O O . VAL A 1 724 ? 20.066 -45.345 59.198 1.00 80.88 724 VAL A O 1
ATOM 5647 N N . VAL A 1 725 ? 17.971 -45.503 58.424 1.00 80.25 725 VAL A N 1
ATOM 5648 C CA . VAL A 1 725 ? 17.956 -44.175 57.789 1.00 80.25 725 VAL A CA 1
ATOM 5649 C C . VAL A 1 725 ? 18.123 -43.089 58.856 1.00 80.25 725 VAL A C 1
ATOM 5651 O O . VAL A 1 725 ? 17.476 -43.140 59.902 1.00 80.25 725 VAL A O 1
ATOM 5654 N N . VAL A 1 726 ? 18.990 -42.111 58.599 1.00 81.31 726 VAL A N 1
ATOM 5655 C CA . VAL A 1 726 ? 19.169 -40.942 59.462 1.00 81.31 726 VAL A CA 1
ATOM 5656 C C . VAL A 1 726 ? 17.859 -40.143 59.460 1.00 81.31 726 VAL A C 1
ATOM 5658 O O . VAL A 1 726 ? 17.398 -39.758 58.378 1.00 81.31 726 VAL A O 1
ATOM 5661 N N . PRO A 1 727 ? 17.245 -39.880 60.630 1.00 75.50 727 PRO A N 1
ATOM 5662 C CA . PRO A 1 727 ? 15.982 -39.150 60.708 1.00 75.50 727 PRO A CA 1
ATOM 5663 C C . PRO A 1 727 ? 16.058 -37.795 59.990 1.00 75.50 727 PRO A C 1
ATOM 5665 O O . PRO A 1 727 ? 16.962 -37.006 60.255 1.00 75.50 727 PRO A O 1
ATOM 5668 N N . GLY A 1 728 ? 15.114 -37.529 59.081 1.00 74.81 728 GLY A N 1
ATOM 5669 C CA . GLY A 1 728 ? 15.062 -36.300 58.281 1.00 74.81 728 GLY A CA 1
ATOM 5670 C C . GLY A 1 728 ? 15.743 -36.385 56.909 1.00 74.81 728 GLY A C 1
ATOM 5671 O O . GLY A 1 728 ? 15.567 -35.471 56.105 1.00 74.81 728 GLY A O 1
ATOM 5672 N N . THR A 1 729 ? 16.475 -37.467 56.606 1.00 80.00 729 THR A N 1
ATOM 5673 C CA . THR A 1 729 ? 17.072 -37.713 55.271 1.00 80.00 729 THR A CA 1
ATOM 5674 C C . THR A 1 729 ? 16.222 -38.630 54.385 1.00 80.00 729 THR A C 1
ATOM 5676 O O . THR A 1 729 ? 16.526 -38.815 53.211 1.00 80.00 729 THR A O 1
ATOM 5679 N N . ASP A 1 730 ? 15.115 -39.152 54.916 1.00 74.69 730 ASP A N 1
ATOM 5680 C CA . ASP A 1 730 ? 14.141 -40.017 54.238 1.00 74.69 730 ASP A CA 1
ATOM 5681 C C . ASP A 1 730 ? 13.450 -39.349 53.040 1.00 74.69 730 ASP A C 1
ATOM 5683 O O . ASP A 1 730 ? 12.940 -40.035 52.158 1.00 74.69 730 ASP A O 1
ATOM 5687 N N . LYS A 1 731 ? 13.466 -38.012 52.994 1.00 75.12 731 LYS A N 1
ATOM 5688 C CA . LYS A 1 731 ? 12.886 -37.203 51.913 1.00 75.12 731 LYS A CA 1
ATOM 5689 C C . LYS A 1 731 ? 13.890 -36.789 50.831 1.00 75.12 731 LYS A C 1
ATOM 5691 O O . LYS A 1 731 ? 13.482 -36.209 49.828 1.00 75.12 731 LYS A O 1
ATOM 5696 N N . LEU A 1 732 ? 15.187 -37.044 51.025 1.00 81.81 732 LEU A N 1
ATOM 5697 C CA . LEU A 1 732 ? 16.221 -36.769 50.022 1.00 81.81 732 LEU A CA 1
ATOM 5698 C C . LEU A 1 732 ? 16.232 -37.870 48.953 1.00 81.81 732 LEU A C 1
ATOM 5700 O O . LEU A 1 732 ? 15.752 -38.974 49.200 1.00 81.81 732 LEU A O 1
ATOM 5704 N N . CYS A 1 733 ? 16.810 -37.596 47.777 1.00 83.38 733 CYS A N 1
ATOM 5705 C CA . CYS A 1 733 ? 16.966 -38.631 46.748 1.00 83.38 733 CYS A CA 1
ATOM 5706 C C . CYS A 1 733 ? 17.729 -39.852 47.272 1.00 83.38 733 CYS A C 1
ATOM 5708 O O . CYS A 1 733 ? 17.307 -40.995 47.110 1.00 83.38 733 CYS A O 1
ATOM 5710 N N . CYS A 1 734 ? 18.870 -39.590 47.909 1.00 84.88 734 CYS A N 1
ATOM 5711 C CA . CYS A 1 734 ? 19.721 -40.612 48.487 1.00 84.88 734 CYS A CA 1
ATOM 5712 C C . CYS A 1 734 ? 19.655 -40.469 50.009 1.00 84.88 734 CYS A C 1
ATOM 5714 O O . CYS A 1 734 ? 20.323 -39.589 50.556 1.00 84.88 734 CYS A O 1
ATOM 5716 N N . PRO A 1 735 ? 18.840 -41.292 50.697 1.00 81.12 735 PRO A N 1
ATOM 5717 C CA . PRO A 1 735 ? 18.758 -41.271 52.147 1.00 81.12 735 PRO A CA 1
ATOM 5718 C C . PRO A 1 735 ? 20.115 -41.607 52.752 1.00 81.12 735 PRO A C 1
ATOM 5720 O O . PRO A 1 735 ? 20.807 -42.518 52.284 1.00 81.12 735 PRO A O 1
ATOM 5723 N N . GLU A 1 736 ? 20.483 -40.910 53.819 1.00 81.75 736 GLU A N 1
ATOM 5724 C CA . GLU A 1 736 ? 21.676 -41.262 54.570 1.00 81.75 736 GLU A CA 1
ATOM 5725 C C . GLU A 1 736 ? 21.335 -42.394 55.532 1.00 81.75 736 GLU A C 1
ATOM 5727 O O . GLU A 1 736 ? 20.278 -42.419 56.156 1.00 81.75 736 GLU A O 1
ATOM 5732 N N . TYR A 1 737 ? 22.239 -43.353 55.672 1.00 80.69 737 TYR A N 1
ATOM 5733 C CA . TYR A 1 737 ? 22.077 -44.475 56.594 1.00 80.69 737 TYR A CA 1
ATOM 5734 C C . TYR A 1 737 ? 23.070 -44.317 57.726 1.00 80.69 737 TYR A C 1
ATOM 5736 O O . TYR A 1 737 ? 24.181 -43.885 57.459 1.00 80.69 737 TYR A O 1
ATOM 5744 N N . MET A 1 738 ? 22.726 -44.717 58.948 1.00 79.88 738 MET A N 1
ATOM 5745 C CA . MET A 1 738 ? 23.611 -44.855 60.105 1.00 79.88 738 MET A CA 1
ATOM 5746 C C . MET A 1 738 ? 23.499 -46.241 60.735 1.00 79.88 738 MET A C 1
ATOM 5748 O O . MET A 1 738 ? 22.437 -46.847 60.726 1.00 79.88 738 MET A O 1
ATOM 5752 N N . CYS A 1 739 ? 24.595 -46.761 61.282 1.00 81.62 739 CYS A N 1
ATOM 5753 C CA . CYS A 1 739 ? 24.616 -48.090 61.887 1.00 81.62 739 CYS A CA 1
ATOM 5754 C C . CYS A 1 739 ? 24.110 -48.029 63.337 1.00 81.62 739 CYS A C 1
ATOM 5756 O O . CYS A 1 739 ? 24.701 -47.334 64.162 1.00 81.62 739 CYS A O 1
ATOM 5758 N N . VAL A 1 740 ? 23.037 -48.761 63.647 1.00 78.12 740 VAL A N 1
ATOM 5759 C CA . VAL A 1 740 ? 22.447 -48.877 64.994 1.00 78.12 740 VAL A CA 1
ATOM 5760 C C . VAL A 1 740 ? 22.334 -50.345 65.407 1.00 78.12 740 VAL A C 1
ATOM 5762 O O . VAL A 1 740 ? 22.202 -51.219 64.558 1.00 78.12 740 VAL A O 1
ATOM 5765 N N . SER A 1 741 ? 22.402 -50.642 66.703 1.00 75.00 741 SER A N 1
ATOM 5766 C CA . SER A 1 741 ? 22.395 -52.023 67.211 1.00 75.00 741 SER A CA 1
ATOM 5767 C C . SER A 1 741 ? 21.015 -52.677 67.112 1.00 75.00 741 SER A C 1
ATOM 5769 O O . SER A 1 741 ? 20.012 -52.056 67.469 1.00 75.00 741 SER A O 1
ATOM 5771 N N . LEU A 1 742 ? 20.965 -53.946 66.685 1.00 58.59 742 LEU A N 1
ATOM 5772 C CA . LEU A 1 742 ? 19.770 -54.797 66.759 1.00 58.59 742 LEU A CA 1
ATOM 5773 C C . LEU A 1 742 ? 19.492 -55.191 68.216 1.00 58.59 742 LEU A C 1
ATOM 5775 O O . LEU A 1 742 ? 19.665 -56.338 68.623 1.00 58.59 742 LEU A O 1
ATOM 5779 N N . ALA A 1 743 ? 19.025 -54.243 69.017 1.00 53.38 743 ALA A N 1
ATOM 5780 C CA . ALA A 1 743 ? 18.252 -54.580 70.199 1.00 53.38 743 ALA A CA 1
ATOM 5781 C C . ALA A 1 743 ? 16.814 -54.842 69.731 1.00 53.38 743 ALA A C 1
ATOM 5783 O O . ALA A 1 743 ? 16.022 -53.915 69.572 1.00 53.38 743 ALA A O 1
ATOM 5784 N N . THR A 1 744 ? 16.485 -56.103 69.433 1.00 42.41 744 THR A N 1
ATOM 5785 C CA . THR A 1 744 ? 15.099 -56.475 69.128 1.00 42.41 744 THR A CA 1
ATOM 5786 C C . THR A 1 744 ? 14.188 -56.151 70.315 1.00 42.41 744 THR A C 1
ATOM 5788 O O . THR A 1 744 ? 14.533 -56.466 71.457 1.00 42.41 744 THR A O 1
ATOM 5791 N N . PRO A 1 745 ? 13.019 -55.554 70.046 1.00 56.47 745 PRO A N 1
ATOM 5792 C CA . PRO A 1 745 ? 12.071 -55.127 71.055 1.00 56.47 745 PRO A CA 1
ATOM 5793 C C . PRO A 1 745 ? 11.299 -56.329 71.602 1.00 56.47 745 PRO A C 1
ATOM 5795 O O . PRO A 1 745 ? 10.947 -57.252 70.864 1.00 56.47 745 PRO A O 1
ATOM 5798 N N . SER A 1 746 ? 10.960 -56.289 72.888 1.00 35.34 746 SER A N 1
ATOM 5799 C CA . SER A 1 746 ? 9.790 -57.011 73.374 1.00 35.34 746 SER A CA 1
ATOM 5800 C C . SER A 1 746 ? 8.906 -56.100 74.222 1.00 35.34 746 SER A C 1
ATOM 5802 O O . SER A 1 746 ? 9.420 -55.209 74.900 1.00 35.34 746 SER A O 1
ATOM 5804 N N . PRO A 1 747 ? 7.582 -56.287 74.123 1.00 44.97 747 PRO A N 1
ATOM 5805 C CA . PRO A 1 747 ? 6.576 -55.346 74.570 1.00 44.97 747 PRO A CA 1
ATOM 5806 C C . PRO A 1 747 ? 6.273 -55.529 76.056 1.00 44.97 747 PRO A C 1
ATOM 5808 O O . PRO A 1 747 ? 6.115 -56.650 76.539 1.00 44.97 747 PRO A O 1
ATOM 5811 N N . SER A 1 748 ? 6.071 -54.420 76.755 1.00 40.38 748 SER A N 1
ATOM 5812 C CA . SER A 1 748 ? 5.215 -54.383 77.936 1.00 40.38 748 SER A CA 1
ATOM 5813 C C . SER A 1 748 ? 4.027 -53.454 77.642 1.00 40.38 748 SER A C 1
ATOM 5815 O O . SER A 1 748 ? 4.224 -52.284 77.313 1.00 40.38 748 SER A O 1
ATOM 5817 N N . PRO A 1 749 ? 2.790 -53.976 77.692 1.00 51.62 749 PRO A N 1
ATOM 5818 C CA . PRO A 1 749 ? 1.570 -53.210 77.485 1.00 51.62 749 PRO A CA 1
ATOM 5819 C C . PRO A 1 749 ? 1.219 -52.404 78.740 1.00 51.62 749 PRO A C 1
ATOM 5821 O O . PRO A 1 749 ? 1.391 -52.885 79.856 1.00 51.62 749 PRO A O 1
ATOM 5824 N N . GLY A 1 750 ? 0.653 -51.213 78.542 1.00 55.09 750 GLY A N 1
ATOM 5825 C CA . GLY A 1 750 ? -0.156 -50.538 79.558 1.00 55.09 750 GLY A CA 1
ATOM 5826 C C . GLY A 1 750 ? 0.617 -49.985 80.754 1.00 55.09 750 GLY A C 1
ATOM 5827 O O . GLY A 1 750 ? 0.514 -50.499 81.863 1.00 55.09 750 GLY A O 1
ATOM 5828 N N . GLY A 1 751 ? 1.322 -48.877 80.549 1.00 55.06 751 GLY A N 1
ATOM 5829 C CA . GLY A 1 751 ? 1.764 -48.019 81.641 1.00 55.06 751 GLY A CA 1
ATOM 5830 C C . GLY A 1 751 ? 1.521 -46.576 81.250 1.00 55.06 751 GLY A C 1
ATOM 5831 O O . GLY A 1 751 ? 2.249 -46.043 80.418 1.00 55.06 751 GLY A O 1
ATOM 5832 N N . CYS A 1 752 ? 0.487 -45.956 81.812 1.00 61.22 752 CYS A N 1
ATOM 5833 C CA . CYS A 1 752 ? 0.310 -44.517 81.684 1.00 61.22 752 CYS A CA 1
ATOM 5834 C C . CYS A 1 752 ? 1.579 -43.813 82.189 1.00 61.22 752 CYS A C 1
ATOM 5836 O O . CYS A 1 752 ? 2.109 -44.229 83.226 1.00 61.22 752 CYS A O 1
ATOM 5838 N N . PRO A 1 753 ? 2.090 -42.791 81.480 1.00 67.62 753 PRO A N 1
ATOM 5839 C CA . PRO A 1 753 ? 3.238 -42.030 81.954 1.00 67.62 753 PRO A CA 1
ATOM 5840 C C . PRO A 1 753 ? 2.947 -41.459 83.349 1.00 67.62 753 PRO A C 1
ATOM 5842 O O . PRO A 1 753 ? 1.801 -41.150 83.680 1.00 67.62 753 PRO A O 1
ATOM 5845 N N . GLU A 1 754 ? 3.979 -41.370 84.188 1.00 58.78 754 GLU A N 1
ATOM 5846 C CA . GLU A 1 754 ? 3.846 -40.952 85.585 1.00 58.78 754 GLU A CA 1
ATOM 5847 C C . GLU A 1 754 ? 3.132 -39.592 85.686 1.00 58.78 754 GLU A C 1
ATOM 5849 O O . GLU A 1 754 ? 3.542 -38.601 85.076 1.00 58.78 754 GLU A O 1
ATOM 5854 N N . VAL A 1 755 ? 2.019 -39.558 86.424 1.00 63.72 755 VAL A N 1
ATOM 5855 C CA . VAL A 1 755 ? 1.091 -38.423 86.410 1.00 63.72 755 VAL A CA 1
ATOM 5856 C C . VAL A 1 755 ? 1.696 -37.215 87.122 1.00 63.72 755 VAL A C 1
ATOM 5858 O O . VAL A 1 755 ? 1.792 -37.190 88.351 1.00 63.72 755 VAL A O 1
ATOM 5861 N N . GLN A 1 756 ? 2.051 -36.175 86.369 1.00 65.75 756 GLN A N 1
ATOM 5862 C CA . GLN A 1 756 ? 2.543 -34.927 86.949 1.00 65.75 756 GLN A CA 1
ATOM 5863 C C . GLN A 1 756 ? 1.392 -34.050 87.456 1.00 65.75 756 GLN A C 1
ATOM 5865 O O . GLN A 1 756 ? 0.389 -33.838 86.773 1.00 65.75 756 GLN A O 1
ATOM 5870 N N . LYS A 1 757 ? 1.539 -33.527 88.677 1.00 73.94 757 LYS A N 1
ATOM 5871 C CA . LYS A 1 757 ? 0.582 -32.601 89.291 1.00 73.94 757 LYS A CA 1
ATOM 5872 C C . LYS A 1 757 ? 0.873 -31.169 88.823 1.00 73.94 757 LYS A C 1
ATOM 5874 O O . LYS A 1 757 ? 1.950 -30.663 89.139 1.00 73.94 757 LYS A O 1
ATOM 5879 N N . PRO A 1 758 ? -0.049 -30.500 88.112 1.00 76.25 758 PRO A N 1
ATOM 5880 C CA . PRO A 1 758 ? 0.117 -29.097 87.758 1.00 76.25 758 PRO A CA 1
ATOM 5881 C C . PRO A 1 758 ? -0.015 -28.221 89.008 1.00 76.25 758 PRO A C 1
ATOM 5883 O O . PRO A 1 758 ? -0.690 -28.583 89.969 1.00 76.25 758 PRO A O 1
ATOM 5886 N N . ASN A 1 759 ? 0.622 -27.054 89.011 1.00 77.50 759 ASN A N 1
ATOM 5887 C CA . ASN A 1 759 ? 0.511 -26.112 90.120 1.00 77.50 759 ASN A CA 1
ATOM 5888 C C . ASN A 1 759 ? -0.738 -25.235 89.907 1.00 77.50 759 ASN A C 1
ATOM 5890 O O . ASN A 1 759 ? -0.740 -24.391 89.012 1.00 77.50 759 ASN A O 1
ATOM 5894 N N . CYS A 1 760 ? -1.812 -25.476 90.664 1.00 79.88 760 CYS A N 1
ATOM 5895 C CA . CYS A 1 760 ? -3.076 -24.742 90.515 1.00 79.88 760 CYS A CA 1
ATOM 5896 C C . CYS A 1 760 ? -3.017 -23.360 91.189 1.00 79.88 760 CYS A C 1
ATOM 5898 O O . CYS A 1 760 ? -2.349 -23.197 92.210 1.00 79.88 760 CYS A O 1
ATOM 5900 N N . GLY A 1 761 ? -3.717 -22.368 90.623 1.00 76.50 761 GLY A N 1
ATOM 5901 C CA . GLY A 1 761 ? -3.853 -21.033 91.225 1.00 76.50 761 GLY A CA 1
ATOM 5902 C C . GLY A 1 761 ? -4.592 -21.069 92.571 1.00 76.50 761 GLY A C 1
ATOM 5903 O O . GLY A 1 761 ? -5.270 -22.047 92.870 1.00 76.50 761 GLY A O 1
ATOM 5904 N N . ALA A 1 762 ? -4.473 -20.010 93.382 1.00 76.62 762 ALA A N 1
ATOM 5905 C CA . ALA A 1 762 ? -4.952 -19.981 94.775 1.00 76.62 762 ALA A CA 1
ATOM 5906 C C . ALA A 1 762 ? -6.451 -20.308 94.957 1.00 76.62 762 ALA A C 1
ATOM 5908 O O . ALA A 1 762 ? -6.825 -20.829 96.005 1.00 76.62 762 ALA A O 1
ATOM 5909 N N . ASP A 1 763 ? -7.264 -20.081 93.922 1.00 75.69 763 ASP A N 1
ATOM 5910 C CA . ASP A 1 763 ? -8.712 -20.323 93.922 1.00 75.69 763 ASP A CA 1
ATOM 5911 C C . ASP A 1 763 ? -9.122 -21.545 93.073 1.00 75.69 763 ASP A C 1
ATOM 5913 O O . ASP A 1 763 ? -10.298 -21.731 92.782 1.00 75.69 763 ASP A O 1
ATOM 5917 N N . GLN A 1 764 ? -8.167 -22.390 92.659 1.00 78.50 764 GLN A N 1
ATOM 5918 C CA . GLN A 1 764 ? -8.423 -23.575 91.835 1.00 78.50 764 GLN A CA 1
ATOM 5919 C C . GLN A 1 764 ? -8.094 -24.875 92.568 1.00 78.50 764 GLN A C 1
ATOM 5921 O O . GLN A 1 764 ? -7.054 -25.014 93.215 1.00 78.50 764 GLN A O 1
ATOM 5926 N N . VAL A 1 765 ? -8.948 -25.885 92.393 1.00 75.44 765 VAL A N 1
ATOM 5927 C CA . VAL A 1 765 ? -8.787 -27.198 93.029 1.00 75.44 765 VAL A CA 1
ATOM 5928 C C . VAL A 1 765 ? -8.360 -28.241 91.999 1.00 75.44 765 VAL A C 1
ATOM 5930 O O . VAL A 1 765 ? -8.964 -28.391 90.934 1.00 75.44 765 VAL A O 1
ATOM 5933 N N . MET A 1 766 ? -7.314 -28.995 92.330 1.00 80.69 766 MET A N 1
ATOM 5934 C CA . MET A 1 766 ? -6.785 -30.060 91.480 1.00 80.69 766 MET A CA 1
ATOM 5935 C C . MET A 1 766 ? -7.756 -31.246 91.428 1.00 80.69 766 MET A C 1
ATOM 5937 O O . MET A 1 766 ? -8.104 -31.817 92.464 1.00 80.69 766 MET A O 1
ATOM 5941 N N . LYS A 1 767 ? -8.169 -31.651 90.223 1.00 78.38 767 LYS A N 1
ATOM 5942 C CA . LYS A 1 767 ? -9.026 -32.825 90.000 1.00 78.38 767 LYS A CA 1
ATOM 5943 C C . LYS A 1 767 ? -8.368 -33.817 89.052 1.00 78.38 767 LYS A C 1
ATOM 5945 O O . LYS A 1 767 ? -7.764 -33.424 88.060 1.00 78.38 767 LYS A O 1
ATOM 5950 N N . LEU A 1 768 ? -8.511 -35.103 89.365 1.00 80.06 768 LEU A N 1
ATOM 5951 C CA . LEU A 1 768 ? -8.044 -36.203 88.526 1.00 80.06 768 LEU A CA 1
ATOM 5952 C C . LEU A 1 768 ? -9.093 -36.507 87.449 1.00 80.06 768 LEU A C 1
ATOM 5954 O O . LEU A 1 768 ? -10.273 -36.662 87.767 1.00 80.06 768 LEU A O 1
ATOM 5958 N N . GLN A 1 769 ? -8.668 -36.578 86.196 1.00 80.19 769 GLN A N 1
ATOM 5959 C CA . GLN A 1 769 ? -9.474 -36.982 85.045 1.00 80.19 769 GLN A CA 1
ATOM 5960 C C . GLN A 1 769 ? -8.734 -38.042 84.240 1.00 80.19 769 GLN A C 1
ATOM 5962 O O . GLN A 1 769 ? -7.592 -38.369 84.546 1.00 80.19 769 GLN A O 1
ATOM 5967 N N . THR A 1 770 ? -9.403 -38.608 83.245 1.00 78.69 770 THR A N 1
ATOM 5968 C CA . THR A 1 770 ? -8.871 -39.686 82.417 1.00 78.69 770 THR A CA 1
ATOM 5969 C C . THR A 1 770 ? -8.983 -39.273 80.957 1.00 78.69 770 THR A C 1
ATOM 5971 O O . THR A 1 770 ? -10.024 -38.745 80.563 1.00 78.69 770 THR A O 1
ATOM 5974 N N . ASP A 1 771 ? -7.914 -39.444 80.184 1.00 73.56 771 ASP A N 1
ATOM 5975 C CA . ASP A 1 771 ? -7.922 -39.159 78.747 1.00 73.56 771 ASP A CA 1
ATOM 5976 C C . ASP A 1 771 ? -8.649 -40.253 77.940 1.00 73.56 771 ASP A C 1
ATOM 5978 O O . ASP A 1 771 ? -9.182 -41.221 78.497 1.00 73.56 771 ASP A O 1
ATOM 5982 N N . ALA A 1 772 ? -8.730 -40.062 76.619 1.00 64.44 772 ALA A N 1
ATOM 5983 C CA . ALA A 1 772 ? -9.457 -40.952 75.713 1.00 64.44 772 ALA A CA 1
ATOM 5984 C C . ALA A 1 772 ? -8.844 -42.366 75.649 1.00 64.44 772 ALA A C 1
ATOM 5986 O O . ALA A 1 772 ? -9.536 -43.326 75.309 1.00 64.44 772 ALA A O 1
ATOM 5987 N N . GLU A 1 773 ? -7.576 -42.498 76.037 1.00 64.69 773 GLU A N 1
ATOM 5988 C CA . GLU A 1 773 ? -6.802 -43.734 76.093 1.00 64.69 773 GLU A CA 1
ATOM 5989 C C . GLU A 1 773 ? -6.838 -44.402 77.485 1.00 64.69 773 GLU A C 1
ATOM 5991 O O . GLU A 1 773 ? -6.257 -45.474 77.673 1.00 64.69 773 GLU A O 1
ATOM 5996 N N . GLY A 1 774 ? -7.567 -43.827 78.451 1.00 69.06 774 GLY A N 1
ATOM 5997 C CA . GLY A 1 774 ? -7.796 -44.419 79.772 1.00 69.06 774 GLY A CA 1
ATOM 5998 C C . GLY A 1 774 ? -6.738 -44.074 80.827 1.00 69.06 774 GLY A C 1
ATOM 5999 O O . GLY A 1 774 ? -6.736 -44.686 81.899 1.00 69.06 774 GLY A O 1
ATOM 6000 N N . CYS A 1 775 ? -5.871 -43.090 80.571 1.00 77.88 775 CYS A N 1
ATOM 6001 C CA . CYS A 1 775 ? -4.787 -42.697 81.463 1.00 77.88 775 CYS A CA 1
ATOM 6002 C C . CYS A 1 775 ? -5.136 -41.514 82.383 1.00 77.88 775 CYS A C 1
ATOM 6004 O O . CYS A 1 775 ? -5.697 -40.512 81.933 1.00 77.88 775 CYS A O 1
ATOM 6006 N N . PRO A 1 776 ? -4.831 -41.601 83.696 1.00 76.25 776 PRO A N 1
ATOM 6007 C CA . PRO A 1 776 ? -5.181 -40.552 84.644 1.00 76.25 776 PRO A CA 1
ATOM 6008 C C . PRO A 1 776 ? -4.258 -39.328 84.514 1.00 76.25 776 PRO A C 1
ATOM 6010 O O . PRO A 1 776 ? -3.041 -39.469 84.523 1.00 76.25 776 PRO A O 1
ATOM 6013 N N . PHE A 1 777 ? -4.822 -38.120 84.474 1.00 82.88 777 PHE A N 1
ATOM 6014 C CA . PHE A 1 777 ? -4.091 -36.851 84.537 1.00 82.88 777 PHE A CA 1
ATOM 6015 C C . PHE A 1 777 ? -4.795 -35.824 85.435 1.00 82.88 777 PHE A C 1
ATOM 6017 O O . PHE A 1 777 ? -5.999 -35.906 85.677 1.00 82.88 777 PHE A O 1
ATOM 6024 N N . PHE A 1 778 ? -4.051 -34.857 85.980 1.00 83.38 778 PHE A N 1
ATOM 6025 C CA . PHE A 1 778 ? -4.615 -33.805 86.832 1.00 83.38 778 PHE A CA 1
ATOM 6026 C C . PHE A 1 778 ? -4.906 -32.532 86.033 1.00 83.38 778 PHE A C 1
ATOM 6028 O O . PHE A 1 778 ? -4.084 -32.095 85.232 1.00 83.38 778 PHE A O 1
ATOM 6035 N N . VAL A 1 779 ? -6.041 -31.892 86.312 1.00 82.00 779 VAL A N 1
ATOM 6036 C CA . VAL A 1 779 ? -6.397 -30.570 85.780 1.00 82.00 779 VAL A CA 1
ATOM 6037 C C . VAL A 1 779 ? -6.822 -29.639 86.917 1.00 82.00 779 VAL A C 1
ATOM 6039 O O . VAL A 1 779 ? -7.429 -30.078 87.897 1.00 82.00 779 VAL A O 1
ATOM 6042 N N . CYS A 1 780 ? -6.507 -28.353 86.793 1.00 83.00 780 CYS A N 1
ATOM 6043 C CA . CYS A 1 780 ? -6.965 -27.313 87.711 1.00 83.00 780 CYS A CA 1
ATOM 6044 C C . CYS A 1 780 ? -8.293 -26.739 87.204 1.00 83.00 780 CYS A C 1
ATOM 6046 O O . CYS A 1 780 ? -8.411 -26.409 86.024 1.00 83.00 780 CYS A O 1
ATOM 6048 N N . ARG A 1 781 ? -9.299 -26.635 88.075 1.00 74.56 781 ARG A N 1
ATOM 6049 C CA . ARG A 1 781 ? -10.555 -25.923 87.793 1.00 74.56 781 ARG A CA 1
ATOM 6050 C C . ARG A 1 781 ? -10.885 -24.982 88.941 1.00 74.56 781 ARG A C 1
ATOM 6052 O O . ARG A 1 781 ? -10.548 -25.294 90.082 1.00 74.56 781 ARG A O 1
ATOM 6059 N N . GLU A 1 782 ? -11.535 -23.877 88.601 1.00 72.12 782 GLU A N 1
ATOM 6060 C CA . GLU A 1 782 ? -12.157 -22.936 89.544 1.00 72.12 782 GLU A CA 1
ATOM 6061 C C . GLU A 1 782 ? -13.327 -23.575 90.301 1.00 72.12 782 GLU A C 1
ATOM 6063 O O . GLU A 1 782 ? -14.019 -24.451 89.716 1.00 72.12 782 GLU A O 1
#

Organism: Timema poppense (NCBI:txid170557)

Radius of gyration: 40.93 Å; Cα contacts (8 Å, |Δi|>4): 1431; chains: 1; bounding box: 77×90×167 Å

Mean predicted aligned error: 13.4 Å

Foldseek 3Di:
DKFFPDPDTQWDKDWDWDDDPPADTFTWIWTDGHNWIWIQGLVRWIDGPNDIHDQLLQQLLQVLDPQKHWHDFAQKIKIAGPPQAKIWMAGNLGDIDIGGDPVCQQRMDDCCARNPPDPVRRQAAPVRHHDPDSVRSNVSRDDPPDPDDDDPPDQPPVLLVLLLVLLVVLVVLAVVVVVVVVVVVPPPPPDDDDDDDDDDDDPPPDPDDDPPNSLCNVLNVQDDSVVLSVVSSVSLSSQVSDPHDSLQSSLVSVLVSVQSSCLRPVPRDSPCNCVVVVPDDDAPEQWDWDSFDFWPYWAALQCVQPPCSTDGHRSGGRTRTHDDPQWGDDPRYTDHLLLSLQQKWKFWFLTWIQASLGQTDDFQKQAKFFAKWFADPVPDTQKTKIWHWHQDPQQNLGIFTFWIWIDHPRWIWIWGDDPVDLFIWIQTNNHTDDDPQDDDPQWTWHDDRNFKIWIAGPVQGWIWMAGRLTSMIMIGGRCVVQQQGMDTQNARNPSDNQLRLQAPVRDHDPPSHNSGVSRGDCVRCVPPDIDRRDADDFDFDDPVPQLLCLCVPCVFNVNCVSSDPCVSLSVSLRSSLRSHPDSQSSSLGSVQVSLLVCVVSVHQGPNDDPVHNDDDDDPQWDKDAWALQHFFALVCVVVCVVPSVVPSGHTGIDIHGPPQWGDDPNHTDGNQQSDALDPVRHTAQDWDDPAQFWIWHHHRNDIDIDGHDDDDVPPDDPPFWDWDFDPPQPRHSHTDTDTDGPPDDDDDDDDAPDEDFDDEPPPWDWDWDADPVGHIYIDTDD

Nearest PDB structures (foldseek):
  8d3d-assembly1_A  TM=3.928E-01  e=3.236E-38  Homo sapiens
  7pmv-assembly1_E  TM=4.128E-01  e=1.747E-29  Homo sapiens
  7qcn-assembly1_B  TM=7.731E-01  e=8.093E-20  Homo sapiens
  7qcu-assembly1_A  TM=7.093E-01  e=1.841E-20  Homo sapiens
  7qcl-assembly1_B  TM=6.170E-01  e=1.465E-21  Homo sapiens

Sequence (782 aa):
MLGSQSRHIPYYSLVKKNCSLLVSCNKYLLVTQDSTTVELHPDLSLGFEGNHYSVSQIQRISSEYEDFSVSKLGDSLYFESHRYGFWAKIDSQGNAKIGVDGKLSGHVDGLCGFFNGRAGDDKQKPDGSNARTSVNFGNSWASSQMPEVCEAVTCPVHIQNKALEMCSKVRAEIQIWKARVNISVWGSFFNVLHMPSCLFNVGNYSRSSRDREKPLSQCASSVNVERFLSHCIETTCACLESNATQEECRCQALLNFVTECQATNQNIDLSSWRVQLDCPVSCPGNLVFNECYKHQCERSCDNLMAEDPCPVAPNICFPGCFCPEGLVRKGELCVKPVECRDCICDGFGDPQYLSFDRSNFTFNGNCTYIAARDISPIGEHDFQVLVKNTHCRHEPTSTCTEAVTVIHEGHTIHIRRNHNTTKLQTLLDGINVDEYPLVSDWLRLDGSPDKKLTVLVPKIQIEVSYFYDNFAFVIRVPSHLYGGKTEGLCGNCNYDQTDDFRTHGGQLTNDTDKFGMSWLEPKFSKHETCVPILPLECVPLPPDEDPCIKLLDSERFGKCHPLVDIDPYLQSCQFDVCNSPNKMAAACRVLEAYARECLRADVCLDWRSKHVCPYKCQPGYEYQACGLGCTETCENYEAYRSDPSSCELSQSDGCYCPNGQVLKNGICVDVSRCKPCDDDGHFSGDTWHPDSCTTCTCSGTLLRCEKTSCPPKDRICDQSLTPVVVPGTDKLCCPEYMCVSLATPSPSPGGCPEVQKPNCGADQVMKLQTDAEGCPFFVCRE

Solvent-accessible surface area (backbone atoms only — not comparable to full-atom values): 44421 Å² total; per-residue (Å²): 69,39,33,43,77,51,102,68,59,56,35,39,39,37,75,45,74,52,65,53,99,83,82,51,67,52,41,33,38,38,39,35,46,76,92,49,56,40,33,46,37,29,88,53,34,39,35,46,91,93,42,80,35,51,62,65,38,38,53,41,35,27,70,74,36,87,56,36,41,41,28,69,39,48,48,27,38,39,38,40,33,69,76,79,42,37,37,41,34,37,26,59,85,44,55,72,50,74,53,66,44,76,88,48,52,58,49,34,36,42,78,81,17,36,60,67,87,54,83,86,55,36,46,44,32,90,89,71,48,73,46,93,44,73,68,58,33,54,60,58,63,57,68,92,88,59,78,97,75,80,78,84,86,67,74,53,68,75,49,42,51,52,20,42,54,54,42,50,50,60,49,60,48,25,55,64,50,66,64,58,65,61,58,72,74,69,77,81,76,86,86,85,86,87,89,82,92,84,83,84,80,90,75,83,74,72,92,78,80,81,82,71,77,55,62,59,32,81,35,58,87,51,44,61,64,69,66,48,43,60,52,36,25,55,53,29,28,58,34,65,74,44,96,53,51,76,63,56,34,46,42,50,50,49,47,56,50,51,26,51,20,42,30,64,39,77,87,65,83,51,89,58,38,40,74,76,66,74,41,88,84,84,49,67,81,76,35,41,77,36,64,62,41,38,46,64,40,72,66,21,46,91,44,70,83,50,94,71,70,44,54,76,39,84,71,45,49,33,39,32,50,39,58,48,91,86,41,24,33,52,74,88,40,58,40,51,53,56,72,26,44,59,26,45,26,40,36,35,47,66,26,36,35,28,16,28,46,60,42,74,49,61,49,36,44,47,39,32,30,36,36,38,27,49,72,41,97,84,74,67,52,76,37,40,32,36,38,29,22,31,66,27,94,88,32,74,68,35,17,27,53,46,30,44,34,44,37,42,90,88,45,37,41,39,40,30,64,37,94,90,49,81,32,54,44,39,25,52,75,83,40,79,58,92,70,70,72,42,76,56,93,61,40,36,38,32,48,41,52,59,46,30,43,36,42,35,31,68,87,72,32,36,38,40,38,43,35,60,88,36,36,24,36,38,43,24,36,15,41,75,79,37,43,63,36,32,38,36,70,25,21,30,35,70,77,52,54,91,62,37,43,41,22,75,87,72,48,75,54,90,50,46,59,65,30,52,62,47,29,53,38,60,89,80,30,78,88,58,88,74,55,66,49,76,66,76,91,74,72,85,68,59,75,94,74,35,61,46,57,59,68,70,31,58,88,59,36,44,87,34,57,70,63,43,84,56,64,66,50,46,54,50,17,53,54,32,26,59,68,33,94,49,39,61,64,36,19,40,27,34,54,51,52,53,50,52,51,26,40,75,57,75,39,78,48,81,63,60,36,94,88,40,68,63,84,84,53,60,93,71,39,37,78,34,61,67,30,64,40,55,76,50,25,70,87,47,37,70,53,39,75,76,36,64,77,74,40,90,46,72,64,37,59,47,60,39,50,43,94,72,35,23,38,54,96,92,41,58,38,51,58,55,67,56,55,56,49,51,95,88,63,45,29,36,73,42,71,49,60,94,46,70,38,35,44,34,37,27,56,63,73,47,73,46,73,48,68,64,80,64,77,72,93,72,72,80,47,60,102,66,34,43,66,40,71,41,90,86,28,78,73,45,59,65,55,46,67,42,68,43,69,77,75,80,85,81,89,81,84,89,73,69,72,84,68,66,79,72,89,55,56,99,77,32,53,81,41,82,45,64,53,100,87,70,37,65,42,54,46,67,42,113

pLDDT: mean 82.96, std 15.24, range [23.81, 98.5]

InterPro domains:
  IPR001007 VWFC domain [PS01208] (693-739)
  IPR001007 VWFC domain [PS50184] (672-740)
  IPR001007 VWFC domain [SM00214] (674-739)
  IPR001846 von Willebrand factor, type D domain [PF00094] (18-128)
  IPR001846 von Willebrand factor, type D domain [PF00094] (345-506)
  IPR001846 von Willebrand factor, type D domain [PS51233] (1-151)
  IPR001846 von Willebrand factor, type D domain [PS51233] (343-531)
  IPR001846 von Willebrand factor, type D domain [SM00216] (333-506)
  IPR002919 Trypsin Inhibitor-like, cysteine rich domain [PF01826] (283-340)
  IPR002919 Trypsin Inhibitor-like, cysteine rich domain [PF01826] (617-674)
  IPR014853 VWF/SSPO/Zonadhesin-like, cysteine-rich domain [PF08742] (213-280)
  IPR014853 VWF/SSPO/Zonadhesin-like, cysteine-rich domain [PF08742] (548-614)
  IPR014853 VWF/SSPO/Zonadhesin-like, cysteine-rich domain [SM00832] (213-280)
  IPR014853 VWF/SSPO/Zonadhesin-like, cysteine-rich domain [SM00832] (541-614)
  IPR036084 Serine protease inhibitor-like superfamily [SSF57567] (279-340)
  IPR036084 Serine protease inhibitor-like superfamily [SSF57567] (613-674)
  IPR050780 Mucin/von Willebrand/Thrombospondin superfamily [PTHR11339] (339-723)